Protein AF-A0AAD8SXC8-F1 (afdb_monomer_lite)

Organism: Lolium multiflorum (NCBI:txid4521)

Sequence (917 aa):
MLAAAVPPTDRSIPSAAKAVAAAADSSRSALAPHALHGLASKTPFAADVFVGSALLDMYAKCGNLPDARRLFDEMPDRNVVSWSALIGGYADAGMHHASLLIFRSALAEAVQVNDFTVSCIVRVCAAATLFELGAQVHARSLKTALDASPFVGSSLVSLYSKCGLVDCAYRVFSAASERNLGIWNAVLIASAQHGHTAMAFQRFTEMQTAGFRPNYITFLCLLTACSHAGLVDDGKRYFSLMKKEHGIEPQAEHYAAMVDLLGRVGRIPEALELIESMPMEPPDSVWGALLMACRMFKDADTAAIAAKRLFETGSRSSGAHMLLSSTYAAAGRHVDAALARKAMRDAGVRKETGLSWLEAAGEVHTFVSNCRRHPRSTEIYSLLEKVGAKMEAAGYVADTAAVVKDVDMDEKRATLGYHSERLAIGLGLLIVPEGVPIRVMKNLRVCDDCHNAVKYLSKCTGRVVVLRDNRRFHRFEDGLCSCGDFCCCGDNDIKAQKKSYLAKGPLARNKATQAETLHAKYSNMSSLRGFGNIARKWRELNGVNHWKGLLDPLDVDLRKNIINYGELSQAAYTGLNRERRSRYAGSCLFRRKDFLSRVDVSNPNLYEITKFIYAMCTVSLPDGFMVKSLSKAAWSKQSNWIGFVAVATDEGKEVLGRRDVVVAWRGTIRMLEWMDDLDISLASASEIVRPGSADDPRVHGGWLSVYTSTDPGSQYNKQSARCQVLNEIKRLQEVYKQEETSITITGHSLGAALATISATDIVSNGYNNSCPVSAFVFGSPRVGNSDFQKAFDGAEDLRLLRVRNSPDVVPNWPKLGYNDCGTELMIDTGESPYIKTPGNPLTWHDMECYMHGVAGTQGSNGGFQLEVDRDIALVNKHEDALKHEYSIPSSWWVVENKGMVKGKDGRWHLADHEDDD

Foldseek 3Di:
DVVVVDQDDPPRLLVLLVVLLVVQDPDDDPPSLVVSLVSCCVDPCNQPQSNLLSSLLSCLSNLNLVVSVVSLVPHPDYALSSLLSNLQSCLVVLVLVVSVVSVVVCVVVVHPHALSSLLSNLLSCLVVLVLVVNVLSVVVCVQVVSLLPQSNLLSNLSNCLSNLNNVSSVVSLVPHPDHDPSSLLSNLQSCLQALVLVVNVVSVVVCVVVVHQDALSSLLSNLSSCLLVLVLVSLVVSQCCCCPVRVYDDDLSSLLSNLLSCLLVLVLVVNVVSCVPDPDNRDLSSLVSSLLSCQQQLVLVSLVVSLVSCVVVVHLDLSSLLSNLSSCLVNVNNVSSVVSVVVNVVSVRDHDFKKKWFDAPNDIDIFGFPDPPDPCSVQLLVQLVVLVVLLVVVPQDADLSSPPDPDDPVVSVVSLSRHNQSSQVSVCLVGPDPLDEREMEIAADDDLRVLQSVLSSCLSSVHWYWYHHNRHIWIHGNSDTSSRCSSPDDDDCPVVCVVPPVPDDPDDDDDDDDDDDDDDDDDDDDLLPQLVCQLVCVCLLLCLPLVVPCQFQHPSNNLVVLLQLLLQQQLLVQQAQCPQQDLAHQEGQDAQQCSLVPRPRSCSLQKGFDDWFKFFFPDDAPCQQGPHHPDPNRPDHTIHGFWTWIWTDPVNCVSNNFTEIETHGHAGPFPCSLVVLPPWDWDFPCVQQPDDPPFGKTWTNRLVRRQAPADCPDPRRVDHSLVRVLVVLLVVCVVQVVIQYAYEYEYAHSSLLNSLSSQLSCQNVVSCVPHAYGYNYELYAFTIAPRNQVSLVPRSSYAYEYEAEPPAPSNCPPPPRTDDHHHYRYFHLCLDPFWDRPDDNRLSRDSLSSSQRSQFGNHPVDHTDGPDPDDPLSSQCQADTTDCVVVRDHVPDADVVNQWDQDPVRDTDRSSHDDYD

Secondary structure (DSSP, 8-state):
-GGGTPPP-TTHHHHHHHHHHHT--TTS-THHHHHHHHHHTTSTTTT-HHHHHHHHHHHHHTT-HHHHHHHHHH-SS--HHHHHHHHHHHHHTT-HHHHHHHHHHHHHTT----HHHHHHHHHHHHHHT-HHHHHHHHHHHHHTT-TTSHHHHHHHHHHHHHTT-HHHHHHHHHH-SS--HHHHHHHHHHHHHTT-HHHHHHHHHHHHHTTPPP-HHHHHHHHHHHHHHT-HHHHHHHHHHHHHTT-PPP-HHHHHHHHHHHHHTT-HHHHHHHHHT-SSPPPHHHHHHHHHHHHHHT-HHHHHHHHHHHHHTT---HHHHHHHHHHHHHTT-HHHHHHHHHHHHHTTPPPPP-EEEEEETTEEEEEETT---STTHHHHHHHHHHHHHHHHHTT----GGG--SS--HHHHHHHHHT-HHHHHHHHHHHHSPTTSPEEEEESSPPPHHHHHHHHHHHHHHT--EEEE-SS-EEEEETTEETTTTTTT--SSSHHHHHHHHTT--S-----------------S--GGGG-TTHHHHHHHHTTTTTTTTTBTTB-HHHHHHHHHHHHHHHHHHHSB---TTSTTTTSBSS-GGGHHHHTT-S-TTSEEEEEEEEE--SS---TTTS---SSTT-S-SS-EEEEEEEEE-HHHHHHHSSEEEEEEEP--S-GGGGGT-TT-PEEE-TTTSPPPTT---EEEHHHHHHHH---TT-SS-SS-HHHHHHHHHHHHHHHTTTS-EEEEEEEETHHHHHHHHHHHHHHHTTTTTT--EEEEEESPPP-B-HHHHHHHHT-TTEEEEEEEETT--GGG-S-SS-B--SEEEEE-GGG-TTB-SS--HHHHT-HHHHHHHHHHB-GGG-SB--SS---GGGGGSSS--B-GGG-PPTT----GGGGEEE-TTS-EEE-------

pLDDT: mean 84.27, std 15.8, range [22.39, 98.69]

Radius of gyration: 32.84 Å; chains: 1; bounding box: 92×78×87 Å

Structure (mmCIF, N/CA/C/O backbone):
data_AF-A0AAD8SXC8-F1
#
_entry.id   AF-A0AAD8SXC8-F1
#
loop_
_atom_site.group_PDB
_atom_site.id
_atom_site.type_symbol
_atom_site.label_atom_id
_atom_site.label_alt_id
_atom_site.label_comp_id
_atom_site.label_asym_id
_atom_site.label_entity_id
_atom_site.label_seq_id
_atom_site.pdbx_PDB_ins_code
_atom_site.Cartn_x
_atom_site.Cartn_y
_atom_site.Cartn_z
_atom_site.occupancy
_atom_site.B_iso_or_equiv
_atom_site.auth_seq_id
_atom_site.auth_comp_id
_atom_site.auth_asym_id
_atom_site.auth_atom_id
_atom_site.pdbx_PDB_model_num
ATOM 1 N N . MET A 1 1 ? 8.059 38.506 -37.644 1.00 66.25 1 MET A N 1
ATOM 2 C CA . MET A 1 1 ? 7.608 39.515 -36.657 1.00 66.25 1 MET A CA 1
ATOM 3 C C . MET A 1 1 ? 8.659 40.594 -36.444 1.00 66.25 1 MET A C 1
ATOM 5 O O . MET A 1 1 ? 8.409 41.711 -36.867 1.00 66.25 1 MET A O 1
ATOM 9 N N . LEU A 1 2 ? 9.845 40.269 -35.911 1.00 69.62 2 LEU A N 1
ATOM 10 C CA . LEU A 1 2 ? 10.910 41.260 -35.664 1.00 69.62 2 LEU A CA 1
ATOM 11 C C . LEU A 1 2 ? 11.367 42.007 -36.933 1.00 69.62 2 LEU A C 1
ATOM 13 O O . LEU A 1 2 ? 11.485 43.224 -36.908 1.00 69.62 2 LEU A O 1
ATOM 17 N N . ALA A 1 3 ? 11.514 41.308 -38.067 1.00 72.94 3 ALA A N 1
ATOM 18 C CA . ALA A 1 3 ? 11.843 41.925 -39.361 1.00 72.94 3 ALA A CA 1
ATOM 19 C C . ALA A 1 3 ? 10.751 42.871 -39.911 1.00 72.94 3 ALA A C 1
ATOM 21 O O . ALA A 1 3 ? 11.025 43.670 -40.795 1.00 72.94 3 ALA A O 1
ATOM 22 N N . ALA A 1 4 ? 9.525 42.785 -39.385 1.00 75.38 4 ALA A N 1
ATOM 23 C CA . ALA A 1 4 ? 8.391 43.636 -39.750 1.00 75.38 4 ALA A CA 1
ATOM 24 C C . ALA A 1 4 ? 8.051 44.661 -38.646 1.00 75.38 4 ALA A C 1
ATOM 26 O O . ALA A 1 4 ? 6.962 45.223 -38.660 1.00 75.38 4 ALA A O 1
ATOM 27 N N . ALA A 1 5 ? 8.947 44.857 -37.665 1.00 74.31 5 ALA A N 1
ATOM 28 C CA . ALA A 1 5 ? 8.773 45.749 -36.512 1.00 74.31 5 ALA A CA 1
ATOM 29 C C . ALA A 1 5 ? 7.505 45.497 -35.664 1.00 74.31 5 ALA A C 1
ATOM 31 O O . ALA A 1 5 ? 7.038 46.385 -34.954 1.00 74.31 5 ALA A O 1
ATOM 32 N N . VAL A 1 6 ? 6.955 44.277 -35.695 1.00 74.75 6 VAL A N 1
ATOM 33 C CA . VAL A 1 6 ? 5.805 43.902 -34.858 1.00 74.75 6 VAL A CA 1
ATOM 34 C C . VAL A 1 6 ? 6.310 43.476 -33.472 1.00 74.75 6 VAL A C 1
ATOM 36 O O . VAL A 1 6 ? 7.095 42.519 -33.408 1.00 74.75 6 VAL A O 1
ATOM 39 N N . PRO A 1 7 ? 5.886 44.136 -32.374 1.00 73.69 7 PRO A N 1
ATOM 40 C CA . PRO A 1 7 ? 6.351 43.808 -31.031 1.00 73.69 7 PRO A CA 1
ATOM 41 C C . PRO A 1 7 ? 5.874 42.411 -30.593 1.00 73.69 7 PRO A C 1
ATOM 43 O O . PRO A 1 7 ? 4.768 41.995 -30.957 1.00 73.69 7 PRO A O 1
ATOM 46 N N . PRO A 1 8 ? 6.683 41.667 -29.815 1.00 79.69 8 PRO A N 1
ATOM 47 C CA . PRO A 1 8 ? 6.248 40.414 -29.211 1.00 79.69 8 PRO A CA 1
ATOM 48 C C . PRO A 1 8 ? 5.074 40.645 -28.255 1.00 79.69 8 PRO A C 1
ATOM 50 O O . PRO A 1 8 ? 5.023 41.648 -27.552 1.00 79.69 8 PRO A O 1
ATOM 53 N N . THR A 1 9 ? 4.156 39.689 -28.216 1.00 80.81 9 THR A N 1
ATOM 54 C CA . THR A 1 9 ? 3.048 39.584 -27.258 1.00 80.81 9 THR A CA 1
ATOM 55 C C . THR A 1 9 ? 3.311 38.485 -26.225 1.00 80.81 9 THR A C 1
ATOM 57 O O . THR A 1 9 ? 4.115 37.576 -26.475 1.00 80.81 9 THR A O 1
ATOM 60 N N . ASP A 1 10 ? 2.552 38.521 -25.129 1.00 76.12 10 ASP A N 1
ATOM 61 C CA . ASP A 1 10 ? 2.414 37.481 -24.096 1.00 76.12 10 ASP A CA 1
ATOM 62 C C . ASP A 1 10 ? 2.117 36.071 -24.648 1.00 76.12 10 ASP A C 1
ATOM 64 O O . ASP A 1 10 ? 2.423 35.077 -24.000 1.00 76.12 10 ASP A O 1
ATOM 68 N N . ARG A 1 11 ? 1.584 35.950 -25.873 1.00 83.38 11 ARG A N 1
ATOM 69 C CA . ARG A 1 11 ? 1.350 34.660 -26.561 1.00 83.38 11 ARG A CA 1
ATOM 70 C C . ARG A 1 11 ? 2.428 34.273 -27.568 1.00 83.38 11 ARG A C 1
ATOM 72 O O . ARG A 1 11 ? 2.664 33.083 -27.803 1.00 83.38 11 ARG A O 1
ATOM 79 N N . SER A 1 12 ? 3.085 35.255 -28.181 1.00 87.12 12 SER A N 1
ATOM 80 C CA . SER A 1 12 ? 4.113 34.998 -29.197 1.00 87.12 12 SER A CA 1
ATOM 81 C C . SER A 1 12 ? 5.393 34.410 -28.598 1.00 87.12 12 SER A C 1
ATOM 83 O O . SER A 1 12 ? 5.970 33.498 -29.191 1.00 87.12 12 SER A O 1
ATOM 85 N N . ILE A 1 13 ? 5.796 34.869 -27.404 1.00 87.31 13 ILE A N 1
ATOM 86 C CA . ILE A 1 13 ? 7.009 34.393 -26.728 1.00 87.31 13 ILE A CA 1
ATOM 87 C C . ILE A 1 13 ? 6.843 32.931 -26.277 1.00 87.31 13 ILE A C 1
ATOM 89 O O . ILE A 1 13 ? 7.693 32.122 -26.654 1.00 87.31 13 ILE A O 1
ATOM 93 N N . PRO A 1 14 ? 5.751 32.522 -25.593 1.00 89.56 14 PRO A N 1
ATOM 94 C CA . PRO A 1 14 ? 5.521 31.112 -25.270 1.00 89.56 14 PRO A CA 1
ATOM 95 C C . PRO A 1 14 ? 5.457 30.199 -26.495 1.00 89.56 14 PRO A C 1
ATOM 97 O O . PRO A 1 14 ? 5.974 29.083 -26.469 1.00 89.56 14 PRO A O 1
ATOM 100 N N . SER A 1 15 ? 4.858 30.672 -27.592 1.00 88.19 15 SER A N 1
ATOM 101 C CA . SER A 1 15 ? 4.776 29.903 -28.840 1.00 88.19 15 SER A CA 1
ATOM 102 C C . SER A 1 15 ? 6.159 29.683 -29.460 1.00 88.19 15 SER A C 1
ATOM 104 O O . SER A 1 15 ? 6.477 28.572 -29.884 1.00 88.19 15 SER A O 1
ATOM 106 N N . ALA A 1 16 ? 7.004 30.719 -29.463 1.00 87.81 16 ALA A N 1
ATOM 107 C CA . ALA A 1 16 ? 8.391 30.615 -29.901 1.00 87.81 16 ALA A CA 1
ATOM 108 C C . ALA A 1 16 ? 9.209 29.692 -28.982 1.00 87.81 16 ALA A C 1
ATOM 110 O O . ALA A 1 16 ? 9.949 28.848 -29.481 1.00 87.81 16 ALA A O 1
ATOM 111 N N . ALA A 1 17 ? 9.024 29.787 -27.661 1.00 87.94 17 ALA A N 1
ATOM 112 C CA . ALA A 1 17 ? 9.706 28.934 -26.688 1.00 87.94 17 ALA A CA 1
ATOM 113 C C . ALA A 1 17 ? 9.352 27.457 -26.902 1.00 87.94 17 ALA A C 1
ATOM 115 O O . ALA A 1 17 ? 10.238 26.608 -26.955 1.00 87.94 17 ALA A O 1
ATOM 116 N N . LYS A 1 18 ? 8.072 27.154 -27.149 1.00 86.69 18 LYS A N 1
ATOM 117 C CA . LYS A 1 18 ? 7.604 25.800 -27.472 1.00 86.69 18 LYS A CA 1
ATOM 118 C C . LYS A 1 18 ? 8.191 25.269 -28.784 1.00 86.69 18 LYS A C 1
ATOM 120 O O . LYS A 1 18 ? 8.507 24.085 -28.866 1.00 86.69 18 LYS A O 1
ATOM 125 N N . ALA A 1 19 ? 8.359 26.125 -29.794 1.00 86.44 19 ALA A N 1
ATOM 126 C CA . ALA A 1 19 ? 8.994 25.747 -31.056 1.00 86.44 19 ALA A CA 1
ATOM 127 C C . ALA A 1 19 ? 10.493 25.452 -30.881 1.00 86.44 19 ALA A C 1
ATOM 129 O O . ALA A 1 19 ? 10.976 24.447 -31.396 1.00 86.44 19 ALA A O 1
ATOM 130 N N . VAL A 1 20 ? 11.212 26.277 -30.109 1.00 85.31 20 VAL A N 1
ATOM 131 C CA . VAL A 1 20 ? 12.624 26.031 -29.763 1.00 85.31 20 VAL A CA 1
ATOM 132 C C . VAL A 1 20 ? 12.762 24.733 -28.968 1.00 85.31 20 VAL A C 1
ATOM 134 O O . VAL A 1 20 ? 13.616 23.913 -29.287 1.00 85.31 20 VAL A O 1
ATOM 137 N N . ALA A 1 21 ? 11.880 24.505 -27.995 1.00 83.50 21 ALA A N 1
ATOM 138 C CA . ALA A 1 21 ? 11.859 23.288 -27.192 1.00 83.50 21 ALA A CA 1
ATOM 139 C C . ALA A 1 21 ? 11.600 22.022 -28.030 1.00 83.50 21 ALA A C 1
ATOM 141 O O . ALA A 1 21 ? 12.175 20.976 -27.755 1.00 83.50 21 ALA A O 1
ATOM 142 N N . ALA A 1 22 ? 10.747 22.108 -29.057 1.00 80.44 22 ALA A N 1
ATOM 143 C CA . ALA A 1 22 ? 10.464 20.998 -29.968 1.00 80.44 22 ALA A CA 1
ATOM 144 C C . ALA A 1 22 ? 11.596 20.737 -30.978 1.00 80.44 22 ALA A C 1
ATOM 146 O O . ALA A 1 22 ? 11.734 19.618 -31.460 1.00 80.44 22 ALA A O 1
ATOM 147 N N . ALA A 1 23 ? 12.389 21.761 -31.301 1.00 76.88 23 ALA A N 1
ATOM 148 C CA . ALA A 1 23 ? 13.529 21.671 -32.213 1.00 76.88 23 ALA A CA 1
ATOM 149 C C . ALA A 1 23 ? 14.846 21.293 -31.510 1.00 76.88 23 ALA A C 1
ATOM 151 O O . ALA A 1 23 ? 15.883 21.204 -32.171 1.00 76.88 23 ALA A O 1
ATOM 152 N N . ALA A 1 24 ? 14.819 21.105 -30.188 1.00 66.94 24 ALA A N 1
ATOM 153 C CA . ALA A 1 24 ? 15.969 20.713 -29.387 1.00 66.94 24 ALA A CA 1
ATOM 154 C C . ALA A 1 24 ? 16.345 19.246 -29.661 1.00 66.94 24 ALA A C 1
ATOM 156 O O . ALA A 1 24 ? 16.023 18.348 -28.891 1.00 66.94 24 ALA A O 1
ATOM 157 N N . ASP A 1 25 ? 17.031 19.009 -30.777 1.00 54.78 25 ASP A N 1
ATOM 158 C CA . ASP A 1 25 ? 17.794 17.784 -31.000 1.00 54.78 25 ASP A CA 1
ATOM 159 C C . ASP A 1 25 ? 19.153 17.898 -30.297 1.00 54.78 25 ASP A C 1
ATOM 161 O O . ASP A 1 25 ? 19.739 18.984 -30.225 1.00 54.78 25 ASP A O 1
ATOM 165 N N . SER A 1 26 ? 19.684 16.770 -29.821 1.00 46.59 26 SER A N 1
ATOM 166 C CA . SER A 1 26 ? 20.881 16.629 -28.964 1.00 46.59 26 SER A CA 1
ATOM 167 C C . SER A 1 26 ? 22.203 17.197 -29.523 1.00 46.59 26 SER A C 1
ATOM 169 O O . SER A 1 26 ? 23.258 17.013 -28.920 1.00 46.59 26 SER A O 1
ATOM 171 N N . SER A 1 27 ? 22.178 17.913 -30.651 1.00 43.56 27 SER A N 1
ATOM 172 C CA . SER A 1 27 ? 23.360 18.453 -31.327 1.00 43.56 27 SER A CA 1
ATOM 173 C C . SER A 1 27 ? 23.251 19.898 -31.849 1.00 43.56 27 SER A C 1
ATOM 175 O O . SER A 1 27 ? 24.219 20.370 -32.451 1.00 43.56 27 SER A O 1
ATOM 177 N N . ARG A 1 28 ? 22.152 20.656 -31.641 1.00 43.22 28 ARG A N 1
ATOM 178 C CA . ARG A 1 28 ? 22.039 22.026 -32.208 1.00 43.22 28 ARG A CA 1
ATOM 179 C C . ARG A 1 28 ? 21.534 23.125 -31.253 1.00 43.22 28 ARG A C 1
ATOM 181 O O . ARG A 1 28 ? 20.398 23.126 -30.807 1.00 43.22 28 ARG A O 1
ATOM 188 N N . SER A 1 29 ? 22.394 24.147 -31.119 1.00 51.22 29 SER A N 1
ATOM 189 C CA . SER A 1 29 ? 22.169 25.545 -30.691 1.00 51.22 29 SER A CA 1
ATOM 190 C C . SER A 1 29 ? 21.829 25.832 -29.218 1.00 51.22 29 SER A C 1
ATOM 192 O O . SER A 1 29 ? 20.692 26.127 -28.859 1.00 51.22 29 SER A O 1
ATOM 194 N N . ALA A 1 30 ? 22.869 25.952 -28.385 1.00 58.22 30 ALA A N 1
ATOM 195 C CA . ALA A 1 30 ? 22.783 26.580 -27.058 1.00 58.22 30 ALA A CA 1
ATOM 196 C C . ALA A 1 30 ? 22.392 28.079 -27.102 1.00 58.22 30 ALA A C 1
ATOM 198 O O . ALA A 1 30 ? 22.024 28.656 -26.080 1.00 58.22 30 ALA A O 1
ATOM 199 N N . LEU A 1 31 ? 22.462 28.731 -28.270 1.00 67.75 31 LEU A N 1
ATOM 200 C CA . LEU A 1 31 ? 22.223 30.171 -28.423 1.00 67.75 31 LEU A CA 1
ATOM 201 C C . LEU A 1 31 ? 20.738 30.544 -28.527 1.00 67.75 31 LEU A C 1
ATOM 203 O O . LEU A 1 31 ? 20.354 31.612 -28.054 1.00 67.75 31 LEU A O 1
ATOM 207 N N . ALA A 1 32 ? 19.899 29.691 -29.122 1.00 80.56 32 ALA A N 1
ATOM 208 C CA . ALA A 1 32 ? 18.490 30.019 -29.356 1.00 80.56 32 ALA A CA 1
ATOM 209 C C . ALA A 1 32 ? 17.672 30.222 -28.057 1.00 80.56 32 ALA A C 1
ATOM 211 O O . ALA A 1 32 ? 16.955 31.225 -27.986 1.00 80.56 32 ALA A O 1
ATOM 212 N N . PRO A 1 33 ? 17.814 29.380 -27.008 1.00 85.69 33 PRO A N 1
ATOM 213 C CA . PRO A 1 33 ? 17.132 29.593 -25.728 1.00 85.69 33 PRO A CA 1
ATOM 214 C C . PRO A 1 33 ? 17.493 30.930 -25.065 1.00 85.69 33 PRO A C 1
ATOM 216 O O . PRO A 1 33 ? 16.616 31.685 -24.650 1.00 85.69 33 PRO A O 1
ATOM 219 N N . HIS A 1 34 ? 18.784 31.270 -25.039 1.00 87.56 34 HIS A N 1
ATOM 220 C CA . HIS A 1 34 ? 19.283 32.509 -24.438 1.00 87.56 34 HIS A CA 1
ATOM 221 C C . HIS A 1 34 ? 18.867 33.757 -25.219 1.00 87.56 34 HIS A C 1
ATOM 223 O O . HIS A 1 34 ? 18.520 34.770 -24.617 1.00 87.56 34 HIS A O 1
ATOM 229 N N . ALA A 1 35 ? 18.867 33.693 -26.554 1.00 86.81 35 ALA A N 1
ATOM 230 C CA . ALA A 1 35 ? 18.422 34.802 -27.391 1.00 86.81 35 ALA A CA 1
ATOM 231 C C . ALA A 1 35 ? 16.926 35.095 -27.195 1.00 86.81 35 ALA A C 1
ATOM 233 O O . ALA A 1 35 ? 16.535 36.259 -27.105 1.00 86.81 35 ALA A O 1
ATOM 234 N N . LEU A 1 36 ? 16.096 34.050 -27.087 1.00 87.94 36 LEU A N 1
ATOM 235 C CA . LEU A 1 36 ? 14.666 34.208 -26.834 1.00 87.94 36 LEU A CA 1
ATOM 236 C C . LEU A 1 36 ? 14.387 34.726 -25.417 1.00 87.94 36 LEU A C 1
ATOM 238 O O . LEU A 1 36 ? 13.568 35.630 -25.257 1.00 87.94 36 LEU A O 1
ATOM 242 N N . HIS A 1 37 ? 15.095 34.213 -24.407 1.00 89.69 37 HIS A N 1
ATOM 243 C CA . HIS A 1 37 ? 14.992 34.720 -23.039 1.00 89.69 37 HIS A CA 1
ATOM 244 C C . HIS A 1 37 ? 15.422 36.195 -22.961 1.00 89.69 37 HIS A C 1
ATOM 246 O O . HIS A 1 37 ? 14.667 37.024 -22.463 1.00 89.69 37 HIS A O 1
ATOM 252 N N . GLY A 1 38 ? 16.556 36.566 -23.565 1.00 88.94 38 GLY A N 1
ATOM 253 C CA . GLY A 1 38 ? 17.015 37.957 -23.616 1.00 88.94 38 GLY A CA 1
ATOM 254 C C . GLY A 1 38 ? 16.070 38.900 -24.374 1.00 88.94 38 GLY A C 1
ATOM 255 O O . GLY A 1 38 ? 16.002 40.085 -24.050 1.00 88.94 38 GLY A O 1
ATOM 256 N N . LEU A 1 39 ? 15.320 38.399 -25.364 1.00 86.56 39 LEU A N 1
ATOM 257 C CA . LEU A 1 39 ? 14.231 39.150 -25.994 1.00 86.56 39 LEU A CA 1
ATOM 258 C C . LEU A 1 39 ? 13.067 39.348 -25.016 1.00 86.56 39 LEU A C 1
ATOM 260 O O . LEU A 1 39 ? 12.583 40.469 -24.894 1.00 86.56 39 LEU A O 1
ATOM 264 N N . ALA A 1 40 ? 12.647 38.298 -24.306 1.00 88.50 40 ALA A N 1
ATOM 265 C CA . ALA A 1 40 ? 11.567 38.374 -23.324 1.00 88.50 40 ALA A CA 1
ATOM 266 C C . ALA A 1 40 ? 11.876 39.375 -22.199 1.00 88.50 40 ALA A C 1
ATOM 268 O O . ALA A 1 40 ? 11.026 40.208 -21.883 1.00 88.50 40 ALA A O 1
ATOM 269 N N . SER A 1 41 ? 13.113 39.390 -21.687 1.00 87.94 41 SER A N 1
ATOM 270 C CA . SER A 1 41 ? 13.567 40.332 -20.650 1.00 87.94 41 SER A CA 1
ATOM 271 C C . SER A 1 41 ? 13.533 41.804 -21.087 1.00 87.94 41 SER A C 1
ATOM 273 O O . SER A 1 41 ? 13.529 42.691 -20.241 1.00 87.94 41 SER A O 1
ATOM 275 N N . LYS A 1 42 ? 13.506 42.086 -22.398 1.00 87.12 42 LYS A N 1
ATOM 276 C CA . LYS A 1 42 ? 13.396 43.447 -22.963 1.00 87.12 42 LYS A CA 1
ATOM 277 C C . LYS A 1 42 ? 11.950 43.883 -23.222 1.00 87.12 42 LYS A C 1
ATOM 279 O O . LYS A 1 42 ? 11.731 44.967 -23.759 1.00 87.12 42 LYS A O 1
ATOM 284 N N . THR A 1 43 ? 10.969 43.046 -22.892 1.00 85.81 43 THR A N 1
ATOM 285 C CA . THR A 1 43 ? 9.539 43.338 -23.068 1.00 85.81 43 THR A CA 1
ATOM 286 C C . THR A 1 43 ? 8.850 43.555 -21.716 1.00 85.81 43 THR A C 1
ATOM 288 O O . THR A 1 43 ? 9.383 43.130 -20.691 1.00 85.81 43 THR A O 1
ATOM 291 N N . PRO A 1 44 ? 7.638 44.144 -21.683 1.00 83.75 44 PRO A N 1
ATOM 292 C CA . PRO A 1 44 ? 6.849 44.268 -20.452 1.00 83.75 44 PRO A CA 1
ATOM 293 C C . PRO A 1 44 ? 6.476 42.925 -19.800 1.00 83.75 44 PRO A C 1
ATOM 295 O O . PRO A 1 44 ? 6.025 42.904 -18.661 1.00 83.75 44 PRO A O 1
ATOM 298 N N . PHE A 1 45 ? 6.659 41.806 -20.508 1.00 84.88 45 PHE A N 1
ATOM 299 C CA . PHE A 1 45 ? 6.280 40.464 -20.063 1.00 84.88 45 PHE A CA 1
ATOM 300 C C . PHE A 1 45 ? 7.398 39.726 -19.309 1.00 84.88 45 PHE A C 1
ATOM 302 O O . PHE A 1 45 ? 7.277 38.530 -19.065 1.00 84.88 45 PHE A O 1
ATOM 309 N N . ALA A 1 46 ? 8.489 40.405 -18.940 1.00 82.75 46 ALA A N 1
ATOM 310 C CA . ALA A 1 46 ? 9.620 39.789 -18.238 1.00 82.75 46 ALA A CA 1
ATOM 311 C C . ALA A 1 46 ? 9.227 39.125 -16.900 1.00 82.75 46 ALA A C 1
ATOM 313 O O . ALA A 1 46 ? 9.830 38.130 -16.514 1.00 82.75 46 ALA A O 1
ATOM 314 N N . ALA A 1 47 ? 8.207 39.657 -16.220 1.00 85.06 47 ALA A N 1
ATOM 315 C CA . ALA A 1 47 ? 7.674 39.133 -14.961 1.00 85.06 47 ALA A CA 1
ATOM 316 C C . ALA A 1 47 ? 6.410 38.266 -15.139 1.00 85.06 47 ALA A C 1
ATOM 318 O O . ALA A 1 47 ? 5.823 37.830 -14.152 1.00 85.06 47 ALA A O 1
ATOM 319 N N . ASP A 1 48 ? 5.958 38.032 -16.376 1.00 89.88 48 ASP A N 1
ATOM 320 C CA . ASP A 1 48 ? 4.731 37.277 -16.636 1.00 89.88 48 ASP A CA 1
ATOM 321 C C . ASP A 1 48 ? 4.934 35.774 -16.378 1.00 89.88 48 ASP A C 1
ATOM 323 O O . ASP A 1 48 ? 5.837 35.138 -16.930 1.00 89.88 48 ASP A O 1
ATOM 327 N N . VAL A 1 49 ? 4.063 35.183 -15.556 1.00 90.00 49 VAL A N 1
ATOM 328 C CA . VAL A 1 49 ? 4.178 33.778 -15.137 1.00 90.00 49 VAL A CA 1
ATOM 329 C C . VAL A 1 49 ? 4.021 32.792 -16.300 1.00 90.00 49 VAL A C 1
ATOM 331 O O . VAL A 1 49 ? 4.631 31.721 -16.274 1.00 90.00 49 VAL A O 1
ATOM 334 N N . PHE A 1 50 ? 3.245 33.119 -17.340 1.00 89.31 50 PHE A N 1
ATOM 335 C CA . PHE A 1 50 ? 3.060 32.247 -18.503 1.00 89.31 50 PHE A CA 1
ATOM 336 C C . PHE A 1 50 ? 4.283 32.280 -19.419 1.00 89.31 50 PHE A C 1
ATOM 338 O O . PHE A 1 50 ? 4.730 31.224 -19.878 1.00 89.31 50 PHE A O 1
ATOM 345 N N . VAL A 1 51 ? 4.861 33.465 -19.637 1.00 90.75 51 VAL A N 1
ATOM 346 C CA . VAL A 1 51 ? 6.131 33.627 -20.360 1.00 90.75 51 VAL A CA 1
ATOM 347 C C . VAL A 1 51 ? 7.265 32.926 -19.615 1.00 90.75 51 VAL A C 1
ATOM 349 O O . VAL A 1 51 ? 7.965 32.109 -20.219 1.00 90.75 51 VAL A O 1
ATOM 352 N N . GLY A 1 52 ? 7.393 33.157 -18.305 1.00 92.00 52 GLY A N 1
ATOM 353 C CA . GLY A 1 52 ? 8.388 32.496 -17.458 1.00 92.00 52 GLY A CA 1
ATOM 354 C C . GLY A 1 52 ? 8.256 30.971 -17.480 1.00 92.00 52 GLY A C 1
ATOM 355 O O . GLY A 1 52 ? 9.239 30.272 -17.717 1.00 92.00 52 GLY A O 1
ATOM 356 N N . SER A 1 53 ? 7.033 30.440 -17.355 1.00 92.38 53 SER A N 1
ATOM 357 C CA . SER A 1 53 ? 6.773 28.991 -17.420 1.00 92.38 53 SER A CA 1
ATOM 358 C C . SER A 1 53 ? 7.150 28.373 -18.773 1.00 92.38 53 SER A C 1
ATOM 360 O O . SER A 1 53 ? 7.659 27.254 -18.822 1.00 92.38 53 SER A O 1
ATOM 362 N N . ALA A 1 54 ? 6.919 29.082 -19.883 1.00 91.44 54 ALA A N 1
ATOM 363 C CA . ALA A 1 54 ? 7.248 28.588 -21.220 1.00 91.44 54 ALA A CA 1
ATOM 364 C C . ALA A 1 54 ? 8.757 28.621 -21.509 1.00 91.44 54 ALA A C 1
ATOM 366 O O . ALA A 1 54 ? 9.292 27.690 -22.112 1.00 91.44 54 ALA A O 1
ATOM 367 N N . LEU A 1 55 ? 9.453 29.669 -21.060 1.00 92.06 55 LEU A N 1
ATOM 368 C CA . LEU A 1 55 ? 10.915 29.745 -21.130 1.00 92.06 55 LEU A CA 1
ATOM 369 C C . LEU A 1 55 ? 11.568 28.667 -20.257 1.00 92.06 55 LEU A C 1
ATOM 371 O O . LEU A 1 55 ? 12.558 28.064 -20.666 1.00 92.06 55 LEU A O 1
ATOM 375 N N . LEU A 1 56 ? 10.981 28.380 -19.095 1.00 93.06 56 LEU A N 1
ATOM 376 C CA . LEU A 1 56 ? 11.423 27.318 -18.202 1.00 93.06 56 LEU A CA 1
ATOM 377 C C . LEU A 1 56 ? 11.320 25.927 -18.847 1.00 93.06 56 LEU A C 1
ATOM 379 O O . LEU A 1 56 ? 12.302 25.185 -18.848 1.00 93.06 56 LEU A O 1
ATOM 383 N N . ASP A 1 57 ? 10.166 25.592 -19.440 1.00 89.94 57 ASP A N 1
ATOM 384 C CA . ASP A 1 57 ? 9.966 24.345 -20.202 1.00 89.94 57 ASP A CA 1
ATOM 385 C C . ASP A 1 57 ? 10.958 24.230 -21.372 1.00 89.94 57 ASP A C 1
ATOM 387 O O . ASP A 1 57 ? 11.516 23.160 -21.618 1.00 89.94 57 ASP A O 1
ATOM 391 N N . MET A 1 58 ? 11.241 25.345 -22.055 1.00 91.50 58 MET A N 1
ATOM 392 C CA . MET A 1 58 ? 12.245 25.398 -23.117 1.00 91.50 58 MET A CA 1
ATOM 393 C C . MET A 1 58 ? 13.652 25.088 -22.594 1.00 91.50 58 MET A C 1
ATOM 395 O O . MET A 1 58 ? 14.310 24.207 -23.143 1.00 91.50 58 MET A O 1
ATOM 399 N N . TYR A 1 59 ? 14.120 25.762 -21.538 1.00 90.88 59 TYR A N 1
ATOM 400 C CA . TYR A 1 59 ? 15.443 25.483 -20.968 1.00 90.88 59 TYR A CA 1
ATOM 401 C C . TYR A 1 59 ? 15.575 24.031 -20.497 1.00 90.88 59 TYR A C 1
ATOM 403 O O . TYR A 1 59 ? 16.591 23.392 -20.779 1.00 90.88 59 TYR A O 1
ATOM 411 N N . ALA A 1 60 ? 14.537 23.497 -19.844 1.00 88.12 60 ALA A N 1
ATOM 412 C CA . ALA A 1 60 ? 14.486 22.108 -19.402 1.00 88.12 60 ALA A CA 1
ATOM 413 C C . ALA A 1 60 ? 14.630 21.119 -20.572 1.00 88.12 60 ALA A C 1
ATOM 415 O O . ALA A 1 60 ? 15.480 20.230 -20.521 1.00 88.12 60 ALA A O 1
ATOM 416 N N . LYS A 1 61 ? 13.865 21.304 -21.656 1.00 86.00 61 LYS A N 1
ATOM 417 C CA . LYS A 1 61 ? 13.915 20.439 -22.851 1.00 86.00 61 LYS A CA 1
ATOM 418 C C . LYS A 1 61 ? 15.198 20.585 -23.663 1.00 86.00 61 LYS A C 1
ATOM 420 O O . LYS A 1 61 ? 15.641 19.618 -24.271 1.00 86.00 61 LYS A O 1
ATOM 425 N N . CYS A 1 62 ? 15.838 21.752 -23.625 1.00 85.50 62 CYS A N 1
ATOM 426 C CA . CYS A 1 62 ? 17.173 21.950 -24.191 1.00 85.50 62 CYS A CA 1
ATOM 427 C C . CYS A 1 62 ? 18.300 21.350 -23.325 1.00 85.50 62 CYS A C 1
ATOM 429 O O . CYS A 1 62 ? 19.470 21.498 -23.671 1.00 85.50 62 CYS A O 1
ATOM 431 N N . GLY A 1 63 ? 17.980 20.714 -22.191 1.00 83.19 63 GLY A N 1
ATOM 432 C CA . GLY A 1 63 ? 18.957 20.113 -21.280 1.00 83.19 63 GLY A CA 1
ATOM 433 C C . GLY A 1 63 ? 19.721 21.117 -20.410 1.00 83.19 63 GLY A C 1
ATOM 434 O O . GLY A 1 63 ? 20.617 20.721 -19.665 1.00 83.19 63 GLY A O 1
ATOM 435 N N . ASN A 1 64 ? 19.375 22.408 -20.455 1.00 87.44 64 ASN A N 1
ATOM 436 C CA . ASN A 1 64 ? 20.021 23.447 -19.655 1.00 87.44 64 ASN A CA 1
ATOM 437 C C . ASN A 1 64 ? 19.285 23.652 -18.320 1.00 87.44 64 ASN A C 1
ATOM 439 O O . ASN A 1 64 ? 18.649 24.678 -18.067 1.00 87.44 64 ASN A O 1
ATOM 443 N N . LEU A 1 65 ? 19.363 22.632 -17.463 1.00 89.94 65 LEU A N 1
ATOM 444 C CA . LEU A 1 65 ? 18.735 22.641 -16.139 1.00 89.94 65 LEU A CA 1
ATOM 445 C C . LEU A 1 65 ? 19.255 23.730 -15.182 1.00 89.94 65 LEU A C 1
ATOM 447 O O . LEU A 1 65 ? 18.435 24.248 -14.425 1.00 89.94 65 LEU A O 1
ATOM 451 N N . PRO A 1 66 ? 20.550 24.113 -15.175 1.00 90.94 66 PRO A N 1
ATOM 452 C CA . PRO A 1 66 ? 21.026 25.189 -14.305 1.00 90.94 66 PRO A CA 1
ATOM 453 C C . PRO A 1 66 ? 20.340 26.532 -14.570 1.00 90.94 66 PRO A C 1
ATOM 455 O O . PRO A 1 66 ? 19.927 27.204 -13.625 1.00 90.94 66 PRO A O 1
ATOM 458 N N . ASP A 1 67 ? 20.176 26.910 -15.840 1.00 90.06 67 ASP A N 1
ATOM 459 C CA . ASP A 1 67 ? 19.509 28.168 -16.188 1.00 90.06 67 ASP A CA 1
ATOM 460 C C . ASP A 1 67 ? 17.986 28.061 -16.047 1.00 90.06 67 ASP A C 1
ATOM 462 O O . ASP A 1 67 ? 17.355 29.024 -15.614 1.00 90.06 67 ASP A O 1
ATOM 466 N N . ALA A 1 68 ? 17.399 26.880 -16.292 1.00 91.44 68 ALA A N 1
ATOM 467 C CA . ALA A 1 68 ? 16.004 26.611 -15.935 1.00 91.44 68 ALA A CA 1
ATOM 468 C C . ALA A 1 68 ? 15.768 26.855 -14.434 1.00 91.44 68 ALA A C 1
ATOM 470 O O . ALA A 1 68 ? 14.850 27.571 -14.040 1.00 91.44 68 ALA A O 1
ATOM 471 N N . ARG A 1 69 ? 16.637 26.304 -13.580 1.00 92.69 69 ARG A N 1
ATOM 472 C CA . ARG A 1 69 ? 16.539 26.468 -12.130 1.00 92.69 69 ARG A CA 1
ATOM 473 C C . ARG A 1 69 ? 16.684 27.928 -11.709 1.00 92.69 69 ARG A C 1
ATOM 475 O O . ARG A 1 69 ? 15.882 28.394 -10.908 1.00 92.69 69 ARG A O 1
ATOM 482 N N . ARG A 1 70 ? 17.655 28.648 -12.279 1.00 92.94 70 ARG A N 1
ATOM 483 C CA . ARG A 1 70 ? 17.862 30.073 -11.995 1.00 92.94 70 ARG A CA 1
ATOM 484 C C . ARG A 1 70 ? 16.637 30.906 -12.362 1.00 92.94 70 ARG A C 1
ATOM 486 O O . ARG A 1 70 ? 16.160 31.661 -11.526 1.00 92.94 70 ARG A O 1
ATOM 493 N N . LEU A 1 71 ? 16.094 30.708 -13.566 1.00 93.25 71 LEU A N 1
ATOM 494 C CA . LEU A 1 71 ? 14.879 31.395 -14.004 1.00 93.25 71 LEU A CA 1
ATOM 495 C C . LEU A 1 71 ? 13.714 31.114 -13.049 1.00 93.25 71 LEU A C 1
ATOM 497 O O . LEU A 1 71 ? 13.031 32.040 -12.635 1.00 93.25 71 LEU A O 1
ATOM 501 N N . PHE A 1 72 ? 13.507 29.854 -12.663 1.00 94.19 72 PHE A N 1
ATOM 502 C CA . PHE A 1 72 ? 12.458 29.491 -11.710 1.00 94.19 72 PHE A CA 1
ATOM 503 C C . PHE A 1 72 ? 12.621 30.197 -10.356 1.00 94.19 72 PHE A C 1
ATOM 505 O O . PHE A 1 72 ? 11.639 30.680 -9.789 1.00 94.19 72 PHE A O 1
ATOM 512 N N . ASP A 1 73 ? 13.852 30.269 -9.846 1.00 91.56 73 ASP A N 1
ATOM 513 C CA . ASP A 1 73 ? 14.153 30.929 -8.578 1.00 91.56 73 ASP A CA 1
ATOM 514 C C . ASP A 1 73 ? 13.923 32.458 -8.662 1.00 91.56 73 ASP A C 1
ATOM 516 O O . ASP A 1 73 ? 13.424 33.039 -7.700 1.00 91.56 73 ASP A O 1
ATOM 520 N N . GLU A 1 74 ? 14.192 33.085 -9.816 1.00 90.94 74 GLU A N 1
ATOM 521 C CA . GLU A 1 74 ? 14.001 34.524 -10.091 1.00 90.94 74 GLU A CA 1
ATOM 522 C C . GLU A 1 74 ? 12.547 34.928 -10.421 1.00 90.94 74 GLU A C 1
ATOM 524 O O . GLU A 1 74 ? 12.217 36.115 -10.375 1.00 90.94 74 GLU A O 1
ATOM 529 N N . MET A 1 75 ? 11.665 33.977 -10.752 1.00 91.25 75 MET A N 1
ATOM 530 C CA . MET A 1 75 ? 10.258 34.270 -11.060 1.00 91.25 75 MET A CA 1
ATOM 531 C C . MET A 1 75 ? 9.525 34.852 -9.834 1.00 91.25 75 MET A C 1
ATOM 533 O O . MET A 1 75 ? 9.537 34.213 -8.778 1.00 91.25 75 MET A O 1
ATOM 537 N N . PRO A 1 76 ? 8.832 36.004 -9.967 1.00 87.06 76 PRO A N 1
ATOM 538 C CA . PRO A 1 76 ? 8.109 36.630 -8.856 1.00 87.06 76 PRO A CA 1
ATOM 539 C C . PRO A 1 76 ? 6.876 35.825 -8.433 1.00 87.06 76 PRO A C 1
ATOM 541 O O . PRO A 1 76 ? 6.606 35.704 -7.243 1.00 87.06 76 PRO A O 1
ATOM 544 N N . ASP A 1 77 ? 6.179 35.230 -9.404 1.00 86.31 77 ASP A N 1
ATOM 545 C CA . ASP A 1 77 ? 5.040 34.339 -9.197 1.00 86.31 77 ASP A CA 1
ATOM 546 C C . ASP A 1 77 ? 5.311 32.983 -9.853 1.00 86.31 77 ASP A C 1
ATOM 548 O O . ASP A 1 77 ? 5.865 32.902 -10.953 1.00 86.31 77 ASP A O 1
ATOM 552 N N . ARG A 1 78 ? 4.882 31.898 -9.203 1.00 91.31 78 ARG A N 1
ATOM 553 C CA . ARG A 1 78 ? 5.020 30.521 -9.703 1.00 91.31 78 ARG A CA 1
ATOM 554 C C . ARG A 1 78 ? 3.663 29.834 -9.687 1.00 91.31 78 ARG A C 1
ATOM 556 O O . ARG A 1 78 ? 2.914 29.941 -8.722 1.00 91.31 78 ARG A O 1
ATOM 563 N N . ASN A 1 79 ? 3.348 29.104 -10.751 1.00 86.88 79 ASN A N 1
ATOM 564 C CA . ASN A 1 79 ? 2.087 28.380 -10.883 1.00 86.88 79 ASN A CA 1
ATOM 565 C C . ASN A 1 79 ? 2.346 26.884 -11.117 1.00 86.88 79 ASN A C 1
ATOM 567 O O . ASN A 1 79 ? 3.485 26.441 -11.257 1.00 86.88 79 ASN A O 1
ATOM 571 N N . VAL A 1 80 ? 1.281 26.083 -11.192 1.00 89.94 80 VAL A N 1
ATOM 572 C CA . VAL A 1 80 ? 1.400 24.634 -11.426 1.00 89.94 80 VAL A CA 1
ATOM 573 C C . VAL A 1 80 ? 2.216 24.294 -12.681 1.00 89.94 80 VAL A C 1
ATOM 575 O O . VAL A 1 80 ? 2.895 23.270 -12.696 1.00 89.94 80 VAL A O 1
ATOM 578 N N . VAL A 1 81 ? 2.196 25.141 -13.717 1.00 90.62 81 VAL A N 1
ATOM 579 C CA . VAL A 1 81 ? 2.917 24.910 -14.976 1.00 90.62 81 VAL A CA 1
ATOM 580 C C . VAL A 1 81 ? 4.421 25.109 -14.792 1.00 90.62 81 VAL A C 1
ATOM 582 O O . VAL A 1 81 ? 5.179 24.250 -15.239 1.00 90.62 81 VAL A O 1
ATOM 585 N N . SER A 1 82 ? 4.869 26.163 -14.099 1.00 92.25 82 SER A N 1
ATOM 586 C CA . SER A 1 82 ? 6.301 26.356 -13.826 1.00 92.25 82 SER A CA 1
ATOM 587 C C . SER A 1 82 ? 6.865 25.244 -12.932 1.00 92.25 82 SER A C 1
ATOM 589 O O . SER A 1 82 ? 7.920 24.687 -13.233 1.00 92.25 82 SER A O 1
ATOM 591 N N . TRP A 1 83 ? 6.125 24.831 -11.897 1.00 93.69 83 TRP A N 1
ATOM 592 C CA . TRP A 1 83 ? 6.490 23.673 -11.069 1.00 93.69 83 TRP A CA 1
ATOM 593 C C . TRP A 1 83 ? 6.557 22.375 -11.885 1.00 93.69 83 TRP A C 1
ATOM 595 O O . TRP A 1 83 ? 7.544 21.644 -11.803 1.00 93.69 83 TRP A O 1
ATOM 605 N N . SER A 1 84 ? 5.540 22.114 -12.715 1.00 92.94 84 SER A N 1
ATOM 606 C CA . SER A 1 84 ? 5.480 20.940 -13.599 1.00 92.94 84 SER A CA 1
ATOM 607 C C . SER A 1 84 ? 6.674 20.882 -14.554 1.00 92.94 84 SER A C 1
ATOM 609 O O . SER A 1 84 ? 7.277 19.822 -14.716 1.00 92.94 84 SER A O 1
ATOM 611 N N . ALA A 1 85 ? 7.024 22.013 -15.174 1.00 91.50 85 ALA A N 1
ATOM 612 C CA . ALA A 1 85 ? 8.124 22.109 -16.130 1.00 91.50 85 ALA A CA 1
ATOM 613 C C . ALA A 1 85 ? 9.475 21.813 -15.467 1.00 91.50 85 ALA A C 1
ATOM 615 O O . ALA A 1 85 ? 10.267 21.034 -16.001 1.00 91.50 85 ALA A O 1
ATOM 616 N N . LEU A 1 86 ? 9.718 22.364 -14.272 1.00 93.94 86 LEU A N 1
ATOM 617 C CA . LEU A 1 86 ? 10.951 22.102 -13.531 1.00 93.94 86 LEU A CA 1
ATOM 618 C C . LEU A 1 86 ? 11.036 20.633 -13.087 1.00 93.94 86 LEU A C 1
ATOM 620 O O . LEU A 1 86 ? 12.048 19.973 -13.322 1.00 93.94 86 LEU A O 1
ATOM 624 N N . ILE A 1 87 ? 9.964 20.095 -12.496 1.00 93.19 87 ILE A N 1
ATOM 625 C CA . ILE A 1 87 ? 9.895 18.693 -12.052 1.00 93.19 87 ILE A CA 1
ATOM 626 C C . ILE A 1 87 ? 10.138 17.738 -13.225 1.00 93.19 87 ILE A C 1
ATOM 628 O O . ILE A 1 87 ? 10.949 16.814 -13.098 1.00 93.19 87 ILE A O 1
ATOM 632 N N . GLY A 1 88 ? 9.459 17.976 -14.352 1.00 90.88 88 GLY A N 1
ATOM 633 C CA . GLY A 1 88 ? 9.595 17.203 -15.584 1.00 90.88 88 GLY A CA 1
ATOM 634 C C . GLY A 1 88 ? 11.010 17.263 -16.153 1.00 90.88 88 GLY A C 1
ATOM 635 O O . GLY A 1 88 ? 11.588 16.218 -16.432 1.00 90.88 88 GLY A O 1
ATOM 636 N N . GLY A 1 89 ? 11.617 18.453 -16.213 1.00 90.38 89 GLY A N 1
ATOM 637 C CA . GLY A 1 89 ? 12.992 18.634 -16.684 1.00 90.38 89 GLY A CA 1
ATOM 638 C C . GLY A 1 89 ? 14.019 17.818 -15.898 1.00 90.38 89 GLY A C 1
ATOM 639 O O . GLY A 1 89 ? 14.821 17.088 -16.481 1.00 90.38 89 GLY A O 1
ATOM 640 N N . TYR A 1 90 ? 13.969 17.878 -14.563 1.00 89.44 90 TYR A N 1
ATOM 641 C CA . TYR A 1 90 ? 14.857 17.069 -13.717 1.00 89.44 90 TYR A CA 1
ATOM 642 C C . TYR A 1 90 ? 14.549 15.567 -13.810 1.00 89.44 90 TYR A C 1
ATOM 644 O O . TYR A 1 90 ? 15.470 14.749 -13.750 1.00 89.44 90 TYR A O 1
ATOM 652 N N . ALA A 1 91 ? 13.275 15.187 -13.963 1.00 89.06 91 ALA A N 1
ATOM 653 C CA . ALA A 1 91 ? 12.880 13.792 -14.152 1.00 89.06 91 ALA A CA 1
ATOM 654 C C . ALA A 1 91 ? 13.440 13.215 -15.462 1.00 89.06 91 ALA A C 1
ATOM 656 O O . ALA A 1 91 ? 13.994 12.113 -15.455 1.00 89.06 91 ALA A O 1
ATOM 657 N N . ASP A 1 92 ? 13.336 13.965 -16.559 1.00 87.81 92 ASP A N 1
ATOM 658 C CA . ASP A 1 92 ? 13.771 13.551 -17.895 1.00 87.81 92 ASP A CA 1
ATOM 659 C C . ASP A 1 92 ? 15.300 13.511 -18.027 1.00 87.81 92 ASP A C 1
ATOM 661 O O . ASP A 1 92 ? 15.832 12.639 -18.710 1.00 87.81 92 ASP A O 1
ATOM 665 N N . ALA A 1 93 ? 16.020 14.359 -17.287 1.00 85.69 93 ALA A N 1
ATOM 666 C CA . ALA A 1 93 ? 17.480 14.298 -17.178 1.00 85.69 93 ALA A CA 1
ATOM 667 C C . ALA A 1 93 ? 18.003 13.160 -16.274 1.00 85.69 93 ALA A C 1
ATOM 669 O O . ALA A 1 93 ? 19.207 13.062 -16.037 1.00 85.69 93 ALA A O 1
ATOM 670 N N . GLY A 1 94 ? 17.125 12.321 -15.712 1.00 83.56 94 GLY A N 1
ATOM 671 C CA . GLY A 1 94 ? 17.511 11.230 -14.809 1.00 83.56 94 GLY A CA 1
ATOM 672 C C . GLY A 1 94 ? 17.924 11.686 -13.402 1.00 83.56 94 GLY A C 1
ATOM 673 O O . GLY A 1 94 ? 18.373 10.876 -12.591 1.00 83.56 94 GLY A O 1
ATOM 674 N N . MET A 1 95 ? 17.743 12.966 -13.064 1.00 82.88 95 MET A N 1
ATOM 675 C CA . MET A 1 95 ? 18.061 13.535 -11.750 1.00 82.88 95 MET A CA 1
ATOM 676 C C . MET A 1 95 ? 16.920 13.280 -10.751 1.00 82.88 95 MET A C 1
ATOM 678 O O . MET A 1 95 ? 16.306 14.200 -10.206 1.00 82.88 95 MET A O 1
ATOM 682 N N . HIS A 1 96 ? 16.636 11.999 -10.510 1.00 84.56 96 HIS A N 1
ATOM 683 C CA . HIS A 1 96 ? 15.476 11.505 -9.762 1.00 84.56 96 HIS A CA 1
ATOM 684 C C . HIS A 1 96 ? 15.310 12.148 -8.377 1.00 84.56 96 HIS A C 1
ATOM 686 O O . HIS A 1 96 ? 14.250 12.686 -8.074 1.00 84.56 96 HIS A O 1
ATOM 692 N N . HIS A 1 97 ? 16.365 12.159 -7.558 1.00 76.69 97 HIS A N 1
ATOM 693 C CA . HIS A 1 97 ? 16.312 12.724 -6.205 1.00 76.69 97 HIS A CA 1
ATOM 694 C C . HIS A 1 97 ? 15.989 14.228 -6.205 1.00 76.69 97 HIS A C 1
ATOM 696 O O . HIS A 1 97 ? 15.170 14.688 -5.415 1.00 76.69 97 HIS A O 1
ATOM 702 N N . ALA A 1 98 ? 16.586 14.997 -7.122 1.00 82.31 98 ALA A N 1
ATOM 703 C CA . ALA A 1 98 ? 16.311 16.428 -7.242 1.00 82.31 98 ALA A CA 1
ATOM 704 C C . ALA A 1 98 ? 14.857 16.690 -7.667 1.00 82.31 98 ALA A C 1
ATOM 706 O O . ALA A 1 98 ? 14.205 17.556 -7.090 1.00 82.31 98 ALA A O 1
ATOM 707 N N . SER A 1 99 ? 14.325 15.899 -8.608 1.00 85.44 99 SER A N 1
ATOM 708 C CA . SER A 1 99 ? 12.915 15.972 -9.020 1.00 85.44 99 SER A CA 1
ATOM 709 C C . SER A 1 99 ? 11.957 15.720 -7.843 1.00 85.44 99 SER A C 1
ATOM 711 O O . SER A 1 99 ? 11.013 16.485 -7.642 1.00 85.44 99 SER A O 1
ATOM 713 N N . LEU A 1 100 ? 12.246 14.719 -6.998 1.00 81.19 100 LEU A N 1
ATOM 714 C CA . LEU A 1 100 ? 11.461 14.429 -5.790 1.00 81.19 100 LEU A CA 1
ATOM 715 C C . LEU A 1 100 ? 11.517 15.563 -4.755 1.00 81.19 100 LEU A C 1
ATOM 717 O O . LEU A 1 100 ? 10.491 15.894 -4.164 1.00 81.19 100 LEU A O 1
ATOM 721 N N . LEU A 1 101 ? 12.684 16.186 -4.549 1.00 79.00 101 LEU A N 1
ATOM 722 C CA . LEU A 1 101 ? 12.813 17.337 -3.648 1.00 79.00 101 LEU A CA 1
ATOM 723 C C . LEU A 1 101 ? 12.005 18.542 -4.138 1.00 79.00 101 LEU A C 1
ATOM 725 O O . LEU A 1 101 ? 11.320 19.176 -3.341 1.00 79.00 101 LEU A O 1
ATOM 729 N N . ILE A 1 102 ? 12.045 18.831 -5.441 1.00 84.12 102 ILE A N 1
ATOM 730 C CA . ILE A 1 102 ? 11.269 19.927 -6.037 1.00 84.12 102 ILE A CA 1
ATOM 731 C C . ILE A 1 102 ? 9.769 19.653 -5.891 1.00 84.12 102 ILE A C 1
ATOM 733 O O . ILE A 1 102 ? 9.016 20.552 -5.529 1.00 84.12 102 ILE A O 1
ATOM 737 N N . PHE A 1 103 ? 9.329 18.412 -6.108 1.00 84.81 103 PHE A N 1
ATOM 738 C CA . PHE A 1 103 ? 7.939 18.024 -5.868 1.00 84.81 103 PHE A CA 1
ATOM 739 C C . PHE A 1 103 ? 7.532 18.191 -4.407 1.00 84.81 103 PHE A C 1
ATOM 741 O O . PHE A 1 103 ? 6.472 18.746 -4.134 1.00 84.81 103 PHE A O 1
ATOM 748 N N . ARG A 1 104 ? 8.386 17.790 -3.460 1.00 77.62 104 ARG A N 1
ATOM 749 C CA . ARG A 1 104 ? 8.148 18.027 -2.032 1.00 77.62 104 ARG A CA 1
ATOM 750 C C . ARG A 1 104 ? 8.004 19.521 -1.723 1.00 77.62 104 ARG A C 1
ATOM 752 O O . ARG A 1 104 ? 7.100 19.880 -0.976 1.00 77.62 104 ARG A O 1
ATOM 759 N N . SER A 1 105 ? 8.839 20.384 -2.304 1.00 79.50 105 SER A N 1
ATOM 760 C CA . SER A 1 105 ? 8.700 21.842 -2.168 1.00 79.50 105 SER A CA 1
ATOM 761 C C . SER A 1 105 ? 7.379 22.350 -2.751 1.00 79.50 105 SER A C 1
ATOM 763 O O . SER A 1 105 ? 6.684 23.106 -2.082 1.00 79.50 105 SER A O 1
ATOM 765 N N . ALA A 1 106 ? 6.977 21.869 -3.932 1.00 80.19 106 ALA A N 1
ATOM 766 C CA . ALA A 1 106 ? 5.688 22.220 -4.532 1.00 80.19 106 ALA A CA 1
ATOM 767 C C . ALA A 1 106 ? 4.511 21.844 -3.614 1.00 80.19 106 ALA A C 1
ATOM 769 O O . ALA A 1 106 ? 3.566 22.613 -3.453 1.00 80.19 106 ALA A O 1
ATOM 770 N N . LEU A 1 107 ? 4.572 20.671 -2.975 1.00 77.12 107 LEU A N 1
ATOM 771 C CA . LEU A 1 107 ? 3.556 20.242 -2.014 1.00 77.12 107 LEU A CA 1
ATOM 772 C C . LEU A 1 107 ? 3.557 21.093 -0.737 1.00 77.12 107 LEU A C 1
ATOM 774 O O . LEU A 1 107 ? 2.480 21.424 -0.246 1.00 77.12 107 LEU A O 1
ATOM 778 N N . ALA A 1 108 ? 4.733 21.466 -0.224 1.00 70.44 108 ALA A N 1
ATOM 779 C CA . ALA A 1 108 ? 4.869 22.328 0.952 1.00 70.44 108 ALA A CA 1
ATOM 780 C C . ALA A 1 108 ? 4.307 23.741 0.710 1.00 70.44 108 ALA A C 1
ATOM 782 O O . ALA A 1 108 ? 3.740 24.342 1.617 1.00 70.44 108 ALA A O 1
ATOM 783 N N . GLU A 1 109 ? 4.394 24.238 -0.525 1.00 75.56 109 GLU A N 1
ATOM 784 C CA . GLU A 1 109 ? 3.771 25.493 -0.966 1.00 75.56 109 GLU A CA 1
ATOM 785 C C . GLU A 1 109 ? 2.289 25.326 -1.368 1.00 75.56 109 GLU A C 1
ATOM 787 O O . GLU A 1 109 ? 1.700 26.210 -1.988 1.00 75.56 109 GLU A O 1
ATOM 792 N N . ALA A 1 110 ? 1.664 24.193 -1.023 1.00 76.06 110 ALA A N 1
ATOM 793 C CA . ALA A 1 110 ? 0.260 23.881 -1.297 1.00 76.06 110 ALA A CA 1
ATOM 794 C C . ALA A 1 110 ? -0.141 23.974 -2.787 1.00 76.06 110 ALA A C 1
ATOM 796 O O . ALA A 1 110 ? -1.307 24.217 -3.117 1.00 76.06 110 ALA A O 1
ATOM 797 N N . VAL A 1 111 ? 0.805 23.735 -3.704 1.00 78.75 111 VAL A N 1
ATOM 798 C CA . VAL A 1 111 ? 0.536 23.722 -5.147 1.00 78.75 111 VAL A CA 1
ATOM 799 C C . VAL A 1 111 ? -0.434 22.586 -5.477 1.00 78.75 111 VAL A C 1
ATOM 801 O O . VAL A 1 111 ? -0.202 21.418 -5.153 1.00 78.75 111 VAL A O 1
ATOM 804 N N . GLN A 1 112 ? -1.520 22.918 -6.177 1.00 80.81 112 GLN A N 1
ATOM 805 C CA . GLN A 1 112 ? -2.459 21.936 -6.719 1.00 80.81 112 GLN A CA 1
ATOM 806 C C . GLN A 1 112 ? -1.824 21.225 -7.917 1.00 80.81 112 GLN A C 1
ATOM 808 O O . GLN A 1 112 ? -1.923 21.678 -9.057 1.00 80.81 112 GLN A O 1
ATOM 813 N N . VAL A 1 113 ? -1.111 20.134 -7.641 1.00 84.06 113 VAL A N 1
ATOM 814 C CA . VAL A 1 113 ? -0.429 19.333 -8.664 1.00 84.06 113 VAL A CA 1
ATOM 815 C C . VAL A 1 113 ? -1.429 18.743 -9.660 1.00 84.06 113 VAL A C 1
ATOM 817 O O . VAL A 1 113 ? -2.516 18.307 -9.288 1.00 84.06 113 VAL A O 1
ATOM 820 N N . ASN A 1 114 ? -1.051 18.728 -10.936 1.00 87.50 114 ASN A N 1
ATOM 821 C CA . ASN A 1 114 ? -1.862 18.180 -12.023 1.00 87.50 114 ASN A CA 1
ATOM 822 C C . ASN A 1 114 ? -1.436 16.744 -12.383 1.00 87.50 114 ASN A C 1
ATOM 824 O O . ASN A 1 114 ? -0.470 16.194 -11.845 1.00 87.50 114 ASN A O 1
ATOM 828 N N . ASP A 1 115 ? -2.159 16.138 -13.321 1.00 90.38 115 ASP A N 1
ATOM 829 C CA . ASP A 1 115 ? -1.907 14.787 -13.821 1.00 90.38 115 ASP A CA 1
ATOM 830 C C . ASP A 1 115 ? -0.511 14.637 -14.450 1.00 90.38 115 ASP A C 1
ATOM 832 O O . ASP A 1 115 ? 0.150 13.617 -14.249 1.00 90.38 115 ASP A O 1
ATOM 836 N N . PHE A 1 116 ? -0.015 15.673 -15.133 1.00 90.00 116 PHE A N 1
ATOM 837 C CA . PHE A 1 116 ? 1.349 15.708 -15.663 1.00 90.00 116 PHE A CA 1
ATOM 838 C C . PHE A 1 116 ? 2.404 15.603 -14.552 1.00 90.00 116 PHE A C 1
ATOM 840 O O . PHE A 1 116 ? 3.276 14.737 -14.615 1.00 90.00 116 PHE A O 1
ATOM 847 N N . THR A 1 117 ? 2.297 16.426 -13.503 1.00 90.38 117 THR A N 1
ATOM 848 C CA . THR A 1 117 ? 3.222 16.410 -12.356 1.00 90.38 117 THR A CA 1
ATOM 849 C C . THR A 1 117 ? 3.239 15.036 -11.694 1.00 90.38 117 THR A C 1
ATOM 851 O O . THR A 1 117 ? 4.305 14.464 -11.461 1.00 90.38 117 THR A O 1
ATOM 854 N N . VAL A 1 118 ? 2.054 14.477 -11.431 1.00 91.25 118 VAL A N 1
ATOM 855 C CA . VAL A 1 118 ? 1.913 13.143 -10.834 1.00 91.25 118 VAL A CA 1
ATOM 856 C C . VAL A 1 118 ? 2.545 12.083 -11.734 1.00 91.25 118 VAL A C 1
ATOM 858 O O . VAL A 1 118 ? 3.331 11.269 -11.258 1.00 91.25 118 VAL A O 1
ATOM 861 N N . SER A 1 119 ? 2.272 12.117 -13.038 1.00 93.69 119 SER A N 1
ATOM 862 C CA . SER A 1 119 ? 2.856 11.192 -14.011 1.00 93.69 119 SER A CA 1
ATOM 863 C C . SER A 1 119 ? 4.392 11.254 -14.027 1.00 93.69 119 SER A C 1
ATOM 865 O O . SER A 1 119 ? 5.047 10.207 -14.022 1.00 93.69 119 SER A O 1
ATOM 867 N N . CYS A 1 120 ? 4.984 12.453 -13.968 1.00 92.31 120 CYS A N 1
ATOM 868 C CA . CYS A 1 120 ? 6.434 12.642 -13.867 1.00 92.31 120 CYS A CA 1
ATOM 869 C C . CYS A 1 120 ? 7.008 12.008 -12.595 1.00 92.31 120 CYS A C 1
ATOM 871 O O . CYS A 1 120 ? 7.991 11.272 -12.666 1.00 92.31 120 CYS A O 1
ATOM 873 N N . ILE A 1 121 ? 6.383 12.231 -11.441 1.00 93.88 121 ILE A N 1
ATOM 874 C CA . ILE A 1 121 ? 6.872 11.687 -10.169 1.00 93.88 121 ILE A CA 1
ATOM 875 C C . ILE A 1 121 ? 6.693 10.175 -10.089 1.00 93.88 121 ILE A C 1
ATOM 877 O O . ILE A 1 121 ? 7.601 9.474 -9.644 1.00 93.88 121 ILE A O 1
ATOM 881 N N . VAL A 1 122 ? 5.585 9.642 -10.601 1.00 94.56 122 VAL A N 1
ATOM 882 C CA . VAL A 1 122 ? 5.389 8.195 -10.727 1.00 94.56 122 VAL A CA 1
ATOM 883 C C . VAL A 1 122 ? 6.458 7.586 -11.640 1.00 94.56 122 VAL A C 1
ATOM 885 O O . VAL A 1 122 ? 7.033 6.556 -11.292 1.00 94.56 122 VAL A O 1
ATOM 888 N N . ARG A 1 123 ? 6.804 8.231 -12.765 1.00 92.50 123 ARG A N 1
ATOM 889 C CA . ARG A 1 123 ? 7.924 7.809 -13.631 1.00 92.50 123 ARG A CA 1
ATOM 890 C C . ARG A 1 123 ? 9.262 7.821 -12.897 1.00 92.50 123 ARG A C 1
ATOM 892 O O . ARG A 1 123 ? 10.042 6.887 -13.082 1.00 92.50 123 ARG A O 1
ATOM 899 N N . VAL A 1 124 ? 9.528 8.842 -12.082 1.00 88.19 124 VAL A N 1
ATOM 900 C CA . VAL A 1 124 ? 10.741 8.927 -11.254 1.00 88.19 124 VAL A CA 1
ATOM 901 C C . VAL A 1 124 ? 10.789 7.770 -10.260 1.00 88.19 124 VAL A C 1
ATOM 903 O O . VAL A 1 124 ? 11.795 7.067 -10.202 1.00 88.19 124 VAL A O 1
ATOM 906 N N . CYS A 1 125 ? 9.688 7.505 -9.554 1.00 90.19 125 CYS A N 1
ATOM 907 C CA . CYS A 1 125 ? 9.579 6.374 -8.633 1.00 90.19 125 CYS A CA 1
ATOM 908 C C . CYS A 1 125 ? 9.778 5.038 -9.364 1.00 90.19 125 CYS A C 1
ATOM 910 O O . CYS A 1 125 ? 10.523 4.183 -8.899 1.00 90.19 125 CYS A O 1
ATOM 912 N N . ALA A 1 126 ? 9.200 4.878 -10.557 1.00 90.62 126 ALA A N 1
ATOM 913 C CA . ALA A 1 126 ? 9.364 3.691 -11.391 1.00 90.62 126 ALA A CA 1
ATOM 914 C C . ALA A 1 126 ? 10.818 3.488 -11.853 1.00 90.62 126 ALA A C 1
ATOM 916 O O . ALA A 1 126 ? 11.317 2.363 -11.895 1.00 90.62 126 ALA A O 1
ATOM 917 N N . ALA A 1 127 ? 11.503 4.568 -12.239 1.00 86.06 127 ALA A N 1
ATOM 918 C CA . ALA A 1 127 ? 12.889 4.533 -12.699 1.00 86.06 127 ALA A CA 1
ATOM 919 C C . ALA A 1 127 ? 13.863 4.234 -11.552 1.00 86.06 127 ALA A C 1
ATOM 921 O O . ALA A 1 127 ? 14.720 3.366 -11.699 1.00 86.06 127 ALA A O 1
ATOM 922 N N . ALA A 1 128 ? 13.668 4.890 -10.405 1.00 82.06 128 ALA A N 1
ATOM 923 C CA . ALA A 1 128 ? 14.441 4.685 -9.184 1.00 82.06 128 ALA A CA 1
ATOM 924 C C . ALA A 1 128 ? 13.996 3.452 -8.378 1.00 82.06 128 ALA A C 1
ATOM 926 O O . ALA A 1 128 ? 14.593 3.139 -7.352 1.00 82.06 128 ALA A O 1
ATOM 927 N N . THR A 1 129 ? 12.966 2.733 -8.838 1.00 83.56 129 THR A N 1
ATOM 928 C CA . THR A 1 129 ? 12.375 1.551 -8.183 1.00 83.56 129 THR A CA 1
ATOM 929 C C . THR A 1 129 ? 11.897 1.796 -6.743 1.00 83.56 129 THR A C 1
ATOM 931 O O . THR A 1 129 ? 11.918 0.879 -5.933 1.00 83.56 129 THR A O 1
ATOM 934 N N . LEU A 1 130 ? 11.441 3.019 -6.454 1.00 78.56 130 LEU A N 1
ATOM 935 C CA . LEU A 1 130 ? 10.881 3.455 -5.168 1.00 78.56 130 LEU A CA 1
ATOM 936 C C . LEU A 1 130 ? 9.392 3.103 -5.109 1.00 78.56 130 LEU A C 1
ATOM 938 O O . LEU A 1 130 ? 8.524 3.912 -5.451 1.00 78.56 130 LEU A O 1
ATOM 942 N N . PHE A 1 131 ? 9.093 1.862 -4.747 1.00 82.88 131 PHE A N 1
ATOM 943 C CA . PHE A 1 131 ? 7.734 1.358 -4.664 1.00 82.88 131 PHE A CA 1
ATOM 944 C C . PHE A 1 131 ? 6.924 2.060 -3.577 1.00 82.88 131 PHE A C 1
ATOM 946 O O . PHE A 1 131 ? 5.789 2.443 -3.856 1.00 82.88 131 PHE A O 1
ATOM 953 N N . GLU A 1 132 ? 7.465 2.220 -2.365 1.00 74.69 132 GLU A N 1
ATOM 954 C CA . GLU A 1 132 ? 6.682 2.749 -1.241 1.00 74.69 132 GLU A CA 1
ATOM 955 C C . GLU A 1 132 ? 6.253 4.192 -1.522 1.00 74.69 132 GLU A C 1
ATOM 957 O O . GLU A 1 132 ? 5.069 4.527 -1.426 1.00 74.69 132 GLU A O 1
ATOM 962 N N . LEU A 1 133 ? 7.189 5.021 -1.992 1.00 75.19 133 LEU A N 1
ATOM 963 C CA . LEU A 1 133 ? 6.898 6.390 -2.418 1.00 75.19 133 LEU A CA 1
ATOM 964 C C . LEU A 1 133 ? 5.943 6.424 -3.620 1.00 75.19 133 LEU A C 1
ATOM 966 O O . LEU A 1 133 ? 5.000 7.214 -3.650 1.00 75.19 133 LEU A O 1
ATOM 970 N N . GLY A 1 134 ? 6.138 5.544 -4.604 1.00 81.56 134 GLY A N 1
ATOM 971 C CA . GLY A 1 134 ? 5.235 5.441 -5.748 1.00 81.56 134 GLY A CA 1
ATOM 972 C C . GLY A 1 134 ? 3.803 5.070 -5.345 1.00 81.56 134 GLY A C 1
ATOM 973 O O . GLY A 1 134 ? 2.849 5.606 -5.910 1.00 81.56 134 GLY A O 1
ATOM 974 N N . ALA A 1 135 ? 3.638 4.203 -4.344 1.00 80.75 135 ALA A N 1
ATOM 975 C CA . ALA A 1 135 ? 2.339 3.834 -3.792 1.00 80.75 135 ALA A CA 1
ATOM 976 C C . ALA A 1 135 ? 1.672 5.009 -3.057 1.00 80.75 135 ALA A C 1
ATOM 978 O O . ALA A 1 135 ? 0.471 5.213 -3.231 1.00 80.75 135 ALA A O 1
ATOM 979 N N . GLN A 1 136 ? 2.437 5.826 -2.322 1.00 78.69 136 GLN A N 1
ATOM 980 C CA . GLN A 1 136 ? 1.934 7.072 -1.721 1.00 78.69 136 GLN A CA 1
ATOM 981 C C . GLN A 1 136 ? 1.433 8.046 -2.796 1.00 78.69 136 GLN A C 1
ATOM 983 O O . GLN A 1 136 ? 0.331 8.588 -2.699 1.00 78.69 136 GLN A O 1
ATOM 988 N N . VAL A 1 137 ? 2.205 8.231 -3.871 1.00 82.25 137 VAL A N 1
ATOM 989 C CA . VAL A 1 137 ? 1.821 9.110 -4.987 1.00 82.25 137 VAL A CA 1
ATOM 990 C C . VAL A 1 137 ? 0.585 8.572 -5.717 1.00 82.25 137 VAL A C 1
ATOM 992 O O . VAL A 1 137 ? -0.304 9.350 -6.067 1.00 82.25 137 VAL A O 1
ATOM 995 N N . HIS A 1 138 ? 0.470 7.252 -5.895 1.00 87.94 138 HIS A N 1
ATOM 996 C CA . HIS A 1 138 ? -0.735 6.625 -6.441 1.00 87.94 138 HIS A CA 1
ATOM 997 C C . HIS A 1 138 ? -1.954 6.854 -5.535 1.00 87.94 138 HIS A C 1
ATOM 999 O O . HIS A 1 138 ? -2.996 7.296 -6.021 1.00 87.94 138 HIS A O 1
ATOM 1005 N N . ALA A 1 139 ? -1.821 6.638 -4.223 1.00 78.62 139 ALA A N 1
ATOM 1006 C CA . ALA A 1 139 ? -2.885 6.903 -3.256 1.00 78.62 139 ALA A CA 1
ATOM 1007 C C . ALA A 1 139 ? -3.345 8.368 -3.312 1.00 78.62 139 ALA A C 1
ATOM 1009 O O . ALA A 1 139 ? -4.547 8.638 -3.351 1.00 78.62 139 ALA A O 1
ATOM 1010 N N . ARG A 1 140 ? -2.406 9.316 -3.424 1.00 76.50 140 ARG A N 1
ATOM 1011 C CA . ARG A 1 140 ? -2.724 10.733 -3.636 1.00 76.50 140 ARG A CA 1
ATOM 1012 C C . ARG A 1 140 ? -3.487 10.958 -4.942 1.00 76.50 140 ARG A C 1
ATOM 1014 O O . ARG A 1 140 ? -4.489 11.664 -4.924 1.00 76.50 140 ARG A O 1
ATOM 1021 N N . SER A 1 141 ? -3.058 10.338 -6.043 1.00 82.69 141 SER A N 1
ATOM 1022 C CA . SER A 1 141 ? -3.722 10.489 -7.347 1.00 82.69 141 SER A CA 1
ATOM 1023 C C . SER A 1 141 ? -5.173 9.996 -7.344 1.00 82.69 141 SER A C 1
ATOM 1025 O O . SER A 1 141 ? -6.022 10.657 -7.935 1.00 82.69 141 SER A O 1
ATOM 1027 N N . LEU A 1 142 ? -5.471 8.919 -6.605 1.00 79.69 142 LEU A N 1
ATOM 1028 C CA . LEU A 1 142 ? -6.834 8.411 -6.402 1.00 79.69 142 LEU A CA 1
ATOM 1029 C C . LEU A 1 142 ? -7.706 9.414 -5.636 1.00 79.69 142 LEU A C 1
ATOM 1031 O O . LEU A 1 142 ? -8.886 9.586 -5.930 1.00 79.69 142 LEU A O 1
ATOM 1035 N N . LYS A 1 143 ? -7.131 10.094 -4.640 1.00 68.44 143 LYS A N 1
ATOM 1036 C CA . LYS A 1 143 ? -7.851 11.082 -3.821 1.00 68.44 143 LYS A CA 1
ATOM 1037 C C . LYS A 1 143 ? -8.148 12.367 -4.575 1.00 68.44 143 LYS A C 1
ATOM 1039 O O . LYS A 1 143 ? -9.184 12.982 -4.346 1.00 68.44 143 LYS A O 1
ATOM 1044 N N . THR A 1 144 ? -7.248 12.770 -5.464 1.00 75.56 144 THR A N 1
ATOM 1045 C CA . THR A 1 144 ? -7.416 13.964 -6.297 1.00 75.56 144 THR A CA 1
ATOM 1046 C C . THR A 1 144 ? -8.105 13.665 -7.630 1.00 75.56 144 THR A C 1
ATOM 1048 O O . THR A 1 144 ? -8.195 14.562 -8.464 1.00 75.56 144 THR A O 1
ATOM 1051 N N . ALA A 1 145 ? -8.583 12.429 -7.839 1.00 81.44 145 ALA A N 1
ATOM 1052 C CA . ALA A 1 145 ? -9.188 11.938 -9.083 1.00 81.44 145 ALA A CA 1
ATOM 1053 C C . ALA A 1 145 ? -8.296 12.112 -10.332 1.00 81.44 145 ALA A C 1
ATOM 1055 O O . ALA A 1 145 ? -8.783 12.176 -11.462 1.00 81.44 145 ALA A O 1
ATOM 1056 N N . LEU A 1 146 ? -6.976 12.206 -10.136 1.00 84.12 146 LEU A N 1
ATOM 1057 C CA . LEU A 1 146 ? -5.993 12.306 -11.218 1.00 84.12 146 LEU A CA 1
ATOM 1058 C C . LEU A 1 146 ? -5.664 10.932 -11.815 1.00 84.12 146 LEU A C 1
ATOM 1060 O O . LEU A 1 146 ? -5.132 10.866 -12.920 1.00 84.12 146 LEU A O 1
ATOM 1064 N N . ASP A 1 147 ? -5.984 9.844 -11.114 1.00 81.94 147 ASP A N 1
ATOM 1065 C CA . ASP A 1 147 ? -5.829 8.461 -11.579 1.00 81.94 147 ASP A CA 1
ATOM 1066 C C . ASP A 1 147 ? -6.674 8.147 -12.824 1.00 81.94 147 ASP A C 1
ATOM 1068 O O . ASP A 1 147 ? -6.275 7.319 -13.643 1.00 81.94 147 ASP A O 1
ATOM 1072 N N . ALA A 1 148 ? -7.789 8.863 -13.013 1.00 84.38 148 ALA A N 1
ATOM 1073 C CA . ALA A 1 148 ? -8.617 8.773 -14.213 1.00 84.38 148 ALA A CA 1
ATOM 1074 C C . ALA A 1 148 ? -7.885 9.244 -15.486 1.00 84.38 148 ALA A C 1
ATOM 1076 O O . ALA A 1 148 ? -8.273 8.867 -16.592 1.00 84.38 148 ALA A O 1
ATOM 1077 N N . SER A 1 149 ? -6.820 10.049 -15.354 1.00 89.31 149 SER A N 1
ATOM 1078 C CA . SER A 1 149 ? -6.011 10.479 -16.496 1.00 89.31 149 SER A CA 1
ATOM 1079 C C . SER A 1 149 ? -5.240 9.286 -17.078 1.00 89.31 149 SER A C 1
ATOM 1081 O O . SER A 1 149 ? -4.447 8.652 -16.369 1.00 89.31 149 SER A O 1
ATOM 1083 N N . PRO A 1 150 ? -5.353 9.000 -18.390 1.00 87.56 150 PRO A N 1
ATOM 1084 C CA . PRO A 1 150 ? -4.624 7.895 -19.009 1.00 87.56 150 PRO A CA 1
ATOM 1085 C C . PRO A 1 150 ? -3.100 8.111 -18.975 1.00 87.56 150 PRO A C 1
ATOM 1087 O O . PRO A 1 150 ? -2.335 7.146 -19.062 1.00 87.56 150 PRO A O 1
ATOM 1090 N N . PHE A 1 151 ? -2.634 9.357 -18.805 1.00 87.88 151 PHE A N 1
ATOM 1091 C CA . PHE A 1 151 ? -1.220 9.663 -18.580 1.00 87.88 151 PHE A CA 1
ATOM 1092 C C . PHE A 1 151 ? -0.740 9.117 -17.234 1.00 87.88 151 PHE A C 1
ATOM 1094 O O . PHE A 1 151 ? 0.280 8.424 -17.191 1.00 87.88 151 PHE A O 1
ATOM 1101 N N . VAL A 1 152 ? -1.497 9.357 -16.160 1.00 92.81 152 VAL A N 1
ATOM 1102 C CA . VAL A 1 152 ? -1.205 8.822 -14.822 1.00 92.81 152 VAL A CA 1
ATOM 1103 C C . VAL A 1 152 ? -1.324 7.301 -14.832 1.00 92.81 152 VAL A C 1
ATOM 1105 O O . VAL A 1 152 ? -0.389 6.628 -14.403 1.00 92.81 152 VAL A O 1
ATOM 1108 N N . GLY A 1 153 ? -2.386 6.751 -15.431 1.00 92.94 153 GLY A N 1
ATOM 1109 C CA . GLY A 1 153 ? -2.563 5.305 -15.598 1.00 92.94 153 GLY A CA 1
ATOM 1110 C C . GLY A 1 153 ? -1.371 4.625 -16.285 1.00 92.94 153 GLY A C 1
ATOM 1111 O O . GLY A 1 153 ? -0.855 3.625 -15.786 1.00 92.94 153 GLY A O 1
ATOM 1112 N N . SER A 1 154 ? -0.855 5.194 -17.383 1.00 93.69 154 SER A N 1
ATOM 1113 C CA . SER A 1 154 ? 0.328 4.658 -18.079 1.00 93.69 154 SER A CA 1
ATOM 1114 C C . SER A 1 154 ? 1.593 4.655 -17.209 1.00 93.69 154 SER A C 1
ATOM 1116 O O . SER A 1 154 ? 2.338 3.668 -17.185 1.00 93.69 154 SER A O 1
ATOM 1118 N N . SER A 1 155 ? 1.806 5.719 -16.433 1.00 94.88 155 SER A N 1
ATOM 1119 C CA . SER A 1 155 ? 2.933 5.826 -15.508 1.00 94.88 155 SER A CA 1
ATOM 1120 C C . SER A 1 155 ? 2.791 4.863 -14.329 1.00 94.88 155 SER A C 1
ATOM 1122 O O . SER A 1 155 ? 3.782 4.258 -13.929 1.00 94.88 155 SER A O 1
ATOM 1124 N N . LEU A 1 156 ? 1.576 4.639 -13.821 1.00 95.75 156 LEU A N 1
ATOM 1125 C CA . LEU A 1 156 ? 1.301 3.685 -12.744 1.00 95.75 156 LEU A CA 1
ATOM 1126 C C . LEU A 1 156 ? 1.533 2.233 -13.181 1.00 95.75 156 LEU A C 1
ATOM 1128 O O . LEU A 1 156 ? 2.172 1.474 -12.452 1.00 95.75 156 LEU A O 1
ATOM 1132 N N . VAL A 1 157 ? 1.105 1.848 -14.391 1.00 95.56 157 VAL A N 1
ATOM 1133 C CA . VAL A 1 157 ? 1.445 0.532 -14.973 1.00 95.56 157 VAL A CA 1
ATOM 1134 C C . VAL A 1 157 ? 2.968 0.352 -15.022 1.00 95.56 157 VAL A C 1
ATOM 1136 O O . VAL A 1 157 ? 3.490 -0.690 -14.622 1.00 95.56 157 VAL A O 1
ATOM 1139 N N . SER A 1 158 ? 3.695 1.389 -15.453 1.00 93.81 158 SER A N 1
ATOM 1140 C CA . SER A 1 158 ? 5.162 1.393 -15.485 1.00 93.81 158 SER A CA 1
ATOM 1141 C C . SER A 1 158 ? 5.786 1.278 -14.088 1.00 93.81 158 SER A C 1
ATOM 1143 O O . SER A 1 158 ? 6.712 0.488 -13.911 1.00 93.81 158 SER A O 1
ATOM 1145 N N . LEU A 1 159 ? 5.265 2.001 -13.088 1.00 94.56 159 LEU A N 1
ATOM 1146 C CA . LEU A 1 159 ? 5.698 1.928 -11.688 1.00 94.56 159 LEU A CA 1
ATOM 1147 C C . LEU A 1 159 ? 5.598 0.507 -11.151 1.00 94.56 159 LEU A C 1
ATOM 1149 O O . LEU A 1 159 ? 6.609 -0.078 -10.766 1.00 94.56 159 LEU A O 1
ATOM 1153 N N . TYR A 1 160 ? 4.396 -0.066 -11.164 1.00 93.88 160 TYR A N 1
ATOM 1154 C CA . TYR A 1 160 ? 4.175 -1.395 -10.606 1.00 93.88 160 TYR A CA 1
ATOM 1155 C C . TYR A 1 160 ? 4.993 -2.459 -11.340 1.00 93.88 160 TYR A C 1
ATOM 1157 O O . TYR A 1 160 ? 5.620 -3.301 -10.698 1.00 93.88 160 TYR A O 1
ATOM 1165 N N . SER A 1 161 ? 5.087 -2.367 -12.670 1.00 92.69 161 SER A N 1
ATOM 1166 C CA . SER A 1 161 ? 5.934 -3.255 -13.466 1.00 92.69 161 SER A CA 1
ATOM 1167 C C . SER A 1 161 ? 7.414 -3.155 -13.078 1.00 92.69 161 SER A C 1
ATOM 1169 O O . SER A 1 161 ? 8.034 -4.171 -12.762 1.00 92.69 161 SER A O 1
ATOM 1171 N N . LYS A 1 162 ? 7.989 -1.942 -13.047 1.00 90.62 162 LYS A N 1
ATOM 1172 C CA . LYS A 1 162 ? 9.417 -1.716 -12.750 1.00 90.62 162 LYS A CA 1
ATOM 1173 C C . LYS A 1 162 ? 9.793 -1.979 -11.289 1.00 90.62 162 LYS A C 1
ATOM 1175 O O . LYS A 1 162 ? 10.970 -2.211 -11.013 1.00 90.62 162 LYS A O 1
ATOM 1180 N N . CYS A 1 163 ? 8.815 -1.994 -10.389 1.00 88.12 163 CYS A N 1
ATOM 1181 C CA . CYS A 1 163 ? 8.964 -2.373 -8.986 1.00 88.12 163 CYS A CA 1
ATOM 1182 C C . CYS A 1 163 ? 8.713 -3.871 -8.720 1.00 88.12 163 CYS A C 1
ATOM 1184 O O . CYS A 1 163 ? 8.643 -4.274 -7.560 1.00 88.12 163 CYS A O 1
ATOM 1186 N N . GLY A 1 164 ? 8.567 -4.707 -9.756 1.00 87.38 164 GLY A N 1
ATOM 1187 C CA . GLY A 1 164 ? 8.417 -6.158 -9.597 1.00 87.38 164 GLY A CA 1
ATOM 1188 C C . GLY A 1 164 ? 7.005 -6.638 -9.239 1.00 87.38 164 GLY A C 1
ATOM 1189 O O . GLY A 1 164 ? 6.839 -7.795 -8.872 1.00 87.38 164 GLY A O 1
ATOM 1190 N N . LEU A 1 165 ? 5.992 -5.770 -9.338 1.00 88.31 165 LEU A N 1
ATOM 1191 C CA . LEU A 1 165 ? 4.590 -6.034 -8.991 1.00 88.31 165 LEU A CA 1
ATOM 1192 C C . LEU A 1 165 ? 3.711 -6.041 -10.249 1.00 88.31 165 LEU A C 1
ATOM 1194 O O . LEU A 1 165 ? 2.800 -5.226 -10.407 1.00 88.31 165 LEU A O 1
ATOM 1198 N N . VAL A 1 166 ? 4.005 -6.949 -11.176 1.00 89.31 166 VAL A N 1
ATOM 1199 C CA . VAL A 1 166 ? 3.339 -6.998 -12.487 1.00 89.31 166 VAL A CA 1
ATOM 1200 C C . VAL A 1 166 ? 1.822 -7.207 -12.387 1.00 89.31 166 VAL A C 1
ATOM 1202 O O . VAL A 1 166 ? 1.075 -6.600 -13.151 1.00 89.31 166 VAL A O 1
ATOM 1205 N N . ASP A 1 167 ? 1.344 -7.954 -11.390 1.00 87.50 167 ASP A N 1
ATOM 1206 C CA . ASP A 1 167 ? -0.094 -8.157 -11.169 1.00 87.50 167 ASP A CA 1
ATOM 1207 C C . ASP A 1 167 ? -0.815 -6.847 -10.836 1.00 87.50 167 ASP A C 1
ATOM 1209 O O . ASP A 1 167 ? -1.897 -6.570 -11.358 1.00 87.50 167 ASP A O 1
ATOM 1213 N N . CYS A 1 168 ? -0.191 -5.984 -10.029 1.00 89.75 168 CYS A N 1
ATOM 1214 C CA . CYS A 1 168 ? -0.711 -4.646 -9.756 1.00 89.75 168 CYS A CA 1
ATOM 1215 C C . CYS A 1 168 ? -0.724 -3.787 -11.026 1.00 89.75 168 CYS A C 1
ATOM 1217 O O . CYS A 1 168 ? -1.686 -3.056 -11.257 1.00 89.75 168 CYS A O 1
ATOM 1219 N N . ALA A 1 169 ? 0.290 -3.915 -11.887 1.00 91.81 169 ALA A N 1
ATOM 1220 C CA . ALA A 1 169 ? 0.315 -3.224 -13.174 1.00 91.81 169 ALA A CA 1
ATOM 1221 C C . ALA A 1 169 ? -0.871 -3.648 -14.063 1.00 91.81 169 ALA A C 1
ATOM 1223 O O . ALA A 1 169 ? -1.536 -2.800 -14.659 1.00 91.81 169 ALA A O 1
ATOM 1224 N N . TYR A 1 170 ? -1.198 -4.944 -14.099 1.00 92.44 170 TYR A N 1
ATOM 1225 C CA . TYR A 1 170 ? -2.366 -5.452 -14.823 1.00 92.44 170 TYR A CA 1
ATOM 1226 C C . TYR A 1 170 ? -3.694 -4.990 -14.224 1.00 92.44 170 TYR A C 1
ATOM 1228 O O . TYR A 1 170 ? -4.627 -4.694 -14.976 1.00 92.44 170 TYR A O 1
ATOM 1236 N N . ARG A 1 171 ? -3.787 -4.874 -12.895 1.00 91.25 171 ARG A N 1
ATOM 1237 C CA . ARG A 1 171 ? -4.971 -4.318 -12.222 1.00 91.25 171 ARG A CA 1
ATOM 1238 C C . ARG A 1 171 ? -5.187 -2.852 -12.584 1.00 91.25 171 ARG A C 1
ATOM 1240 O O . ARG A 1 171 ? -6.296 -2.505 -12.970 1.00 91.25 171 ARG A O 1
ATOM 1247 N N . VAL A 1 172 ? -4.137 -2.026 -12.557 1.00 91.50 172 VAL A N 1
ATOM 1248 C CA . VAL A 1 172 ? -4.213 -0.615 -12.985 1.00 91.50 172 VAL A CA 1
ATOM 1249 C C . VAL A 1 172 ? -4.665 -0.510 -14.443 1.00 91.50 172 VAL A C 1
ATOM 1251 O O . VAL A 1 172 ? -5.585 0.241 -14.752 1.00 91.50 172 VAL A O 1
ATOM 1254 N N . PHE A 1 173 ? -4.078 -1.308 -15.340 1.00 93.19 173 PHE A N 1
ATOM 1255 C CA . PHE A 1 173 ? -4.487 -1.348 -16.747 1.00 93.19 173 PHE A CA 1
ATOM 1256 C C . PHE A 1 173 ? -5.971 -1.733 -16.923 1.00 93.19 173 PHE A C 1
ATOM 1258 O O . PHE A 1 173 ? -6.691 -1.158 -17.747 1.00 93.19 173 PHE A O 1
ATOM 1265 N N . SER A 1 174 ? -6.433 -2.713 -16.143 1.00 89.94 174 SER A N 1
ATOM 1266 C CA . SER A 1 174 ? -7.809 -3.213 -16.207 1.00 89.94 174 SER A CA 1
ATOM 1267 C C . SER A 1 174 ? -8.810 -2.200 -15.647 1.00 89.94 174 SER A C 1
ATOM 1269 O O . SER A 1 174 ? -9.877 -2.034 -16.231 1.00 89.94 174 SER A O 1
ATOM 1271 N N . ALA A 1 175 ? -8.444 -1.493 -14.576 1.00 86.44 175 ALA A N 1
ATOM 1272 C CA . ALA A 1 175 ? -9.270 -0.482 -13.919 1.00 86.44 175 ALA A CA 1
ATOM 1273 C C . ALA A 1 175 ? -9.345 0.857 -14.675 1.00 86.44 175 ALA A C 1
ATOM 1275 O O . ALA A 1 175 ? -10.263 1.634 -14.428 1.00 86.44 175 ALA A O 1
ATOM 1276 N N . ALA A 1 176 ? -8.409 1.134 -15.591 1.00 85.88 176 ALA A N 1
ATOM 1277 C CA . ALA A 1 176 ? -8.390 2.378 -16.356 1.00 85.88 176 ALA A CA 1
ATOM 1278 C C . ALA A 1 176 ? -9.682 2.562 -17.177 1.00 85.88 176 ALA A C 1
ATOM 1280 O O . ALA A 1 176 ? -9.978 1.762 -18.071 1.00 85.88 176 ALA A O 1
ATOM 1281 N N . SER A 1 177 ? -10.426 3.633 -16.878 1.00 79.12 177 SER A N 1
ATOM 1282 C CA . SER A 1 177 ? -11.682 3.994 -17.550 1.00 79.12 177 SER A CA 1
ATOM 1283 C C . SER A 1 177 ? -11.459 4.451 -18.989 1.00 79.12 177 SER A C 1
ATOM 1285 O O . SER A 1 177 ? -12.232 4.102 -19.879 1.00 79.12 177 SER A O 1
ATOM 1287 N N . GLU A 1 178 ? -10.374 5.188 -19.225 1.00 83.19 178 GLU A N 1
ATOM 1288 C CA . GLU A 1 178 ? -9.922 5.605 -20.547 1.00 83.19 178 GLU A CA 1
ATOM 1289 C C . GLU A 1 178 ? -8.540 5.019 -20.829 1.00 83.19 178 GLU A C 1
ATOM 1291 O O . GLU A 1 178 ? -7.635 5.062 -19.992 1.00 83.19 178 GLU A O 1
ATOM 1296 N N . ARG A 1 179 ? -8.359 4.466 -22.031 1.00 89.81 179 ARG A N 1
ATOM 1297 C CA . ARG A 1 179 ? -7.076 3.908 -22.468 1.00 89.81 179 ARG A CA 1
ATOM 1298 C C . ARG A 1 179 ? -6.570 4.685 -23.669 1.00 89.81 179 ARG A C 1
ATOM 1300 O O . ARG A 1 179 ? -7.282 4.838 -24.651 1.00 89.81 179 ARG A O 1
ATOM 1307 N N . ASN A 1 180 ? -5.327 5.150 -23.599 1.00 89.75 180 ASN A N 1
ATOM 1308 C CA . ASN A 1 180 ? -4.610 5.719 -24.737 1.00 89.75 180 ASN A CA 1
ATOM 1309 C C . ASN A 1 180 ? -3.525 4.745 -25.232 1.00 89.75 180 ASN A C 1
ATOM 1311 O O . ASN A 1 180 ? -3.266 3.704 -24.632 1.00 89.75 180 ASN A O 1
ATOM 1315 N N . LEU A 1 181 ? -2.835 5.088 -26.319 1.00 92.44 181 LEU A N 1
ATOM 1316 C CA . LEU A 1 181 ? -1.721 4.275 -26.821 1.00 92.44 181 LEU A CA 1
ATOM 1317 C C . LEU A 1 181 ? -0.601 4.081 -25.773 1.00 92.44 181 LEU A C 1
ATOM 1319 O O . LEU A 1 181 ? 0.063 3.046 -25.751 1.00 92.44 181 LEU A O 1
ATOM 1323 N N . GLY A 1 182 ? -0.413 5.059 -24.882 1.00 91.19 182 GLY A N 1
ATOM 1324 C CA . GLY A 1 182 ? 0.579 5.014 -23.809 1.00 91.19 182 GLY A CA 1
ATOM 1325 C C . GLY A 1 182 ? 0.336 3.883 -22.810 1.00 91.19 182 GLY A C 1
ATOM 1326 O O . GLY A 1 182 ? 1.264 3.132 -22.517 1.00 91.19 182 GLY A O 1
ATOM 1327 N N . ILE A 1 183 ? -0.898 3.710 -22.323 1.00 93.31 183 ILE A N 1
ATOM 1328 C CA . ILE A 1 183 ? -1.219 2.650 -21.352 1.00 93.31 183 ILE A CA 1
ATOM 1329 C C . ILE A 1 183 ? -1.153 1.247 -21.980 1.00 93.31 183 ILE A C 1
ATOM 1331 O O . ILE A 1 183 ? -0.678 0.311 -21.335 1.00 93.31 183 ILE A O 1
ATOM 1335 N N . TRP A 1 184 ? -1.535 1.107 -23.258 1.00 96.19 184 TRP A N 1
ATOM 1336 C CA . TRP A 1 184 ? -1.370 -0.140 -24.019 1.00 96.19 184 TRP A CA 1
ATOM 1337 C C . TRP A 1 184 ? 0.102 -0.526 -24.168 1.00 96.19 184 TRP A C 1
ATOM 1339 O O . TRP A 1 184 ? 0.494 -1.655 -23.874 1.00 96.19 184 TRP A O 1
ATOM 1349 N N . ASN A 1 185 ? 0.950 0.428 -24.553 1.00 96.00 185 ASN A N 1
ATOM 1350 C CA . ASN A 1 185 ? 2.385 0.181 -24.632 1.00 96.00 185 ASN A CA 1
ATOM 1351 C C . ASN A 1 185 ? 2.983 -0.118 -23.249 1.00 96.00 185 ASN A C 1
ATOM 1353 O O . ASN A 1 185 ? 3.811 -1.015 -23.136 1.00 96.00 185 ASN A O 1
ATOM 1357 N N . ALA A 1 186 ? 2.535 0.552 -22.182 1.00 94.75 186 ALA A N 1
ATOM 1358 C CA . ALA A 1 186 ? 3.010 0.279 -20.826 1.00 94.75 186 ALA A CA 1
ATOM 1359 C C . ALA A 1 186 ? 2.723 -1.169 -20.380 1.00 94.75 186 ALA A C 1
ATOM 1361 O O . ALA A 1 186 ? 3.607 -1.818 -19.816 1.00 94.75 186 ALA A O 1
ATOM 1362 N N . VAL A 1 187 ? 1.531 -1.710 -20.673 1.00 96.06 187 VAL A N 1
ATOM 1363 C CA . VAL A 1 187 ? 1.187 -3.098 -20.308 1.00 96.06 187 VAL A CA 1
ATOM 1364 C C . VAL A 1 187 ? 1.905 -4.135 -21.182 1.00 96.06 187 VAL A C 1
ATOM 1366 O O . VAL A 1 187 ? 2.260 -5.217 -20.701 1.00 96.06 187 VAL A O 1
ATOM 1369 N N . LEU A 1 188 ? 2.190 -3.803 -22.447 1.00 96.06 188 LEU A N 1
ATOM 1370 C CA . LEU A 1 188 ? 3.017 -4.628 -23.333 1.00 96.06 188 LEU A CA 1
ATOM 1371 C C . LEU A 1 188 ? 4.478 -4.670 -22.865 1.00 96.06 188 LEU A C 1
ATOM 1373 O O . LEU A 1 188 ? 5.052 -5.756 -22.788 1.00 96.06 188 LEU A O 1
ATOM 1377 N N . ILE A 1 189 ? 5.050 -3.524 -22.472 1.00 92.50 189 ILE A N 1
ATOM 1378 C CA . ILE A 1 189 ? 6.389 -3.439 -21.866 1.00 92.50 189 ILE A CA 1
ATOM 1379 C C . ILE A 1 189 ? 6.441 -4.296 -20.602 1.00 92.50 189 ILE A C 1
ATOM 1381 O O . ILE A 1 189 ? 7.365 -5.092 -20.442 1.00 92.50 189 ILE A O 1
ATOM 1385 N N . ALA A 1 190 ? 5.441 -4.163 -19.723 1.00 93.44 190 ALA A N 1
ATOM 1386 C CA . ALA A 1 190 ? 5.356 -4.961 -18.506 1.00 93.44 190 ALA A CA 1
ATOM 1387 C C . ALA A 1 190 ? 5.344 -6.463 -18.822 1.00 93.44 190 ALA A C 1
ATOM 1389 O O . ALA A 1 190 ? 6.142 -7.221 -18.281 1.00 93.44 190 ALA A O 1
ATOM 1390 N N . SER A 1 191 ? 4.519 -6.888 -19.776 1.00 92.56 191 SER A N 1
ATOM 1391 C CA . SER A 1 191 ? 4.439 -8.299 -20.161 1.00 92.56 191 SER A CA 1
ATOM 1392 C C . SER A 1 191 ? 5.756 -8.819 -20.753 1.00 92.56 191 SER A C 1
ATOM 1394 O O . SER A 1 191 ? 6.207 -9.900 -20.384 1.00 92.56 191 SER A O 1
ATOM 1396 N N . ALA A 1 192 ? 6.426 -8.039 -21.607 1.00 90.06 192 ALA A N 1
ATOM 1397 C CA . ALA A 1 192 ? 7.704 -8.425 -22.209 1.00 90.06 192 ALA A CA 1
ATOM 1398 C C . ALA A 1 192 ? 8.853 -8.509 -21.182 1.00 90.06 192 ALA A C 1
ATOM 1400 O O . ALA A 1 192 ? 9.636 -9.463 -21.202 1.00 90.06 192 ALA A O 1
ATOM 1401 N N . GLN A 1 193 ? 8.949 -7.541 -20.262 1.00 87.94 193 GLN A N 1
ATOM 1402 C CA . GLN A 1 193 ? 10.002 -7.488 -19.234 1.00 87.94 193 GLN A CA 1
ATOM 1403 C C . GLN A 1 193 ? 9.857 -8.568 -18.160 1.00 87.94 193 GLN A C 1
ATOM 1405 O O . GLN A 1 193 ? 10.859 -8.988 -17.582 1.00 87.94 193 GLN A O 1
ATOM 1410 N N . HIS A 1 194 ? 8.629 -9.021 -17.904 1.00 88.38 194 HIS A N 1
ATOM 1411 C CA . HIS A 1 194 ? 8.328 -10.099 -16.958 1.00 88.38 194 HIS A CA 1
ATOM 1412 C C . HIS A 1 194 ? 8.266 -11.487 -17.618 1.00 88.38 194 HIS A C 1
ATOM 1414 O O . HIS A 1 194 ? 8.030 -12.480 -16.940 1.00 88.38 194 HIS A O 1
ATOM 1420 N N . GLY A 1 195 ? 8.508 -11.583 -18.932 1.00 84.69 195 GLY A N 1
ATOM 1421 C CA . GLY A 1 195 ? 8.499 -12.857 -19.662 1.00 84.69 195 GLY A CA 1
ATOM 1422 C C . GLY A 1 195 ? 7.101 -13.444 -19.894 1.00 84.69 195 GLY A C 1
ATOM 1423 O O . GLY A 1 195 ? 6.967 -14.614 -20.239 1.00 84.69 195 GLY A O 1
ATOM 1424 N N . HIS A 1 196 ? 6.044 -12.647 -19.734 1.00 88.69 196 HIS A N 1
ATOM 1425 C CA . HIS A 1 196 ? 4.653 -13.048 -19.947 1.00 88.69 196 HIS A CA 1
ATOM 1426 C C . HIS A 1 196 ? 4.265 -12.942 -21.434 1.00 88.69 196 HIS A C 1
ATOM 1428 O O . HIS A 1 196 ? 3.369 -12.185 -21.812 1.00 88.69 196 HIS A O 1
ATOM 1434 N N . THR A 1 197 ? 4.950 -13.690 -22.304 1.00 89.31 197 THR A N 1
ATOM 1435 C CA . THR A 1 197 ? 4.815 -13.565 -23.769 1.00 89.31 197 THR A CA 1
ATOM 1436 C C . THR A 1 197 ? 3.396 -13.835 -24.274 1.00 89.31 197 THR A C 1
ATOM 1438 O O . THR A 1 197 ? 2.901 -13.096 -25.122 1.00 89.31 197 THR A O 1
ATOM 1441 N N . ALA A 1 198 ? 2.691 -14.819 -23.703 1.00 89.88 198 ALA A N 1
ATOM 1442 C CA . ALA A 1 198 ? 1.293 -15.091 -24.050 1.00 89.88 198 ALA A CA 1
ATOM 1443 C C . ALA A 1 198 ? 0.378 -13.888 -23.752 1.00 89.88 198 ALA A C 1
ATOM 1445 O O . ALA A 1 198 ? -0.424 -13.490 -24.596 1.00 89.88 198 ALA A O 1
ATOM 1446 N N . MET A 1 199 ? 0.560 -13.255 -22.586 1.00 90.88 199 MET A N 1
ATOM 1447 C CA . MET A 1 199 ? -0.168 -12.041 -22.214 1.00 90.88 199 MET A CA 1
ATOM 1448 C C . MET A 1 199 ? 0.166 -10.888 -23.168 1.00 90.88 199 MET A C 1
ATOM 1450 O O . MET A 1 199 ? -0.732 -10.163 -23.580 1.00 90.88 199 MET A O 1
ATOM 1454 N N . ALA A 1 200 ? 1.429 -10.734 -23.583 1.00 93.88 200 ALA A N 1
ATOM 1455 C CA . ALA A 1 200 ? 1.818 -9.698 -24.542 1.00 93.88 200 ALA A CA 1
ATOM 1456 C C . ALA A 1 200 ? 1.072 -9.837 -25.885 1.00 93.88 200 ALA A C 1
ATOM 1458 O O . ALA A 1 200 ? 0.545 -8.853 -26.401 1.00 93.88 200 ALA A O 1
ATOM 1459 N N . PHE A 1 201 ? 0.966 -11.054 -26.429 1.00 95.12 201 PHE A N 1
ATOM 1460 C CA . PHE A 1 201 ? 0.238 -11.301 -27.683 1.00 95.12 201 PHE A CA 1
ATOM 1461 C C . PHE A 1 201 ? -1.271 -11.095 -27.534 1.00 95.12 201 PHE A C 1
ATOM 1463 O O . PHE A 1 201 ? -1.907 -10.506 -28.413 1.00 95.12 201 PHE A O 1
ATOM 1470 N N . GLN A 1 202 ? -1.835 -11.515 -26.400 1.00 94.94 202 GLN A N 1
ATOM 1471 C CA . GLN A 1 202 ? -3.233 -11.254 -26.078 1.00 94.94 202 GLN A CA 1
ATOM 1472 C C . GLN A 1 202 ? -3.514 -9.745 -26.034 1.00 94.94 202 GLN A C 1
ATOM 1474 O O . GLN A 1 202 ? -4.413 -9.272 -26.726 1.00 94.94 202 GLN A O 1
ATOM 1479 N N . ARG A 1 203 ? -2.712 -8.966 -25.293 1.00 94.62 203 ARG A N 1
ATOM 1480 C CA . ARG A 1 203 ? -2.891 -7.507 -25.180 1.00 94.62 203 ARG A CA 1
ATOM 1481 C C . ARG A 1 203 ? -2.696 -6.779 -26.503 1.00 94.62 203 ARG A C 1
ATOM 1483 O O . ARG A 1 203 ? -3.389 -5.799 -26.749 1.00 94.62 203 ARG A O 1
ATOM 1490 N N . PHE A 1 204 ? -1.801 -7.254 -27.365 1.00 96.44 204 PHE A N 1
ATOM 1491 C CA . PHE A 1 204 ? -1.653 -6.709 -28.714 1.00 96.44 204 PHE A CA 1
ATOM 1492 C C . PHE A 1 204 ? -2.911 -6.924 -29.562 1.00 96.44 204 PHE A C 1
ATOM 1494 O O . PHE A 1 204 ? -3.388 -5.991 -30.204 1.00 96.44 204 PHE A O 1
ATOM 1501 N N . THR A 1 205 ? -3.490 -8.123 -29.502 1.00 95.69 205 THR A N 1
ATOM 1502 C CA . THR A 1 205 ? -4.743 -8.429 -30.202 1.00 95.69 205 THR A CA 1
ATOM 1503 C C . THR A 1 205 ? -5.883 -7.554 -29.675 1.00 95.69 205 THR A C 1
ATOM 1505 O O . THR A 1 205 ? -6.575 -6.903 -30.454 1.00 95.69 205 THR A O 1
ATOM 1508 N N . GLU A 1 206 ? -6.033 -7.458 -28.349 1.00 94.81 206 GLU A N 1
ATOM 1509 C CA . GLU A 1 206 ? -7.034 -6.596 -27.707 1.00 94.81 206 GLU A CA 1
ATOM 1510 C C . GLU A 1 206 ? -6.868 -5.121 -28.119 1.00 94.81 206 GLU A C 1
ATOM 1512 O O . GLU A 1 206 ? -7.845 -4.468 -28.491 1.00 94.81 206 GLU A O 1
ATOM 1517 N N . MET A 1 207 ? -5.633 -4.611 -28.140 1.00 95.62 207 MET A N 1
ATOM 1518 C CA . MET A 1 207 ? -5.306 -3.254 -28.587 1.00 95.62 207 MET A CA 1
ATOM 1519 C C . MET A 1 207 ? -5.783 -2.988 -30.023 1.00 95.62 207 MET A C 1
ATOM 1521 O O . MET A 1 207 ? -6.398 -1.952 -30.283 1.00 95.62 207 MET A O 1
ATOM 1525 N N . GLN A 1 208 ? -5.529 -3.922 -30.946 1.00 94.50 208 GLN A N 1
ATOM 1526 C CA . GLN A 1 208 ? -5.967 -3.804 -32.338 1.00 94.50 208 GLN A CA 1
ATOM 1527 C C . GLN A 1 208 ? -7.495 -3.851 -32.454 1.00 94.50 208 GLN A C 1
ATOM 1529 O O . GLN A 1 208 ? -8.078 -3.023 -33.152 1.00 94.50 208 GLN A O 1
ATOM 1534 N N . THR A 1 209 ? -8.156 -4.768 -31.736 1.00 94.69 209 THR A N 1
ATOM 1535 C CA . THR A 1 209 ? -9.629 -4.859 -31.733 1.00 94.69 209 THR A CA 1
ATOM 1536 C C . THR A 1 209 ? -10.297 -3.614 -31.152 1.00 94.69 209 THR A C 1
ATOM 1538 O O . THR A 1 209 ? -11.376 -3.234 -31.597 1.00 94.69 209 THR A O 1
ATOM 1541 N N . ALA A 1 210 ? -9.630 -2.928 -30.221 1.00 92.25 210 ALA A N 1
ATOM 1542 C CA . ALA A 1 210 ? -10.063 -1.646 -29.675 1.00 92.25 210 ALA A CA 1
ATOM 1543 C C . ALA A 1 210 ? -9.784 -0.450 -30.613 1.00 92.25 210 ALA A C 1
ATOM 1545 O O . ALA A 1 210 ? -10.034 0.693 -30.236 1.00 92.25 210 ALA A O 1
ATOM 1546 N N . GLY A 1 211 ? -9.260 -0.684 -31.823 1.00 92.56 211 GLY A N 1
ATOM 1547 C CA . GLY A 1 211 ? -9.039 0.340 -32.848 1.00 92.56 211 GLY A CA 1
ATOM 1548 C C . GLY A 1 211 ? -7.743 1.144 -32.701 1.00 92.56 211 GLY A C 1
ATOM 1549 O O . GLY A 1 211 ? -7.537 2.108 -33.442 1.00 92.56 211 GLY A O 1
ATOM 1550 N N . PHE A 1 212 ? -6.845 0.772 -31.783 1.00 94.25 212 PHE A N 1
ATOM 1551 C CA . PHE A 1 212 ? -5.568 1.467 -31.616 1.00 94.25 212 PHE A CA 1
ATOM 1552 C C . PHE A 1 212 ? -4.542 0.972 -32.634 1.00 94.25 212 PHE A C 1
ATOM 1554 O O . PHE A 1 212 ? -4.265 -0.222 -32.737 1.00 94.25 212 PHE A O 1
ATOM 1561 N N . ARG A 1 213 ? -3.930 1.908 -33.367 1.00 92.94 213 ARG A N 1
ATOM 1562 C CA . ARG A 1 213 ? -2.858 1.588 -34.314 1.00 92.94 213 ARG A CA 1
ATOM 1563 C C . ARG A 1 213 ? -1.559 1.283 -33.559 1.00 92.94 213 ARG A C 1
ATOM 1565 O O . ARG A 1 213 ? -1.104 2.142 -32.798 1.00 92.94 213 ARG A O 1
ATOM 1572 N N . PRO A 1 214 ? -0.948 0.104 -33.773 1.00 95.06 214 PRO A N 1
ATOM 1573 C CA . PRO A 1 214 ? 0.389 -0.198 -33.279 1.00 95.06 214 PRO A CA 1
ATOM 1574 C C . PRO A 1 214 ? 1.401 0.858 -33.714 1.00 95.06 214 PRO A C 1
ATOM 1576 O O . PRO A 1 214 ? 1.304 1.396 -34.818 1.00 95.06 214 PRO A O 1
ATOM 1579 N N . ASN A 1 215 ? 2.380 1.138 -32.858 1.00 94.12 215 ASN A N 1
ATOM 1580 C CA . ASN A 1 215 ? 3.493 2.017 -33.191 1.00 94.12 215 ASN A CA 1
ATOM 1581 C C . ASN A 1 215 ? 4.840 1.302 -33.026 1.00 94.12 215 ASN A C 1
ATOM 1583 O O . ASN A 1 215 ? 4.914 0.120 -32.689 1.00 94.12 215 ASN A O 1
ATOM 1587 N N . TYR A 1 216 ? 5.910 2.060 -33.247 1.00 94.19 216 TYR A N 1
ATOM 1588 C CA . TYR A 1 216 ? 7.291 1.635 -33.049 1.00 94.19 216 TYR A CA 1
ATOM 1589 C C . TYR A 1 216 ? 7.520 0.898 -31.713 1.00 94.19 216 TYR A C 1
ATOM 1591 O O . TYR A 1 216 ? 8.108 -0.177 -31.675 1.00 94.19 216 TYR A O 1
ATOM 1599 N N . ILE A 1 217 ? 7.000 1.434 -30.604 1.00 94.56 217 ILE A N 1
ATOM 1600 C CA . ILE A 1 217 ? 7.175 0.840 -29.271 1.00 94.56 217 ILE A CA 1
ATOM 1601 C C . ILE A 1 217 ? 6.397 -0.474 -29.141 1.00 94.56 217 ILE A C 1
ATOM 1603 O O . ILE A 1 217 ? 6.897 -1.420 -28.533 1.00 94.56 217 ILE A O 1
ATOM 1607 N N . THR A 1 218 ? 5.203 -0.560 -29.733 1.00 96.44 218 THR A N 1
ATOM 1608 C CA . THR A 1 218 ? 4.371 -1.771 -29.717 1.00 96.44 218 THR A CA 1
ATOM 1609 C C . THR A 1 218 ? 5.125 -2.971 -30.299 1.00 96.44 218 THR A C 1
ATOM 1611 O O . THR A 1 218 ? 5.196 -4.023 -29.662 1.00 96.44 218 THR A O 1
ATOM 1614 N N . PHE A 1 219 ? 5.746 -2.809 -31.472 1.00 96.88 219 PHE A N 1
ATOM 1615 C CA . PHE A 1 219 ? 6.497 -3.887 -32.122 1.00 96.88 219 PHE A CA 1
ATOM 1616 C C . PHE A 1 219 ? 7.785 -4.244 -31.383 1.00 96.88 219 PHE A C 1
ATOM 1618 O O . PHE A 1 219 ? 8.067 -5.430 -31.213 1.00 96.88 219 PHE A O 1
ATOM 1625 N N . LEU A 1 220 ? 8.508 -3.263 -30.841 1.00 95.56 220 LEU A N 1
ATOM 1626 C CA . LEU A 1 220 ? 9.671 -3.532 -29.997 1.00 95.56 220 LEU A CA 1
ATOM 1627 C C . LEU A 1 220 ? 9.316 -4.422 -28.790 1.00 95.56 220 LEU A C 1
ATOM 1629 O O . LEU A 1 220 ? 10.066 -5.343 -28.457 1.00 95.56 220 LEU A O 1
ATOM 1633 N N . CYS A 1 221 ? 8.154 -4.203 -28.162 1.00 94.81 221 CYS A N 1
ATOM 1634 C CA . CYS A 1 221 ? 7.680 -5.039 -27.054 1.00 94.81 221 CYS A CA 1
ATOM 1635 C C . CYS A 1 221 ? 7.415 -6.483 -27.491 1.00 94.81 221 CYS A C 1
ATOM 1637 O O . CYS A 1 221 ? 7.825 -7.415 -26.800 1.00 94.81 221 CYS A O 1
ATOM 1639 N N . LEU A 1 222 ? 6.767 -6.674 -28.645 1.00 96.81 222 LEU A N 1
ATOM 1640 C CA . LEU A 1 222 ? 6.486 -8.000 -29.199 1.00 96.81 222 LEU A CA 1
ATOM 1641 C C . LEU A 1 222 ? 7.771 -8.756 -29.535 1.00 96.81 222 LEU A C 1
ATOM 1643 O O . LEU A 1 222 ? 7.908 -9.920 -29.161 1.00 96.81 222 LEU A O 1
ATOM 1647 N N . LEU A 1 223 ? 8.736 -8.092 -30.177 1.00 95.75 223 LEU A N 1
ATOM 1648 C CA . LEU A 1 223 ? 10.034 -8.686 -30.502 1.00 95.75 223 LEU A CA 1
ATOM 1649 C C . LEU A 1 223 ? 10.831 -9.034 -29.242 1.00 95.75 223 LEU A C 1
ATOM 1651 O O . LEU A 1 223 ? 11.424 -10.107 -29.166 1.00 95.75 223 LEU A O 1
ATOM 1655 N N . THR A 1 224 ? 10.786 -8.178 -28.218 1.00 92.06 224 THR A N 1
ATOM 1656 C CA . THR A 1 224 ? 11.418 -8.453 -26.919 1.00 92.06 224 THR A CA 1
ATOM 1657 C C . THR A 1 224 ? 10.776 -9.660 -26.230 1.00 92.06 224 THR A C 1
ATOM 1659 O O . THR A 1 224 ? 11.480 -10.531 -25.720 1.00 92.06 224 THR A O 1
ATOM 1662 N N . ALA A 1 225 ? 9.443 -9.761 -26.258 1.00 91.62 225 ALA A N 1
ATOM 1663 C CA . ALA A 1 225 ? 8.720 -10.912 -25.722 1.00 91.62 225 ALA A CA 1
ATOM 1664 C C . ALA A 1 225 ? 9.045 -12.210 -26.488 1.00 91.62 225 ALA A C 1
ATOM 1666 O O . ALA A 1 225 ? 9.200 -13.264 -25.868 1.00 91.62 225 ALA A O 1
ATOM 1667 N N . CYS A 1 226 ? 9.211 -12.135 -27.816 1.00 93.44 226 CYS A N 1
ATOM 1668 C CA . CYS A 1 226 ? 9.678 -13.257 -28.633 1.00 93.44 226 CYS A CA 1
ATOM 1669 C C . CYS A 1 226 ? 11.111 -13.652 -28.265 1.00 93.44 226 CYS A C 1
ATOM 1671 O O . CYS A 1 226 ? 11.363 -14.835 -28.058 1.00 93.44 226 CYS A O 1
ATOM 1673 N N . SER A 1 227 ? 12.024 -12.681 -28.123 1.00 89.94 227 SER A N 1
ATOM 1674 C CA . SER A 1 227 ? 13.423 -12.904 -27.721 1.00 89.94 227 SER A CA 1
ATOM 1675 C C . SER A 1 227 ? 13.524 -13.635 -26.383 1.00 89.94 227 SER A C 1
ATOM 1677 O O . SER A 1 227 ? 14.214 -14.647 -26.268 1.00 89.94 227 SER A O 1
ATOM 1679 N N . HIS A 1 228 ? 12.777 -13.176 -25.377 1.00 84.94 228 HIS A N 1
ATOM 1680 C CA . HIS A 1 228 ? 12.784 -13.786 -24.048 1.00 84.94 228 HIS A CA 1
ATOM 1681 C C . HIS A 1 228 ? 12.197 -15.204 -24.016 1.00 84.94 228 HIS A C 1
ATOM 1683 O O . HIS A 1 228 ? 12.600 -15.984 -23.156 1.00 84.94 228 HIS A O 1
ATOM 1689 N N . ALA A 1 229 ? 11.291 -15.535 -24.940 1.00 85.75 229 ALA A N 1
ATOM 1690 C CA . ALA A 1 229 ? 10.673 -16.856 -25.058 1.00 85.75 229 ALA A CA 1
ATOM 1691 C C . ALA A 1 229 ? 11.307 -17.758 -26.140 1.00 85.75 229 ALA A C 1
ATOM 1693 O O . ALA A 1 229 ? 10.881 -18.899 -26.305 1.00 85.75 229 ALA A O 1
ATOM 1694 N N . GLY A 1 230 ? 12.284 -17.262 -26.906 1.00 87.69 230 GLY A N 1
ATOM 1695 C CA . GLY A 1 230 ? 12.901 -18.004 -28.011 1.00 87.69 230 GLY A CA 1
ATOM 1696 C C . GLY A 1 230 ? 11.979 -18.277 -29.209 1.00 87.69 230 GLY A C 1
ATOM 1697 O O . GLY A 1 230 ? 12.214 -19.229 -29.955 1.00 87.69 230 GLY A O 1
ATOM 1698 N N . LEU A 1 231 ? 10.923 -17.480 -29.404 1.00 90.81 231 LEU A N 1
ATOM 1699 C CA . LEU A 1 231 ? 9.932 -17.673 -30.473 1.00 90.81 231 LEU A CA 1
ATOM 1700 C C . LEU A 1 231 ? 10.398 -17.026 -31.787 1.00 90.81 231 LEU A C 1
ATOM 1702 O O . LEU A 1 231 ? 9.966 -15.932 -32.147 1.00 90.81 231 LEU A O 1
ATOM 1706 N N . VAL A 1 232 ? 11.310 -17.695 -32.502 1.00 93.38 232 VAL A N 1
ATOM 1707 C CA . VAL A 1 232 ? 11.933 -17.146 -33.725 1.00 93.38 232 VAL A CA 1
ATOM 1708 C C . VAL A 1 232 ? 10.915 -16.872 -34.833 1.00 93.38 232 VAL A C 1
ATOM 1710 O O . VAL A 1 232 ? 10.978 -15.817 -35.465 1.00 93.38 232 VAL A O 1
ATOM 1713 N N . ASP A 1 233 ? 9.972 -17.787 -35.056 1.00 93.56 233 ASP A N 1
ATOM 1714 C CA . ASP A 1 233 ? 9.005 -17.673 -36.154 1.00 93.56 233 ASP A CA 1
ATOM 1715 C C . ASP A 1 233 ? 8.030 -16.509 -35.928 1.00 93.56 233 ASP A C 1
ATOM 1717 O O . ASP A 1 233 ? 7.820 -15.694 -36.828 1.00 93.56 233 ASP A O 1
ATOM 1721 N N . ASP A 1 234 ? 7.516 -16.354 -34.703 1.00 94.31 234 ASP A N 1
ATOM 1722 C CA . ASP A 1 234 ? 6.709 -15.190 -34.325 1.00 94.31 234 ASP A CA 1
ATOM 1723 C C . ASP A 1 234 ? 7.511 -13.887 -34.389 1.00 94.31 234 ASP A C 1
ATOM 1725 O O . ASP A 1 234 ? 6.998 -12.884 -34.885 1.00 94.31 234 ASP A O 1
ATOM 1729 N N . GLY A 1 235 ? 8.779 -13.892 -33.962 1.00 95.88 235 GLY A N 1
ATOM 1730 C CA . GLY A 1 235 ? 9.662 -12.731 -34.081 1.00 95.88 235 GLY A CA 1
ATOM 1731 C C . GLY A 1 235 ? 9.824 -12.274 -35.534 1.00 95.88 235 GLY A C 1
ATOM 1732 O O . GLY A 1 235 ? 9.575 -11.110 -35.848 1.00 95.88 235 GLY A O 1
ATOM 1733 N N . LYS A 1 236 ? 10.146 -13.200 -36.451 1.00 96.06 236 LYS A N 1
ATOM 1734 C CA . LYS A 1 236 ? 10.244 -12.922 -37.898 1.00 96.06 236 LYS A CA 1
ATOM 1735 C C . LYS A 1 236 ? 8.906 -12.445 -38.480 1.00 96.06 236 LYS A C 1
ATOM 1737 O O . LYS A 1 236 ? 8.887 -11.527 -39.309 1.00 96.06 236 LYS A O 1
ATOM 1742 N N . ARG A 1 237 ? 7.788 -13.025 -38.026 1.00 96.81 237 ARG A N 1
ATOM 1743 C CA . ARG A 1 237 ? 6.432 -12.617 -38.420 1.00 96.81 237 ARG A CA 1
ATOM 1744 C C . ARG A 1 237 ? 6.138 -11.178 -38.004 1.00 96.81 237 ARG A C 1
ATOM 1746 O O . ARG A 1 237 ? 5.776 -10.383 -38.865 1.00 96.81 237 ARG A O 1
ATOM 1753 N N . TYR A 1 238 ? 6.328 -10.817 -36.734 1.00 97.06 238 TYR A N 1
ATOM 1754 C CA . TYR A 1 238 ? 6.072 -9.456 -36.248 1.00 97.06 238 TYR A CA 1
ATOM 1755 C C . TYR A 1 238 ? 7.022 -8.421 -36.856 1.00 97.06 238 TYR A C 1
ATOM 1757 O O . TYR A 1 238 ? 6.577 -7.328 -37.202 1.00 97.06 238 TYR A O 1
ATOM 1765 N N . PHE A 1 239 ? 8.296 -8.771 -37.055 1.00 96.12 239 PHE A N 1
ATOM 1766 C CA . PHE A 1 239 ? 9.265 -7.907 -37.735 1.00 96.12 239 PHE A CA 1
ATOM 1767 C C . PHE A 1 239 ? 8.828 -7.588 -39.175 1.00 96.12 239 PHE A C 1
ATOM 1769 O O . PHE A 1 239 ? 8.909 -6.447 -39.623 1.00 96.12 239 PHE A O 1
ATOM 1776 N N . SER A 1 240 ? 8.284 -8.581 -39.885 1.00 95.81 240 SER A N 1
ATOM 1777 C CA . SER A 1 240 ? 7.724 -8.389 -41.229 1.00 95.81 240 SER A CA 1
ATOM 1778 C C . SER A 1 240 ? 6.404 -7.609 -41.212 1.00 95.81 240 SER A C 1
ATOM 1780 O O . SER A 1 240 ? 6.196 -6.737 -42.056 1.00 95.81 240 SER A O 1
ATOM 1782 N N . LEU A 1 241 ? 5.521 -7.916 -40.254 1.00 95.19 241 LEU A N 1
ATOM 1783 C CA . LEU A 1 241 ? 4.201 -7.300 -40.083 1.00 95.19 241 LEU A CA 1
ATOM 1784 C C . LEU A 1 241 ? 4.307 -5.783 -39.881 1.00 95.19 241 LEU A C 1
ATOM 1786 O O . LEU A 1 241 ? 3.575 -5.016 -40.507 1.00 95.19 241 LEU A O 1
ATOM 1790 N N . MET A 1 242 ? 5.265 -5.361 -39.052 1.00 96.25 242 MET A N 1
ATOM 1791 C CA . MET A 1 242 ? 5.582 -3.962 -38.763 1.00 96.25 242 MET A CA 1
ATOM 1792 C C . MET A 1 242 ? 5.762 -3.131 -40.043 1.00 96.25 242 MET A C 1
ATOM 1794 O O . MET A 1 242 ? 5.173 -2.057 -40.175 1.00 96.25 242 MET A O 1
ATOM 1798 N N . LYS A 1 243 ? 6.526 -3.655 -41.008 1.00 93.31 243 LYS A N 1
ATOM 1799 C CA . LYS A 1 243 ? 6.803 -2.974 -42.276 1.00 93.31 243 LYS A CA 1
ATOM 1800 C C . LYS A 1 243 ? 5.669 -3.136 -43.286 1.00 93.31 243 LYS A C 1
ATOM 1802 O O . LYS A 1 243 ? 5.214 -2.149 -43.854 1.00 93.31 243 LYS A O 1
ATOM 1807 N N . LYS A 1 244 ? 5.214 -4.373 -43.518 1.00 93.50 244 LYS A N 1
ATOM 1808 C CA . LYS A 1 244 ? 4.292 -4.704 -44.620 1.00 93.50 244 LYS A CA 1
ATOM 1809 C C . LYS A 1 244 ? 2.867 -4.203 -44.400 1.00 93.50 244 LYS A C 1
ATOM 1811 O O . LYS A 1 244 ? 2.251 -3.736 -45.349 1.00 93.50 244 LYS A O 1
ATOM 1816 N N . GLU A 1 245 ? 2.348 -4.314 -43.179 1.00 91.62 245 GLU A N 1
ATOM 1817 C CA . GLU A 1 245 ? 0.938 -4.007 -42.891 1.00 91.62 245 GLU A CA 1
ATOM 1818 C C . GLU A 1 245 ? 0.764 -2.689 -42.132 1.00 91.62 245 GLU A C 1
ATOM 1820 O O . GLU A 1 245 ? -0.258 -2.024 -42.280 1.00 91.62 245 GLU A O 1
ATOM 1825 N N . HIS A 1 246 ? 1.768 -2.276 -41.351 1.00 92.19 246 HIS A N 1
ATOM 1826 C CA . HIS A 1 246 ? 1.696 -1.049 -40.551 1.00 92.19 246 HIS A CA 1
ATOM 1827 C C . HIS A 1 246 ? 2.554 0.108 -41.080 1.00 92.19 246 HIS A C 1
ATOM 1829 O O . HIS A 1 246 ? 2.423 1.221 -40.572 1.00 92.19 246 HIS A O 1
ATOM 1835 N N . GLY A 1 247 ? 3.400 -0.118 -42.095 1.00 92.56 247 GLY A N 1
ATOM 1836 C CA . GLY A 1 247 ? 4.236 0.926 -42.698 1.00 92.56 247 GLY A CA 1
ATOM 1837 C C . GLY A 1 247 ? 5.253 1.541 -41.733 1.00 92.56 247 GLY A C 1
ATOM 1838 O O . GLY A 1 247 ? 5.642 2.694 -41.904 1.00 92.56 247 GLY A O 1
ATOM 1839 N N . ILE A 1 248 ? 5.652 0.809 -40.690 1.00 94.81 248 ILE A N 1
ATOM 1840 C CA . ILE A 1 248 ? 6.615 1.277 -39.694 1.00 94.81 248 ILE A CA 1
ATOM 1841 C C . ILE A 1 248 ? 7.985 0.714 -40.073 1.00 94.81 248 ILE A C 1
ATOM 1843 O O . ILE A 1 248 ? 8.176 -0.500 -40.117 1.00 94.81 248 ILE A O 1
ATOM 1847 N N . GLU A 1 249 ? 8.950 1.587 -40.348 1.00 93.19 249 GLU A N 1
ATOM 1848 C CA . GLU A 1 249 ? 10.310 1.153 -40.677 1.00 93.19 249 GLU A CA 1
ATOM 1849 C C . GLU A 1 249 ? 11.062 0.687 -39.416 1.00 93.19 249 GLU A C 1
ATOM 1851 O O . GLU A 1 249 ? 11.112 1.435 -38.426 1.00 93.19 249 GLU A O 1
ATOM 1856 N N . PRO A 1 250 ? 11.659 -0.523 -39.422 1.00 93.75 250 PRO A N 1
ATOM 1857 C CA . PRO A 1 250 ? 12.475 -1.006 -38.313 1.00 93.75 250 PRO A CA 1
ATOM 1858 C C . PRO A 1 250 ? 13.643 -0.060 -38.018 1.00 93.75 250 PRO A C 1
ATOM 1860 O O . PRO A 1 250 ? 14.405 0.289 -38.916 1.00 93.75 250 PRO A O 1
ATOM 1863 N N . GLN A 1 251 ? 13.803 0.322 -36.750 1.00 92.56 251 GLN A N 1
ATOM 1864 C CA . GLN A 1 251 ? 14.977 1.069 -36.277 1.00 92.56 251 GLN A CA 1
ATOM 1865 C C . GLN A 1 251 ? 15.938 0.137 -35.534 1.00 92.56 251 GLN A C 1
ATOM 1867 O O . GLN A 1 251 ? 15.640 -1.041 -35.315 1.00 92.56 251 GLN A O 1
ATOM 1872 N N . ALA A 1 252 ? 17.084 0.668 -35.118 1.00 91.06 252 ALA A N 1
ATOM 1873 C CA . ALA A 1 252 ? 18.154 -0.092 -34.488 1.00 91.06 252 ALA A CA 1
ATOM 1874 C C . ALA A 1 252 ? 17.707 -0.992 -33.322 1.00 91.06 252 ALA A C 1
ATOM 1876 O O . ALA A 1 252 ? 18.182 -2.120 -33.213 1.00 91.06 252 ALA A O 1
ATOM 1877 N N . GLU A 1 253 ? 16.779 -0.552 -32.470 1.00 92.62 253 GLU A N 1
ATOM 1878 C CA . GLU A 1 253 ? 16.320 -1.353 -31.329 1.00 92.62 253 GLU A CA 1
ATOM 1879 C C . GLU A 1 253 ? 15.510 -2.584 -31.765 1.00 92.62 253 GLU A C 1
ATOM 1881 O O . GLU A 1 253 ? 15.561 -3.617 -31.098 1.00 92.62 253 GLU A O 1
ATOM 1886 N N . HIS A 1 254 ? 14.816 -2.518 -32.908 1.00 94.94 254 HIS A N 1
ATOM 1887 C CA . HIS A 1 254 ? 14.117 -3.673 -33.483 1.00 94.94 254 HIS A CA 1
ATOM 1888 C C . HIS A 1 254 ? 15.112 -4.713 -34.000 1.00 94.94 254 HIS A C 1
ATOM 1890 O O . HIS A 1 254 ? 14.951 -5.905 -33.733 1.00 94.94 254 HIS A O 1
ATOM 1896 N N . TYR A 1 255 ? 16.165 -4.265 -34.691 1.00 95.69 255 TYR A N 1
ATOM 1897 C CA . TYR A 1 255 ? 17.257 -5.142 -35.117 1.00 95.69 255 TYR A CA 1
ATOM 1898 C C . TYR A 1 255 ? 17.985 -5.743 -33.915 1.00 95.69 255 TYR A C 1
ATOM 1900 O O . TYR A 1 255 ? 18.210 -6.948 -33.888 1.00 95.69 255 TYR A O 1
ATOM 1908 N N . ALA A 1 256 ? 18.268 -4.951 -32.877 1.00 93.38 256 ALA A N 1
ATOM 1909 C CA . ALA A 1 256 ? 18.896 -5.443 -31.653 1.00 93.38 256 ALA A CA 1
ATOM 1910 C C . ALA A 1 256 ? 18.053 -6.538 -30.978 1.00 93.38 256 ALA A C 1
ATOM 1912 O O . ALA A 1 256 ? 18.601 -7.558 -30.566 1.00 93.38 256 ALA A O 1
ATOM 1913 N N . ALA A 1 257 ? 16.725 -6.372 -30.908 1.00 93.62 257 ALA A N 1
ATOM 1914 C CA . ALA A 1 257 ? 15.824 -7.389 -30.365 1.00 93.62 257 ALA A CA 1
ATOM 1915 C C . ALA A 1 257 ? 15.805 -8.678 -31.209 1.00 93.62 257 ALA A C 1
ATOM 1917 O O . ALA A 1 257 ? 15.779 -9.774 -30.651 1.00 93.62 257 ALA A O 1
ATOM 1918 N N . MET A 1 258 ? 15.861 -8.564 -32.541 1.00 96.31 258 MET A N 1
ATOM 1919 C CA . MET A 1 258 ? 15.938 -9.718 -33.445 1.00 96.31 258 MET A CA 1
ATOM 1920 C C . MET A 1 258 ? 17.288 -10.440 -33.378 1.00 96.31 258 MET A C 1
ATOM 1922 O O . MET A 1 258 ? 17.319 -11.669 -33.357 1.00 96.31 258 MET A O 1
ATOM 1926 N N . VAL A 1 259 ? 18.395 -9.700 -33.295 1.00 95.00 259 VAL A N 1
ATOM 1927 C CA . VAL A 1 259 ? 19.742 -10.257 -33.094 1.00 95.00 259 VAL A CA 1
ATOM 1928 C C . VAL A 1 259 ? 19.835 -10.951 -31.737 1.00 95.00 259 VAL A C 1
ATOM 1930 O O . VAL A 1 259 ? 20.371 -12.050 -31.655 1.00 95.00 259 VAL A O 1
ATOM 1933 N N . ASP A 1 260 ? 19.257 -10.368 -30.682 1.00 90.75 260 ASP A N 1
ATOM 1934 C CA . ASP A 1 260 ? 19.166 -10.997 -29.359 1.00 90.75 260 ASP A CA 1
ATOM 1935 C C . ASP A 1 260 ? 18.343 -12.299 -29.413 1.00 90.75 260 ASP A C 1
ATOM 1937 O O . ASP A 1 260 ? 18.765 -13.311 -28.858 1.00 90.75 260 ASP A O 1
ATOM 1941 N N . LEU A 1 261 ? 17.216 -12.310 -30.138 1.00 93.00 261 LEU A N 1
ATOM 1942 C CA . LEU A 1 261 ? 16.378 -13.498 -30.347 1.00 93.00 261 LEU A CA 1
ATOM 1943 C C . LEU A 1 261 ? 17.122 -14.616 -31.095 1.00 93.00 261 LEU A C 1
ATOM 1945 O O . LEU A 1 261 ? 17.160 -15.752 -30.621 1.00 93.00 261 LEU A O 1
ATOM 1949 N N . LEU A 1 262 ? 17.715 -14.310 -32.253 1.00 93.19 262 LEU A N 1
ATOM 1950 C CA . LEU A 1 262 ? 18.473 -15.279 -33.056 1.00 93.19 262 LEU A CA 1
ATOM 1951 C C . LEU A 1 262 ? 19.700 -15.784 -32.294 1.00 93.19 262 LEU A C 1
ATOM 1953 O O . LEU A 1 262 ? 19.970 -16.986 -32.262 1.00 93.19 262 LEU A O 1
ATOM 1957 N N . GLY A 1 263 ? 20.386 -14.861 -31.622 1.00 89.19 263 GLY A N 1
ATOM 1958 C CA . GLY A 1 263 ? 21.557 -15.122 -30.810 1.00 89.19 263 GLY A CA 1
ATOM 1959 C C . GLY A 1 263 ? 21.281 -16.080 -29.655 1.00 89.19 263 GLY A C 1
ATOM 1960 O O . GLY A 1 263 ? 22.028 -17.035 -29.488 1.00 89.19 263 GLY A O 1
ATOM 1961 N N . ARG A 1 264 ? 20.188 -15.902 -28.900 1.00 85.44 264 ARG A N 1
ATOM 1962 C CA . ARG A 1 264 ? 19.806 -16.808 -27.792 1.00 85.44 264 ARG A CA 1
ATOM 1963 C C . ARG A 1 264 ? 19.506 -18.236 -28.238 1.00 85.44 264 ARG A C 1
ATOM 1965 O O . ARG A 1 264 ? 19.694 -19.160 -27.458 1.00 85.44 264 ARG A O 1
ATOM 1972 N N . VAL A 1 265 ? 19.029 -18.411 -29.470 1.00 87.38 265 VAL A N 1
ATOM 1973 C CA . VAL A 1 265 ? 18.696 -19.723 -30.051 1.00 87.38 265 VAL A CA 1
ATOM 1974 C C . VAL A 1 265 ? 19.906 -20.345 -30.772 1.00 87.38 265 VAL A C 1
ATOM 1976 O O . VAL A 1 265 ? 19.802 -21.441 -31.311 1.00 87.38 265 VAL A O 1
ATOM 1979 N N . GLY A 1 266 ? 21.061 -19.668 -30.786 1.00 87.81 266 GLY A N 1
ATOM 1980 C CA . GLY A 1 266 ? 22.294 -20.165 -31.407 1.00 87.81 266 GLY A CA 1
ATOM 1981 C C . GLY A 1 266 ? 22.361 -19.973 -32.922 1.00 87.81 266 GLY A C 1
ATOM 1982 O O . GLY A 1 266 ? 23.283 -20.463 -33.566 1.00 87.81 266 GLY A O 1
ATOM 1983 N N . ARG A 1 267 ? 21.426 -19.223 -33.521 1.00 91.94 267 ARG A N 1
ATOM 1984 C CA . ARG A 1 267 ? 21.410 -18.910 -34.963 1.00 91.94 267 ARG A CA 1
ATOM 1985 C C . ARG A 1 267 ? 22.332 -17.720 -35.267 1.00 91.94 267 ARG A C 1
ATOM 1987 O O . ARG A 1 267 ? 21.896 -16.723 -35.835 1.00 91.94 267 ARG A O 1
ATOM 1994 N N . ILE A 1 268 ? 23.598 -17.815 -34.851 1.00 90.44 268 ILE A N 1
ATOM 1995 C CA . ILE A 1 268 ? 24.603 -16.742 -34.976 1.00 90.44 268 ILE A CA 1
ATOM 1996 C C . ILE A 1 268 ? 24.820 -16.302 -36.439 1.00 90.44 268 ILE A C 1
ATOM 1998 O O . ILE A 1 268 ? 24.812 -15.093 -36.671 1.00 90.44 268 ILE A O 1
ATOM 2002 N N . PRO A 1 269 ? 24.929 -17.207 -37.437 1.00 91.81 269 PRO A N 1
ATOM 2003 C CA . PRO A 1 269 ? 25.089 -16.797 -38.836 1.00 91.81 269 PRO A CA 1
ATOM 2004 C C . PRO A 1 269 ? 23.925 -15.939 -39.351 1.00 91.81 269 PRO A C 1
ATOM 2006 O O . PRO A 1 269 ? 24.145 -14.883 -39.928 1.00 91.81 269 PRO A O 1
ATOM 2009 N N . GLU A 1 270 ? 22.681 -16.319 -39.048 1.00 94.06 270 GLU A N 1
ATOM 2010 C CA . GLU A 1 270 ? 21.507 -15.516 -39.427 1.00 94.06 270 GLU A CA 1
ATOM 2011 C C . GLU A 1 270 ? 21.452 -14.172 -38.696 1.00 94.06 270 GLU A C 1
ATOM 2013 O O . GLU A 1 270 ? 20.925 -13.195 -39.225 1.00 94.06 270 GLU A O 1
ATOM 2018 N N . ALA A 1 271 ? 21.972 -14.107 -37.467 1.00 94.56 271 ALA A N 1
ATOM 2019 C CA . ALA A 1 271 ? 22.081 -12.849 -36.743 1.00 94.56 271 ALA A CA 1
ATOM 2020 C C . ALA A 1 271 ? 23.088 -11.904 -37.422 1.00 94.56 271 ALA A C 1
ATOM 2022 O O . ALA A 1 271 ? 22.809 -10.713 -37.518 1.00 94.56 271 ALA A O 1
ATOM 2023 N N . LEU A 1 272 ? 24.214 -12.424 -37.925 1.00 92.12 272 LEU A N 1
ATOM 2024 C CA . LEU A 1 272 ? 25.187 -11.659 -38.714 1.00 92.12 272 LEU A CA 1
ATOM 2025 C C . LEU A 1 272 ? 24.591 -11.169 -40.038 1.00 92.12 272 LEU A C 1
ATOM 2027 O O . LEU A 1 272 ? 24.666 -9.976 -40.317 1.00 92.12 272 LEU A O 1
ATOM 2031 N N . GLU A 1 273 ? 23.932 -12.047 -40.797 1.00 94.19 273 GLU A N 1
ATOM 2032 C CA . GLU A 1 273 ? 23.248 -11.674 -42.046 1.00 94.19 273 GLU A CA 1
ATOM 2033 C C . GLU A 1 273 ? 22.226 -10.550 -41.814 1.00 94.19 273 GLU A C 1
ATOM 2035 O O . GLU A 1 273 ? 22.133 -9.595 -42.588 1.00 94.19 273 GLU A O 1
ATOM 2040 N N . LEU A 1 274 ? 21.476 -10.621 -40.707 1.00 94.75 274 LEU A N 1
ATOM 2041 C CA . LEU A 1 274 ? 20.522 -9.578 -40.346 1.00 94.75 274 LEU A CA 1
ATOM 2042 C C . LEU A 1 274 ? 21.215 -8.238 -40.057 1.00 94.75 274 LEU A C 1
ATOM 2044 O O . LEU A 1 274 ? 20.704 -7.201 -40.481 1.00 94.75 274 LEU A O 1
ATOM 2048 N N . ILE A 1 275 ? 22.362 -8.245 -39.370 1.00 94.19 275 ILE A N 1
ATOM 2049 C CA . ILE A 1 275 ? 23.155 -7.035 -39.096 1.00 94.19 275 ILE A CA 1
ATOM 2050 C C . ILE A 1 275 ? 23.675 -6.422 -40.397 1.00 94.19 275 ILE A C 1
ATOM 2052 O O . ILE A 1 275 ? 23.596 -5.210 -40.578 1.00 94.19 275 ILE A O 1
ATOM 2056 N N . GLU A 1 276 ? 24.167 -7.249 -41.317 1.00 92.06 276 GLU A N 1
ATOM 2057 C CA . GLU A 1 276 ? 24.659 -6.807 -42.626 1.00 92.06 276 GLU A CA 1
ATOM 2058 C C . GLU A 1 276 ? 23.543 -6.218 -43.501 1.00 92.06 276 GLU A C 1
ATOM 2060 O O . GLU A 1 276 ? 23.791 -5.312 -44.294 1.00 92.06 276 GLU A O 1
ATOM 2065 N N . SER A 1 277 ? 22.302 -6.680 -43.323 1.00 92.56 277 SER A N 1
ATOM 2066 C CA . SER A 1 277 ? 21.127 -6.169 -44.040 1.00 92.56 277 SER A CA 1
ATOM 2067 C C . SER A 1 277 ? 20.557 -4.848 -43.494 1.00 92.56 277 SER A C 1
ATOM 2069 O O . SER A 1 277 ? 19.578 -4.332 -44.042 1.00 92.56 277 SER A O 1
ATOM 2071 N N . MET A 1 278 ? 21.120 -4.298 -42.410 1.00 94.19 278 MET A N 1
ATOM 2072 C CA . MET A 1 278 ? 20.593 -3.088 -41.776 1.00 94.19 278 MET A CA 1
ATOM 2073 C C . MET A 1 278 ? 20.710 -1.859 -42.698 1.00 94.19 278 MET A C 1
ATOM 2075 O O . MET A 1 278 ? 21.775 -1.605 -43.258 1.00 94.19 278 MET A O 1
ATOM 2079 N N . PRO A 1 279 ? 19.656 -1.024 -42.813 1.00 91.56 279 PRO A N 1
ATOM 2080 C CA . PRO A 1 279 ? 19.692 0.200 -43.620 1.00 91.56 279 PRO A CA 1
ATOM 2081 C C . PRO A 1 279 ? 20.445 1.356 -42.937 1.00 91.56 279 PRO A C 1
ATOM 2083 O O . PRO A 1 279 ? 20.524 2.452 -43.488 1.00 91.56 279 PRO A O 1
ATOM 2086 N N . MET A 1 280 ? 20.953 1.136 -41.724 1.00 90.38 280 MET A N 1
ATOM 2087 C CA . MET A 1 280 ? 21.704 2.095 -40.923 1.00 90.38 280 MET A CA 1
ATOM 2088 C C . MET A 1 280 ? 22.957 1.440 -40.342 1.00 90.38 280 MET A C 1
ATOM 2090 O O . MET A 1 280 ? 23.028 0.216 -40.233 1.00 90.38 280 MET A O 1
ATOM 2094 N N . GLU A 1 281 ? 23.914 2.260 -39.909 1.00 87.50 281 GLU A N 1
ATOM 2095 C CA . GLU A 1 281 ? 25.087 1.773 -39.185 1.00 87.50 281 GLU A CA 1
ATOM 2096 C C . GLU A 1 281 ? 24.654 1.057 -37.888 1.00 87.50 281 GLU A C 1
ATOM 2098 O O . GLU A 1 281 ? 23.904 1.642 -37.096 1.00 87.50 281 GLU A O 1
ATOM 2103 N N . PRO A 1 282 ? 25.066 -0.207 -37.656 1.00 89.75 282 PRO A N 1
ATOM 2104 C CA . PRO A 1 282 ? 24.622 -0.953 -36.485 1.00 89.75 282 PRO A CA 1
ATOM 2105 C C . PRO A 1 282 ? 25.205 -0.357 -35.191 1.00 89.75 282 PRO A C 1
ATOM 2107 O O . PRO A 1 282 ? 26.430 -0.339 -35.033 1.00 89.75 282 PRO A O 1
ATOM 2110 N N . PRO A 1 283 ? 24.368 0.099 -34.240 1.00 87.00 283 PRO A N 1
ATOM 2111 C CA . PRO A 1 283 ? 24.860 0.701 -33.007 1.00 87.00 283 PRO A CA 1
ATOM 2112 C C . PRO A 1 283 ? 25.331 -0.346 -31.996 1.00 87.00 283 PRO A C 1
ATOM 2114 O O . PRO A 1 283 ? 25.066 -1.546 -32.121 1.00 87.00 283 PRO A O 1
ATOM 2117 N N . ASP A 1 284 ? 25.962 0.131 -30.922 1.00 85.25 284 ASP A N 1
ATOM 2118 C CA . ASP A 1 284 ? 26.541 -0.699 -29.863 1.00 85.25 284 ASP A CA 1
ATOM 2119 C C . ASP A 1 284 ? 25.579 -1.739 -29.267 1.00 85.25 284 ASP A C 1
ATOM 2121 O O . ASP A 1 284 ? 25.997 -2.824 -28.857 1.00 85.25 284 ASP A O 1
ATOM 2125 N N . SER A 1 285 ? 24.279 -1.435 -29.216 1.00 85.81 285 SER A N 1
ATOM 2126 C CA . SER A 1 285 ? 23.254 -2.347 -28.696 1.00 85.81 285 SER A CA 1
ATOM 2127 C C . SER A 1 285 ? 23.116 -3.624 -29.531 1.00 85.81 285 SER A C 1
ATOM 2129 O O . SER A 1 285 ? 22.916 -4.701 -28.963 1.00 85.81 285 SER A O 1
ATOM 2131 N N . VAL A 1 286 ? 23.270 -3.523 -30.854 1.00 91.12 286 VAL A N 1
ATOM 2132 C CA . VAL A 1 286 ? 23.170 -4.640 -31.802 1.00 91.12 286 VAL A CA 1
ATOM 2133 C C . VAL A 1 286 ? 24.399 -5.539 -31.688 1.00 91.12 286 VAL A C 1
ATOM 2135 O O . VAL A 1 286 ? 24.273 -6.738 -31.426 1.00 91.12 286 VAL A O 1
ATOM 2138 N N . TRP A 1 287 ? 25.597 -4.958 -31.783 1.00 90.94 287 TRP A N 1
ATOM 2139 C CA . TRP A 1 287 ? 26.846 -5.707 -31.620 1.00 90.94 287 TRP A CA 1
ATOM 2140 C C . TRP A 1 287 ? 26.987 -6.303 -30.217 1.00 90.94 287 TRP A C 1
ATOM 2142 O O . TRP A 1 287 ? 27.477 -7.419 -30.062 1.00 90.94 287 TRP A O 1
ATOM 2152 N N . GLY A 1 288 ? 26.507 -5.601 -29.188 1.00 87.06 288 GLY A N 1
ATOM 2153 C CA . GLY A 1 288 ? 26.462 -6.107 -27.820 1.00 87.06 288 GLY A CA 1
ATOM 2154 C C . GLY A 1 288 ? 25.528 -7.312 -27.651 1.00 87.06 288 GLY A C 1
ATOM 2155 O O . GLY A 1 288 ? 25.849 -8.224 -26.886 1.00 87.06 288 GLY A O 1
ATOM 2156 N N . ALA A 1 289 ? 24.396 -7.352 -28.364 1.00 88.62 289 ALA A N 1
ATOM 2157 C CA . ALA A 1 289 ? 23.509 -8.517 -28.392 1.00 88.62 289 ALA A CA 1
ATOM 2158 C C . ALA A 1 289 ? 24.181 -9.724 -29.069 1.00 88.62 289 ALA A C 1
ATOM 2160 O O . ALA A 1 289 ? 24.159 -10.822 -28.510 1.00 88.62 289 ALA A O 1
ATOM 2161 N N . LEU A 1 290 ? 24.863 -9.512 -30.200 1.00 90.94 290 LEU A N 1
ATOM 2162 C CA . LEU A 1 290 ? 25.629 -10.563 -30.877 1.00 90.94 290 LEU A CA 1
ATOM 2163 C C . LEU A 1 290 ? 26.781 -11.085 -30.005 1.00 90.94 290 LEU A C 1
ATOM 2165 O O . LEU A 1 290 ? 26.946 -12.293 -29.852 1.00 90.94 290 LEU A O 1
ATOM 2169 N N . LEU A 1 291 ? 27.546 -10.192 -29.372 1.00 87.44 291 LEU A N 1
ATOM 2170 C CA . LEU A 1 291 ? 28.650 -10.561 -28.483 1.00 87.44 291 LEU A CA 1
ATOM 2171 C C . LEU A 1 291 ? 28.163 -11.381 -27.276 1.00 87.44 291 LEU A C 1
ATOM 2173 O O . LEU A 1 291 ? 28.838 -12.310 -26.833 1.00 87.44 291 LEU A O 1
ATOM 2177 N N . MET A 1 292 ? 26.967 -11.075 -26.762 1.00 82.81 292 MET A N 1
ATOM 2178 C CA . MET A 1 292 ? 26.326 -11.874 -25.716 1.00 82.81 292 MET A CA 1
ATOM 2179 C C . MET A 1 292 ? 25.990 -13.290 -26.201 1.00 82.81 292 MET A C 1
ATOM 2181 O O . MET A 1 292 ? 26.225 -14.249 -25.468 1.00 82.81 292 MET A O 1
ATOM 2185 N N . ALA A 1 293 ? 25.466 -13.427 -27.421 1.00 86.38 293 ALA A N 1
ATOM 2186 C CA . ALA A 1 293 ? 25.189 -14.727 -28.024 1.00 86.38 293 ALA A CA 1
ATOM 2187 C C . ALA A 1 293 ? 26.475 -15.540 -28.224 1.00 86.38 293 ALA A C 1
ATOM 2189 O O . ALA A 1 293 ? 26.544 -16.699 -27.825 1.00 86.38 293 ALA A O 1
ATOM 2190 N N . CYS A 1 294 ? 27.534 -14.904 -28.727 1.00 87.50 294 CYS A N 1
ATOM 2191 C CA . CYS A 1 294 ? 28.835 -15.544 -28.906 1.00 87.50 294 CYS A CA 1
ATOM 2192 C C . CYS A 1 294 ? 29.394 -16.091 -27.583 1.00 87.50 294 CYS A C 1
ATOM 2194 O O . CYS A 1 294 ? 29.913 -17.202 -27.550 1.00 87.50 294 CYS A O 1
ATOM 2196 N N . ARG A 1 295 ? 29.214 -15.368 -26.463 1.00 83.62 295 ARG A N 1
ATOM 2197 C CA . ARG A 1 295 ? 29.555 -15.878 -25.122 1.00 83.62 295 ARG A CA 1
ATOM 2198 C C . ARG A 1 295 ? 28.784 -17.154 -24.784 1.00 83.62 295 ARG A C 1
ATOM 2200 O O . ARG A 1 295 ? 29.384 -18.095 -24.273 1.00 83.62 295 ARG A O 1
ATOM 2207 N N . MET A 1 296 ? 27.471 -17.170 -25.024 1.00 78.50 296 MET A N 1
ATOM 2208 C CA . MET A 1 296 ? 26.602 -18.309 -24.692 1.00 78.50 296 MET A CA 1
ATOM 2209 C C . MET A 1 296 ? 27.000 -19.577 -25.459 1.00 78.50 296 MET A C 1
ATOM 2211 O O . MET A 1 296 ? 27.041 -20.653 -24.869 1.00 78.50 296 MET A O 1
ATOM 2215 N N . PHE A 1 297 ? 27.356 -19.434 -26.736 1.00 84.19 297 PHE A N 1
ATOM 2216 C CA . PHE A 1 297 ? 27.726 -20.548 -27.619 1.00 84.19 297 PHE A CA 1
ATOM 2217 C C . PHE A 1 297 ? 29.244 -20.738 -27.774 1.00 84.19 297 PHE A C 1
ATOM 2219 O O . PHE A 1 297 ? 29.685 -21.557 -28.573 1.00 84.19 297 PHE A O 1
ATOM 2226 N N . LYS A 1 298 ? 30.050 -20.016 -26.982 1.00 85.81 298 LYS A N 1
ATOM 2227 C CA . LYS A 1 298 ? 31.525 -20.073 -26.970 1.00 85.81 298 LYS A CA 1
ATOM 2228 C C . LYS A 1 298 ? 32.176 -19.800 -28.339 1.00 85.81 298 LYS A C 1
ATOM 2230 O O . LYS A 1 298 ? 33.277 -20.279 -28.605 1.00 85.81 298 LYS A O 1
ATOM 2235 N N . ASP A 1 299 ? 31.529 -18.999 -29.182 1.00 87.44 299 ASP A N 1
ATOM 2236 C CA . ASP A 1 299 ? 32.036 -18.597 -30.497 1.00 87.44 299 ASP A CA 1
ATOM 2237 C C . ASP A 1 299 ? 33.017 -17.423 -30.348 1.00 87.44 299 ASP A C 1
ATOM 2239 O O . ASP A 1 299 ? 32.644 -16.248 -30.317 1.00 87.44 299 ASP A O 1
ATOM 2243 N N . ALA A 1 300 ? 34.298 -17.750 -30.189 1.00 87.88 300 ALA A N 1
ATOM 2244 C CA . ALA A 1 300 ? 35.348 -16.760 -29.981 1.00 87.88 300 ALA A CA 1
ATOM 2245 C C . ALA A 1 300 ? 35.644 -15.906 -31.225 1.00 87.88 300 ALA A C 1
ATOM 2247 O O . ALA A 1 300 ? 36.061 -14.755 -31.083 1.00 87.88 300 ALA A O 1
ATOM 2248 N N . ASP A 1 301 ? 35.434 -16.443 -32.425 1.00 88.88 301 ASP A N 1
ATOM 2249 C CA . ASP A 1 301 ? 35.831 -15.777 -33.664 1.00 88.88 301 ASP A CA 1
ATOM 2250 C C . ASP A 1 301 ? 34.802 -14.716 -34.055 1.00 88.88 301 ASP A C 1
ATOM 2252 O O . ASP A 1 301 ? 35.162 -13.556 -34.284 1.00 88.88 301 ASP A O 1
ATOM 2256 N N . THR A 1 302 ? 33.509 -15.047 -33.989 1.00 89.94 302 THR A N 1
ATOM 2257 C CA . THR A 1 302 ? 32.444 -14.052 -34.179 1.00 89.94 302 THR A CA 1
ATOM 2258 C C . THR A 1 302 ? 32.459 -12.999 -33.067 1.00 89.94 302 THR A C 1
ATOM 2260 O O . THR A 1 302 ? 32.262 -11.808 -33.333 1.00 89.94 302 THR A O 1
ATOM 2263 N N . ALA A 1 303 ? 32.776 -13.387 -31.823 1.00 89.12 303 ALA A N 1
ATOM 2264 C CA . ALA A 1 303 ? 32.952 -12.439 -30.720 1.00 89.12 303 ALA A CA 1
ATOM 2265 C C . ALA A 1 303 ? 34.057 -11.409 -31.002 1.00 89.12 303 ALA A C 1
ATOM 2267 O O . ALA A 1 303 ? 33.883 -10.226 -30.699 1.00 89.12 303 ALA A O 1
ATOM 2268 N N . ALA A 1 304 ? 35.177 -11.837 -31.592 1.00 88.12 304 ALA A N 1
ATOM 2269 C CA . ALA A 1 304 ? 36.274 -10.949 -31.963 1.00 88.12 304 ALA A CA 1
ATOM 2270 C C . ALA A 1 304 ? 35.839 -9.921 -33.017 1.00 88.12 304 ALA A C 1
ATOM 2272 O O . ALA A 1 304 ? 36.169 -8.740 -32.893 1.00 88.12 304 ALA A O 1
ATOM 2273 N N . ILE A 1 305 ? 35.054 -10.349 -34.012 1.00 88.12 305 ILE A N 1
ATOM 2274 C CA . ILE A 1 305 ? 34.496 -9.473 -35.052 1.00 88.12 305 ILE A CA 1
ATOM 2275 C C . ILE A 1 305 ? 33.549 -8.441 -34.428 1.00 88.12 305 ILE A C 1
ATOM 2277 O O . ILE A 1 305 ? 33.732 -7.239 -34.631 1.00 88.12 305 ILE A O 1
ATOM 2281 N N . ALA A 1 306 ? 32.582 -8.891 -33.623 1.00 88.62 306 ALA A N 1
ATOM 2282 C CA . ALA A 1 306 ? 31.606 -8.014 -32.976 1.00 88.62 306 ALA A CA 1
ATOM 2283 C C . ALA A 1 306 ? 32.280 -6.978 -32.061 1.00 88.62 306 ALA A C 1
ATOM 2285 O O . ALA A 1 306 ? 31.943 -5.794 -32.088 1.00 88.62 306 ALA A O 1
ATOM 2286 N N . ALA A 1 307 ? 33.274 -7.404 -31.276 1.00 86.62 307 ALA A N 1
ATOM 2287 C CA . ALA A 1 307 ? 34.011 -6.514 -30.389 1.00 86.62 307 ALA A CA 1
ATOM 2288 C C . ALA A 1 307 ? 34.905 -5.529 -31.153 1.00 86.62 307 ALA A C 1
ATOM 2290 O O . ALA A 1 307 ? 34.971 -4.359 -30.786 1.00 86.62 307 ALA A O 1
ATOM 2291 N N . LYS A 1 308 ? 35.554 -5.963 -32.241 1.00 86.31 308 LYS A N 1
ATOM 2292 C CA . LYS A 1 308 ? 36.335 -5.068 -33.104 1.00 86.31 308 LYS A CA 1
ATOM 2293 C C . LYS A 1 308 ? 35.463 -3.935 -33.650 1.00 86.31 308 LYS A C 1
ATOM 2295 O O . LYS A 1 308 ? 35.852 -2.779 -33.527 1.00 86.31 308 LYS A O 1
ATOM 2300 N N . ARG A 1 309 ? 34.267 -4.253 -34.162 1.00 86.94 309 ARG A N 1
ATOM 2301 C CA . ARG A 1 309 ? 33.305 -3.249 -34.647 1.00 86.94 309 ARG A CA 1
ATOM 2302 C C . ARG A 1 309 ? 32.875 -2.274 -33.550 1.00 86.94 309 ARG A C 1
ATOM 2304 O O . ARG A 1 309 ? 32.903 -1.073 -33.782 1.00 86.94 309 ARG A O 1
ATOM 2311 N N . LEU A 1 310 ? 32.575 -2.771 -32.347 1.00 84.44 310 LEU A N 1
ATOM 2312 C CA . LEU A 1 310 ? 32.266 -1.930 -31.180 1.00 84.44 310 LEU A CA 1
ATOM 2313 C C . LEU A 1 310 ? 33.398 -0.960 -30.816 1.00 84.44 310 LEU A C 1
ATOM 2315 O O . LEU A 1 310 ? 33.148 0.170 -30.415 1.00 84.44 310 LEU A O 1
ATOM 2319 N N . PHE A 1 311 ? 34.655 -1.391 -30.900 1.00 83.12 311 PHE A N 1
ATOM 2320 C CA . PHE A 1 311 ? 35.780 -0.537 -30.514 1.00 83.12 311 PHE A CA 1
ATOM 2321 C C . PHE A 1 311 ? 36.167 0.459 -31.616 1.00 83.12 311 PHE A C 1
ATOM 2323 O O . PHE A 1 311 ? 36.599 1.567 -31.300 1.00 83.12 311 PHE A O 1
ATOM 2330 N N . GLU A 1 312 ? 35.967 0.107 -32.890 1.00 81.69 312 GLU A N 1
ATOM 2331 C CA . GLU A 1 312 ? 36.171 1.004 -34.038 1.00 81.69 312 GLU A CA 1
ATOM 2332 C C . GLU A 1 312 ? 35.197 2.195 -34.036 1.00 81.69 312 GLU A C 1
ATOM 2334 O O . GLU A 1 312 ? 35.597 3.297 -34.404 1.00 81.69 312 GLU A O 1
ATOM 2339 N N . THR A 1 313 ? 33.964 2.020 -33.545 1.00 71.69 313 THR A N 1
ATOM 2340 C CA . THR A 1 313 ? 32.977 3.109 -33.389 1.00 71.69 313 THR A CA 1
ATOM 2341 C C . THR A 1 313 ? 33.274 4.039 -32.203 1.00 71.69 313 THR A C 1
ATOM 2343 O O . THR A 1 313 ? 32.530 4.984 -31.942 1.00 71.69 313 THR A O 1
ATOM 2346 N N . GLY A 1 314 ? 34.369 3.804 -31.469 1.00 66.00 314 GLY A N 1
ATOM 2347 C CA . GLY A 1 314 ? 34.762 4.595 -30.302 1.00 66.00 314 GLY A CA 1
ATOM 2348 C C . GLY A 1 314 ? 34.028 4.221 -29.009 1.00 66.00 314 GLY A C 1
ATOM 2349 O O . GLY A 1 314 ? 34.089 4.984 -28.037 1.00 66.00 314 GLY A O 1
ATOM 2350 N N . SER A 1 315 ? 33.351 3.065 -28.960 1.00 68.69 315 SER A N 1
ATOM 2351 C CA . SER A 1 315 ? 32.648 2.610 -27.758 1.00 68.69 315 SER A CA 1
ATOM 2352 C C . SER A 1 315 ? 33.603 2.460 -26.574 1.00 68.69 315 SER A C 1
ATOM 2354 O O . SER A 1 315 ? 34.573 1.704 -26.608 1.00 68.69 315 SER A O 1
ATOM 2356 N N . ARG A 1 316 ? 33.288 3.135 -25.464 1.00 68.94 316 ARG A N 1
ATOM 2357 C CA . ARG A 1 316 ? 33.981 2.973 -24.170 1.00 68.94 316 ARG A CA 1
ATOM 2358 C C . ARG A 1 316 ? 33.296 1.938 -23.273 1.00 68.94 316 ARG A C 1
ATOM 2360 O O . ARG A 1 316 ? 33.404 2.000 -22.048 1.00 68.94 316 ARG A O 1
ATOM 2367 N N . SER A 1 317 ? 32.552 1.002 -23.865 1.00 72.56 317 SER A N 1
ATOM 2368 C CA . SER A 1 317 ? 31.775 0.008 -23.126 1.00 72.56 317 SER A CA 1
ATOM 2369 C C . SER A 1 317 ? 32.678 -0.974 -22.376 1.00 72.56 317 SER A C 1
ATOM 2371 O O . SER A 1 317 ? 33.235 -1.919 -22.941 1.00 72.56 317 SER A O 1
ATOM 2373 N N . SER A 1 318 ? 32.772 -0.801 -21.055 1.00 74.94 318 SER A N 1
ATOM 2374 C CA . SER A 1 318 ? 33.463 -1.757 -20.178 1.00 74.94 318 SER A CA 1
ATOM 2375 C C . SER A 1 318 ? 32.848 -3.162 -20.248 1.00 74.94 318 SER A C 1
ATOM 2377 O O . SER A 1 318 ? 33.558 -4.165 -20.140 1.00 74.94 318 SER A O 1
ATOM 2379 N N . GLY A 1 319 ? 31.535 -3.242 -20.495 1.00 74.00 319 GLY A N 1
ATOM 2380 C CA . GLY A 1 319 ? 30.799 -4.491 -20.659 1.00 74.00 319 GLY A CA 1
ATOM 2381 C C . GLY A 1 319 ? 31.238 -5.285 -21.889 1.00 74.00 319 GLY A C 1
ATOM 2382 O O . GLY A 1 319 ? 31.410 -6.497 -21.784 1.00 74.00 319 GLY A O 1
ATOM 2383 N N . ALA A 1 320 ? 31.491 -4.619 -23.020 1.00 79.94 320 ALA A N 1
ATOM 2384 C CA . ALA A 1 320 ? 31.950 -5.274 -24.247 1.00 79.94 320 ALA A CA 1
ATOM 2385 C C . ALA A 1 320 ? 33.336 -5.919 -24.069 1.00 79.94 320 ALA A C 1
ATOM 2387 O O . ALA A 1 320 ? 33.517 -7.095 -24.383 1.00 79.94 320 ALA A O 1
ATOM 2388 N N . HIS A 1 321 ? 34.291 -5.202 -23.465 1.00 80.75 321 HIS A N 1
ATOM 2389 C CA . HIS A 1 321 ? 35.610 -5.759 -23.136 1.00 80.75 321 HIS A CA 1
ATOM 2390 C C . HIS A 1 321 ? 35.521 -6.971 -22.197 1.00 80.75 321 HIS A C 1
ATOM 2392 O O . HIS A 1 321 ? 36.211 -7.976 -22.395 1.00 80.75 321 HIS A O 1
ATOM 2398 N N . MET A 1 322 ? 34.662 -6.893 -21.177 1.00 79.88 322 MET A N 1
ATOM 2399 C CA . MET A 1 322 ? 34.461 -7.986 -20.225 1.00 79.88 322 MET A CA 1
ATOM 2400 C C . MET A 1 322 ? 33.793 -9.205 -20.871 1.00 79.88 322 MET A C 1
ATOM 2402 O O . MET A 1 322 ? 34.201 -10.331 -20.583 1.00 79.88 322 MET A O 1
ATOM 2406 N N . LEU A 1 323 ? 32.811 -9.002 -21.756 1.00 78.88 323 LEU A N 1
ATOM 2407 C CA . LEU A 1 323 ? 32.163 -10.077 -22.512 1.00 78.88 323 LEU A CA 1
ATOM 2408 C C . LEU A 1 323 ? 33.137 -10.755 -23.479 1.00 78.88 323 LEU A C 1
ATOM 2410 O O . LEU A 1 323 ? 33.184 -11.983 -23.504 1.00 78.88 323 LEU A O 1
ATOM 2414 N N . LEU A 1 324 ? 33.965 -9.991 -24.201 1.00 85.88 324 LEU A N 1
ATOM 2415 C CA . LEU A 1 324 ? 35.000 -10.545 -25.079 1.00 85.88 324 LEU A CA 1
ATOM 2416 C C . LEU A 1 324 ? 36.008 -11.391 -24.287 1.00 85.88 324 LEU A C 1
ATOM 2418 O O . LEU A 1 324 ? 36.249 -12.548 -24.620 1.00 85.88 324 LEU A O 1
ATOM 2422 N N . SER A 1 325 ? 36.541 -10.847 -23.187 1.00 83.44 325 SER A N 1
ATOM 2423 C CA . SER A 1 325 ? 37.463 -11.581 -22.309 1.00 83.44 325 SER A CA 1
ATOM 2424 C C . SER A 1 325 ? 36.826 -12.856 -21.747 1.00 83.44 325 SER A C 1
ATOM 2426 O O . SER A 1 325 ? 37.461 -13.909 -21.731 1.00 83.44 325 SER A O 1
ATOM 2428 N N . SER A 1 326 ? 35.561 -12.783 -21.315 1.00 78.12 326 SER A N 1
ATOM 2429 C CA . SER A 1 326 ? 34.818 -13.947 -20.826 1.00 78.12 326 SER A CA 1
ATOM 2430 C C . SER A 1 326 ? 34.578 -14.989 -21.918 1.00 78.12 326 SER A C 1
ATOM 2432 O O . SER A 1 326 ? 34.594 -16.175 -21.603 1.00 78.12 326 SER A O 1
ATOM 2434 N N . THR A 1 327 ? 34.347 -14.574 -23.164 1.00 83.69 327 THR A N 1
ATOM 2435 C CA . THR A 1 327 ? 34.101 -15.485 -24.293 1.00 83.69 327 THR A CA 1
ATOM 2436 C C . THR A 1 327 ? 35.376 -16.230 -24.671 1.00 83.69 327 THR A C 1
ATOM 2438 O O . THR A 1 327 ? 35.356 -17.453 -24.770 1.00 83.69 327 THR A O 1
ATOM 2441 N N . TYR A 1 328 ? 36.513 -15.528 -24.760 1.00 84.06 328 TYR A N 1
ATOM 2442 C CA . TYR A 1 328 ? 37.815 -16.170 -24.962 1.00 84.06 328 TYR A CA 1
ATOM 2443 C C . TYR A 1 328 ? 38.152 -17.163 -23.850 1.00 84.06 328 TYR A C 1
ATOM 2445 O O . TYR A 1 328 ? 38.582 -18.277 -24.138 1.00 84.06 328 TYR A O 1
ATOM 2453 N N . ALA A 1 329 ? 37.909 -16.800 -22.587 1.00 78.88 329 ALA A N 1
ATOM 2454 C CA . ALA A 1 329 ? 38.123 -17.711 -21.466 1.00 78.88 329 ALA A CA 1
ATOM 2455 C C . ALA A 1 329 ? 37.224 -18.958 -21.554 1.00 78.88 329 ALA A C 1
ATOM 2457 O O . ALA A 1 329 ? 37.711 -20.068 -21.362 1.00 78.88 329 ALA A O 1
ATOM 2458 N N . ALA A 1 330 ? 35.941 -18.794 -21.901 1.00 74.31 330 ALA A N 1
ATOM 2459 C CA . ALA A 1 330 ? 35.002 -19.907 -22.071 1.00 74.31 330 ALA A CA 1
ATOM 2460 C C . ALA A 1 330 ? 35.365 -20.837 -23.247 1.00 74.31 330 ALA A C 1
ATOM 2462 O O . ALA A 1 330 ? 35.040 -22.023 -23.204 1.00 74.31 330 ALA A O 1
ATOM 2463 N N . ALA A 1 331 ? 36.055 -20.311 -24.263 1.00 80.44 331 ALA A N 1
ATOM 2464 C CA . ALA A 1 331 ? 36.606 -21.058 -25.394 1.00 80.44 331 ALA A CA 1
ATOM 2465 C C . ALA A 1 331 ? 38.025 -21.623 -25.138 1.00 80.44 331 ALA A C 1
ATOM 2467 O O . ALA A 1 331 ? 38.643 -22.155 -26.055 1.00 80.44 331 ALA A O 1
ATOM 2468 N N . GLY A 1 332 ? 38.578 -21.486 -23.922 1.00 79.19 332 GLY A N 1
ATOM 2469 C CA . GLY A 1 332 ? 39.924 -21.966 -23.564 1.00 79.19 332 GLY A CA 1
ATOM 2470 C C . GLY A 1 332 ? 41.088 -21.094 -24.066 1.00 79.19 332 GLY A C 1
ATOM 2471 O O . GLY A 1 332 ? 42.256 -21.426 -23.868 1.00 79.19 332 GLY A O 1
ATOM 2472 N N . ARG A 1 333 ? 40.805 -19.942 -24.682 1.00 84.62 333 ARG A N 1
ATOM 2473 C CA . ARG A 1 333 ? 41.792 -18.993 -25.231 1.00 84.62 333 ARG A CA 1
ATOM 2474 C C . ARG A 1 333 ? 42.266 -18.005 -24.157 1.00 84.62 333 ARG A C 1
ATOM 2476 O O . ARG A 1 333 ? 41.994 -16.806 -24.211 1.00 84.62 333 ARG A O 1
ATOM 2483 N N . HIS A 1 334 ? 42.974 -18.500 -23.141 1.00 81.19 334 HIS A N 1
ATOM 2484 C CA . HIS A 1 334 ? 43.350 -17.707 -21.957 1.00 81.19 334 HIS A CA 1
ATOM 2485 C C . HIS A 1 334 ? 44.267 -16.504 -22.256 1.00 81.19 334 HIS A C 1
ATOM 2487 O O . HIS A 1 334 ? 44.133 -15.460 -21.613 1.00 81.19 334 HIS A O 1
ATOM 2493 N N . VAL A 1 335 ? 45.159 -16.617 -23.247 1.00 83.62 335 VAL A N 1
ATOM 2494 C CA . VAL A 1 335 ? 46.051 -15.517 -23.667 1.00 83.62 335 VAL A CA 1
ATOM 2495 C C . VAL A 1 335 ? 45.242 -14.364 -24.265 1.00 83.62 335 VAL A C 1
ATOM 2497 O O . VAL A 1 335 ? 45.382 -13.221 -23.829 1.00 83.62 335 VAL A O 1
ATOM 2500 N N . ASP A 1 336 ? 44.323 -14.665 -25.184 1.00 84.50 336 ASP A N 1
ATOM 2501 C CA . ASP A 1 336 ? 43.442 -13.668 -25.803 1.00 84.50 336 ASP A CA 1
ATOM 2502 C C . ASP A 1 336 ? 42.522 -13.009 -24.765 1.00 84.50 336 ASP A C 1
ATOM 2504 O O . ASP A 1 336 ? 42.305 -11.794 -24.782 1.00 84.50 336 ASP A O 1
ATOM 2508 N N . ALA A 1 337 ? 42.045 -13.785 -23.785 1.00 81.31 337 ALA A N 1
ATOM 2509 C CA . ALA A 1 337 ? 41.266 -13.264 -22.666 1.00 81.31 337 ALA A CA 1
ATOM 2510 C C . ALA A 1 337 ? 42.054 -12.246 -21.821 1.00 81.31 337 ALA A C 1
ATOM 2512 O O . ALA A 1 337 ? 41.477 -11.244 -21.378 1.00 81.31 337 ALA A O 1
ATOM 2513 N N . ALA A 1 338 ? 43.353 -12.480 -21.598 1.00 79.44 338 ALA A N 1
ATOM 2514 C CA . ALA A 1 338 ? 44.241 -11.562 -20.889 1.00 79.44 338 ALA A CA 1
ATOM 2515 C C . ALA A 1 338 ? 44.557 -10.306 -21.720 1.00 79.44 338 ALA A C 1
ATOM 2517 O O . ALA A 1 338 ? 44.528 -9.195 -21.177 1.00 79.44 338 ALA A O 1
ATOM 2518 N N . LEU A 1 339 ? 44.776 -10.458 -23.032 1.00 84.25 339 LEU A N 1
ATOM 2519 C CA . LEU A 1 339 ? 44.978 -9.345 -23.965 1.00 84.25 339 LEU A CA 1
ATOM 2520 C C . LEU A 1 339 ? 43.751 -8.427 -24.030 1.00 84.25 339 LEU A C 1
ATOM 2522 O O . LEU A 1 339 ? 43.899 -7.212 -23.918 1.00 84.25 339 LEU A O 1
ATOM 2526 N N . ALA A 1 340 ? 42.538 -8.983 -24.085 1.00 82.88 340 ALA A N 1
ATOM 2527 C CA . ALA A 1 340 ? 41.297 -8.204 -24.051 1.00 82.88 340 ALA A CA 1
ATOM 2528 C C . ALA A 1 340 ? 41.162 -7.359 -22.765 1.00 82.88 340 ALA A C 1
ATOM 2530 O O . ALA A 1 340 ? 40.720 -6.209 -22.814 1.00 82.88 340 ALA A O 1
ATOM 2531 N N . ARG A 1 341 ? 41.593 -7.889 -21.607 1.00 79.19 341 ARG A N 1
ATOM 2532 C CA . ARG A 1 341 ? 41.626 -7.132 -20.336 1.00 79.19 341 ARG A CA 1
ATOM 2533 C C . ARG A 1 341 ? 42.719 -6.073 -20.308 1.00 79.19 341 ARG A C 1
ATOM 2535 O O . ARG A 1 341 ? 42.530 -5.036 -19.677 1.00 79.19 341 ARG A O 1
ATOM 2542 N N . LYS A 1 342 ? 43.863 -6.339 -20.941 1.00 82.56 342 LYS A N 1
ATOM 2543 C CA . LYS A 1 342 ? 44.938 -5.355 -21.089 1.00 82.56 342 LYS A CA 1
ATOM 2544 C C . LYS A 1 342 ? 44.470 -4.184 -21.956 1.00 82.56 342 LYS A C 1
ATOM 2546 O O . LYS A 1 342 ? 44.549 -3.057 -21.491 1.00 82.56 342 LYS A O 1
ATOM 2551 N N . ALA A 1 343 ? 43.858 -4.457 -23.110 1.00 82.88 343 ALA A N 1
ATOM 2552 C CA . ALA A 1 343 ? 43.302 -3.435 -23.999 1.00 82.88 343 ALA A CA 1
ATOM 2553 C C . ALA A 1 343 ? 42.287 -2.518 -23.290 1.00 82.88 343 ALA A C 1
ATOM 2555 O O . ALA A 1 343 ? 42.330 -1.304 -23.455 1.00 82.88 343 ALA A O 1
ATOM 2556 N N . MET A 1 344 ? 41.429 -3.076 -22.428 1.00 83.38 344 MET A N 1
ATOM 2557 C CA . MET A 1 344 ? 40.500 -2.288 -21.607 1.00 83.38 344 MET A CA 1
ATOM 2558 C C . MET A 1 344 ? 41.221 -1.314 -20.653 1.00 83.38 344 MET A C 1
ATOM 2560 O O . MET A 1 344 ? 40.779 -0.178 -20.484 1.00 83.38 344 MET A O 1
ATOM 2564 N N . ARG A 1 345 ? 42.328 -1.748 -20.027 1.00 81.62 345 ARG A N 1
ATOM 2565 C CA . ARG A 1 345 ? 43.142 -0.898 -19.139 1.00 81.62 345 ARG A CA 1
ATOM 2566 C C . ARG A 1 345 ? 43.888 0.177 -19.919 1.00 81.62 345 ARG A C 1
ATOM 2568 O O . ARG A 1 345 ? 43.868 1.330 -19.500 1.00 81.62 345 ARG A O 1
ATOM 2575 N N . ASP A 1 346 ? 44.493 -0.198 -21.041 1.00 83.00 346 ASP A N 1
ATOM 2576 C CA . ASP A 1 346 ? 45.266 0.704 -21.898 1.00 83.00 346 ASP A CA 1
ATOM 2577 C C . ASP A 1 346 ? 44.362 1.801 -22.499 1.00 83.00 346 ASP A C 1
ATOM 2579 O O . ASP A 1 346 ? 44.776 2.950 -22.619 1.00 83.00 346 ASP A O 1
ATOM 2583 N N . ALA A 1 347 ? 43.089 1.486 -22.771 1.00 79.44 347 ALA A N 1
ATOM 2584 C CA . ALA A 1 347 ? 42.067 2.446 -23.201 1.00 79.44 347 ALA A CA 1
ATOM 2585 C C . ALA A 1 347 ? 41.492 3.324 -22.063 1.00 79.44 347 ALA A C 1
ATOM 2587 O O . ALA A 1 347 ? 40.606 4.147 -22.302 1.00 79.44 347 ALA A O 1
ATOM 2588 N N . GLY A 1 348 ? 41.940 3.148 -20.813 1.00 76.75 348 GLY A N 1
ATOM 2589 C CA . GLY A 1 348 ? 41.450 3.899 -19.650 1.00 76.75 348 GLY A CA 1
ATOM 2590 C C . GLY A 1 348 ? 39.998 3.591 -19.254 1.00 76.75 348 GLY A C 1
ATOM 2591 O O . GLY A 1 348 ? 39.395 4.340 -18.481 1.00 76.75 348 GLY A O 1
ATOM 2592 N N . VAL A 1 349 ? 39.418 2.500 -19.762 1.00 80.00 349 VAL A N 1
ATOM 2593 C CA . VAL A 1 349 ? 38.022 2.125 -19.510 1.00 80.00 349 VAL A CA 1
ATOM 2594 C C . VAL A 1 349 ? 37.916 1.443 -18.147 1.00 80.00 349 VAL A C 1
ATOM 2596 O O . VAL A 1 349 ? 38.466 0.366 -17.911 1.00 80.00 349 VAL A O 1
ATOM 2599 N N . ARG A 1 350 ? 37.180 2.060 -17.217 1.00 74.00 350 ARG A N 1
ATOM 2600 C CA . ARG A 1 350 ? 36.936 1.483 -15.887 1.00 74.00 350 ARG A CA 1
ATOM 2601 C C . ARG A 1 350 ? 35.794 0.475 -15.942 1.00 74.00 350 ARG A C 1
ATOM 2603 O O . ARG A 1 350 ? 34.776 0.715 -16.582 1.00 74.00 350 ARG A O 1
ATOM 2610 N N . LYS A 1 351 ? 35.960 -0.649 -15.241 1.00 72.75 351 LYS A N 1
ATOM 2611 C CA . LYS A 1 351 ? 34.895 -1.643 -15.065 1.00 72.75 351 LYS A CA 1
ATOM 2612 C C . LYS A 1 351 ? 33.729 -1.009 -14.310 1.00 72.75 351 LYS A C 1
ATOM 2614 O O . LYS A 1 351 ? 33.935 -0.461 -13.230 1.00 72.75 351 LYS A O 1
ATOM 2619 N N . GLU A 1 352 ? 32.526 -1.135 -14.856 1.00 76.25 352 GLU A N 1
ATOM 2620 C CA . GLU A 1 352 ? 31.310 -0.727 -14.159 1.00 76.25 352 GLU A CA 1
ATOM 2621 C C . GLU A 1 352 ? 31.085 -1.587 -12.903 1.00 76.25 352 GLU A C 1
ATOM 2623 O O . GLU A 1 352 ? 31.196 -2.819 -12.929 1.00 76.25 352 GLU A O 1
ATOM 2628 N N . THR A 1 353 ? 30.805 -0.933 -11.777 1.00 81.19 353 THR A N 1
ATOM 2629 C CA . THR A 1 353 ? 30.584 -1.611 -10.496 1.00 81.19 353 THR A CA 1
ATOM 2630 C C . THR A 1 353 ? 29.193 -2.239 -10.469 1.00 81.19 353 THR A C 1
ATOM 2632 O O . THR A 1 353 ? 28.195 -1.572 -10.735 1.00 81.19 353 THR A O 1
ATOM 2635 N N . GLY A 1 354 ? 29.115 -3.523 -10.111 1.00 82.62 354 GLY A N 1
ATOM 2636 C CA . GLY A 1 354 ? 27.844 -4.222 -9.931 1.00 82.62 354 GLY A CA 1
ATOM 2637 C C . GLY A 1 354 ? 27.179 -3.840 -8.611 1.00 82.62 354 GLY A C 1
ATOM 2638 O O . GLY A 1 354 ? 27.615 -4.282 -7.546 1.00 82.62 354 GLY A O 1
ATOM 2639 N N . LEU A 1 355 ? 26.108 -3.065 -8.699 1.00 89.62 355 LEU A N 1
ATOM 2640 C CA . LEU A 1 355 ? 25.274 -2.637 -7.587 1.00 89.62 355 LEU A CA 1
ATOM 2641 C C . LEU A 1 355 ? 23.990 -3.454 -7.565 1.00 89.62 355 LEU A C 1
ATOM 2643 O O . LEU A 1 355 ? 23.359 -3.654 -8.605 1.00 89.62 355 LEU A O 1
ATOM 2647 N N . SER A 1 356 ? 23.608 -3.888 -6.370 1.00 92.50 356 SER A N 1
ATOM 2648 C CA . SER A 1 356 ? 22.286 -4.455 -6.128 1.00 92.50 356 SER A CA 1
ATOM 2649 C C . SER A 1 356 ? 21.643 -3.735 -4.958 1.00 92.50 356 SER A C 1
ATOM 2651 O O . SER A 1 356 ? 22.333 -3.414 -3.991 1.00 92.50 356 SER A O 1
ATOM 2653 N N . TRP A 1 357 ? 20.350 -3.461 -5.036 1.00 91.69 357 TRP A N 1
ATOM 2654 C CA . TRP A 1 357 ? 19.635 -2.755 -3.981 1.00 91.69 357 TRP A CA 1
ATOM 2655 C C . TRP A 1 357 ? 18.249 -3.339 -3.743 1.00 91.69 357 TRP A C 1
ATOM 2657 O O . TRP A 1 357 ? 17.670 -3.976 -4.625 1.00 91.69 357 TRP A O 1
ATOM 2667 N N . LEU A 1 358 ? 17.731 -3.116 -2.540 1.00 90.12 358 LEU A N 1
ATOM 2668 C CA . LEU A 1 358 ? 16.339 -3.364 -2.180 1.00 90.12 358 LEU A CA 1
ATOM 2669 C C . LEU A 1 358 ? 15.780 -2.172 -1.409 1.00 90.12 358 LEU A C 1
ATOM 2671 O O . LEU A 1 358 ? 16.522 -1.461 -0.735 1.00 90.12 358 LEU A O 1
ATOM 2675 N N . GLU A 1 359 ? 14.471 -1.991 -1.500 1.00 80.62 359 GLU A N 1
ATOM 2676 C CA . GLU A 1 359 ? 13.711 -1.083 -0.647 1.00 80.62 359 GLU A CA 1
ATOM 2677 C C . GLU A 1 359 ? 13.038 -1.911 0.450 1.00 80.62 359 GLU A C 1
ATOM 2679 O O . GLU A 1 359 ? 12.340 -2.887 0.154 1.00 80.62 359 GLU A O 1
ATOM 2684 N N . ALA A 1 360 ? 13.285 -1.558 1.708 1.00 70.56 360 ALA A N 1
ATOM 2685 C CA . ALA A 1 360 ? 12.656 -2.192 2.856 1.00 70.56 360 ALA A CA 1
ATOM 2686 C C . ALA A 1 360 ? 12.600 -1.216 4.033 1.00 70.56 360 ALA A C 1
ATOM 2688 O O . ALA A 1 360 ? 13.538 -0.459 4.266 1.00 70.56 360 ALA A O 1
ATOM 2689 N N . ALA A 1 361 ? 11.500 -1.259 4.787 1.00 62.81 361 ALA A N 1
ATOM 2690 C CA . ALA A 1 361 ? 11.274 -0.402 5.950 1.00 62.81 361 ALA A CA 1
ATOM 2691 C C . ALA A 1 361 ? 11.393 1.114 5.661 1.00 62.81 361 ALA A C 1
ATOM 2693 O O . ALA A 1 361 ? 11.724 1.875 6.569 1.00 62.81 361 ALA A O 1
ATOM 2694 N N . GLY A 1 362 ? 11.084 1.556 4.434 1.00 57.38 362 GLY A N 1
ATOM 2695 C CA . GLY A 1 362 ? 11.189 2.960 4.020 1.00 57.38 362 GLY A CA 1
ATOM 2696 C C . GLY A 1 362 ? 12.581 3.424 3.587 1.00 57.38 362 GLY A C 1
ATOM 2697 O O . GLY A 1 362 ? 12.754 4.607 3.299 1.00 57.38 362 GLY A O 1
ATOM 2698 N N . GLU A 1 363 ? 13.571 2.529 3.513 1.00 64.88 363 GLU A N 1
ATOM 2699 C CA . GLU A 1 363 ? 14.937 2.857 3.099 1.00 64.88 363 GLU A CA 1
ATOM 2700 C C . GLU A 1 363 ? 15.400 2.016 1.901 1.00 64.88 363 GLU A C 1
ATOM 2702 O O . GLU A 1 363 ? 15.031 0.851 1.737 1.00 64.88 363 GLU A O 1
ATOM 2707 N N . VAL A 1 364 ? 16.251 2.608 1.055 1.00 79.06 364 VAL A N 1
ATOM 2708 C CA . VAL A 1 364 ? 16.913 1.902 -0.052 1.00 79.06 364 VAL A CA 1
ATOM 2709 C C . VAL A 1 364 ? 18.302 1.453 0.388 1.00 79.06 364 VAL A C 1
ATOM 2711 O O . VAL A 1 364 ? 19.227 2.257 0.523 1.00 79.06 364 VAL A O 1
ATOM 2714 N N . HIS A 1 365 ? 18.479 0.145 0.544 1.00 87.50 365 HIS A N 1
ATOM 2715 C CA . HIS A 1 365 ? 19.746 -0.465 0.929 1.00 87.50 365 HIS A CA 1
ATOM 2716 C C . HIS A 1 365 ? 20.517 -0.894 -0.315 1.00 87.50 365 HIS A C 1
ATOM 2718 O O . HIS A 1 365 ? 20.076 -1.776 -1.050 1.00 87.50 365 HIS A O 1
ATOM 2724 N N . THR A 1 366 ? 21.684 -0.289 -0.548 1.00 89.31 366 THR A N 1
ATOM 2725 C CA . THR A 1 366 ? 22.530 -0.574 -1.718 1.00 89.31 366 THR A CA 1
ATOM 2726 C C . THR A 1 366 ? 23.782 -1.353 -1.330 1.00 89.31 366 THR A C 1
ATOM 2728 O O . THR A 1 366 ? 24.500 -0.991 -0.398 1.00 89.31 366 THR A O 1
ATOM 2731 N N . PHE A 1 367 ? 24.086 -2.394 -2.100 1.00 91.75 367 PHE A N 1
ATOM 2732 C CA . PHE A 1 367 ? 25.205 -3.299 -1.884 1.00 91.75 367 PHE A CA 1
ATOM 2733 C C . PHE A 1 367 ? 26.157 -3.317 -3.078 1.00 91.75 367 PHE A C 1
ATOM 2735 O O . PHE A 1 367 ? 25.756 -3.345 -4.242 1.00 91.75 367 PHE A O 1
ATOM 2742 N N . VAL A 1 368 ? 27.447 -3.375 -2.755 1.00 89.81 368 VAL A N 1
ATOM 2743 C CA . VAL A 1 368 ? 28.544 -3.730 -3.663 1.00 89.81 368 VAL A CA 1
ATOM 2744 C C . VAL A 1 368 ? 29.053 -5.106 -3.230 1.00 89.81 368 VAL A C 1
ATOM 2746 O O . VAL A 1 368 ? 28.979 -5.433 -2.045 1.00 89.81 368 VAL A O 1
ATOM 2749 N N . SER A 1 369 ? 29.567 -5.921 -4.152 1.00 85.62 369 SER A N 1
ATOM 2750 C CA . SER A 1 369 ? 30.142 -7.228 -3.802 1.00 85.62 369 SER A CA 1
ATOM 2751 C C . SER A 1 369 ? 31.211 -7.101 -2.708 1.00 85.62 369 SER A C 1
ATOM 2753 O O . SER A 1 369 ? 32.034 -6.186 -2.751 1.00 85.62 369 SER A O 1
ATOM 2755 N N . ASN A 1 370 ? 31.208 -8.026 -1.744 1.00 82.88 370 ASN A N 1
ATOM 2756 C CA . ASN A 1 370 ? 32.079 -8.037 -0.559 1.00 82.88 370 ASN A CA 1
ATOM 2757 C C . ASN A 1 370 ? 31.970 -6.804 0.369 1.00 82.88 370 ASN A C 1
ATOM 2759 O O . ASN A 1 370 ? 32.848 -6.576 1.204 1.00 82.88 370 ASN A O 1
ATOM 2763 N N . CYS A 1 371 ? 30.922 -5.986 0.242 1.00 82.31 371 CYS A N 1
ATOM 2764 C CA . CYS A 1 371 ? 30.759 -4.792 1.067 1.00 82.31 371 CYS A CA 1
ATOM 2765 C C . CYS A 1 371 ? 30.377 -5.139 2.514 1.00 82.31 371 CYS A C 1
ATOM 2767 O O . CYS A 1 371 ? 29.353 -5.769 2.764 1.00 82.31 371 CYS A O 1
ATOM 2769 N N . ARG A 1 372 ? 31.150 -4.617 3.475 1.00 88.25 372 ARG A N 1
ATOM 2770 C CA . ARG A 1 372 ? 30.876 -4.710 4.922 1.00 88.25 372 ARG A CA 1
ATOM 2771 C C . ARG A 1 372 ? 30.433 -3.382 5.554 1.00 88.25 372 ARG A C 1
ATOM 2773 O O . ARG A 1 372 ? 30.401 -3.257 6.768 1.00 88.25 372 ARG A O 1
ATOM 2780 N N . ARG A 1 373 ? 30.092 -2.373 4.742 1.00 81.69 373 ARG A N 1
ATOM 2781 C CA . ARG A 1 373 ? 29.714 -1.030 5.233 1.00 81.69 373 ARG A CA 1
ATOM 2782 C C . ARG A 1 373 ? 28.314 -0.967 5.851 1.00 81.69 373 ARG A C 1
ATOM 2784 O O . ARG A 1 373 ? 27.996 0.020 6.501 1.00 81.69 373 ARG A O 1
ATOM 2791 N N . HIS A 1 374 ? 27.471 -1.972 5.617 1.00 87.56 374 HIS A N 1
ATOM 2792 C CA . HIS A 1 374 ? 26.110 -1.996 6.148 1.00 87.56 374 HIS A CA 1
ATOM 2793 C C . HIS A 1 374 ? 26.119 -2.270 7.667 1.00 87.56 374 HIS A C 1
ATOM 2795 O O . HIS A 1 374 ? 26.846 -3.178 8.084 1.00 87.56 374 HIS A O 1
ATOM 2801 N N . PRO A 1 375 ? 25.295 -1.584 8.489 1.00 85.75 375 PRO A N 1
ATOM 2802 C CA . PRO A 1 375 ? 25.254 -1.795 9.944 1.00 85.75 375 PRO A CA 1
ATOM 2803 C C . PRO A 1 375 ? 24.984 -3.251 10.347 1.00 85.75 375 PRO A C 1
ATOM 2805 O O . PRO A 1 375 ? 25.584 -3.765 11.281 1.00 85.75 375 PRO A O 1
ATOM 2808 N N . ARG A 1 376 ? 24.137 -3.945 9.577 1.00 88.50 376 ARG A N 1
ATOM 2809 C CA . ARG A 1 376 ? 23.795 -5.367 9.775 1.00 88.50 376 ARG A CA 1
ATOM 2810 C C . ARG A 1 376 ? 24.693 -6.347 9.010 1.00 88.50 376 ARG A C 1
ATOM 2812 O O . ARG A 1 376 ? 24.297 -7.480 8.759 1.00 88.50 376 ARG A O 1
ATOM 2819 N N . SER A 1 377 ? 25.875 -5.921 8.564 1.00 90.06 377 SER A N 1
ATOM 2820 C CA . SER A 1 377 ? 26.752 -6.758 7.728 1.00 90.06 377 SER A CA 1
ATOM 2821 C C . SER A 1 377 ? 27.110 -8.089 8.396 1.00 90.06 377 SER A C 1
ATOM 2823 O O . SER A 1 377 ? 27.010 -9.124 7.748 1.00 90.06 377 SER A O 1
ATOM 2825 N N . THR A 1 378 ? 27.433 -8.104 9.689 1.00 90.75 378 THR A N 1
ATOM 2826 C CA . THR A 1 378 ? 27.743 -9.345 10.421 1.00 90.75 378 THR A CA 1
ATOM 2827 C C . THR A 1 378 ? 26.593 -10.358 10.374 1.00 90.75 378 THR A C 1
ATOM 2829 O O . THR A 1 378 ? 26.820 -11.538 10.110 1.00 90.75 378 THR A O 1
ATOM 2832 N N . GLU A 1 379 ? 25.353 -9.899 10.559 1.00 92.94 379 GLU A N 1
ATOM 2833 C CA . GLU A 1 379 ? 24.158 -10.751 10.502 1.00 92.94 379 GLU A CA 1
ATOM 2834 C C . GLU A 1 379 ? 23.906 -11.288 9.089 1.00 92.94 379 GLU A C 1
ATOM 2836 O O . GLU A 1 379 ? 23.630 -12.475 8.924 1.00 92.94 379 GLU A O 1
ATOM 2841 N N . ILE A 1 380 ? 24.047 -10.433 8.067 1.00 93.19 380 ILE A N 1
ATOM 2842 C CA . ILE A 1 380 ? 23.865 -10.814 6.657 1.00 93.19 380 ILE A CA 1
ATOM 2843 C C . ILE A 1 380 ? 24.836 -11.935 6.286 1.00 93.19 380 ILE A C 1
ATOM 2845 O O . ILE A 1 380 ? 24.427 -12.941 5.714 1.00 93.19 380 ILE A O 1
ATOM 2849 N N . TYR A 1 381 ? 26.117 -11.774 6.620 1.00 92.56 381 TYR A N 1
ATOM 2850 C CA . TYR A 1 381 ? 27.141 -12.762 6.288 1.00 92.56 381 TYR A CA 1
ATOM 2851 C C . TYR A 1 381 ? 26.892 -14.088 7.016 1.00 92.56 381 TYR A C 1
ATOM 2853 O O . TYR A 1 381 ? 26.877 -15.131 6.370 1.00 92.56 381 TYR A O 1
ATOM 2861 N N . SER A 1 382 ? 26.585 -14.049 8.318 1.00 91.12 382 SER A N 1
ATOM 2862 C CA . SER A 1 382 ? 26.265 -15.262 9.082 1.00 91.12 382 SER A CA 1
ATOM 2863 C C . SER A 1 382 ? 25.035 -15.994 8.531 1.00 91.12 382 SER A C 1
ATOM 2865 O O . SER A 1 382 ? 25.014 -17.225 8.466 1.00 91.12 382 SER A O 1
ATOM 2867 N N . LEU A 1 383 ? 24.005 -15.258 8.100 1.00 93.62 383 LEU A N 1
ATOM 2868 C CA . LEU A 1 383 ? 22.831 -15.858 7.473 1.00 93.62 383 LEU A CA 1
ATOM 2869 C C . LEU A 1 383 ? 23.178 -16.504 6.127 1.00 93.62 383 LEU A C 1
ATOM 2871 O O . LEU A 1 383 ? 22.756 -17.630 5.869 1.00 93.62 383 LEU A O 1
ATOM 2875 N N . LEU A 1 384 ? 23.944 -15.815 5.279 1.00 92.62 384 LEU A N 1
ATOM 2876 C CA . LEU A 1 384 ? 24.340 -16.335 3.971 1.00 92.62 384 LEU A CA 1
ATOM 2877 C C . LEU A 1 384 ? 25.229 -17.576 4.079 1.00 92.62 384 LEU A C 1
ATOM 2879 O O . LEU A 1 384 ? 25.072 -18.478 3.264 1.00 92.62 384 LEU A O 1
ATOM 2883 N N . GLU A 1 385 ? 26.092 -17.674 5.091 1.00 90.75 385 GLU A N 1
ATOM 2884 C CA . GLU A 1 385 ? 26.869 -18.889 5.374 1.00 90.75 385 GLU A CA 1
ATOM 2885 C C . GLU A 1 385 ? 25.952 -20.067 5.745 1.00 90.75 385 GLU A C 1
ATOM 2887 O O . GLU A 1 385 ? 26.056 -21.150 5.165 1.00 90.75 385 GLU A O 1
ATOM 2892 N N . LYS A 1 386 ? 24.982 -19.848 6.646 1.00 91.25 386 LYS A N 1
ATOM 2893 C CA . LYS A 1 386 ? 24.002 -20.878 7.045 1.00 91.25 386 LYS A CA 1
ATOM 2894 C C . LYS A 1 386 ? 23.138 -21.342 5.873 1.00 91.25 386 LYS A C 1
ATOM 2896 O O . LYS A 1 386 ? 22.886 -22.536 5.718 1.00 91.25 386 LYS A O 1
ATOM 2901 N N . VAL A 1 387 ? 22.653 -20.403 5.063 1.00 92.00 387 VAL A N 1
ATOM 2902 C CA . VAL A 1 387 ? 21.847 -20.710 3.874 1.00 92.00 387 VAL A CA 1
ATOM 2903 C C . VAL A 1 387 ? 22.709 -21.383 2.805 1.00 92.00 387 VAL A C 1
ATOM 2905 O O . VAL A 1 387 ? 22.254 -22.346 2.196 1.00 92.00 387 VAL A O 1
ATOM 2908 N N . GLY A 1 388 ? 23.962 -20.954 2.636 1.00 89.38 388 GLY A N 1
ATOM 2909 C CA . GLY A 1 388 ? 24.935 -21.567 1.733 1.00 89.38 388 GLY A CA 1
ATOM 2910 C C . GLY A 1 388 ? 25.147 -23.051 2.026 1.00 89.38 388 GLY A C 1
ATOM 2911 O O . GLY A 1 388 ? 25.007 -23.867 1.120 1.00 89.38 388 GLY A O 1
ATOM 2912 N N . ALA A 1 389 ? 25.340 -23.420 3.296 1.00 88.31 389 ALA A N 1
ATOM 2913 C CA . ALA A 1 389 ? 25.462 -24.824 3.698 1.00 88.31 389 ALA A CA 1
ATOM 2914 C C . ALA A 1 389 ? 24.207 -25.655 3.352 1.00 88.31 389 ALA A C 1
ATOM 2916 O O . ALA A 1 389 ? 24.314 -26.789 2.882 1.00 88.31 389 ALA A O 1
ATOM 2917 N N . LYS A 1 390 ? 23.001 -25.087 3.521 1.00 91.06 390 LYS A N 1
ATOM 2918 C CA . LYS A 1 390 ? 21.746 -25.744 3.102 1.00 91.06 390 LYS A CA 1
ATOM 2919 C C . LYS A 1 390 ? 21.660 -25.907 1.584 1.00 91.06 390 LYS A C 1
ATOM 2921 O O . LYS A 1 390 ? 21.200 -26.941 1.107 1.00 91.06 390 LYS A O 1
ATOM 2926 N N . MET A 1 391 ? 22.100 -24.902 0.828 1.00 92.75 391 MET A N 1
ATOM 2927 C CA . MET A 1 391 ? 22.120 -24.952 -0.635 1.00 92.75 391 MET A CA 1
ATOM 2928 C C . MET A 1 391 ? 23.068 -26.044 -1.139 1.00 92.75 391 MET A C 1
ATOM 2930 O O . MET A 1 391 ? 22.688 -26.809 -2.023 1.00 92.75 391 MET A O 1
ATOM 2934 N N . GLU A 1 392 ? 24.268 -26.152 -0.564 1.00 88.44 392 GLU A N 1
ATOM 2935 C CA . GLU A 1 392 ? 25.244 -27.201 -0.895 1.00 88.44 392 GLU A CA 1
ATOM 2936 C C . GLU A 1 392 ? 24.694 -28.597 -0.583 1.00 88.44 392 GLU A C 1
ATOM 2938 O O . GLU A 1 392 ? 24.741 -29.480 -1.439 1.00 88.44 392 GLU A O 1
ATOM 2943 N N . ALA A 1 393 ? 24.060 -28.778 0.582 1.00 86.75 393 ALA A N 1
ATOM 2944 C CA . ALA A 1 393 ? 23.371 -30.024 0.929 1.00 86.75 393 ALA A CA 1
ATOM 2945 C C . ALA A 1 393 ? 22.223 -30.365 -0.044 1.00 86.75 393 ALA A C 1
ATOM 2947 O O . ALA A 1 393 ? 21.931 -31.536 -0.279 1.00 86.75 393 ALA A O 1
ATOM 2948 N N . ALA A 1 394 ? 21.590 -29.353 -0.645 1.00 86.44 394 ALA A N 1
ATOM 2949 C CA . ALA A 1 394 ? 20.566 -29.516 -1.674 1.00 86.44 394 ALA A CA 1
ATOM 2950 C C . ALA A 1 394 ? 21.136 -29.736 -3.093 1.00 86.44 394 ALA A C 1
ATOM 2952 O O . ALA A 1 394 ? 20.352 -29.902 -4.032 1.00 86.44 394 ALA A O 1
ATOM 2953 N N . GLY A 1 395 ? 22.465 -29.750 -3.263 1.00 85.25 395 GLY A N 1
ATOM 2954 C CA . GLY A 1 395 ? 23.154 -30.032 -4.526 1.00 85.25 395 GLY A CA 1
ATOM 2955 C C . GLY A 1 395 ? 23.594 -28.802 -5.328 1.00 85.25 395 GLY A C 1
ATOM 2956 O O . GLY A 1 395 ? 23.886 -28.932 -6.515 1.00 85.25 395 GLY A O 1
ATOM 2957 N N . TYR A 1 396 ? 23.623 -27.608 -4.729 1.00 86.56 396 TYR A N 1
ATOM 2958 C CA . TYR A 1 396 ? 24.199 -26.423 -5.372 1.00 86.56 396 TYR A CA 1
ATOM 2959 C C . TYR A 1 396 ? 25.729 -26.532 -5.462 1.00 86.56 396 TYR A C 1
ATOM 2961 O O . TYR A 1 396 ? 26.399 -26.795 -4.466 1.00 86.56 396 TYR A O 1
ATOM 2969 N N . VAL A 1 397 ? 26.282 -26.267 -6.650 1.00 81.38 397 VAL A N 1
ATOM 2970 C CA . VAL A 1 397 ? 27.729 -26.191 -6.899 1.00 81.38 397 VAL A CA 1
ATOM 2971 C C . VAL A 1 397 ? 28.052 -24.827 -7.500 1.00 81.38 397 VAL A C 1
ATOM 2973 O O . VAL A 1 397 ? 27.469 -24.443 -8.515 1.00 81.38 397 VAL A O 1
ATOM 2976 N N . ALA A 1 398 ? 28.971 -24.095 -6.868 1.00 77.56 398 ALA A N 1
ATOM 2977 C CA . ALA A 1 398 ? 29.395 -22.782 -7.341 1.00 77.56 398 ALA A CA 1
ATOM 2978 C C . ALA A 1 398 ? 30.213 -22.884 -8.638 1.00 77.56 398 ALA A C 1
ATOM 2980 O O . ALA A 1 398 ? 31.180 -23.648 -8.706 1.00 77.56 398 ALA A O 1
ATOM 2981 N N . ASP A 1 399 ? 29.862 -22.079 -9.644 1.00 70.00 399 ASP A N 1
ATOM 2982 C CA . ASP A 1 399 ? 30.606 -22.022 -10.909 1.00 70.00 399 ASP A CA 1
ATOM 2983 C C . ASP A 1 399 ? 31.861 -21.145 -10.765 1.00 70.00 399 ASP A C 1
ATOM 2985 O O . ASP A 1 399 ? 31.822 -19.913 -10.852 1.00 70.00 399 ASP A O 1
ATOM 2989 N N . THR A 1 400 ? 33.007 -21.791 -10.537 1.00 64.38 400 THR A N 1
ATOM 2990 C CA . THR A 1 400 ? 34.303 -21.125 -10.349 1.00 64.38 400 THR A CA 1
ATOM 2991 C C . THR A 1 400 ? 35.025 -20.794 -11.660 1.00 64.38 400 THR A C 1
ATOM 2993 O O . THR A 1 400 ? 36.038 -20.087 -11.619 1.00 64.38 400 THR A O 1
ATOM 2996 N N . ALA A 1 401 ? 34.510 -21.215 -12.825 1.00 56.66 401 ALA A N 1
ATOM 2997 C CA . ALA A 1 401 ? 35.180 -21.047 -14.120 1.00 56.66 401 ALA A CA 1
ATOM 2998 C C . ALA A 1 401 ? 35.351 -19.570 -14.533 1.00 56.66 401 ALA A C 1
ATOM 3000 O O . ALA A 1 401 ? 36.257 -19.226 -15.293 1.00 56.66 401 ALA A O 1
ATOM 3001 N N . ALA A 1 402 ? 34.520 -18.668 -13.998 1.00 49.97 402 ALA A N 1
ATOM 3002 C CA . ALA A 1 402 ? 34.568 -17.232 -14.280 1.00 49.97 402 ALA A CA 1
ATOM 3003 C C . ALA A 1 402 ? 35.547 -16.426 -13.386 1.00 49.97 402 ALA A C 1
ATOM 3005 O O . ALA A 1 402 ? 35.776 -15.235 -13.644 1.00 49.97 402 ALA A O 1
ATOM 3006 N N . VAL A 1 403 ? 36.139 -17.027 -12.341 1.00 54.50 403 VAL A N 1
ATOM 3007 C CA . VAL A 1 403 ? 37.000 -16.331 -11.359 1.00 54.50 403 VAL A CA 1
ATOM 3008 C C . VAL A 1 403 ? 38.486 -16.470 -11.728 1.00 54.50 403 VAL A C 1
ATOM 3010 O O . VAL A 1 403 ? 39.179 -17.397 -11.320 1.00 54.50 403 VAL A O 1
ATOM 3013 N N . VAL A 1 404 ? 38.996 -15.499 -12.494 1.00 47.94 404 VAL A N 1
ATOM 3014 C CA . VAL A 1 404 ? 40.363 -15.470 -13.073 1.00 47.94 404 VAL A CA 1
ATOM 3015 C C . VAL A 1 404 ? 41.436 -14.976 -12.080 1.00 47.94 404 VAL A C 1
ATOM 3017 O O . VAL A 1 404 ? 42.269 -14.147 -12.428 1.00 47.94 404 VAL A O 1
ATOM 3020 N N . LYS A 1 405 ? 41.402 -15.396 -10.814 1.00 47.81 405 LYS A N 1
ATOM 3021 C CA . LYS A 1 405 ? 42.496 -15.112 -9.864 1.00 47.81 405 LYS A CA 1
ATOM 3022 C C . LYS A 1 405 ? 43.231 -16.412 -9.517 1.00 47.81 405 LYS A C 1
ATOM 3024 O O . LYS A 1 405 ? 42.574 -17.436 -9.339 1.00 47.81 405 LYS A O 1
ATOM 3029 N N . ASP A 1 406 ? 44.556 -16.353 -9.389 1.00 42.44 406 ASP A N 1
ATOM 3030 C CA . ASP A 1 406 ? 45.410 -17.413 -8.822 1.00 42.44 406 ASP A CA 1
ATOM 3031 C C . ASP A 1 406 ? 45.216 -17.488 -7.297 1.00 42.44 406 ASP A C 1
ATOM 3033 O O . ASP A 1 406 ? 46.112 -17.199 -6.513 1.00 42.44 406 ASP A O 1
ATOM 3037 N N . VAL A 1 407 ? 43.988 -17.777 -6.874 1.00 48.44 407 VAL A N 1
ATOM 3038 C CA . VAL A 1 407 ? 43.597 -17.996 -5.477 1.00 48.44 407 VAL A CA 1
ATOM 3039 C C . VAL A 1 407 ? 42.990 -19.381 -5.343 1.00 48.44 407 VAL A C 1
ATOM 3041 O O . VAL A 1 407 ? 42.468 -19.936 -6.319 1.00 48.44 407 VAL A O 1
ATOM 3044 N N . ASP A 1 408 ? 43.087 -19.928 -4.138 1.00 47.00 408 ASP A N 1
ATOM 3045 C CA . ASP A 1 408 ? 42.587 -21.252 -3.796 1.00 47.00 408 ASP A CA 1
ATOM 3046 C C . ASP A 1 408 ? 41.075 -21.384 -4.074 1.00 47.00 408 ASP A C 1
ATOM 3048 O O . ASP A 1 408 ? 40.329 -20.396 -4.106 1.00 47.00 408 ASP A O 1
ATOM 3052 N N . MET A 1 409 ? 40.607 -22.609 -4.320 1.00 49.69 409 MET A N 1
ATOM 3053 C CA . MET A 1 409 ? 39.217 -22.888 -4.698 1.00 49.69 409 MET A CA 1
ATOM 3054 C C . MET A 1 409 ? 38.216 -22.410 -3.641 1.00 49.69 409 MET A C 1
ATOM 3056 O O . MET A 1 409 ? 37.137 -21.929 -4.000 1.00 49.69 409 MET A O 1
ATOM 3060 N N . ASP A 1 410 ? 38.587 -22.456 -2.363 1.00 48.72 410 ASP A N 1
ATOM 3061 C CA . ASP A 1 410 ? 37.743 -21.990 -1.261 1.00 48.72 410 ASP A CA 1
ATOM 3062 C C . ASP A 1 410 ? 37.638 -20.456 -1.212 1.00 48.72 410 ASP A C 1
ATOM 3064 O O . ASP A 1 410 ? 36.565 -19.905 -0.952 1.00 48.72 410 ASP A O 1
ATOM 3068 N N . GLU A 1 411 ? 38.689 -19.735 -1.609 1.00 51.03 411 GLU A N 1
ATOM 3069 C CA . GLU A 1 411 ? 38.673 -18.271 -1.718 1.00 51.03 411 GLU A CA 1
ATOM 3070 C C . GLU A 1 411 ? 37.851 -17.794 -2.936 1.00 51.03 411 GLU A C 1
ATOM 3072 O O . GLU A 1 411 ? 37.145 -16.775 -2.886 1.00 51.03 411 GLU A O 1
ATOM 3077 N N . LYS A 1 412 ? 37.865 -18.569 -4.033 1.00 56.25 412 LYS A N 1
ATOM 3078 C CA . LYS A 1 412 ? 36.988 -18.349 -5.200 1.00 56.25 412 LYS A CA 1
ATOM 3079 C C . LYS A 1 412 ? 35.516 -18.552 -4.845 1.00 56.25 412 LYS A C 1
ATOM 3081 O O . LYS A 1 412 ? 34.686 -17.724 -5.231 1.00 56.25 412 LYS A O 1
ATOM 3086 N N . ARG A 1 413 ? 35.197 -19.602 -4.080 1.00 57.00 413 ARG A N 1
ATOM 3087 C CA . ARG A 1 413 ? 33.844 -19.883 -3.565 1.00 57.00 413 ARG A CA 1
ATOM 3088 C C . ARG A 1 413 ? 33.352 -18.780 -2.632 1.00 57.00 413 ARG A C 1
ATOM 3090 O O . ARG A 1 413 ? 32.248 -18.272 -2.830 1.00 57.00 413 ARG A O 1
ATOM 3097 N N . ALA A 1 414 ? 34.192 -18.333 -1.698 1.00 58.66 414 ALA A N 1
ATOM 3098 C CA . ALA A 1 414 ? 33.867 -17.227 -0.799 1.00 58.66 414 ALA A CA 1
ATOM 3099 C C . ALA A 1 414 ? 33.562 -15.931 -1.571 1.00 58.66 414 ALA A C 1
ATOM 3101 O O . ALA A 1 414 ? 32.596 -15.235 -1.271 1.00 58.66 414 ALA A O 1
ATOM 3102 N N . THR A 1 415 ? 34.322 -15.632 -2.629 1.00 63.56 415 THR A N 1
ATOM 3103 C CA . THR A 1 415 ? 34.093 -14.435 -3.459 1.00 63.56 415 THR A CA 1
ATOM 3104 C C . THR A 1 415 ? 32.726 -14.469 -4.168 1.00 63.56 415 THR A C 1
ATOM 3106 O O . THR A 1 415 ? 32.048 -13.441 -4.233 1.00 63.56 415 THR A O 1
ATOM 3109 N N . LEU A 1 416 ? 32.296 -15.634 -4.669 1.00 68.62 416 LEU A N 1
ATOM 3110 C CA . LEU A 1 416 ? 30.981 -15.820 -5.308 1.00 68.62 416 LEU A CA 1
ATOM 3111 C C . LEU A 1 416 ? 29.826 -15.758 -4.292 1.00 68.62 416 LEU A C 1
ATOM 3113 O O . LEU A 1 416 ? 28.749 -15.246 -4.604 1.00 68.62 416 LEU A O 1
ATOM 3117 N N . GLY A 1 417 ? 30.072 -16.215 -3.059 1.00 75.12 417 GLY A N 1
ATOM 3118 C CA . GLY A 1 417 ? 29.127 -16.192 -1.939 1.00 75.12 417 GLY A CA 1
ATOM 3119 C C . GLY A 1 417 ? 28.626 -14.800 -1.542 1.00 75.12 417 GLY A C 1
ATOM 3120 O O . GLY A 1 417 ? 27.511 -14.673 -1.038 1.00 75.12 417 GLY A O 1
ATOM 3121 N N . TYR A 1 418 ? 29.397 -13.749 -1.840 1.00 85.12 418 TYR A N 1
ATOM 3122 C CA . TYR A 1 418 ? 29.133 -12.374 -1.392 1.00 85.12 418 TYR A CA 1
ATOM 3123 C C . TYR A 1 418 ? 29.015 -11.369 -2.542 1.00 85.12 418 TYR A C 1
ATOM 3125 O O . TYR A 1 418 ? 29.393 -10.197 -2.427 1.00 85.12 418 TYR A O 1
ATOM 3133 N N . HIS A 1 419 ? 28.473 -11.814 -3.676 1.00 88.62 419 HIS A N 1
ATOM 3134 C CA . HIS A 1 419 ? 28.011 -10.908 -4.725 1.00 88.62 419 HIS A CA 1
ATOM 3135 C C . HIS A 1 419 ? 26.913 -9.963 -4.215 1.00 88.62 419 HIS A C 1
ATOM 3137 O O . HIS A 1 419 ? 26.174 -10.296 -3.286 1.00 88.62 419 HIS A O 1
ATOM 3143 N N . SER A 1 420 ? 26.800 -8.774 -4.820 1.00 90.88 420 SER A N 1
ATOM 3144 C CA . SER A 1 420 ? 25.870 -7.744 -4.343 1.00 90.88 420 SER A CA 1
ATOM 3145 C C . SER A 1 420 ? 24.417 -8.225 -4.288 1.00 90.88 420 SER A C 1
ATOM 3147 O O . SER A 1 420 ? 23.710 -7.861 -3.353 1.00 90.88 420 SER A O 1
ATOM 3149 N N . GLU A 1 421 ? 23.987 -9.089 -5.214 1.00 93.19 421 GLU A N 1
ATOM 3150 C CA . GLU A 1 421 ? 22.653 -9.703 -5.207 1.00 93.19 421 GLU A CA 1
ATOM 3151 C C . GLU A 1 421 ? 22.432 -10.551 -3.957 1.00 93.19 421 GLU A C 1
ATOM 3153 O O . GLU A 1 421 ? 21.388 -10.453 -3.321 1.00 93.19 421 GLU A O 1
ATOM 3158 N N . ARG A 1 422 ? 23.423 -11.372 -3.58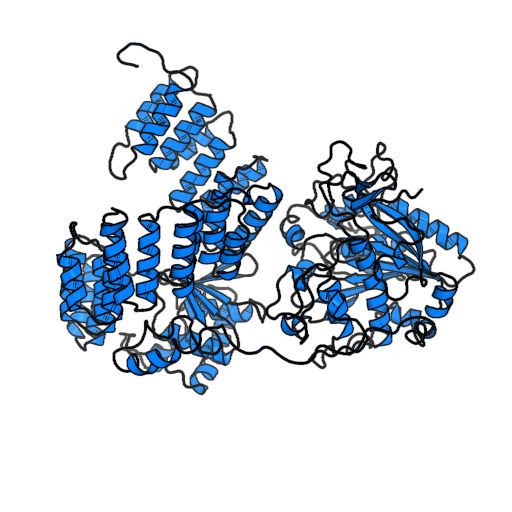8 1.00 92.69 422 ARG A N 1
ATOM 3159 C CA . ARG A 1 422 ? 23.335 -12.261 -2.425 1.00 92.69 422 ARG A CA 1
ATOM 3160 C C . ARG A 1 422 ? 23.298 -11.461 -1.134 1.00 92.69 422 ARG A C 1
ATOM 3162 O O . ARG A 1 422 ? 22.507 -11.783 -0.261 1.00 92.69 422 ARG A O 1
ATOM 3169 N N . LEU A 1 423 ? 24.088 -10.391 -1.036 1.00 94.00 423 LEU A N 1
ATOM 3170 C CA . LEU A 1 423 ? 24.055 -9.484 0.116 1.00 94.00 423 LEU A CA 1
ATOM 3171 C C . LEU A 1 423 ? 22.694 -8.786 0.251 1.00 94.00 423 LEU A C 1
ATOM 3173 O O . LEU A 1 423 ? 22.139 -8.742 1.346 1.00 94.00 423 LEU A O 1
ATOM 3177 N N . ALA A 1 424 ? 22.133 -8.304 -0.862 1.00 94.25 424 ALA A N 1
ATOM 3178 C CA . ALA A 1 424 ? 20.806 -7.697 -0.887 1.00 94.25 424 ALA A CA 1
ATOM 3179 C C . ALA A 1 424 ? 19.713 -8.704 -0.479 1.00 94.25 424 ALA A C 1
ATOM 3181 O O . ALA A 1 424 ? 18.897 -8.412 0.393 1.00 94.25 424 ALA A O 1
ATOM 3182 N N . ILE A 1 425 ? 19.729 -9.918 -1.037 1.00 95.56 425 ILE A N 1
ATOM 3183 C CA . ILE A 1 425 ? 18.788 -10.986 -0.659 1.00 95.56 425 ILE A CA 1
ATOM 3184 C C . ILE A 1 425 ? 18.984 -11.393 0.804 1.00 95.56 425 ILE A C 1
ATOM 3186 O O . ILE A 1 425 ? 18.001 -11.579 1.510 1.00 95.56 425 ILE A O 1
ATOM 3190 N N . GLY A 1 426 ? 20.227 -11.480 1.281 1.00 94.69 426 GLY A N 1
ATOM 3191 C CA . GLY A 1 426 ? 20.555 -11.795 2.670 1.00 94.69 426 GLY A CA 1
ATOM 3192 C C . GLY A 1 426 ? 19.982 -10.773 3.648 1.00 94.69 426 GLY A C 1
ATOM 3193 O O . GLY A 1 426 ? 19.370 -11.164 4.637 1.00 94.69 426 GLY A O 1
ATOM 3194 N N . LEU A 1 427 ? 20.087 -9.471 3.348 1.00 94.00 427 LEU A N 1
ATOM 3195 C CA . LEU A 1 427 ? 19.369 -8.454 4.119 1.00 94.00 427 LEU A CA 1
ATOM 3196 C C . LEU A 1 427 ? 17.852 -8.657 4.009 1.00 94.00 427 LEU A C 1
ATOM 3198 O O . LEU A 1 427 ? 17.169 -8.635 5.027 1.00 94.00 427 LEU A O 1
ATOM 3202 N N . GLY A 1 428 ? 17.332 -8.898 2.803 1.00 91.62 428 GLY A N 1
ATOM 3203 C CA . GLY A 1 428 ? 15.910 -9.152 2.569 1.00 91.62 428 GLY A CA 1
ATOM 3204 C C . GLY A 1 428 ? 15.350 -10.296 3.419 1.00 91.62 428 GLY A C 1
ATOM 3205 O O . GLY A 1 428 ? 14.292 -10.146 4.016 1.00 91.62 428 GLY A O 1
ATOM 3206 N N . LEU A 1 429 ? 16.085 -11.399 3.557 1.00 93.81 429 LEU A N 1
ATOM 3207 C CA . LEU A 1 429 ? 15.711 -12.525 4.415 1.00 93.81 429 LEU A CA 1
ATOM 3208 C C . LEU A 1 429 ? 15.637 -12.145 5.904 1.00 93.81 429 LEU A C 1
ATOM 3210 O O . LEU A 1 429 ? 14.866 -12.755 6.635 1.00 93.81 429 LEU A O 1
ATOM 3214 N N . LEU A 1 430 ? 16.416 -11.151 6.347 1.00 90.88 430 LEU A N 1
ATOM 3215 C CA . LEU A 1 430 ? 16.433 -10.680 7.736 1.00 90.88 430 LEU A CA 1
ATOM 3216 C C . LEU A 1 430 ? 15.326 -9.672 8.063 1.00 90.88 430 LEU A C 1
ATOM 3218 O O . LEU A 1 430 ? 14.951 -9.567 9.229 1.00 90.88 430 LEU A O 1
ATOM 3222 N N . ILE A 1 431 ? 14.882 -8.863 7.091 1.00 86.06 431 ILE A N 1
ATOM 3223 C CA . ILE A 1 431 ? 14.007 -7.700 7.360 1.00 86.06 431 ILE A CA 1
ATOM 3224 C C . ILE A 1 431 ? 12.673 -7.714 6.639 1.00 86.06 431 ILE A C 1
ATOM 3226 O O . ILE A 1 431 ? 11.747 -7.041 7.081 1.00 86.06 431 ILE A O 1
ATOM 3230 N N . VAL A 1 432 ? 12.566 -8.430 5.521 1.00 81.94 432 VAL A N 1
ATOM 3231 C CA . VAL A 1 432 ? 11.301 -8.544 4.800 1.00 81.94 432 VAL A CA 1
ATOM 3232 C C . VAL A 1 432 ? 10.488 -9.645 5.482 1.00 81.94 432 VAL A C 1
ATOM 3234 O O . VAL A 1 432 ? 10.988 -10.777 5.540 1.00 81.94 432 VAL A O 1
ATOM 3237 N N . PRO A 1 433 ? 9.258 -9.355 5.954 1.00 80.69 433 PRO A N 1
ATOM 3238 C CA . PRO A 1 433 ? 8.400 -10.338 6.610 1.00 80.69 433 PRO A CA 1
ATOM 3239 C C . PRO A 1 433 ? 8.210 -11.613 5.784 1.00 80.69 433 PRO A C 1
ATOM 3241 O O . PRO A 1 433 ? 8.264 -11.586 4.547 1.00 80.69 433 PRO A O 1
ATOM 3244 N N . GLU A 1 434 ? 7.989 -12.736 6.463 1.00 79.12 434 GLU A N 1
ATOM 3245 C CA . GLU A 1 434 ? 7.640 -13.990 5.796 1.00 79.12 434 GLU A CA 1
ATOM 3246 C C . GLU A 1 434 ? 6.334 -13.834 4.995 1.00 79.12 434 GLU A C 1
ATOM 3248 O O . GLU A 1 434 ? 5.486 -12.998 5.298 1.00 79.12 434 GLU A O 1
ATOM 3253 N N . GLY A 1 435 ? 6.223 -14.549 3.873 1.00 76.25 435 GLY A N 1
ATOM 3254 C CA . GLY A 1 435 ? 5.123 -14.383 2.912 1.00 76.25 435 GLY A CA 1
ATOM 3255 C C . GLY A 1 435 ? 5.233 -13.169 1.972 1.00 76.25 435 GLY A C 1
ATOM 3256 O O . GLY A 1 435 ? 4.609 -13.174 0.910 1.00 76.25 435 GLY A O 1
ATOM 3257 N N . VAL A 1 436 ? 6.065 -12.162 2.276 1.00 81.19 436 VAL A N 1
ATOM 3258 C CA . VAL A 1 436 ? 6.316 -11.027 1.368 1.00 81.19 436 VAL A CA 1
ATOM 3259 C C . VAL A 1 436 ? 7.510 -11.327 0.444 1.00 81.19 436 VAL A C 1
ATOM 3261 O O . VAL A 1 436 ? 8.602 -11.649 0.937 1.00 81.19 436 VAL A O 1
ATOM 3264 N N . PRO A 1 437 ? 7.353 -11.205 -0.895 1.00 88.38 437 PRO A N 1
ATOM 3265 C CA . PRO A 1 437 ? 8.453 -11.408 -1.833 1.00 88.38 437 PRO A CA 1
ATOM 3266 C C . PRO A 1 437 ? 9.600 -10.416 -1.621 1.00 88.38 437 PRO A C 1
ATOM 3268 O O . PRO A 1 437 ? 9.393 -9.201 -1.549 1.00 88.38 437 PRO A O 1
ATOM 3271 N N . ILE A 1 438 ? 10.830 -10.928 -1.600 1.00 92.94 438 ILE A N 1
ATOM 3272 C CA . ILE A 1 438 ? 12.040 -10.106 -1.526 1.00 92.94 438 ILE A CA 1
ATOM 3273 C C . ILE A 1 438 ? 12.307 -9.532 -2.915 1.00 92.94 438 ILE A C 1
ATOM 3275 O O . ILE A 1 438 ? 12.534 -10.279 -3.866 1.00 92.94 438 ILE A O 1
ATOM 3279 N N . ARG A 1 439 ? 12.284 -8.204 -3.043 1.00 91.81 439 ARG A N 1
ATOM 3280 C CA . ARG A 1 439 ? 12.477 -7.505 -4.319 1.00 91.81 439 ARG A CA 1
ATOM 3281 C C . ARG A 1 439 ? 13.865 -6.889 -4.373 1.00 91.81 439 ARG A C 1
ATOM 3283 O O . ARG A 1 439 ? 14.171 -5.994 -3.593 1.00 91.81 439 ARG A O 1
ATOM 3290 N N . VAL A 1 440 ? 14.689 -7.362 -5.300 1.00 93.50 440 VAL A N 1
ATOM 3291 C CA . VAL A 1 440 ? 16.061 -6.886 -5.500 1.00 93.50 440 VAL A CA 1
ATOM 3292 C C . VAL A 1 440 ? 16.222 -6.384 -6.924 1.00 93.50 440 VAL A C 1
ATOM 3294 O O . VAL A 1 440 ? 15.746 -6.992 -7.881 1.00 93.50 440 VAL A O 1
ATOM 3297 N N . MET A 1 441 ? 16.918 -5.269 -7.068 1.00 92.06 441 MET A N 1
ATOM 3298 C CA . MET A 1 441 ? 17.218 -4.640 -8.345 1.00 92.06 441 MET A CA 1
ATOM 3299 C C . MET A 1 441 ? 18.730 -4.643 -8.557 1.00 92.06 441 MET A C 1
ATOM 3301 O O . MET A 1 441 ? 19.482 -4.470 -7.599 1.00 92.06 441 MET A O 1
ATOM 3305 N N . LYS A 1 442 ? 19.179 -4.833 -9.799 1.00 89.69 442 LYS A N 1
ATOM 3306 C CA . LYS A 1 442 ? 20.595 -4.852 -10.180 1.00 89.69 442 LYS A CA 1
ATOM 3307 C C . LYS A 1 442 ? 20.833 -3.993 -11.421 1.00 89.69 442 LYS A C 1
ATOM 3309 O O . LYS A 1 442 ? 20.085 -4.075 -12.393 1.00 89.69 442 LYS A O 1
ATOM 3314 N N . ASN A 1 443 ? 21.906 -3.198 -11.416 1.00 86.44 443 ASN A N 1
ATOM 3315 C CA . ASN A 1 443 ? 22.270 -2.339 -12.557 1.00 86.44 443 ASN A CA 1
ATOM 3316 C C . ASN A 1 443 ? 22.896 -3.108 -13.736 1.00 86.44 443 ASN A C 1
ATOM 3318 O O . ASN A 1 443 ? 22.895 -2.622 -14.862 1.00 86.44 443 ASN A O 1
ATOM 3322 N N . LEU A 1 444 ? 23.430 -4.304 -13.486 1.00 83.56 444 LEU A N 1
ATOM 3323 C CA . LEU A 1 444 ? 24.043 -5.187 -14.480 1.00 83.56 444 LEU A CA 1
ATOM 3324 C C . LEU A 1 444 ? 23.232 -6.479 -14.641 1.00 83.56 444 LEU A C 1
ATOM 3326 O O . LEU A 1 444 ? 22.358 -6.783 -13.832 1.00 83.56 444 LEU A O 1
ATOM 3330 N N . ARG A 1 445 ? 23.548 -7.280 -15.664 1.00 81.56 445 ARG A N 1
ATOM 3331 C CA . ARG A 1 445 ? 23.006 -8.642 -15.799 1.00 81.56 445 ARG A CA 1
ATOM 3332 C C . ARG A 1 445 ? 23.457 -9.502 -14.610 1.00 81.56 445 ARG A C 1
ATOM 3334 O O . ARG A 1 445 ? 24.617 -9.431 -14.199 1.00 81.56 445 ARG A O 1
ATOM 3341 N N . VAL A 1 446 ? 22.547 -10.303 -14.062 1.00 85.00 446 VAL A N 1
ATOM 3342 C CA . VAL A 1 446 ? 22.862 -11.277 -13.001 1.00 85.00 446 VAL A CA 1
ATOM 3343 C C . VAL A 1 446 ? 23.753 -12.370 -13.592 1.00 85.00 446 VAL A C 1
ATOM 3345 O O . VAL A 1 446 ? 23.506 -12.825 -14.710 1.00 85.00 446 VAL A O 1
ATOM 3348 N N . CYS A 1 447 ? 24.820 -12.761 -12.887 1.00 81.44 447 CYS A N 1
ATOM 3349 C CA . CYS A 1 447 ? 25.690 -13.835 -13.372 1.00 81.44 447 CYS A CA 1
ATOM 3350 C C . CYS A 1 447 ? 25.013 -15.205 -13.240 1.00 81.44 447 CYS A C 1
ATOM 3352 O O . CYS A 1 447 ? 24.152 -15.395 -12.382 1.00 81.44 447 CYS A O 1
ATOM 3354 N N . ASP A 1 448 ? 25.434 -16.161 -14.070 1.00 78.81 448 ASP A N 1
ATOM 3355 C CA . ASP A 1 448 ? 24.811 -17.488 -14.151 1.00 78.81 448 ASP A CA 1
ATOM 3356 C C . ASP A 1 448 ? 24.865 -18.230 -12.802 1.00 78.81 448 ASP A C 1
ATOM 3358 O O . ASP A 1 448 ? 23.865 -18.799 -12.362 1.00 78.81 448 ASP A O 1
ATOM 3362 N N . ASP A 1 449 ? 25.981 -18.102 -12.077 1.00 84.88 449 ASP A N 1
ATOM 3363 C CA . ASP A 1 449 ? 26.126 -18.629 -10.718 1.00 84.88 449 ASP A CA 1
ATOM 3364 C C . ASP A 1 449 ? 25.129 -18.013 -9.726 1.00 84.88 449 ASP A C 1
ATOM 3366 O O . ASP A 1 449 ? 24.457 -18.742 -9.004 1.00 84.88 449 ASP A O 1
ATOM 3370 N N . CYS A 1 450 ? 24.983 -16.682 -9.694 1.00 89.31 450 CYS A N 1
ATOM 3371 C CA . CYS A 1 450 ? 24.025 -16.034 -8.795 1.00 89.31 450 CYS A CA 1
ATOM 3372 C C . CYS A 1 450 ? 22.586 -16.371 -9.171 1.00 89.31 450 CYS A C 1
ATOM 3374 O O . CYS A 1 450 ? 21.779 -16.618 -8.285 1.00 89.31 450 CYS A O 1
ATOM 3376 N N . HIS A 1 451 ? 22.262 -16.447 -10.461 1.00 90.00 451 HIS A N 1
ATOM 3377 C CA . HIS A 1 451 ? 20.946 -16.897 -10.904 1.00 90.00 451 HIS A CA 1
ATOM 3378 C C . HIS A 1 451 ? 20.652 -18.320 -10.397 1.00 90.00 451 HIS A C 1
ATOM 3380 O O . HIS A 1 451 ? 19.587 -18.568 -9.833 1.00 90.00 451 HIS A O 1
ATOM 3386 N N . ASN A 1 452 ? 21.611 -19.245 -10.528 1.00 89.31 452 ASN A N 1
ATOM 3387 C CA . ASN A 1 452 ? 21.462 -20.605 -10.016 1.00 89.31 452 ASN A CA 1
ATOM 3388 C C . ASN A 1 452 ? 21.377 -20.641 -8.484 1.00 89.31 452 ASN A C 1
ATOM 3390 O O . ASN A 1 452 ? 20.479 -21.262 -7.926 1.00 89.31 452 ASN A O 1
ATOM 3394 N N . ALA A 1 453 ? 22.252 -19.915 -7.795 1.00 90.81 453 ALA A N 1
ATOM 3395 C CA . ALA A 1 453 ? 22.265 -19.815 -6.344 1.00 90.81 453 ALA A CA 1
ATOM 3396 C C . ALA A 1 453 ? 20.932 -19.302 -5.785 1.00 90.81 453 ALA A C 1
ATOM 3398 O O . ALA A 1 453 ? 20.436 -19.847 -4.805 1.00 90.81 453 ALA A O 1
ATOM 3399 N N . VAL A 1 454 ? 20.312 -18.303 -6.424 1.00 94.38 454 VAL A N 1
ATOM 3400 C CA . VAL A 1 454 ? 19.021 -17.761 -5.978 1.00 94.38 454 VAL A CA 1
ATOM 3401 C C . VAL A 1 454 ? 17.882 -18.774 -6.157 1.00 94.38 454 VAL A C 1
ATOM 3403 O O . VAL A 1 454 ? 16.993 -18.819 -5.306 1.00 94.38 454 VAL A O 1
ATOM 3406 N N . LYS A 1 455 ? 17.935 -19.665 -7.163 1.00 93.75 455 LYS A N 1
ATOM 3407 C CA . LYS A 1 455 ? 17.015 -20.819 -7.241 1.00 93.75 455 LYS A CA 1
ATOM 3408 C C . LYS A 1 455 ? 17.134 -21.676 -5.981 1.00 93.75 455 LYS A C 1
ATOM 3410 O O . LYS A 1 455 ? 16.158 -21.828 -5.248 1.00 93.75 455 LYS A O 1
ATOM 3415 N N . TYR A 1 456 ? 18.329 -22.173 -5.671 1.00 93.94 456 TYR A N 1
ATOM 3416 C CA . TYR A 1 456 ? 18.534 -23.003 -4.479 1.00 93.94 456 TYR A CA 1
ATOM 3417 C C . TYR A 1 456 ? 18.194 -22.264 -3.184 1.00 93.94 456 TYR A C 1
ATOM 3419 O O . TYR A 1 456 ? 17.587 -22.856 -2.296 1.00 93.94 456 TYR A O 1
ATOM 3427 N N . LEU A 1 457 ? 18.510 -20.972 -3.094 1.00 94.88 457 LEU A N 1
ATOM 3428 C CA . LEU A 1 457 ? 18.141 -20.129 -1.964 1.00 94.88 457 LEU A CA 1
ATOM 3429 C C . LEU A 1 457 ? 16.620 -20.084 -1.787 1.00 94.88 457 LEU A C 1
ATOM 3431 O O . LEU A 1 457 ? 16.149 -20.345 -0.681 1.00 94.88 457 LEU A O 1
ATOM 3435 N N . SER A 1 458 ? 15.850 -19.828 -2.853 1.00 95.38 458 SER A N 1
ATOM 3436 C CA . SER A 1 458 ? 14.378 -19.818 -2.786 1.00 95.38 458 SER A CA 1
ATOM 3437 C C . SER A 1 458 ? 13.826 -21.166 -2.312 1.00 95.38 458 SER A C 1
ATOM 3439 O O . SER A 1 458 ? 13.011 -21.203 -1.397 1.00 95.38 458 SER A O 1
ATOM 3441 N N . LYS A 1 459 ? 14.369 -22.282 -2.820 1.00 93.19 459 LYS A N 1
ATOM 3442 C CA . LYS A 1 459 ? 13.996 -23.643 -2.404 1.00 93.19 459 LYS A CA 1
ATOM 3443 C C . LYS A 1 459 ? 14.322 -23.932 -0.936 1.00 93.19 459 LYS A C 1
ATOM 3445 O O . LYS A 1 459 ? 13.525 -24.542 -0.238 1.00 93.19 459 LYS A O 1
ATOM 3450 N N . CYS A 1 460 ? 15.502 -23.527 -0.464 1.00 92.06 460 CYS A N 1
ATOM 3451 C CA . CYS A 1 460 ? 15.969 -23.835 0.893 1.00 92.06 460 CYS A CA 1
ATOM 3452 C C . CYS A 1 460 ? 15.329 -22.952 1.969 1.00 92.06 460 CYS A C 1
ATOM 3454 O O . CYS A 1 460 ? 15.345 -23.314 3.145 1.00 92.06 460 CYS A O 1
ATOM 3456 N N . THR A 1 461 ? 14.838 -21.775 1.584 1.00 92.38 461 THR A N 1
ATOM 3457 C CA . THR A 1 461 ? 14.248 -20.794 2.505 1.00 92.38 461 THR A CA 1
ATOM 3458 C C . THR A 1 461 ? 12.727 -20.717 2.405 1.00 92.38 461 THR A C 1
ATOM 3460 O O . THR A 1 461 ? 12.116 -20.126 3.286 1.00 92.38 461 THR A O 1
ATOM 3463 N N . GLY A 1 462 ? 12.112 -21.266 1.349 1.00 90.50 462 GLY A N 1
ATOM 3464 C CA . GLY A 1 462 ? 10.682 -21.093 1.058 1.00 90.50 462 GLY A CA 1
ATOM 3465 C C . GLY A 1 462 ? 10.305 -19.656 0.670 1.00 90.50 462 GLY A C 1
ATOM 3466 O O . GLY A 1 462 ? 9.130 -19.302 0.640 1.00 90.50 462 GLY A O 1
ATOM 3467 N N . ARG A 1 463 ? 11.291 -18.785 0.411 1.00 93.69 463 ARG A N 1
ATOM 3468 C CA . ARG A 1 463 ? 11.069 -17.361 0.136 1.00 93.69 463 ARG A CA 1
ATOM 3469 C C . ARG A 1 463 ? 11.023 -17.097 -1.362 1.00 93.69 463 ARG A C 1
ATOM 3471 O O . ARG A 1 463 ? 11.933 -17.471 -2.101 1.00 93.69 463 ARG A O 1
ATOM 3478 N N . VAL A 1 464 ? 10.003 -16.353 -1.788 1.00 93.50 464 VAL A N 1
ATOM 3479 C CA . VAL A 1 464 ? 9.915 -15.819 -3.150 1.00 93.50 464 VAL A CA 1
ATOM 3480 C C . VAL A 1 464 ? 10.885 -14.649 -3.303 1.00 93.50 464 VAL A C 1
ATOM 3482 O O . VAL A 1 464 ? 10.834 -13.687 -2.531 1.00 93.50 464 VAL A O 1
ATOM 3485 N N . VAL A 1 465 ? 11.737 -14.698 -4.328 1.00 94.88 465 VAL A N 1
ATOM 3486 C CA . VAL A 1 465 ? 12.664 -13.609 -4.671 1.00 94.88 465 VAL A CA 1
ATOM 3487 C C . VAL A 1 465 ? 12.339 -13.083 -6.064 1.00 94.88 465 VAL A C 1
ATOM 3489 O O . VAL A 1 465 ? 12.364 -13.826 -7.041 1.00 94.88 465 VAL A O 1
ATOM 3492 N N . VAL A 1 466 ? 12.062 -11.788 -6.175 1.00 92.94 466 VAL A N 1
ATOM 3493 C CA . VAL A 1 466 ? 11.916 -11.088 -7.453 1.00 92.94 466 VAL A CA 1
ATOM 3494 C C . VAL A 1 466 ? 13.180 -10.276 -7.692 1.00 92.94 466 VAL A C 1
ATOM 3496 O O . VAL A 1 466 ? 13.418 -9.271 -7.026 1.00 92.94 466 VAL A O 1
ATOM 3499 N N . LEU A 1 467 ? 13.999 -10.713 -8.643 1.00 93.00 467 LEU A N 1
ATOM 3500 C CA . LEU A 1 467 ? 15.257 -10.068 -8.998 1.00 93.00 467 LEU A CA 1
ATOM 3501 C C . LEU A 1 467 ? 15.136 -9.440 -10.383 1.00 93.00 467 LEU A C 1
ATOM 3503 O O . LEU A 1 467 ? 14.944 -10.137 -11.380 1.00 93.00 467 LEU A O 1
ATOM 3507 N N . ARG A 1 468 ? 15.276 -8.122 -10.458 1.00 90.62 468 ARG A N 1
ATOM 3508 C CA . ARG A 1 468 ? 15.363 -7.402 -11.725 1.00 90.62 468 ARG A CA 1
ATOM 3509 C C . ARG A 1 468 ? 16.820 -7.193 -12.094 1.00 90.62 468 ARG A C 1
ATOM 3511 O O . ARG A 1 468 ? 17.562 -6.572 -11.335 1.00 90.62 468 ARG A O 1
ATOM 3518 N N . ASP A 1 469 ? 17.208 -7.646 -13.274 1.00 86.00 469 ASP A N 1
ATOM 3519 C CA . ASP A 1 469 ? 18.480 -7.266 -13.877 1.00 86.00 469 ASP A CA 1
ATOM 3520 C C . ASP A 1 469 ? 18.292 -6.130 -14.897 1.00 86.00 469 ASP A C 1
ATOM 3522 O O . ASP A 1 469 ? 17.200 -5.580 -15.065 1.00 86.00 469 ASP A O 1
ATOM 3526 N N . ASN A 1 470 ? 19.357 -5.743 -15.597 1.00 78.12 470 ASN A N 1
ATOM 3527 C CA . ASN A 1 470 ? 19.280 -4.656 -16.574 1.00 78.12 470 ASN A CA 1
ATOM 3528 C C . ASN A 1 470 ? 18.444 -4.968 -17.834 1.00 78.12 470 ASN A C 1
ATOM 3530 O O . ASN A 1 470 ? 18.272 -4.085 -18.674 1.00 78.12 470 ASN A O 1
ATOM 3534 N N . ARG A 1 471 ? 17.932 -6.195 -17.985 1.00 72.81 471 ARG A N 1
ATOM 3535 C CA . ARG A 1 471 ? 17.185 -6.666 -19.160 1.00 72.81 471 ARG A CA 1
ATOM 3536 C C . ARG A 1 471 ? 15.767 -7.122 -18.814 1.00 72.81 471 ARG A C 1
ATOM 3538 O O . ARG A 1 471 ? 14.851 -6.846 -19.587 1.00 72.81 471 ARG A O 1
ATOM 3545 N N . ARG A 1 472 ? 15.568 -7.823 -17.692 1.00 83.81 472 ARG A N 1
ATOM 3546 C CA . ARG A 1 472 ? 14.286 -8.442 -17.326 1.00 83.81 472 ARG A CA 1
ATOM 3547 C C . ARG A 1 472 ? 14.126 -8.703 -15.827 1.00 83.81 472 ARG A C 1
ATOM 3549 O O . ARG A 1 472 ? 15.056 -8.560 -15.036 1.00 83.81 472 ARG A O 1
ATOM 3556 N N . PHE A 1 473 ? 12.935 -9.164 -15.467 1.00 89.50 473 PHE A N 1
ATOM 3557 C CA . PHE A 1 473 ? 12.645 -9.735 -14.158 1.00 89.50 473 PHE A CA 1
ATOM 3558 C C . PHE A 1 473 ? 12.833 -11.250 -14.148 1.00 89.50 473 PHE A C 1
ATOM 3560 O O . PHE A 1 473 ? 12.514 -11.948 -15.111 1.00 89.50 473 PHE A O 1
ATOM 3567 N N . HIS A 1 474 ? 13.328 -11.746 -13.021 1.00 90.44 474 HIS A N 1
ATOM 3568 C CA . HIS A 1 474 ? 13.421 -13.157 -12.683 1.00 90.44 474 HIS A CA 1
ATOM 3569 C C . HIS A 1 474 ? 12.655 -13.354 -11.379 1.00 90.44 474 HIS A C 1
ATOM 3571 O O . HIS A 1 474 ? 12.984 -12.737 -10.364 1.00 90.44 474 HIS A O 1
ATOM 3577 N N . ARG A 1 475 ? 11.608 -14.176 -11.410 1.00 91.38 475 ARG A N 1
ATOM 3578 C CA . ARG A 1 475 ? 10.875 -14.579 -10.209 1.00 91.38 475 ARG A CA 1
ATOM 3579 C C . ARG A 1 475 ? 11.339 -15.973 -9.820 1.00 91.38 475 ARG A C 1
ATOM 3581 O O . ARG A 1 475 ? 11.152 -16.902 -10.601 1.00 91.38 475 ARG A O 1
ATOM 3588 N N . PHE A 1 476 ? 11.948 -16.080 -8.645 1.00 93.44 476 PHE A N 1
ATOM 3589 C CA . PHE A 1 476 ? 12.441 -17.320 -8.066 1.00 93.44 476 PHE A CA 1
ATOM 3590 C C . PHE A 1 476 ? 11.484 -17.812 -6.989 1.00 93.44 476 PHE A C 1
ATOM 3592 O O . PHE A 1 476 ? 11.194 -17.081 -6.040 1.00 93.44 476 PHE A O 1
ATOM 3599 N N . GLU A 1 477 ? 11.002 -19.036 -7.153 1.00 92.75 477 GLU A N 1
ATOM 3600 C CA . GLU A 1 477 ? 9.994 -19.654 -6.296 1.00 92.75 477 GLU A CA 1
ATOM 3601 C C . GLU A 1 477 ? 10.207 -21.172 -6.336 1.00 92.75 477 GLU A C 1
ATOM 3603 O O . GLU A 1 477 ? 10.326 -21.752 -7.416 1.00 92.75 477 GLU A O 1
ATOM 3608 N N . ASP A 1 478 ? 10.368 -21.796 -5.167 1.00 90.00 478 ASP A N 1
ATOM 3609 C CA . ASP A 1 478 ? 10.601 -23.239 -4.998 1.00 90.00 478 ASP A CA 1
ATOM 3610 C C . ASP A 1 478 ? 11.716 -23.845 -5.871 1.00 90.00 478 ASP A C 1
ATOM 3612 O O . ASP A 1 478 ? 11.648 -24.986 -6.332 1.00 90.00 478 ASP A O 1
ATOM 3616 N N . GLY A 1 479 ? 12.795 -23.091 -6.099 1.00 89.50 479 GLY A N 1
ATOM 3617 C CA . GLY A 1 479 ? 13.918 -23.559 -6.916 1.00 89.50 479 GLY A CA 1
ATOM 3618 C C . GLY A 1 479 ? 13.721 -23.419 -8.419 1.00 89.50 479 GLY A C 1
ATOM 3619 O O . GLY A 1 479 ? 14.600 -23.815 -9.184 1.00 89.50 479 GLY A O 1
ATOM 3620 N N . LEU A 1 480 ? 12.612 -22.829 -8.852 1.00 89.44 480 LEU A N 1
ATOM 3621 C CA . LEU A 1 480 ? 12.334 -22.517 -10.245 1.00 89.44 480 LEU A CA 1
ATOM 3622 C C . LEU A 1 480 ? 12.496 -21.020 -10.488 1.00 89.44 480 LEU A C 1
ATOM 3624 O O . LEU A 1 480 ? 12.329 -20.206 -9.586 1.00 89.44 480 LEU A O 1
ATOM 3628 N N . CYS A 1 481 ? 12.825 -20.658 -11.726 1.00 90.25 481 CYS A N 1
ATOM 3629 C CA . CYS A 1 481 ? 12.838 -19.273 -12.180 1.00 90.25 481 CYS A CA 1
ATOM 3630 C C . CYS A 1 481 ? 11.821 -19.097 -13.310 1.00 90.25 481 CYS A C 1
ATOM 3632 O O . CYS A 1 481 ? 11.757 -19.934 -14.213 1.00 90.25 481 CYS A O 1
ATOM 3634 N N . SER A 1 482 ? 11.093 -17.976 -13.317 1.00 85.88 482 SER A N 1
ATOM 3635 C CA . SER A 1 482 ? 10.113 -17.624 -14.361 1.00 85.88 482 SER A CA 1
ATOM 3636 C C . SER A 1 482 ? 10.671 -17.612 -15.787 1.00 85.88 482 SER A C 1
ATOM 3638 O O . SER A 1 482 ? 9.910 -17.608 -16.750 1.00 85.88 482 SER A O 1
ATOM 3640 N N . CYS A 1 483 ? 11.994 -17.620 -15.950 1.00 80.75 483 CYS A N 1
ATOM 3641 C CA . CYS A 1 483 ? 12.627 -17.674 -17.256 1.00 80.75 483 CYS A CA 1
ATOM 3642 C C . CYS A 1 483 ? 12.827 -19.067 -17.863 1.00 80.75 483 CYS A C 1
ATOM 3644 O O . CYS A 1 483 ? 13.313 -19.151 -18.992 1.00 80.75 483 CYS A O 1
ATOM 3646 N N . GLY A 1 484 ? 12.555 -20.135 -17.109 1.00 74.19 484 GLY A N 1
ATOM 3647 C CA . GLY A 1 484 ? 12.747 -21.511 -17.572 1.00 74.19 484 GLY A CA 1
ATOM 3648 C C . GLY A 1 484 ? 14.189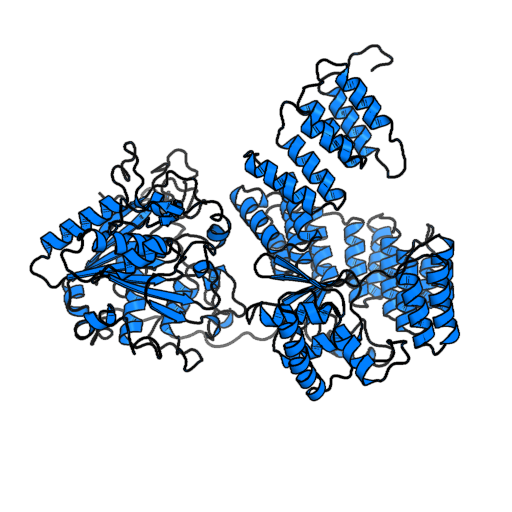 -21.866 -17.959 1.00 74.19 484 GLY A C 1
ATOM 3649 O O . GLY A 1 484 ? 14.377 -22.716 -18.816 1.00 74.19 484 GLY A O 1
ATOM 3650 N N . ASP A 1 485 ? 15.197 -21.194 -17.389 1.00 67.62 485 ASP A N 1
ATOM 3651 C CA . ASP A 1 485 ? 16.636 -21.380 -17.668 1.00 67.62 485 ASP A CA 1
ATOM 3652 C C . ASP A 1 485 ? 17.080 -21.129 -19.128 1.00 67.62 485 ASP A C 1
ATOM 3654 O O . ASP A 1 485 ? 18.254 -21.295 -19.462 1.00 67.62 485 ASP A O 1
ATOM 3658 N N . PHE A 1 486 ? 16.203 -20.571 -19.973 1.00 59.59 486 PHE A N 1
ATOM 3659 C CA . PHE A 1 486 ? 16.473 -20.252 -21.386 1.00 59.59 486 PHE A CA 1
ATOM 3660 C C . PHE A 1 486 ? 17.693 -19.327 -21.610 1.00 59.59 486 PHE A C 1
ATOM 3662 O O . PHE A 1 486 ? 18.215 -19.210 -22.713 1.00 59.59 486 PHE A O 1
ATOM 3669 N N . CYS A 1 487 ? 18.176 -18.655 -20.563 1.00 50.66 487 CYS A N 1
ATOM 3670 C CA . CYS A 1 487 ? 19.326 -17.750 -20.619 1.00 50.66 487 CYS A CA 1
ATOM 3671 C C . CYS A 1 487 ? 20.675 -18.374 -20.238 1.00 50.66 487 CYS A C 1
ATOM 3673 O O . CYS A 1 487 ? 21.681 -17.679 -20.393 1.00 50.66 487 CYS A O 1
ATOM 3675 N N . CYS A 1 488 ? 20.693 -19.597 -19.696 1.00 44.28 488 CYS A N 1
ATOM 3676 C CA . CYS A 1 488 ? 21.856 -20.161 -18.998 1.00 44.28 488 CYS A CA 1
ATOM 3677 C C . CYS A 1 488 ? 22.329 -21.520 -19.554 1.00 44.28 488 CYS A C 1
ATOM 3679 O O . CYS A 1 488 ? 23.340 -22.035 -19.082 1.00 44.28 488 CYS A O 1
ATOM 3681 N N . CYS A 1 489 ? 21.647 -22.100 -20.547 1.00 37.69 489 CYS A N 1
ATOM 3682 C CA . CYS A 1 489 ? 21.952 -23.441 -21.060 1.00 37.69 489 CYS A CA 1
ATOM 3683 C C . CYS A 1 489 ? 22.627 -23.393 -22.441 1.00 37.69 489 CYS A C 1
ATOM 3685 O O . CYS A 1 489 ? 22.080 -22.815 -23.378 1.00 37.69 489 CYS A O 1
ATOM 3687 N N . GLY A 1 490 ? 23.785 -24.049 -22.573 1.00 35.59 490 GLY A N 1
ATOM 3688 C CA . GLY A 1 490 ? 24.379 -24.420 -23.860 1.00 35.59 490 GLY A CA 1
ATOM 3689 C C . GLY A 1 490 ? 23.879 -25.797 -24.316 1.00 35.59 490 GLY A C 1
ATOM 3690 O O . GLY A 1 490 ? 23.903 -26.740 -23.530 1.00 35.59 490 GLY A O 1
ATOM 3691 N N . ASP A 1 491 ? 23.403 -25.859 -25.562 1.00 32.06 491 ASP A N 1
ATOM 3692 C CA . ASP A 1 491 ? 23.041 -26.975 -26.465 1.00 32.06 491 ASP A CA 1
ATOM 3693 C C . ASP A 1 491 ? 22.339 -28.266 -25.982 1.00 32.06 491 ASP A C 1
ATOM 3695 O O . ASP A 1 491 ? 21.594 -28.846 -26.774 1.00 32.06 491 ASP A O 1
ATOM 3699 N N . ASN A 1 492 ? 22.449 -28.724 -24.733 1.00 32.03 492 ASN A N 1
ATOM 3700 C CA . ASN A 1 492 ? 21.978 -30.074 -24.373 1.00 32.03 492 ASN A CA 1
ATOM 3701 C C . ASN A 1 492 ? 20.586 -30.172 -23.717 1.00 32.03 492 ASN A C 1
ATOM 3703 O O . ASN A 1 492 ? 20.008 -31.255 -23.743 1.00 32.03 492 ASN A O 1
ATOM 3707 N N . ASP A 1 493 ? 19.977 -29.078 -23.242 1.00 38.44 493 ASP A N 1
ATOM 3708 C CA . ASP A 1 493 ? 18.660 -29.131 -22.560 1.00 38.44 493 ASP A CA 1
ATOM 3709 C C . ASP A 1 493 ? 17.476 -28.553 -23.361 1.00 38.44 493 ASP A C 1
ATOM 3711 O O . ASP A 1 493 ? 16.306 -28.745 -23.010 1.00 38.44 493 ASP A O 1
ATOM 3715 N N . ILE A 1 494 ? 17.740 -27.915 -24.507 1.00 38.31 494 ILE A N 1
ATOM 3716 C CA . ILE A 1 494 ? 16.719 -27.201 -25.303 1.00 38.31 494 ILE A CA 1
ATOM 3717 C C . ILE A 1 494 ? 15.665 -28.164 -25.891 1.00 38.31 494 ILE A C 1
ATOM 3719 O O . ILE A 1 494 ? 14.505 -27.791 -26.099 1.00 38.31 494 ILE A O 1
ATOM 3723 N N . LYS A 1 495 ? 16.024 -29.436 -26.118 1.00 32.81 495 LYS A N 1
ATOM 3724 C CA . LYS A 1 495 ? 15.099 -30.461 -26.637 1.00 32.81 495 LYS A CA 1
ATOM 3725 C C . LYS A 1 495 ? 14.209 -31.089 -25.556 1.00 32.81 495 LYS A C 1
ATOM 3727 O O . LYS A 1 495 ? 13.111 -31.534 -25.887 1.00 32.81 495 LYS A O 1
ATOM 3732 N N . ALA A 1 496 ? 14.625 -31.090 -24.287 1.00 32.38 496 ALA A N 1
ATOM 3733 C CA . ALA A 1 496 ? 13.860 -31.695 -23.194 1.00 32.38 496 ALA A CA 1
ATOM 3734 C C . ALA A 1 496 ? 12.768 -30.756 -22.640 1.00 32.38 496 ALA A C 1
ATOM 3736 O O . ALA A 1 496 ? 11.671 -31.206 -22.307 1.00 32.38 496 ALA A O 1
ATOM 3737 N N . GLN A 1 497 ? 13.007 -29.439 -22.617 1.00 37.25 497 GLN A N 1
ATOM 3738 C CA . GLN A 1 497 ? 12.073 -28.470 -22.018 1.00 37.25 497 GLN A CA 1
ATOM 3739 C C . GLN A 1 497 ? 10.932 -28.004 -22.939 1.00 37.25 497 GLN A C 1
ATOM 3741 O O . GLN A 1 497 ? 9.861 -27.640 -22.444 1.00 37.25 497 GLN A O 1
ATOM 3746 N N . LYS A 1 498 ? 11.081 -28.105 -24.271 1.00 34.25 498 LYS A N 1
ATOM 3747 C CA . LYS A 1 498 ? 10.021 -27.748 -25.242 1.00 34.25 498 LYS A CA 1
ATOM 3748 C C . LYS A 1 498 ? 8.720 -28.548 -25.062 1.00 34.25 498 LYS A C 1
ATOM 3750 O O . LYS A 1 498 ? 7.657 -28.079 -25.459 1.00 34.25 498 LYS A O 1
ATOM 3755 N N . LYS A 1 499 ? 8.780 -29.728 -24.430 1.00 32.22 499 LYS A N 1
ATOM 3756 C CA . LYS A 1 499 ? 7.613 -30.588 -24.158 1.00 32.22 499 LYS A CA 1
ATOM 3757 C C . LYS A 1 499 ? 6.842 -30.217 -22.882 1.00 32.22 499 LYS A C 1
ATOM 3759 O O . LYS A 1 499 ? 5.695 -30.622 -22.742 1.00 32.22 499 LYS A O 1
ATOM 3764 N N . SER A 1 500 ? 7.449 -29.457 -21.968 1.00 31.72 500 SER A N 1
ATOM 3765 C CA . SER A 1 500 ? 6.873 -29.121 -20.655 1.00 31.72 500 SER A 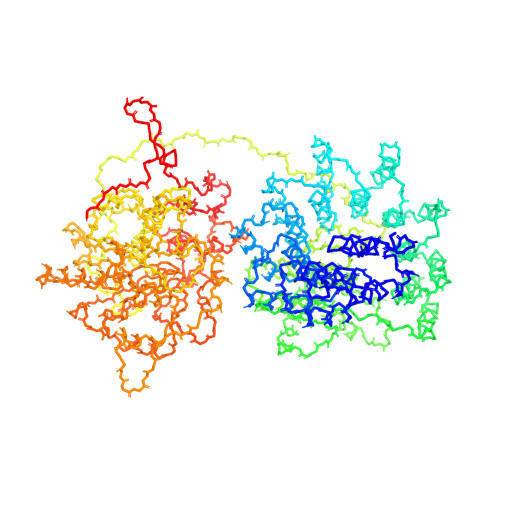CA 1
ATOM 3766 C C . SER A 1 500 ? 6.063 -27.816 -20.686 1.00 31.72 500 SER A C 1
ATOM 3768 O O . SER A 1 500 ? 4.960 -27.757 -20.142 1.00 31.72 500 SER A O 1
ATOM 3770 N N . TYR A 1 501 ? 6.551 -26.796 -21.401 1.00 32.62 501 TYR A N 1
ATOM 3771 C CA . TYR A 1 501 ? 5.942 -25.458 -21.402 1.00 32.62 501 TYR A CA 1
ATOM 3772 C C . TYR A 1 501 ? 4.651 -25.350 -22.232 1.00 32.62 501 TYR A C 1
ATOM 3774 O O . TYR A 1 501 ? 3.757 -24.583 -21.889 1.00 32.62 501 TYR A O 1
ATOM 3782 N N . LEU A 1 502 ? 4.510 -26.149 -23.295 1.00 33.28 502 LEU A N 1
ATOM 3783 C CA . LEU A 1 502 ? 3.304 -26.165 -24.138 1.00 33.28 502 LEU A CA 1
ATOM 3784 C C . LEU A 1 502 ? 2.167 -27.038 -23.570 1.00 33.28 502 LEU A C 1
ATOM 3786 O O . LEU A 1 502 ? 1.062 -27.017 -24.103 1.00 33.28 502 LEU A O 1
ATOM 3790 N N . ALA A 1 503 ? 2.409 -27.793 -22.492 1.00 30.62 503 ALA A N 1
ATOM 3791 C CA . ALA A 1 503 ? 1.445 -28.750 -21.939 1.00 30.62 503 ALA A CA 1
ATOM 3792 C C . ALA A 1 503 ? 0.648 -28.229 -20.725 1.00 30.62 503 ALA A C 1
ATOM 3794 O O . ALA A 1 503 ? -0.228 -28.933 -20.227 1.00 30.62 503 ALA A O 1
ATOM 3795 N N . LYS A 1 504 ? 0.928 -27.017 -20.230 1.00 33.47 504 LYS A N 1
ATOM 3796 C CA . LYS A 1 504 ? 0.258 -26.444 -19.050 1.00 33.47 504 LYS A CA 1
ATOM 3797 C C . LYS A 1 504 ? -0.223 -25.017 -19.315 1.00 33.47 504 LYS A C 1
ATOM 3799 O O . LYS A 1 504 ? 0.297 -24.056 -18.761 1.00 33.47 504 LYS A O 1
ATOM 3804 N N . GLY A 1 505 ? -1.236 -24.887 -20.169 1.00 25.91 505 GLY A N 1
ATOM 3805 C CA . GLY A 1 505 ? -2.097 -23.704 -20.185 1.00 25.91 505 GLY A CA 1
ATOM 3806 C C . GLY A 1 505 ? -3.154 -23.812 -19.072 1.00 25.91 505 GLY A C 1
ATOM 3807 O O . GLY A 1 505 ? -3.738 -24.887 -18.915 1.00 25.91 505 GLY A O 1
ATOM 3808 N N . PRO A 1 506 ? -3.427 -22.754 -18.288 1.00 27.50 506 PRO A N 1
ATOM 3809 C CA . PRO A 1 506 ? -4.453 -22.789 -17.254 1.00 27.50 506 PRO A CA 1
ATOM 3810 C C . PRO A 1 506 ? -5.820 -22.524 -17.891 1.00 27.50 506 PRO A C 1
ATOM 3812 O O . PRO A 1 506 ? -6.304 -21.404 -17.867 1.00 27.50 506 PRO A O 1
ATOM 3815 N N . LEU A 1 507 ? -6.418 -23.541 -18.515 1.00 28.84 507 LEU A N 1
ATOM 3816 C CA . LEU A 1 507 ? -7.816 -23.548 -18.966 1.00 28.84 507 LEU A CA 1
ATOM 3817 C C . LEU A 1 507 ? -8.211 -24.996 -19.294 1.00 28.84 507 LEU A C 1
ATOM 3819 O O . LEU A 1 507 ? -8.010 -25.443 -20.417 1.00 28.84 507 LEU A O 1
ATOM 3823 N N . ALA A 1 508 ? -8.713 -25.722 -18.286 1.00 26.14 508 ALA A N 1
ATOM 3824 C CA . ALA A 1 508 ? -9.647 -26.864 -18.359 1.00 26.14 508 ALA A CA 1
ATOM 3825 C C . ALA A 1 508 ? -9.378 -27.899 -17.248 1.00 26.14 508 ALA A C 1
ATOM 3827 O O . ALA A 1 508 ? -8.373 -28.606 -17.291 1.00 26.14 508 ALA A O 1
ATOM 3828 N N . ARG A 1 509 ? -10.320 -27.986 -16.294 1.00 24.09 509 ARG A N 1
ATOM 3829 C CA . ARG A 1 509 ? -10.713 -29.101 -15.388 1.00 24.09 509 ARG A CA 1
ATOM 3830 C C . ARG A 1 509 ? -11.282 -28.456 -14.114 1.00 24.09 509 ARG A C 1
ATOM 3832 O O . ARG A 1 509 ? -10.605 -27.631 -13.529 1.00 24.09 509 ARG A O 1
ATOM 3839 N N . ASN A 1 510 ? -12.477 -28.730 -13.608 1.00 25.36 510 ASN A N 1
ATOM 3840 C CA . ASN A 1 510 ? -13.576 -29.600 -14.003 1.00 25.36 510 ASN A CA 1
ATOM 3841 C C . ASN A 1 510 ? -14.865 -28.985 -13.428 1.00 25.36 510 ASN A C 1
ATOM 3843 O O . ASN A 1 510 ? -14.858 -28.437 -12.329 1.00 25.36 510 ASN A O 1
ATOM 3847 N N . LYS A 1 511 ? -15.959 -29.095 -14.186 1.00 22.91 511 LYS A N 1
ATOM 3848 C CA . LYS A 1 511 ? -17.337 -28.929 -13.710 1.00 22.91 511 LYS A CA 1
ATOM 3849 C C . LYS A 1 511 ? -17.786 -30.199 -12.972 1.00 22.91 511 LYS A C 1
ATOM 3851 O O . LYS A 1 511 ? -17.347 -31.283 -13.349 1.00 22.91 511 LYS A O 1
ATOM 3856 N N . ALA A 1 512 ? -18.772 -30.015 -12.087 1.00 22.39 512 ALA A N 1
ATOM 3857 C CA . ALA A 1 512 ? -19.608 -31.021 -11.412 1.00 22.39 512 ALA A CA 1
ATOM 3858 C C . ALA A 1 512 ? -18.886 -31.740 -10.248 1.00 22.39 512 ALA A C 1
ATOM 3860 O O . ALA A 1 512 ? -17.753 -32.167 -10.405 1.00 22.39 512 ALA A O 1
ATOM 3861 N N . THR A 1 513 ? -19.419 -31.866 -9.032 1.00 24.62 513 THR A N 1
ATOM 3862 C CA . THR A 1 513 ? -20.806 -31.981 -8.544 1.00 24.62 513 THR A CA 1
ATOM 3863 C C . THR A 1 513 ? -20.851 -31.665 -7.042 1.00 24.62 513 THR A C 1
ATOM 3865 O O . THR A 1 513 ? -19.998 -32.177 -6.327 1.00 24.62 513 THR A O 1
ATOM 3868 N N . GLN A 1 514 ? -21.863 -30.915 -6.591 1.00 23.03 514 GLN A N 1
ATOM 3869 C CA . GLN A 1 514 ? -22.594 -31.008 -5.304 1.00 23.03 514 GLN A CA 1
ATOM 3870 C C . GLN A 1 514 ? -23.144 -29.623 -4.939 1.00 23.03 514 GLN A C 1
ATOM 3872 O O . GLN A 1 514 ? -22.640 -28.919 -4.073 1.00 23.03 514 GLN A O 1
ATOM 3877 N N . ALA A 1 515 ? -24.192 -29.230 -5.656 1.00 23.09 515 ALA A N 1
ATOM 3878 C CA . ALA A 1 515 ? -25.157 -28.259 -5.176 1.00 23.09 515 ALA A CA 1
ATOM 3879 C C . ALA A 1 515 ? -26.429 -29.061 -4.932 1.00 23.09 515 ALA A C 1
ATOM 3881 O O . ALA A 1 515 ? -27.020 -29.524 -5.898 1.00 23.09 515 ALA A O 1
ATOM 3882 N N . GLU A 1 516 ? -26.754 -29.304 -3.666 1.00 24.42 516 GLU A N 1
ATOM 3883 C CA . GLU A 1 516 ? -28.093 -29.596 -3.150 1.00 24.42 516 GLU A CA 1
ATOM 3884 C C . GLU A 1 516 ? -27.951 -29.949 -1.667 1.00 24.42 516 GLU A C 1
ATOM 3886 O O . GLU A 1 516 ? -27.353 -30.964 -1.320 1.00 24.42 516 GLU A O 1
ATOM 3891 N N . THR A 1 517 ? -28.499 -29.073 -0.820 1.00 23.19 517 THR A N 1
ATOM 3892 C CA . THR A 1 517 ? -29.064 -29.270 0.533 1.00 23.19 517 THR A CA 1
ATOM 3893 C C . THR A 1 517 ? -28.515 -28.231 1.514 1.00 23.19 517 THR A C 1
ATOM 3895 O O . THR A 1 517 ? -27.451 -28.424 2.080 1.00 23.19 517 THR A O 1
ATOM 3898 N N . LEU A 1 518 ? -29.248 -27.128 1.704 1.00 24.52 518 LEU A N 1
ATOM 3899 C CA . LEU A 1 518 ? -29.666 -26.577 3.009 1.00 24.52 518 LEU A CA 1
ATOM 3900 C C . LEU A 1 518 ? -30.269 -25.172 2.800 1.00 24.52 518 LEU A C 1
ATOM 3902 O O . LEU A 1 518 ? -29.680 -24.144 3.113 1.00 24.52 518 LEU A O 1
ATOM 3906 N N . HIS A 1 519 ? -31.497 -25.130 2.287 1.00 24.70 519 HIS A N 1
ATOM 3907 C CA . HIS A 1 519 ? -32.407 -24.011 2.527 1.00 24.70 519 HIS A CA 1
ATOM 3908 C C . HIS A 1 519 ? -33.529 -24.558 3.407 1.00 24.70 519 HIS A C 1
ATOM 3910 O O . HIS A 1 519 ? -34.413 -25.241 2.903 1.00 24.70 519 HIS A O 1
ATOM 3916 N N . ALA A 1 520 ? -33.413 -24.340 4.721 1.00 24.61 520 ALA A N 1
ATOM 3917 C CA . ALA A 1 520 ? -34.491 -24.279 5.717 1.00 24.61 520 ALA A CA 1
ATOM 3918 C C . ALA A 1 520 ? -33.945 -24.651 7.100 1.00 24.61 520 ALA A C 1
ATOM 3920 O O . ALA A 1 520 ? -33.816 -25.830 7.425 1.00 24.61 520 ALA A O 1
ATOM 3921 N N . LYS A 1 521 ? -33.670 -23.633 7.917 1.00 24.64 521 LYS A N 1
ATOM 3922 C CA . LYS A 1 521 ? -33.884 -23.589 9.373 1.00 24.64 521 LYS A CA 1
ATOM 3923 C C . LYS A 1 521 ? -33.206 -22.327 9.874 1.00 24.64 521 LYS A C 1
ATOM 3925 O O . LYS A 1 521 ? -32.005 -22.237 9.744 1.00 24.64 521 LYS A O 1
ATOM 3930 N N . TYR A 1 522 ? -33.979 -21.373 10.378 1.00 25.53 522 TYR A N 1
ATOM 3931 C CA . TYR A 1 522 ? -33.779 -20.754 11.691 1.00 25.53 522 TYR A CA 1
ATOM 3932 C C . TYR A 1 522 ? -34.999 -19.871 11.950 1.00 25.53 522 TYR A C 1
ATOM 3934 O O . TYR A 1 522 ? -35.066 -18.695 11.609 1.00 25.53 522 TYR A O 1
ATOM 3942 N N . SER A 1 523 ? -36.012 -20.504 12.529 1.00 24.48 523 SER A N 1
ATOM 3943 C CA . SER A 1 523 ? -37.037 -19.829 13.308 1.00 24.48 523 SER A CA 1
ATOM 3944 C C . SER A 1 523 ? -37.006 -20.470 14.692 1.00 24.48 523 SER A C 1
ATOM 3946 O O . SER A 1 523 ? -37.098 -21.691 14.805 1.00 24.48 523 SER A O 1
ATOM 3948 N N . ASN A 1 524 ? -36.883 -19.610 15.701 1.00 27.62 524 ASN A N 1
ATOM 3949 C CA . ASN A 1 524 ? -37.035 -19.821 17.142 1.00 27.62 524 ASN A CA 1
ATOM 3950 C C . ASN A 1 524 ? -35.942 -20.545 17.959 1.00 27.62 524 ASN A C 1
ATOM 3952 O O . ASN A 1 524 ? -35.691 -21.738 17.828 1.00 27.62 524 ASN A O 1
ATOM 3956 N N . MET A 1 525 ? -35.449 -19.764 18.935 1.00 30.00 525 MET A N 1
ATOM 3957 C CA . MET A 1 525 ? -35.059 -20.128 20.306 1.00 30.00 525 MET A CA 1
ATOM 3958 C C . MET A 1 525 ? -33.914 -21.138 20.488 1.00 30.00 525 MET A C 1
ATOM 3960 O O . MET A 1 525 ? -34.139 -22.275 20.899 1.00 30.00 525 MET A O 1
ATOM 3964 N N . SER A 1 526 ? -32.662 -20.681 20.335 1.00 32.28 526 SER A N 1
ATOM 3965 C CA . SER A 1 526 ? -31.508 -21.321 21.005 1.00 32.28 526 SER A CA 1
ATOM 3966 C C . SER A 1 526 ? -30.241 -20.457 21.198 1.00 32.28 526 SER A C 1
ATOM 3968 O O . SER A 1 526 ? -29.217 -21.007 21.604 1.00 32.28 526 SER A O 1
ATOM 3970 N N . SER A 1 527 ? -30.253 -19.139 20.957 1.00 38.28 527 SER A N 1
ATOM 3971 C CA . SER A 1 527 ? -29.031 -18.299 20.935 1.00 38.28 527 SER A CA 1
ATOM 3972 C C . SER A 1 527 ? -28.358 -18.046 22.297 1.00 38.28 527 SER A C 1
ATOM 3974 O O . SER A 1 527 ? -27.198 -17.654 22.341 1.00 38.28 527 SER A O 1
ATOM 3976 N N . LEU A 1 528 ? -29.006 -18.352 23.424 1.00 42.00 528 LEU A N 1
ATOM 3977 C CA . LEU A 1 528 ? -28.459 -18.080 24.765 1.00 42.00 528 LEU A CA 1
ATOM 3978 C C . LEU A 1 528 ? -27.512 -19.168 25.319 1.00 42.00 528 LEU A C 1
ATOM 3980 O O . LEU A 1 528 ? -26.957 -19.008 26.403 1.00 42.00 528 LEU A O 1
ATOM 3984 N N . ARG A 1 529 ? -27.270 -20.281 24.603 1.00 43.62 529 ARG A N 1
ATOM 3985 C CA . ARG A 1 529 ? -26.419 -21.385 25.117 1.00 43.62 529 ARG A CA 1
ATOM 3986 C C . ARG A 1 529 ? -24.905 -21.109 25.081 1.00 43.62 529 ARG A C 1
ATOM 3988 O O . ARG A 1 529 ? -24.144 -21.896 25.637 1.00 43.62 529 ARG A O 1
ATOM 3995 N N . GLY A 1 530 ? -24.452 -20.014 24.462 1.00 50.81 530 GLY A N 1
ATOM 3996 C CA . GLY A 1 530 ? -23.024 -19.719 24.262 1.00 50.81 530 GLY A CA 1
ATOM 3997 C C . GLY A 1 530 ? -22.311 -18.984 25.407 1.00 50.81 530 GLY A C 1
ATOM 3998 O O . GLY A 1 530 ? -21.085 -19.081 25.494 1.00 50.81 530 GLY A O 1
ATOM 3999 N N . PHE A 1 531 ? -23.057 -18.300 26.283 1.00 55.75 531 PHE A N 1
ATOM 4000 C CA . PHE A 1 531 ? -22.543 -17.378 27.313 1.00 55.75 531 PHE A CA 1
ATOM 4001 C C . PHE A 1 531 ? -22.495 -17.970 28.735 1.00 55.75 531 PHE A C 1
ATOM 4003 O O . PHE A 1 531 ? -22.259 -17.242 29.694 1.00 55.75 531 PHE A O 1
ATOM 4010 N N . GLY A 1 532 ? -22.694 -19.285 28.899 1.00 57.56 532 GLY A N 1
ATOM 4011 C CA . GLY A 1 532 ? -22.994 -19.917 30.197 1.00 57.56 532 GLY A CA 1
ATOM 4012 C C . GLY A 1 532 ? -22.018 -19.651 31.358 1.00 57.56 532 GLY A C 1
ATOM 4013 O O . GLY A 1 532 ? -22.421 -19.775 32.510 1.00 57.56 532 GLY A O 1
ATOM 4014 N N . ASN A 1 533 ? -20.770 -19.249 31.085 1.00 78.81 533 ASN A N 1
ATOM 4015 C CA . ASN A 1 533 ? -19.781 -18.878 32.107 1.00 78.81 533 ASN A CA 1
ATOM 4016 C C . ASN A 1 533 ? -19.421 -17.382 32.141 1.00 78.81 533 ASN A C 1
ATOM 4018 O O . ASN A 1 533 ? -18.735 -16.962 33.076 1.00 78.81 533 ASN A O 1
ATOM 4022 N N . ILE A 1 534 ? -19.863 -16.578 31.166 1.00 86.25 534 ILE A N 1
ATOM 4023 C CA . ILE A 1 534 ? -19.461 -15.168 31.038 1.00 86.25 534 ILE A CA 1
ATOM 4024 C C . ILE A 1 534 ? -19.952 -14.370 32.243 1.00 86.25 534 ILE A C 1
ATOM 4026 O O . ILE A 1 534 ? -19.133 -13.731 32.897 1.00 86.25 534 ILE A O 1
ATOM 4030 N N . ALA A 1 535 ? -21.222 -14.514 32.632 1.00 89.81 535 ALA A N 1
ATOM 4031 C CA . ALA A 1 535 ? -21.767 -13.858 33.822 1.00 89.81 535 ALA A CA 1
ATOM 4032 C C . ALA A 1 535 ? -20.981 -14.155 35.112 1.00 89.81 535 ALA A C 1
ATOM 4034 O O . ALA A 1 535 ? -20.853 -13.290 35.969 1.00 89.81 535 ALA A O 1
ATOM 4035 N N . ARG A 1 536 ? -20.410 -15.359 35.260 1.00 91.50 536 ARG A N 1
ATOM 4036 C CA . ARG A 1 536 ? -19.632 -15.726 36.456 1.00 91.50 536 ARG A CA 1
ATOM 4037 C C . ARG A 1 536 ? -18.195 -15.207 36.408 1.00 91.50 536 ARG A C 1
ATOM 4039 O O . ARG A 1 536 ? -17.627 -14.892 37.448 1.00 91.50 536 ARG A O 1
ATOM 4046 N N . LYS A 1 537 ? -17.594 -15.163 35.217 1.00 94.06 537 LYS A N 1
ATOM 4047 C CA . LYS A 1 537 ? -16.182 -14.809 35.002 1.00 94.06 537 LYS A CA 1
ATOM 4048 C C . LYS A 1 537 ? -15.977 -13.373 34.515 1.00 94.06 537 LYS A C 1
ATOM 4050 O O . LYS A 1 537 ? -14.844 -13.001 34.226 1.00 94.06 537 LYS A O 1
ATOM 4055 N N . TRP A 1 538 ? -17.029 -12.560 34.399 1.00 94.75 538 TRP A N 1
ATOM 4056 C CA . TRP A 1 538 ? -16.979 -11.300 33.650 1.00 94.75 538 TRP A CA 1
ATOM 4057 C C . TRP A 1 538 ? -15.832 -10.380 34.086 1.00 94.75 538 TRP A C 1
ATOM 4059 O O . TRP A 1 538 ? -15.175 -9.800 33.234 1.00 94.75 538 TRP A O 1
ATOM 4069 N N . ARG A 1 539 ? -15.512 -10.302 35.387 1.00 95.38 539 ARG A N 1
ATOM 4070 C CA . ARG A 1 539 ? -14.389 -9.491 35.901 1.00 95.38 539 ARG A CA 1
ATOM 4071 C C . ARG A 1 539 ? -13.028 -9.962 35.377 1.00 95.38 539 ARG A C 1
ATOM 4073 O O . ARG A 1 539 ? -12.190 -9.137 35.018 1.00 95.38 539 ARG A O 1
ATOM 4080 N N . GLU A 1 540 ? -12.812 -11.275 35.304 1.00 95.69 540 GLU A N 1
ATOM 4081 C CA . GLU A 1 540 ? -11.603 -11.878 34.724 1.00 95.69 540 GLU A CA 1
ATOM 4082 C C . GLU A 1 540 ? -11.543 -11.635 33.214 1.00 95.69 540 GLU A C 1
ATOM 4084 O O . GLU A 1 540 ? -10.514 -11.195 32.700 1.00 95.69 540 GLU A O 1
ATOM 4089 N N . LEU A 1 541 ? -12.670 -11.832 32.521 1.00 96.19 541 LEU A N 1
ATOM 4090 C CA . LEU A 1 541 ? -12.794 -11.611 31.078 1.00 96.19 541 LEU A CA 1
ATOM 4091 C C . LEU A 1 541 ? -12.637 -10.132 30.690 1.00 96.19 541 LEU A C 1
ATOM 4093 O O . LEU A 1 541 ? -12.182 -9.838 29.587 1.00 96.19 541 LEU A O 1
ATOM 4097 N N . ASN A 1 542 ? -12.952 -9.212 31.603 1.00 96.12 542 ASN A N 1
ATOM 4098 C CA . ASN A 1 542 ? -12.741 -7.766 31.496 1.00 96.12 542 ASN A CA 1
ATOM 4099 C C . ASN A 1 542 ? -11.368 -7.304 32.020 1.00 96.12 542 ASN A C 1
ATOM 4101 O O . ASN A 1 542 ? -11.088 -6.105 32.062 1.00 96.12 542 ASN A O 1
ATOM 4105 N N . GLY A 1 543 ? -10.486 -8.245 32.367 1.00 94.88 543 GLY A N 1
ATOM 4106 C CA . GLY A 1 543 ? -9.068 -7.972 32.552 1.00 94.88 543 GLY A CA 1
ATOM 4107 C C . GLY A 1 543 ? -8.654 -7.552 33.954 1.00 94.88 543 GLY A C 1
ATOM 4108 O O . GLY A 1 543 ? -7.554 -7.021 34.088 1.00 94.88 543 GLY A O 1
ATOM 4109 N N . VAL A 1 544 ? -9.448 -7.807 35.006 1.00 92.19 544 VAL A N 1
ATOM 4110 C CA . VAL A 1 544 ? -9.072 -7.441 36.394 1.00 92.19 544 VAL A CA 1
ATOM 4111 C C . VAL A 1 544 ? -7.640 -7.886 36.751 1.00 92.19 544 VAL A C 1
ATOM 4113 O O . VAL A 1 544 ? -6.892 -7.121 37.356 1.00 92.19 544 VAL A O 1
ATOM 4116 N N . ASN A 1 545 ? -7.221 -9.056 36.244 1.00 91.69 545 ASN A N 1
ATOM 4117 C CA . ASN A 1 545 ? -5.884 -9.647 36.394 1.00 91.69 545 ASN A CA 1
ATOM 4118 C C . ASN A 1 545 ? -5.021 -9.570 35.115 1.00 91.69 545 ASN A C 1
ATOM 4120 O O . ASN A 1 545 ? -4.224 -10.472 34.854 1.00 91.69 545 ASN A O 1
ATOM 4124 N N . HIS A 1 546 ? -5.207 -8.545 34.277 1.00 93.50 546 HIS A N 1
ATOM 4125 C CA . HIS A 1 546 ? -4.481 -8.350 33.009 1.00 93.50 546 HIS A CA 1
ATOM 4126 C C . HIS A 1 546 ? -4.514 -9.582 32.084 1.00 93.50 546 HIS A C 1
ATOM 4128 O O . HIS A 1 546 ? -3.526 -9.903 31.427 1.00 93.50 546 HIS A O 1
ATOM 4134 N N . TRP A 1 547 ? -5.638 -10.313 32.084 1.00 96.94 547 TRP A N 1
ATOM 4135 C CA . TRP A 1 547 ? -5.848 -11.553 31.317 1.00 96.94 547 TRP A CA 1
ATOM 4136 C C . TRP A 1 547 ? -4.751 -12.617 31.502 1.00 96.94 547 TRP A C 1
ATOM 4138 O O . TRP A 1 547 ? -4.541 -13.471 30.636 1.00 96.94 547 TRP A O 1
ATOM 4148 N N . LYS A 1 548 ? -4.038 -12.595 32.636 1.00 93.38 548 LYS A N 1
ATOM 4149 C CA . LYS A 1 548 ? -2.959 -13.542 32.920 1.00 93.38 548 LYS A CA 1
ATOM 4150 C C . LYS A 1 548 ? -3.482 -14.981 32.862 1.00 93.38 548 LYS A C 1
ATOM 4152 O O . LYS A 1 548 ? -4.391 -15.340 33.602 1.00 93.38 548 LYS A O 1
ATOM 4157 N N . GLY A 1 549 ? -2.875 -15.797 32.000 1.00 93.12 549 GLY A N 1
ATOM 4158 C CA . GLY A 1 549 ? -3.262 -17.197 31.791 1.00 93.12 549 GLY A CA 1
ATOM 4159 C C . GLY A 1 549 ? -4.486 -17.410 30.892 1.00 93.12 549 GLY A C 1
ATOM 4160 O O . GLY A 1 549 ? -4.905 -18.550 30.748 1.00 93.12 549 GLY A O 1
ATOM 4161 N N . LEU A 1 550 ? -5.047 -16.351 30.292 1.00 95.88 550 LEU A N 1
ATOM 4162 C CA . LEU A 1 550 ? -6.201 -16.444 29.386 1.00 95.88 550 LEU A CA 1
ATOM 4163 C C . LEU A 1 550 ? -5.856 -16.170 27.913 1.00 95.88 550 LEU A C 1
ATOM 4165 O O . LEU A 1 550 ? -6.709 -16.380 27.059 1.00 95.88 550 LEU A O 1
ATOM 4169 N N . LEU A 1 551 ? -4.659 -15.655 27.610 1.00 95.94 551 LEU A N 1
ATOM 4170 C CA . LEU A 1 551 ? -4.283 -15.215 26.256 1.00 95.94 551 LEU A CA 1
ATOM 4171 C C . LEU A 1 551 ? -3.565 -16.284 25.424 1.00 95.94 551 LEU A C 1
ATOM 4173 O O . LEU A 1 551 ? -3.624 -16.220 24.199 1.00 95.94 551 LEU A O 1
ATOM 4177 N N . ASP A 1 552 ? -2.890 -17.240 26.065 1.00 92.62 552 ASP A N 1
ATOM 4178 C CA . ASP A 1 552 ? -2.091 -18.258 25.379 1.00 92.62 552 ASP A CA 1
ATOM 4179 C C . ASP A 1 552 ? -2.070 -19.595 26.161 1.00 92.62 552 ASP A C 1
ATOM 4181 O O . ASP A 1 552 ? -1.420 -19.671 27.210 1.00 92.62 552 ASP A O 1
ATOM 4185 N N . PRO A 1 553 ? -2.798 -20.634 25.695 1.00 91.25 553 PRO A N 1
ATOM 4186 C CA . PRO A 1 553 ? -3.768 -20.570 24.600 1.00 91.25 553 PRO A CA 1
ATOM 4187 C C . PRO A 1 553 ? -4.956 -19.661 24.959 1.00 91.25 553 PRO A C 1
ATOM 4189 O O . PRO A 1 553 ? -5.299 -19.497 26.131 1.00 91.25 553 PRO A O 1
ATOM 4192 N N . LEU A 1 554 ? -5.586 -19.061 23.946 1.00 95.81 554 LEU A N 1
ATOM 4193 C CA . LEU A 1 554 ? -6.687 -18.120 24.153 1.00 95.81 554 LEU A CA 1
ATOM 4194 C C . LEU A 1 554 ? -7.933 -18.834 24.706 1.00 95.81 554 LEU A C 1
ATOM 4196 O O . LEU A 1 554 ? -8.541 -19.651 24.005 1.00 95.81 554 LEU A O 1
ATOM 4200 N N . ASP A 1 555 ? -8.323 -18.482 25.936 1.00 95.44 555 ASP A N 1
ATOM 4201 C CA . ASP A 1 555 ? -9.496 -19.017 26.636 1.00 95.44 555 ASP A CA 1
ATOM 4202 C C . ASP A 1 555 ? -10.774 -18.824 25.804 1.00 95.44 555 ASP A C 1
ATOM 4204 O O . ASP A 1 555 ? -10.999 -17.776 25.195 1.00 95.44 555 ASP A O 1
ATOM 4208 N N . VAL A 1 556 ? -11.627 -19.849 25.771 1.00 93.44 556 VAL A N 1
ATOM 4209 C CA . VAL A 1 556 ? -12.817 -19.872 24.908 1.00 93.44 556 VAL A CA 1
ATOM 4210 C C . VAL A 1 556 ? -13.880 -18.847 25.323 1.00 93.44 556 VAL A C 1
ATOM 4212 O O . VAL A 1 556 ? -14.560 -18.290 24.457 1.00 93.44 556 VAL A O 1
ATOM 4215 N N . ASP A 1 557 ? -14.025 -18.562 26.621 1.00 94.50 557 ASP A N 1
ATOM 4216 C CA . ASP A 1 557 ? -14.964 -17.552 27.112 1.00 94.50 557 ASP A CA 1
ATOM 4217 C C . ASP A 1 557 ? -14.419 -16.148 26.796 1.00 94.50 557 ASP A C 1
ATOM 4219 O O . ASP A 1 557 ? -15.169 -15.282 26.337 1.00 94.50 557 ASP A O 1
ATOM 4223 N N . LEU A 1 558 ? -13.102 -15.937 26.941 1.00 96.38 558 LEU A N 1
ATOM 4224 C CA . LEU A 1 558 ? -12.444 -14.691 26.532 1.00 96.38 558 LEU A CA 1
ATOM 4225 C C . LEU A 1 558 ? -12.534 -14.468 25.020 1.00 96.38 558 LEU A C 1
ATOM 4227 O O . LEU A 1 558 ? -12.828 -13.356 24.589 1.00 96.38 558 LEU A O 1
ATOM 4231 N N . ARG A 1 559 ? -12.362 -15.514 24.209 1.00 96.44 559 ARG A N 1
ATOM 4232 C CA . ARG A 1 559 ? -12.511 -15.459 22.749 1.00 96.44 559 ARG A CA 1
ATOM 4233 C C . ARG A 1 559 ? -13.888 -14.945 22.338 1.00 96.44 559 ARG A C 1
ATOM 4235 O O . ARG A 1 559 ? -13.986 -14.013 21.542 1.00 96.44 559 ARG A O 1
ATOM 4242 N N . LYS A 1 560 ? -14.950 -15.512 22.921 1.00 94.75 560 LYS A N 1
ATOM 4243 C CA . LYS A 1 560 ? -16.334 -15.062 22.701 1.00 94.75 560 LYS A CA 1
ATOM 4244 C C . LYS A 1 560 ? -16.538 -13.618 23.155 1.00 94.75 560 LYS A C 1
ATOM 4246 O O . LYS A 1 560 ? -17.184 -12.850 22.449 1.00 94.75 560 LYS A O 1
ATOM 4251 N N . ASN A 1 561 ? -15.961 -13.238 24.297 1.00 95.00 561 ASN A N 1
ATOM 4252 C CA . ASN A 1 561 ? -16.064 -11.879 24.828 1.00 95.00 561 ASN A CA 1
ATOM 4253 C C . ASN A 1 561 ? -15.386 -10.847 23.908 1.00 95.00 561 ASN A C 1
ATOM 4255 O O . ASN A 1 561 ? -15.976 -9.816 23.596 1.00 95.00 561 ASN A O 1
ATOM 4259 N N . ILE A 1 562 ? -14.180 -11.149 23.410 1.00 97.50 562 ILE A N 1
ATOM 4260 C CA . ILE A 1 562 ? -13.464 -10.302 22.444 1.00 97.50 562 ILE A CA 1
ATOM 4261 C C . ILE A 1 562 ? -14.290 -10.152 21.163 1.00 97.50 562 ILE A C 1
ATOM 4263 O O . ILE A 1 562 ? -14.466 -9.034 20.688 1.00 97.50 562 ILE A O 1
ATOM 4267 N N . ILE A 1 563 ? -14.831 -11.250 20.623 1.00 96.75 563 ILE A N 1
ATOM 4268 C CA . ILE A 1 563 ? -15.653 -11.210 19.403 1.00 96.75 563 ILE A CA 1
ATOM 4269 C C . ILE A 1 563 ? -16.920 -10.379 19.616 1.00 96.75 563 ILE A C 1
ATOM 4271 O O . ILE A 1 563 ? -17.230 -9.557 18.765 1.00 96.75 563 ILE A O 1
ATOM 4275 N N . ASN A 1 564 ? -17.602 -10.505 20.758 1.00 95.31 564 ASN A N 1
ATOM 4276 C CA . ASN A 1 564 ? -18.792 -9.707 21.070 1.00 95.31 564 ASN A CA 1
ATOM 4277 C C . ASN A 1 564 ? -18.518 -8.191 21.000 1.00 95.31 564 ASN A C 1
ATOM 4279 O O . ASN A 1 564 ? -19.262 -7.452 20.359 1.00 95.31 564 ASN A O 1
ATOM 4283 N N . TYR A 1 565 ? -17.419 -7.718 21.597 1.00 97.38 565 TYR A N 1
ATOM 4284 C CA . TYR A 1 565 ? -17.036 -6.303 21.494 1.00 97.38 565 TYR A CA 1
ATOM 4285 C C . TYR A 1 565 ? -16.517 -5.930 20.098 1.00 97.38 565 TYR A C 1
ATOM 4287 O O . TYR A 1 565 ? -16.778 -4.828 19.609 1.00 97.38 565 TYR A O 1
ATOM 4295 N N . GLY A 1 566 ? -15.849 -6.862 19.417 1.00 96.75 566 GLY A N 1
ATOM 4296 C CA . GLY A 1 566 ? -15.456 -6.706 18.021 1.00 96.75 566 GLY A CA 1
ATOM 4297 C C . GLY A 1 566 ? -16.651 -6.485 17.090 1.00 96.75 566 GLY A C 1
ATOM 4298 O O . GLY A 1 566 ? -16.618 -5.583 16.254 1.00 96.75 566 GLY A O 1
ATOM 4299 N N . GLU A 1 567 ? -17.745 -7.221 17.282 1.00 95.94 567 GLU A N 1
ATOM 4300 C CA . GLU A 1 567 ? -18.973 -7.061 16.498 1.00 95.94 567 GLU A CA 1
ATOM 4301 C C . GLU A 1 567 ? -19.604 -5.680 16.692 1.00 95.94 567 GLU A C 1
ATOM 4303 O O . GLU A 1 567 ? -20.088 -5.096 15.727 1.00 95.94 567 GLU A O 1
ATOM 4308 N N . LEU A 1 568 ? -19.535 -5.095 17.893 1.00 96.75 568 LEU A N 1
ATOM 4309 C CA . LEU A 1 568 ? -20.005 -3.723 18.131 1.00 96.75 568 LEU A CA 1
ATOM 4310 C C . LEU A 1 568 ? -19.122 -2.675 17.430 1.00 96.75 568 LEU A C 1
ATOM 4312 O O . LEU A 1 568 ? -19.637 -1.694 16.886 1.00 96.75 568 LEU A O 1
ATOM 4316 N N . SER A 1 569 ? -17.808 -2.902 17.359 1.00 95.25 569 SER A N 1
ATOM 4317 C CA . SER A 1 569 ? -16.910 -2.092 16.518 1.00 95.25 569 SER A CA 1
ATOM 4318 C C . SER A 1 569 ? -17.241 -2.233 15.026 1.00 95.25 569 SER A C 1
ATOM 4320 O O . SER A 1 569 ? -17.282 -1.244 14.293 1.00 95.25 569 SER A O 1
ATOM 4322 N N . GLN A 1 570 ? -17.533 -3.449 14.562 1.00 94.44 570 GLN A N 1
ATOM 4323 C CA . GLN A 1 570 ? -17.920 -3.721 13.175 1.00 94.44 570 GLN A CA 1
ATOM 4324 C C . GLN A 1 570 ? -19.313 -3.166 12.827 1.00 94.44 570 GLN A C 1
ATOM 4326 O O . GLN A 1 570 ? -19.551 -2.700 11.707 1.00 94.44 570 GLN A O 1
ATOM 4331 N N . ALA A 1 571 ? -20.229 -3.131 13.792 1.00 94.69 571 ALA A N 1
ATOM 4332 C CA . ALA A 1 571 ? -21.521 -2.474 13.665 1.00 94.69 571 ALA A CA 1
ATOM 4333 C C . ALA A 1 571 ? -21.342 -0.979 13.368 1.00 94.69 571 ALA A C 1
ATOM 4335 O O . ALA A 1 571 ? -22.012 -0.434 12.488 1.00 94.69 571 ALA A O 1
ATOM 4336 N N . ALA A 1 572 ? -20.360 -0.336 14.013 1.00 93.25 572 ALA A N 1
ATOM 4337 C CA . ALA A 1 572 ? -20.001 1.051 13.737 1.00 93.25 572 ALA A CA 1
ATOM 4338 C C . ALA A 1 572 ? -19.504 1.260 12.289 1.00 93.25 572 ALA A C 1
ATOM 4340 O O . ALA A 1 572 ? -19.732 2.304 11.689 1.00 93.25 572 ALA A O 1
ATOM 4341 N N . TYR A 1 573 ? -18.869 0.265 11.671 1.00 89.25 573 TYR A N 1
ATOM 4342 C CA . TYR A 1 573 ? -18.497 0.329 10.255 1.00 89.25 573 TYR A CA 1
ATOM 4343 C C . TYR A 1 573 ? -19.662 0.123 9.297 1.00 89.25 573 TYR A C 1
ATOM 4345 O O . TYR A 1 573 ? -19.709 0.771 8.246 1.00 89.25 573 TYR A O 1
ATOM 4353 N N . THR A 1 574 ? -20.551 -0.799 9.655 1.00 89.38 574 THR A N 1
ATOM 4354 C CA . THR A 1 574 ? -21.712 -1.221 8.866 1.00 89.38 574 THR A CA 1
ATOM 4355 C C . THR A 1 574 ? -22.780 -0.123 8.844 1.00 89.38 574 THR A C 1
ATOM 4357 O O . THR A 1 574 ? -23.401 0.124 7.818 1.00 89.38 574 THR A O 1
ATOM 4360 N N . GLY A 1 575 ? -22.949 0.604 9.951 1.00 91.00 575 GLY A N 1
ATOM 4361 C CA . GLY A 1 575 ? -23.897 1.714 10.047 1.00 91.00 575 GLY A CA 1
ATOM 4362 C C . GLY A 1 575 ? -23.496 2.982 9.287 1.00 91.00 575 GLY A C 1
ATOM 4363 O O . GLY A 1 575 ? -24.346 3.833 9.046 1.00 91.00 575 GLY A O 1
ATOM 4364 N N . LEU A 1 576 ? -22.228 3.143 8.896 1.00 90.75 576 LEU A N 1
ATOM 4365 C CA . LEU A 1 576 ? -21.743 4.380 8.278 1.00 90.75 576 LEU A CA 1
ATOM 4366 C C . LEU A 1 576 ? -22.185 4.501 6.812 1.00 90.75 576 LEU A C 1
ATOM 4368 O O . LEU A 1 576 ? -21.851 3.653 5.983 1.00 90.75 576 LEU A O 1
ATOM 4372 N N . ASN A 1 577 ? -22.806 5.624 6.446 1.00 89.31 577 ASN A N 1
ATOM 4373 C CA . ASN A 1 577 ? -23.062 5.943 5.044 1.00 89.31 577 ASN A CA 1
ATOM 4374 C C . ASN A 1 577 ? -21.769 6.413 4.346 1.00 89.31 577 ASN A C 1
ATOM 4376 O O . ASN A 1 577 ? -21.302 7.540 4.536 1.00 89.31 577 ASN A O 1
ATOM 4380 N N . ARG A 1 578 ? -21.196 5.540 3.509 1.00 83.25 578 ARG A N 1
ATOM 4381 C CA . ARG A 1 578 ? -19.948 5.788 2.759 1.00 83.25 578 ARG A CA 1
ATOM 4382 C C . ARG A 1 578 ? -20.173 6.364 1.354 1.00 83.25 578 ARG A C 1
ATOM 4384 O O . ARG A 1 578 ? -19.199 6.686 0.672 1.00 83.25 578 ARG A O 1
ATOM 4391 N N . GLU A 1 579 ? -21.419 6.489 0.898 1.00 83.56 579 GLU A N 1
ATOM 4392 C CA . GLU A 1 579 ? -21.736 6.941 -0.459 1.00 83.56 579 GLU A CA 1
ATOM 4393 C C . GLU A 1 579 ? -21.581 8.461 -0.562 1.00 83.56 579 GLU A C 1
ATOM 4395 O O . GLU A 1 579 ? -22.486 9.229 -0.248 1.00 83.56 579 GLU A O 1
ATOM 4400 N N . ARG A 1 580 ? -20.413 8.920 -1.026 1.00 84.38 580 ARG A N 1
ATOM 4401 C CA . ARG A 1 580 ? -20.08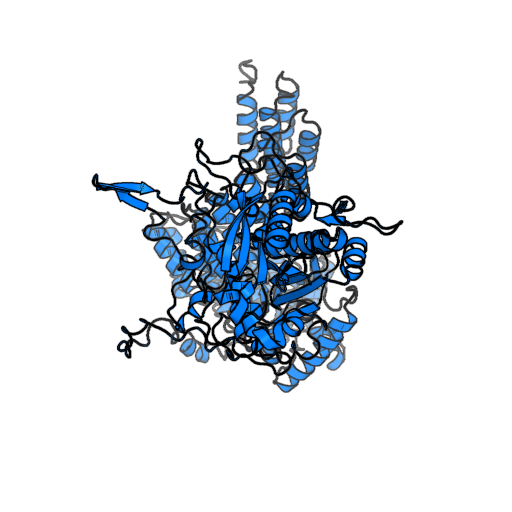6 10.353 -1.111 1.00 84.38 580 ARG A CA 1
ATOM 4402 C C . ARG A 1 580 ? -21.035 11.145 -2.005 1.00 84.38 580 ARG A C 1
ATOM 4404 O O . ARG A 1 580 ? -21.143 12.358 -1.837 1.00 84.38 580 ARG A O 1
ATOM 4411 N N . ARG A 1 581 ? -21.714 10.507 -2.963 1.00 83.56 581 ARG A N 1
ATOM 4412 C CA . ARG A 1 581 ? -22.715 11.185 -3.803 1.00 83.56 581 ARG A CA 1
ATOM 4413 C C . ARG A 1 581 ? -24.009 11.473 -3.047 1.00 83.56 581 ARG A C 1
ATOM 4415 O O . ARG A 1 581 ? -24.753 12.363 -3.455 1.00 83.56 581 ARG A O 1
ATOM 4422 N N . SER A 1 582 ? -24.263 10.764 -1.952 1.00 86.38 582 SER A N 1
ATOM 4423 C CA . SER A 1 582 ? -25.404 11.029 -1.092 1.00 86.38 582 SER A CA 1
ATOM 4424 C C . SER A 1 582 ? -25.256 12.359 -0.372 1.00 86.38 582 SER A C 1
ATOM 4426 O O . SER A 1 582 ? -24.169 12.738 0.074 1.00 86.38 582 SER A O 1
ATOM 4428 N N . ARG A 1 583 ? -26.380 13.049 -0.172 1.00 90.19 583 ARG A N 1
ATOM 4429 C CA . ARG A 1 583 ? -26.438 14.191 0.743 1.00 90.19 583 ARG A CA 1
ATOM 4430 C C . ARG A 1 583 ? -26.211 13.787 2.203 1.00 90.19 583 ARG A C 1
ATOM 4432 O O . ARG A 1 583 ? -25.866 14.661 2.985 1.00 90.19 583 ARG A O 1
ATOM 4439 N N . TYR A 1 584 ? -26.380 12.512 2.552 1.00 91.44 584 TYR A N 1
ATOM 4440 C CA . TYR A 1 584 ? -26.225 11.957 3.900 1.00 91.44 584 TYR A CA 1
ATOM 4441 C C . TYR A 1 584 ? -24.882 11.238 4.110 1.00 91.44 584 TYR A C 1
ATOM 4443 O O . TYR A 1 584 ? -24.684 10.578 5.128 1.00 91.44 584 TYR A O 1
ATOM 4451 N N . ALA A 1 585 ? -23.928 11.383 3.183 1.00 89.62 585 ALA A N 1
ATOM 4452 C CA . ALA A 1 585 ? -22.585 10.822 3.330 1.00 89.62 585 ALA A CA 1
ATOM 4453 C C . ALA A 1 585 ? -21.946 11.228 4.675 1.00 89.62 585 ALA A C 1
ATOM 4455 O O . ALA A 1 585 ? -21.935 12.410 5.026 1.00 89.62 585 ALA A O 1
ATOM 4456 N N . GLY A 1 586 ? -21.416 10.259 5.421 1.00 89.69 586 GLY A N 1
ATOM 4457 C CA . GLY A 1 586 ? -20.835 10.464 6.753 1.00 89.69 586 GLY A CA 1
ATOM 4458 C C . GLY A 1 586 ? -21.825 10.427 7.924 1.00 89.69 586 GLY A C 1
ATOM 4459 O O . GLY A 1 586 ? -21.397 10.575 9.068 1.00 89.69 586 GLY A O 1
ATOM 4460 N N . SER A 1 587 ? -23.123 10.235 7.670 1.00 93.25 587 SER A N 1
ATOM 4461 C CA . SER A 1 587 ? -24.138 9.970 8.705 1.00 93.25 587 SER A CA 1
ATOM 4462 C C . SER A 1 587 ? -24.284 8.467 9.000 1.00 93.25 587 SER A C 1
ATOM 4464 O O . SER A 1 587 ? -23.616 7.635 8.377 1.00 93.25 587 SER A O 1
ATOM 4466 N N . CYS A 1 588 ? -25.160 8.121 9.947 1.00 93.12 588 CYS A N 1
ATOM 4467 C CA . CYS A 1 588 ? -25.617 6.749 10.149 1.00 93.12 588 CYS A CA 1
ATOM 4468 C C . CYS A 1 588 ? -26.767 6.418 9.177 1.00 93.12 588 CYS A C 1
ATOM 4470 O O . CYS A 1 588 ? -27.663 7.239 8.967 1.00 93.12 588 CYS A O 1
ATOM 4472 N N . LEU A 1 589 ? -26.745 5.215 8.602 1.00 90.81 589 LEU A N 1
ATOM 4473 C CA . LEU A 1 589 ? -27.787 4.692 7.713 1.00 90.81 589 LEU A CA 1
ATOM 4474 C C . LEU A 1 589 ? -29.097 4.399 8.457 1.00 90.81 589 LEU A C 1
ATOM 4476 O O . LEU A 1 589 ? -30.168 4.518 7.869 1.00 90.81 589 LEU A O 1
ATOM 4480 N N . PHE A 1 590 ? -29.003 3.976 9.719 1.00 92.00 590 PHE A N 1
ATOM 4481 C CA . PHE A 1 590 ? -30.114 3.413 10.490 1.00 92.00 590 PHE A CA 1
ATOM 4482 C C . PHE A 1 590 ? -30.346 4.216 11.770 1.00 92.00 590 PHE A C 1
ATOM 4484 O O . PHE A 1 590 ? -29.391 4.722 12.366 1.00 92.00 590 PHE A O 1
ATOM 4491 N N . ARG A 1 591 ? -31.596 4.288 12.228 1.00 92.50 591 ARG A N 1
ATOM 4492 C CA . ARG A 1 591 ? -31.936 4.870 13.538 1.00 92.50 591 ARG A CA 1
ATOM 4493 C C . ARG A 1 591 ? -31.531 3.945 14.696 1.00 92.50 591 ARG A C 1
ATOM 4495 O O . ARG A 1 591 ? -31.393 2.735 14.527 1.00 92.50 591 ARG A O 1
ATOM 4502 N N . ARG A 1 592 ? -31.394 4.490 15.906 1.00 93.62 592 ARG A N 1
ATOM 4503 C CA . ARG A 1 592 ? -30.945 3.776 17.118 1.00 93.62 592 ARG A CA 1
ATOM 4504 C C . ARG A 1 592 ? -31.792 2.553 17.467 1.00 93.62 592 ARG A C 1
ATOM 4506 O O . ARG A 1 592 ? -31.234 1.514 17.808 1.00 93.62 592 ARG A O 1
ATOM 4513 N N . LYS A 1 593 ? -33.124 2.672 17.382 1.00 88.44 593 LYS A N 1
ATOM 4514 C CA . LYS A 1 593 ? -34.091 1.686 17.908 1.00 88.44 593 LYS A CA 1
ATOM 4515 C C . LYS A 1 593 ? -33.901 0.265 17.363 1.00 88.44 593 LYS A C 1
ATOM 4517 O O . LYS A 1 593 ? -34.130 -0.696 18.087 1.00 88.44 593 LYS A O 1
ATOM 4522 N N . ASP A 1 594 ? -33.534 0.130 16.096 1.00 85.25 594 ASP A N 1
ATOM 4523 C CA . ASP A 1 594 ? -33.375 -1.142 15.383 1.00 85.25 594 ASP A CA 1
ATOM 4524 C C . ASP A 1 594 ? -31.963 -1.327 14.803 1.00 85.25 594 ASP A C 1
ATOM 4526 O O . ASP A 1 594 ? -31.697 -2.333 14.144 1.00 85.25 594 ASP A O 1
ATOM 4530 N N . PHE A 1 595 ? -31.028 -0.422 15.103 1.00 93.19 595 PHE A N 1
ATOM 4531 C CA . PHE A 1 595 ? -29.668 -0.430 14.565 1.00 93.19 595 PHE A CA 1
ATOM 4532 C C . PHE A 1 595 ? -28.969 -1.794 14.680 1.00 93.19 595 PHE A C 1
ATOM 4534 O O . PHE A 1 595 ? -28.525 -2.333 13.669 1.00 93.19 595 PHE A O 1
ATOM 4541 N N . LEU A 1 596 ? -28.896 -2.383 15.883 1.00 92.50 596 LEU A N 1
ATOM 4542 C CA . LEU A 1 596 ? -28.149 -3.633 16.102 1.00 92.50 596 LEU A CA 1
ATOM 4543 C C . LEU A 1 596 ? -28.767 -4.824 15.362 1.00 92.50 596 LEU A C 1
ATOM 4545 O O . LEU A 1 596 ? -28.045 -5.684 14.866 1.00 92.50 596 LEU A O 1
ATOM 4549 N N . SER A 1 597 ? -30.094 -4.832 15.206 1.00 89.75 597 SER A N 1
ATOM 4550 C CA . SER A 1 597 ? -30.802 -5.855 14.426 1.00 89.75 597 SER A CA 1
ATOM 4551 C C . SER A 1 597 ? -30.548 -5.758 12.917 1.00 89.75 597 SER A C 1
ATOM 4553 O O . SER A 1 597 ? -30.840 -6.698 12.183 1.00 89.75 597 SER A O 1
ATOM 4555 N N . ARG A 1 598 ? -29.993 -4.633 12.448 1.00 87.81 598 ARG A N 1
ATOM 4556 C CA . ARG A 1 598 ? -29.734 -4.353 11.031 1.00 87.81 598 ARG A CA 1
ATOM 4557 C C . ARG A 1 598 ? -28.272 -4.466 10.608 1.00 87.81 598 ARG A C 1
ATOM 4559 O O . ARG A 1 598 ? -27.991 -4.359 9.417 1.00 87.81 598 ARG A O 1
ATOM 4566 N N . VAL A 1 599 ? -27.347 -4.640 11.551 1.00 86.50 599 VAL A N 1
ATOM 4567 C CA . VAL A 1 599 ? -25.890 -4.566 11.310 1.00 86.50 599 VAL A CA 1
ATOM 4568 C C . VAL A 1 599 ? -25.146 -5.894 11.527 1.00 86.50 599 VAL A C 1
ATOM 4570 O O . VAL A 1 599 ? -23.946 -5.883 11.783 1.00 86.50 599 VAL A O 1
ATOM 4573 N N . ASP A 1 600 ? -25.826 -7.032 11.352 1.00 79.50 600 ASP A N 1
ATOM 4574 C CA . ASP A 1 600 ? -25.285 -8.405 11.465 1.00 79.50 600 ASP A CA 1
ATOM 4575 C C . ASP A 1 600 ? -24.514 -8.687 12.774 1.00 79.50 600 ASP A C 1
ATOM 4577 O O . ASP A 1 600 ? -23.445 -9.296 12.755 1.00 79.50 600 ASP A O 1
ATOM 4581 N N . VAL A 1 601 ? -25.032 -8.234 13.922 1.00 87.19 601 VAL A N 1
ATOM 4582 C CA . VAL A 1 601 ? -24.495 -8.612 15.245 1.00 87.19 601 VAL A CA 1
ATOM 4583 C C . VAL A 1 601 ? -25.135 -9.919 15.695 1.00 87.19 601 VAL A C 1
ATOM 4585 O O . VAL A 1 601 ? -26.345 -10.094 15.546 1.00 87.19 601 VAL A O 1
ATOM 4588 N N . SER A 1 602 ? -24.353 -10.819 16.294 1.00 85.94 602 SER A N 1
ATOM 4589 C CA . SER A 1 602 ? -24.824 -12.151 16.689 1.00 85.94 602 SER A CA 1
ATOM 4590 C C . SER A 1 602 ? -25.948 -12.107 17.736 1.00 85.94 602 SER A C 1
ATOM 4592 O O . SER A 1 602 ? -26.850 -12.943 17.719 1.00 85.94 602 SER A O 1
ATOM 4594 N N . ASN A 1 603 ? -25.917 -11.125 18.647 1.00 86.38 603 ASN A N 1
ATOM 4595 C CA . ASN A 1 603 ? -26.893 -10.967 19.733 1.00 86.38 603 ASN A CA 1
ATOM 4596 C C . ASN A 1 603 ? -27.445 -9.530 19.784 1.00 86.38 603 ASN A C 1
ATOM 4598 O O . ASN A 1 603 ? -27.071 -8.753 20.664 1.00 86.38 603 ASN A O 1
ATOM 4602 N N . PRO A 1 604 ? -28.345 -9.146 18.861 1.00 88.94 604 PRO A N 1
ATOM 4603 C CA . PRO A 1 604 ? -28.790 -7.759 18.726 1.00 88.94 604 PRO A CA 1
ATOM 4604 C C . PRO A 1 604 ? -29.627 -7.257 19.913 1.00 88.94 604 PRO A C 1
ATOM 4606 O O . PRO A 1 604 ? -29.694 -6.054 20.128 1.00 88.94 604 PRO A O 1
ATOM 4609 N N . ASN A 1 605 ? -30.229 -8.160 20.697 1.00 90.56 605 ASN A N 1
ATOM 4610 C CA . ASN A 1 605 ? -31.034 -7.815 21.877 1.00 90.56 605 ASN A CA 1
ATOM 4611 C C . ASN A 1 605 ? -30.198 -7.636 23.155 1.00 90.56 605 ASN A C 1
ATOM 4613 O O . ASN A 1 605 ? -30.736 -7.243 24.188 1.00 90.56 605 ASN A O 1
ATOM 4617 N N . LEU A 1 606 ? -28.895 -7.939 23.107 1.00 92.75 606 LEU A N 1
ATOM 4618 C CA . LEU A 1 606 ? -28.019 -7.880 24.278 1.00 92.75 606 LEU A CA 1
ATOM 4619 C C . LEU A 1 606 ? -27.800 -6.437 24.754 1.00 92.75 606 LEU A C 1
ATOM 4621 O O . LEU A 1 606 ? -27.628 -6.194 25.946 1.00 92.75 606 LEU A O 1
ATOM 4625 N N . TYR A 1 607 ? -27.845 -5.483 23.825 1.00 96.00 607 TYR A N 1
ATOM 4626 C CA . TYR A 1 607 ? -27.637 -4.065 24.080 1.00 96.00 607 TYR A CA 1
ATOM 4627 C C . TYR A 1 607 ? -28.741 -3.229 23.434 1.00 96.00 607 TYR A C 1
ATOM 4629 O O . TYR A 1 607 ? -29.252 -3.568 22.371 1.00 96.00 607 TYR A O 1
ATOM 4637 N N . GLU A 1 608 ? -29.063 -2.096 24.046 1.00 95.69 608 GLU A N 1
ATOM 4638 C CA . GLU A 1 608 ? -29.847 -1.029 23.427 1.00 95.69 608 GLU A CA 1
ATOM 4639 C C . GLU A 1 608 ? -28.952 0.186 23.157 1.00 95.69 608 GLU A C 1
ATOM 4641 O O . GLU A 1 608 ? -28.128 0.556 23.995 1.00 95.69 608 GLU A O 1
ATOM 4646 N N . ILE A 1 609 ? -29.091 0.819 21.987 1.00 96.94 609 ILE A N 1
ATOM 4647 C CA . ILE A 1 609 ? -28.344 2.045 21.676 1.00 96.94 609 ILE A CA 1
ATOM 4648 C C . ILE A 1 609 ? -29.074 3.245 22.255 1.00 96.94 609 ILE A C 1
ATOM 4650 O O . ILE A 1 609 ? -30.198 3.554 21.867 1.00 96.94 609 ILE A O 1
ATOM 4654 N N . THR A 1 610 ? -28.389 3.978 23.123 1.00 97.06 610 THR A N 1
ATOM 4655 C CA . THR A 1 610 ? -28.957 5.141 23.801 1.00 97.06 610 THR A CA 1
ATOM 4656 C C . THR A 1 610 ? -28.543 6.447 23.128 1.00 97.06 610 THR A C 1
ATOM 4658 O O . THR A 1 610 ? -29.321 7.408 23.082 1.00 97.06 610 THR A O 1
ATOM 4661 N N . LYS A 1 611 ? -27.345 6.489 22.526 1.00 96.94 611 LYS A N 1
ATOM 4662 C CA . LYS A 1 611 ? -26.814 7.708 21.908 1.00 96.94 611 LYS A CA 1
ATOM 4663 C C . LYS A 1 611 ? -25.951 7.430 20.682 1.00 96.94 611 LYS A C 1
ATOM 4665 O O . LYS A 1 611 ? -25.079 6.572 20.709 1.00 96.94 611 LYS A O 1
ATOM 4670 N N . PHE A 1 612 ? -26.139 8.220 19.629 1.00 97.19 612 PHE A N 1
ATOM 4671 C CA . PHE A 1 612 ? -25.171 8.342 18.539 1.00 97.19 612 PHE A CA 1
ATOM 4672 C C . PHE A 1 612 ? -24.154 9.442 18.836 1.00 97.19 612 PHE A C 1
ATOM 4674 O O . PHE A 1 612 ? -24.506 10.491 19.375 1.00 97.19 612 PHE A O 1
ATOM 4681 N N . ILE A 1 613 ? -22.899 9.189 18.470 1.00 97.12 613 ILE A N 1
ATOM 4682 C CA . ILE A 1 613 ? -21.770 10.088 18.695 1.00 97.12 613 ILE A CA 1
ATOM 4683 C C . ILE A 1 613 ? -21.410 10.735 17.364 1.00 97.12 613 ILE A C 1
ATOM 4685 O O . ILE A 1 613 ? -21.223 10.054 16.353 1.00 97.12 613 ILE A O 1
ATOM 4689 N N . TYR A 1 614 ? -21.255 12.052 17.372 1.00 95.56 614 TYR A N 1
ATOM 4690 C CA . TYR A 1 614 ? -20.815 12.817 16.214 1.00 95.56 614 TYR A CA 1
ATOM 4691 C C . TYR A 1 614 ? -19.509 13.532 16.523 1.00 95.56 614 TYR A C 1
ATOM 4693 O O . TYR A 1 614 ? -19.362 14.141 17.581 1.00 95.56 614 TYR A O 1
ATOM 4701 N N . ALA A 1 615 ? -18.576 13.523 15.579 1.00 94.19 615 ALA A N 1
ATOM 4702 C CA . ALA A 1 615 ? -17.307 14.234 15.678 1.00 94.19 615 ALA A CA 1
ATOM 4703 C C . ALA A 1 615 ? -17.111 15.173 14.492 1.00 94.19 615 ALA A C 1
ATOM 4705 O O . ALA A 1 615 ? -17.707 15.000 13.429 1.00 94.19 615 ALA A O 1
ATOM 4706 N N . MET A 1 616 ? -16.222 16.137 14.683 1.00 90.06 616 MET A N 1
ATOM 4707 C CA . MET A 1 616 ? -15.629 16.945 13.629 1.00 90.06 616 MET A CA 1
ATOM 4708 C C . MET A 1 616 ? -14.124 17.023 13.875 1.00 90.06 616 MET A C 1
ATOM 4710 O O . MET A 1 616 ? -13.661 16.713 14.969 1.00 90.06 616 MET A O 1
ATOM 4714 N N . CYS A 1 617 ? -13.369 17.484 12.887 1.00 85.19 617 CYS A N 1
ATOM 4715 C CA . CYS A 1 617 ? -11.948 17.748 13.054 1.00 85.19 617 CYS A CA 1
ATOM 4716 C C . CYS A 1 617 ? -11.636 19.154 12.544 1.00 85.19 617 CYS A C 1
ATOM 4718 O O . CYS A 1 617 ? -12.034 19.518 11.437 1.00 85.19 617 CYS A O 1
ATOM 4720 N N . THR A 1 618 ? -10.962 19.951 13.371 1.00 80.06 618 THR A N 1
ATOM 4721 C CA . THR A 1 618 ? -10.469 21.290 13.008 1.00 80.06 618 THR A CA 1
ATOM 4722 C C . THR A 1 618 ? -9.166 21.230 12.219 1.00 80.06 618 THR A C 1
ATOM 4724 O O . THR A 1 618 ? -8.831 22.176 11.508 1.00 80.06 618 THR A O 1
ATOM 4727 N N . VAL A 1 619 ? -8.444 20.114 12.320 1.00 75.06 619 VAL A N 1
ATOM 4728 C CA . VAL A 1 619 ? -7.231 19.838 11.552 1.00 75.06 619 VAL A CA 1
ATOM 4729 C C . VAL A 1 619 ? -7.612 19.123 10.253 1.00 75.06 619 VAL A C 1
ATOM 4731 O O . VAL A 1 619 ? -8.580 18.365 10.191 1.00 75.06 619 VAL A O 1
ATOM 4734 N N . SER A 1 620 ? -6.865 19.375 9.179 1.00 68.44 620 SER A N 1
ATOM 4735 C CA . SER A 1 620 ? -7.082 18.677 7.913 1.00 68.44 620 SER A CA 1
ATOM 4736 C C . SER A 1 620 ? -6.688 17.205 8.050 1.00 68.44 620 SER A C 1
ATOM 4738 O O . SER A 1 620 ? -5.504 16.888 8.027 1.00 68.44 620 SER A O 1
ATOM 4740 N N . LEU A 1 621 ? -7.675 16.312 8.150 1.00 65.69 621 LEU A N 1
ATOM 4741 C CA . LEU A 1 621 ? -7.463 14.864 8.106 1.00 65.69 621 LEU A CA 1
ATOM 4742 C C . LEU A 1 621 ? -7.652 14.295 6.696 1.00 65.69 621 LEU A C 1
ATOM 4744 O O . LEU A 1 621 ? -8.441 14.838 5.909 1.00 65.69 621 LEU A O 1
ATOM 4748 N N . PRO A 1 622 ? -7.000 13.161 6.383 1.00 61.91 622 PRO A N 1
ATOM 4749 C CA . PRO A 1 622 ? -7.318 12.387 5.200 1.00 61.91 622 PRO A CA 1
ATOM 4750 C C . PRO A 1 622 ? -8.801 12.002 5.129 1.00 61.91 622 PRO A C 1
ATOM 4752 O O . PRO A 1 622 ? -9.508 11.789 6.113 1.00 61.91 622 PRO A O 1
ATOM 4755 N N . ASP A 1 623 ? -9.264 11.886 3.897 1.00 59.50 623 ASP A N 1
ATOM 4756 C CA . ASP A 1 623 ? -10.669 11.901 3.506 1.00 59.50 623 ASP A CA 1
ATOM 4757 C C . ASP A 1 623 ? -11.483 10.637 3.893 1.00 59.50 623 ASP A C 1
ATOM 4759 O O . ASP A 1 623 ? -12.667 10.547 3.564 1.00 59.50 623 ASP A O 1
ATOM 4763 N N . GLY A 1 624 ? -10.880 9.640 4.549 1.00 59.28 624 GLY A N 1
ATOM 4764 C CA . GLY A 1 624 ? -11.619 8.501 5.123 1.00 59.28 624 GLY A CA 1
ATOM 4765 C C . GLY A 1 624 ? -11.516 8.335 6.637 1.00 59.28 624 GLY A C 1
ATOM 4766 O O . GLY A 1 624 ? -12.170 7.442 7.180 1.00 59.28 624 GLY A O 1
ATOM 4767 N N . PHE A 1 625 ? -10.865 9.278 7.331 1.00 70.56 625 PHE A N 1
ATOM 4768 C CA . PHE A 1 625 ? -11.190 9.557 8.731 1.00 70.56 625 PHE A CA 1
ATOM 4769 C C . PHE A 1 625 ? -12.574 10.230 8.821 1.00 70.56 625 PHE A C 1
ATOM 4771 O O . PHE A 1 625 ? -13.401 9.881 9.667 1.00 70.56 625 PHE A O 1
ATOM 4778 N N . MET A 1 626 ? -12.857 11.157 7.895 1.00 80.25 626 MET A N 1
ATOM 4779 C CA . MET A 1 626 ? -14.097 11.937 7.826 1.00 80.25 626 MET A CA 1
ATOM 4780 C C . MET A 1 626 ? -14.661 11.938 6.401 1.00 80.25 626 MET A C 1
ATOM 4782 O O . MET A 1 626 ? -14.072 12.518 5.490 1.00 80.25 626 MET A O 1
ATOM 4786 N N . VAL A 1 627 ? -15.825 11.317 6.205 1.00 81.25 627 VAL A N 1
ATOM 4787 C CA . VAL A 1 627 ? -16.516 11.256 4.912 1.00 81.25 627 VAL A CA 1
ATOM 4788 C C . VAL A 1 627 ? -17.158 12.604 4.607 1.00 81.25 627 VAL A C 1
ATOM 4790 O O . VAL A 1 627 ? -17.926 13.139 5.406 1.00 81.25 627 VAL A O 1
ATOM 4793 N N . LYS A 1 628 ? -16.879 13.142 3.418 1.00 82.44 628 LYS A N 1
ATOM 4794 C CA . LYS A 1 628 ? -17.492 14.377 2.916 1.00 82.44 628 LYS A CA 1
ATOM 4795 C C . LYS A 1 628 ? -18.471 14.070 1.789 1.00 82.44 628 LYS A C 1
ATOM 4797 O O . LYS A 1 628 ? -18.145 13.332 0.856 1.00 82.44 628 LYS A O 1
ATOM 4802 N N . SER A 1 629 ? -19.658 14.666 1.868 1.00 84.62 629 SER A N 1
ATOM 4803 C CA . SER A 1 629 ? -20.639 14.635 0.785 1.00 84.62 629 SER A CA 1
ATOM 4804 C C . SER A 1 629 ? -20.188 15.521 -0.379 1.00 84.62 629 SER A C 1
ATOM 4806 O O . SER A 1 629 ? -19.728 16.643 -0.178 1.00 84.62 629 SER A O 1
ATOM 4808 N N . LEU A 1 630 ? -20.370 15.034 -1.605 1.00 82.06 630 LEU A N 1
ATOM 4809 C CA . LEU A 1 630 ? -20.202 15.800 -2.843 1.00 82.06 630 LEU A CA 1
ATOM 4810 C C . LEU A 1 630 ? -21.448 16.638 -3.180 1.00 82.06 630 LEU A C 1
ATOM 4812 O O . LEU A 1 630 ? -21.434 17.426 -4.127 1.00 82.06 630 LEU A O 1
ATOM 4816 N N . SER A 1 631 ? -22.542 16.471 -2.432 1.00 82.00 631 SER A N 1
ATOM 4817 C CA . SER A 1 631 ? -23.785 17.208 -2.640 1.00 82.00 631 SER A CA 1
ATOM 4818 C C . SER A 1 631 ? -23.721 18.600 -2.017 1.00 82.00 631 SER A C 1
ATOM 4820 O O . SER A 1 631 ? -23.326 18.771 -0.866 1.00 82.00 631 SER A O 1
ATOM 4822 N N . LYS A 1 632 ? -24.230 19.610 -2.733 1.00 83.06 632 LYS A N 1
ATOM 4823 C CA . LYS A 1 632 ? -24.434 20.960 -2.172 1.00 83.06 632 LYS A CA 1
ATOM 4824 C C . LYS A 1 632 ? -25.473 20.985 -1.042 1.00 83.06 632 LYS A C 1
ATOM 4826 O O . LYS A 1 632 ? -25.474 21.919 -0.249 1.00 83.06 632 LYS A O 1
ATOM 4831 N N . ALA A 1 633 ? -26.341 19.972 -0.974 1.00 85.69 633 ALA A N 1
ATOM 4832 C CA . ALA A 1 633 ? -27.385 19.815 0.039 1.00 85.69 633 ALA A CA 1
ATOM 4833 C C . ALA A 1 633 ? -26.975 18.854 1.174 1.00 85.69 633 ALA A C 1
ATOM 4835 O O . ALA A 1 633 ? -27.843 18.212 1.777 1.00 85.69 633 ALA A O 1
ATOM 4836 N N . ALA A 1 634 ? -25.665 18.717 1.418 1.00 86.62 634 ALA A N 1
ATOM 4837 C CA . ALA A 1 634 ? -25.102 17.864 2.458 1.00 86.62 634 ALA A CA 1
ATOM 4838 C C . ALA A 1 634 ? -25.772 18.092 3.824 1.00 86.62 634 ALA A C 1
ATOM 4840 O O . ALA A 1 634 ? -26.001 19.234 4.223 1.00 86.62 634 ALA A O 1
ATOM 4841 N N . TRP A 1 635 ? -26.056 17.002 4.539 1.00 89.75 635 TRP A N 1
ATOM 4842 C CA . TRP A 1 635 ? -26.645 17.022 5.882 1.00 89.75 635 TRP A CA 1
ATOM 4843 C C . TRP A 1 635 ? -25.737 17.729 6.900 1.00 89.75 635 TRP A C 1
ATOM 4845 O O . TRP A 1 635 ? -26.217 18.429 7.787 1.00 89.75 635 TRP A O 1
ATOM 4855 N N . SER A 1 636 ? -24.419 17.591 6.732 1.00 87.31 636 SER A N 1
ATOM 4856 C CA . SER A 1 636 ? -23.403 18.336 7.463 1.00 87.31 636 SER A CA 1
ATOM 4857 C C . SER A 1 636 ? -22.196 18.618 6.573 1.00 87.31 636 SER A C 1
ATOM 4859 O O . SER A 1 636 ? -21.846 17.826 5.696 1.00 87.31 636 SER A O 1
ATOM 4861 N N . LYS A 1 637 ? -21.549 19.766 6.799 1.00 80.88 637 LYS A N 1
ATOM 4862 C CA . LYS A 1 637 ? -20.320 20.163 6.094 1.00 80.88 637 LYS A CA 1
ATOM 4863 C C . LYS A 1 637 ? -19.050 19.619 6.753 1.00 80.88 637 LYS A C 1
ATOM 4865 O O . LYS A 1 637 ? -18.043 19.471 6.068 1.00 80.88 637 LYS A O 1
ATOM 4870 N N . GLN A 1 638 ? -19.081 19.385 8.066 1.00 82.25 638 GLN A N 1
ATOM 4871 C CA . GLN A 1 638 ? -17.887 19.073 8.868 1.00 82.25 638 GLN A CA 1
ATOM 4872 C C . GLN A 1 638 ? -18.094 17.932 9.875 1.00 82.25 638 GLN A C 1
ATOM 4874 O O . GLN A 1 638 ? -17.114 17.340 10.323 1.00 82.25 638 GLN A O 1
ATOM 4879 N N . SER A 1 639 ? -19.342 17.597 10.216 1.00 90.19 639 SER A N 1
ATOM 4880 C CA . SER A 1 639 ? -19.661 16.533 11.173 1.00 90.19 639 SER A CA 1
ATOM 4881 C C . SER A 1 639 ? -19.730 15.173 10.496 1.00 90.19 639 SER A C 1
ATOM 4883 O O . SER A 1 639 ? -20.211 15.055 9.371 1.00 90.19 639 SER A O 1
ATOM 4885 N N . ASN A 1 640 ? -19.311 14.128 11.199 1.00 92.38 640 ASN A N 1
ATOM 4886 C CA . ASN A 1 640 ? -19.592 12.740 10.849 1.00 92.38 640 ASN A CA 1
ATOM 4887 C C . ASN A 1 640 ? -20.074 11.979 12.081 1.00 92.38 640 ASN A C 1
ATOM 4889 O O . ASN A 1 640 ? -19.645 12.251 13.201 1.00 92.38 640 ASN A O 1
ATOM 4893 N N . TRP A 1 641 ? -20.901 10.968 11.853 1.00 94.94 641 TRP A N 1
ATOM 4894 C CA . TRP A 1 641 ? -21.242 9.971 12.856 1.00 94.94 641 TRP A CA 1
ATOM 4895 C C . TRP A 1 641 ? -20.036 9.066 13.131 1.00 94.94 641 TRP A C 1
ATOM 4897 O O . TRP A 1 641 ? -19.547 8.396 12.224 1.00 94.94 641 TRP A O 1
ATOM 4907 N N . ILE A 1 642 ? -19.492 9.084 14.346 1.00 94.62 642 ILE A N 1
ATOM 4908 C CA . ILE A 1 642 ? -18.222 8.432 14.726 1.00 94.62 642 ILE A CA 1
ATOM 4909 C C . ILE A 1 642 ? -18.421 7.247 15.678 1.00 94.62 642 ILE A C 1
ATOM 4911 O O . ILE A 1 642 ? -17.444 6.676 16.148 1.00 94.62 642 ILE A O 1
ATOM 4915 N N . GLY A 1 643 ? -19.660 6.852 15.961 1.00 96.88 643 GLY A N 1
ATOM 4916 C CA . GLY A 1 643 ? -19.927 5.721 16.840 1.00 96.88 643 GLY A CA 1
ATOM 4917 C C . GLY A 1 643 ? -21.197 5.877 17.656 1.00 96.88 643 GLY A C 1
ATOM 4918 O O . GLY A 1 643 ? -22.059 6.705 17.354 1.00 96.88 643 GLY A O 1
ATOM 4919 N N . PHE A 1 644 ? -21.310 5.079 18.710 1.00 98.12 644 PHE A N 1
ATOM 4920 C CA . PHE A 1 644 ? -22.492 5.053 19.559 1.00 98.12 644 PHE A CA 1
ATOM 4921 C C . PHE A 1 644 ? -22.175 4.656 21.004 1.00 98.12 644 PHE A C 1
ATOM 4923 O O . PHE A 1 644 ? -21.152 4.032 21.288 1.00 98.12 644 PHE A O 1
ATOM 4930 N N . VAL A 1 645 ? -23.085 5.020 21.905 1.00 98.44 645 VAL A N 1
ATOM 4931 C CA . VAL A 1 645 ? -23.162 4.521 23.278 1.00 98.44 645 VAL A CA 1
ATOM 4932 C C . VAL A 1 645 ? -24.354 3.576 23.366 1.00 98.44 645 VAL A C 1
ATOM 4934 O O . VAL A 1 645 ? -25.452 3.907 22.909 1.00 98.44 645 VAL A O 1
ATOM 4937 N N . ALA A 1 646 ? -24.125 2.404 23.940 1.00 98.00 646 ALA A N 1
ATOM 4938 C CA . ALA A 1 646 ? -25.135 1.394 24.189 1.00 98.00 646 ALA A CA 1
ATOM 4939 C C . ALA A 1 646 ? -25.077 0.930 25.646 1.00 98.00 646 ALA A C 1
ATOM 4941 O O . ALA A 1 646 ? -24.061 1.088 26.319 1.00 98.00 646 ALA A O 1
ATOM 4942 N N . VAL A 1 647 ? -26.157 0.340 26.140 1.00 98.06 647 VAL A N 1
ATOM 4943 C CA . VAL A 1 647 ? -26.198 -0.268 27.473 1.00 98.06 647 VAL A CA 1
ATOM 4944 C C . VAL A 1 647 ? -26.845 -1.639 27.394 1.00 98.06 647 VAL A C 1
ATOM 4946 O O . VAL A 1 647 ? -27.738 -1.857 26.577 1.00 98.06 647 VAL A O 1
ATOM 4949 N N . ALA A 1 648 ? -26.355 -2.585 28.192 1.00 97.62 648 ALA A N 1
ATOM 4950 C CA . ALA A 1 648 ? -26.924 -3.922 28.239 1.00 97.62 648 ALA A CA 1
ATOM 4951 C C . ALA A 1 648 ? -28.410 -3.841 28.616 1.00 97.62 648 ALA A C 1
ATOM 4953 O O . ALA A 1 648 ? -28.765 -3.142 29.569 1.00 97.62 648 ALA A O 1
ATOM 4954 N N . THR A 1 649 ? -29.267 -4.558 27.890 1.00 96.56 649 THR A N 1
ATOM 4955 C CA . THR A 1 649 ? -30.689 -4.720 28.240 1.00 96.56 649 THR A CA 1
ATOM 4956 C C . THR A 1 649 ? -30.827 -5.588 29.492 1.00 96.56 649 THR A C 1
ATOM 4958 O O . THR A 1 649 ? -29.832 -6.098 30.004 1.00 96.56 649 THR A O 1
ATOM 4961 N N . ASP A 1 650 ? -32.035 -5.763 30.033 1.00 94.38 650 ASP A N 1
ATOM 4962 C CA . ASP A 1 650 ? -32.230 -6.659 31.187 1.00 94.38 650 ASP A CA 1
ATOM 4963 C C . ASP A 1 650 ? -31.820 -8.102 30.864 1.00 94.38 650 ASP A C 1
ATOM 4965 O O . ASP A 1 650 ? -31.114 -8.730 31.651 1.00 94.38 650 ASP A O 1
ATOM 4969 N N . GLU A 1 651 ? -32.143 -8.576 29.656 1.00 92.12 651 GLU A N 1
ATOM 4970 C CA . GLU A 1 651 ? -31.642 -9.851 29.128 1.00 92.12 651 GLU A CA 1
ATOM 4971 C C . GLU A 1 651 ? -30.108 -9.833 29.019 1.00 92.12 651 GLU A C 1
ATOM 4973 O O . GLU A 1 651 ? -29.429 -10.765 29.453 1.00 92.12 651 GLU A O 1
ATOM 4978 N N . GLY A 1 652 ? -29.537 -8.739 28.507 1.00 92.56 652 GLY A N 1
ATOM 4979 C CA . GLY A 1 652 ? -28.090 -8.583 28.410 1.00 92.56 652 GLY A CA 1
ATOM 4980 C C . GLY A 1 652 ? -27.375 -8.612 29.752 1.00 92.56 652 GLY A C 1
ATOM 4981 O O . GLY A 1 652 ? -26.336 -9.255 29.881 1.00 92.56 652 GLY A O 1
ATOM 4982 N N . LYS A 1 653 ? -27.946 -7.982 30.776 1.00 94.44 653 LYS A N 1
ATOM 4983 C CA . LYS A 1 653 ? -27.423 -7.999 32.140 1.00 94.44 653 LYS A CA 1
ATOM 4984 C C . LYS A 1 653 ? -27.370 -9.414 32.704 1.00 94.44 653 LYS A C 1
ATOM 4986 O O . LYS A 1 653 ? -26.370 -9.759 33.328 1.00 94.44 653 LYS A O 1
ATOM 4991 N N . GLU A 1 654 ? -28.404 -10.226 32.498 1.00 91.31 654 GLU A N 1
ATOM 4992 C CA . GLU A 1 654 ? -28.417 -11.619 32.964 1.00 91.31 654 GLU A CA 1
ATOM 4993 C C . GLU A 1 654 ? -27.324 -12.451 32.281 1.00 91.31 654 GLU A C 1
ATOM 4995 O O . GLU A 1 654 ? -26.594 -13.191 32.940 1.00 91.31 654 GLU A O 1
ATOM 5000 N N . VAL A 1 655 ? -27.161 -12.276 30.969 1.00 90.25 655 VAL A N 1
ATOM 5001 C CA . VAL A 1 655 ? -26.163 -12.988 30.156 1.00 90.25 655 VAL A CA 1
ATOM 5002 C C . VAL A 1 655 ? -24.730 -12.575 30.502 1.00 90.25 655 VAL A C 1
ATOM 5004 O O . VAL A 1 655 ? -23.821 -13.408 30.552 1.00 90.25 655 VAL A O 1
ATOM 5007 N N . LEU A 1 656 ? -24.520 -11.281 30.734 1.00 93.19 656 LEU A N 1
ATOM 5008 C CA . LEU A 1 656 ? -23.209 -10.691 30.976 1.00 93.19 656 LEU A CA 1
ATOM 5009 C C . LEU A 1 656 ? -22.818 -10.664 32.459 1.00 93.19 656 LEU A C 1
ATOM 5011 O O . LEU A 1 656 ? -21.649 -10.456 32.774 1.00 93.19 656 LEU A O 1
ATOM 5015 N N . GLY A 1 657 ? -23.776 -10.849 33.369 1.00 93.94 657 GLY A N 1
ATOM 5016 C CA . GLY A 1 657 ? -23.593 -10.774 34.821 1.00 93.94 657 GLY A CA 1
ATOM 5017 C C . GLY A 1 657 ? -23.497 -9.355 35.387 1.00 93.94 657 GLY A C 1
ATOM 5018 O O . GLY A 1 657 ? -23.318 -9.203 36.590 1.00 93.94 657 GLY A O 1
ATOM 5019 N N . ARG A 1 658 ? -23.600 -8.318 34.546 1.00 95.88 658 ARG A N 1
ATOM 5020 C CA . ARG A 1 658 ? -23.547 -6.901 34.945 1.00 95.88 658 ARG A CA 1
ATOM 5021 C C . ARG A 1 658 ? -24.219 -5.996 33.920 1.00 95.88 658 ARG A C 1
ATOM 5023 O O . ARG A 1 658 ? -24.336 -6.361 32.748 1.00 95.88 658 ARG A O 1
ATOM 5030 N N . ARG A 1 659 ? -24.600 -4.790 34.345 1.00 97.81 659 ARG A N 1
ATOM 5031 C CA . ARG A 1 659 ? -25.079 -3.729 33.454 1.00 97.81 659 ARG A CA 1
ATOM 5032 C C . ARG A 1 659 ? -23.892 -3.062 32.759 1.00 97.81 659 ARG A C 1
ATOM 5034 O O . ARG A 1 659 ? -23.273 -2.142 33.288 1.00 97.81 659 ARG A O 1
ATOM 5041 N N . ASP A 1 660 ? -23.558 -3.561 31.580 1.00 98.12 660 ASP A N 1
ATOM 5042 C CA . ASP A 1 660 ? -22.414 -3.084 30.803 1.00 98.12 660 ASP A CA 1
ATOM 5043 C C . ASP A 1 660 ? -22.800 -1.898 29.917 1.00 98.12 660 ASP A C 1
ATOM 5045 O O . ASP A 1 660 ? -23.712 -2.001 29.095 1.00 98.12 660 ASP A O 1
ATOM 5049 N N . VAL A 1 661 ? -22.111 -0.772 30.088 1.00 98.50 661 VAL A N 1
ATOM 5050 C CA . VAL A 1 661 ? -22.218 0.411 29.229 1.00 98.50 661 VAL A CA 1
ATOM 5051 C C . VAL A 1 661 ? -21.120 0.328 28.182 1.00 98.50 661 VAL A C 1
ATOM 5053 O O . VAL A 1 661 ? -19.942 0.342 28.526 1.00 98.50 661 VAL A O 1
ATOM 5056 N N . VAL A 1 662 ? -21.489 0.264 26.905 1.00 98.44 662 VAL A N 1
ATOM 5057 C CA . VAL A 1 662 ? -20.538 0.153 25.800 1.00 98.44 662 VAL A CA 1
ATOM 5058 C C . VAL A 1 662 ? -20.409 1.464 25.042 1.00 98.44 662 VAL A C 1
ATOM 5060 O O . VAL A 1 662 ? -21.406 2.045 24.622 1.00 98.44 662 VAL A O 1
ATOM 5063 N N . VAL A 1 663 ? -19.174 1.895 24.797 1.00 98.69 663 VAL A N 1
ATOM 5064 C CA . VAL A 1 663 ? -18.856 2.969 23.850 1.00 98.69 663 VAL A CA 1
ATOM 5065 C C . VAL A 1 663 ? -18.115 2.366 22.661 1.00 98.69 663 VAL A C 1
ATOM 5067 O O . VAL A 1 663 ? -16.980 1.908 22.795 1.00 98.69 663 VAL A O 1
ATOM 5070 N N . ALA A 1 664 ? -18.751 2.362 21.492 1.00 98.19 664 ALA A N 1
ATOM 5071 C CA . ALA A 1 664 ? -18.163 1.847 20.260 1.00 98.19 664 ALA A CA 1
ATOM 5072 C C . ALA A 1 664 ? -17.727 3.005 19.360 1.00 98.19 664 ALA A C 1
ATOM 5074 O O . ALA A 1 664 ? -18.559 3.796 18.908 1.00 98.19 664 ALA A O 1
ATOM 5075 N N . TRP A 1 665 ? -16.426 3.088 19.082 1.00 97.75 665 TRP A N 1
ATOM 5076 C CA . TRP A 1 665 ? -15.834 4.087 18.197 1.00 97.75 665 TRP A CA 1
ATOM 5077 C C . TRP A 1 665 ? -15.606 3.519 16.798 1.00 97.75 665 TRP A C 1
ATOM 5079 O O . TRP A 1 665 ? -14.958 2.489 16.604 1.00 97.75 665 TRP A O 1
ATOM 5089 N N . ARG A 1 666 ? -16.097 4.245 15.797 1.00 93.19 666 ARG A N 1
ATOM 5090 C CA . ARG A 1 666 ? -15.937 3.931 14.378 1.00 93.19 666 ARG A CA 1
ATOM 5091 C C . ARG A 1 666 ? -14.506 4.233 13.930 1.00 93.19 666 ARG A C 1
ATOM 5093 O O . ARG A 1 666 ? -13.982 5.317 14.185 1.00 93.19 666 ARG A O 1
ATOM 5100 N N . GLY A 1 667 ? -13.888 3.286 13.226 1.00 84.62 667 GLY A N 1
ATOM 5101 C CA . GLY A 1 667 ? -12.554 3.460 12.652 1.00 84.62 667 GLY A CA 1
ATOM 5102 C C . GLY A 1 667 ? -12.538 4.070 11.247 1.00 84.62 667 GLY A C 1
ATOM 5103 O O . GLY A 1 667 ? -13.546 4.570 10.747 1.00 84.62 667 GLY A O 1
ATOM 5104 N N . THR A 1 668 ? -11.375 4.033 10.596 1.00 75.81 668 THR A N 1
ATOM 5105 C CA . THR A 1 668 ? -11.170 4.537 9.225 1.00 75.81 668 THR A CA 1
ATOM 5106 C C . THR A 1 668 ? -11.662 3.553 8.176 1.00 75.81 668 THR A C 1
ATOM 5108 O O . THR A 1 668 ? -11.692 2.343 8.403 1.00 75.81 668 THR A O 1
ATOM 5111 N N . ILE A 1 669 ? -12.060 4.079 7.016 1.00 64.94 669 ILE A N 1
ATOM 5112 C CA . ILE A 1 669 ? -12.642 3.282 5.926 1.00 64.94 669 ILE A CA 1
ATOM 5113 C C . ILE A 1 669 ? -11.558 2.581 5.095 1.00 64.94 669 ILE A C 1
ATOM 5115 O O . ILE A 1 669 ? -11.839 1.533 4.518 1.00 64.94 669 ILE A O 1
ATOM 5119 N N . ARG A 1 670 ? -10.340 3.139 4.994 1.00 58.41 670 ARG A N 1
ATOM 5120 C CA . ARG A 1 670 ? -9.241 2.548 4.210 1.00 58.41 670 ARG A CA 1
ATOM 5121 C C . ARG A 1 670 ? -7.921 2.569 4.975 1.00 58.41 670 ARG A C 1
ATOM 5123 O O . ARG A 1 670 ? -7.515 3.602 5.495 1.00 58.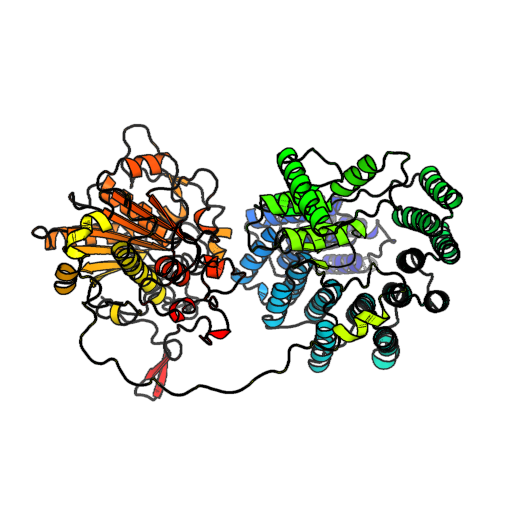41 670 ARG A O 1
ATOM 5130 N N . MET A 1 671 ? -7.185 1.458 4.916 1.00 47.31 671 MET A N 1
ATOM 5131 C CA . MET A 1 671 ? -5.849 1.322 5.519 1.00 47.31 671 MET A CA 1
ATOM 5132 C C . MET A 1 671 ? -4.837 2.356 4.987 1.00 47.31 671 MET A C 1
ATOM 5134 O O . MET A 1 671 ? -4.028 2.870 5.752 1.00 47.31 671 MET A O 1
ATOM 5138 N N . LEU A 1 672 ? -4.921 2.726 3.699 1.00 44.69 672 LEU A N 1
ATOM 5139 C CA . LEU A 1 672 ? -3.982 3.662 3.056 1.00 44.69 672 LEU A CA 1
ATOM 5140 C C . LEU A 1 672 ? -3.969 5.072 3.673 1.00 44.69 672 LEU A C 1
ATOM 5142 O O . LEU A 1 672 ? -3.026 5.810 3.433 1.00 44.69 672 LEU A O 1
ATOM 5146 N N . GLU A 1 673 ? -4.963 5.445 4.481 1.00 53.06 673 GLU A N 1
ATOM 5147 C CA . GLU A 1 673 ? -5.027 6.757 5.139 1.00 53.06 673 GLU A CA 1
ATOM 5148 C C . GLU A 1 673 ? -3.953 6.953 6.218 1.00 53.06 673 GLU A C 1
ATOM 5150 O O . GLU A 1 673 ? -3.543 8.086 6.459 1.00 53.06 673 GLU A O 1
ATOM 5155 N N . TRP A 1 674 ? -3.425 5.863 6.788 1.00 49.84 674 TRP A N 1
ATOM 5156 C CA . TRP A 1 674 ? -2.288 5.888 7.716 1.00 49.84 674 TRP A CA 1
ATOM 5157 C C . TRP A 1 674 ? -0.970 6.282 7.040 1.00 49.84 674 TRP A C 1
ATOM 5159 O O . TRP A 1 674 ? -0.067 6.790 7.701 1.00 49.84 674 TRP A O 1
ATOM 5169 N N . MET A 1 675 ? -0.853 6.084 5.721 1.00 45.09 675 MET A N 1
ATOM 5170 C CA . MET A 1 675 ? 0.316 6.534 4.955 1.00 45.09 675 MET A CA 1
ATOM 5171 C C . MET A 1 675 ? 0.303 8.051 4.710 1.00 45.09 675 MET A C 1
ATOM 5173 O O . MET A 1 675 ? 1.343 8.614 4.379 1.00 45.09 675 MET A O 1
ATOM 5177 N N . ASP A 1 676 ? -0.849 8.708 4.873 1.00 44.91 676 ASP A N 1
ATOM 5178 C CA . ASP A 1 676 ? -1.022 10.151 4.678 1.00 44.91 676 ASP A CA 1
ATOM 5179 C C . ASP A 1 676 ? -1.000 10.959 5.981 1.00 44.91 676 ASP A C 1
ATOM 5181 O O . ASP A 1 676 ? -0.890 12.180 5.922 1.00 44.91 676 ASP A O 1
ATOM 5185 N N . ASP A 1 677 ? -1.100 10.309 7.144 1.00 48.22 677 ASP A N 1
ATOM 5186 C CA . ASP A 1 677 ? -1.172 10.979 8.452 1.00 48.22 677 ASP A CA 1
ATOM 5187 C C . ASP A 1 677 ? 0.210 11.212 9.102 1.00 48.22 677 ASP A C 1
ATOM 5189 O O . ASP A 1 677 ? 0.349 11.392 10.308 1.00 48.22 677 ASP A O 1
ATOM 5193 N N . LEU A 1 678 ? 1.275 11.201 8.292 1.00 43.72 678 LEU A N 1
ATOM 5194 C CA . LEU A 1 678 ? 2.661 11.365 8.753 1.00 43.72 678 LEU A CA 1
ATOM 5195 C C . LEU A 1 678 ? 3.023 12.813 9.140 1.00 43.72 678 LEU A C 1
ATOM 5197 O O . LEU A 1 678 ? 4.127 13.040 9.634 1.00 43.72 678 LEU A O 1
ATOM 5201 N N . ASP A 1 679 ? 2.114 13.770 8.932 1.00 50.38 679 ASP A N 1
ATOM 5202 C CA . ASP A 1 679 ? 2.351 15.208 9.131 1.00 50.38 679 ASP A CA 1
ATOM 5203 C C . ASP A 1 679 ? 1.739 15.784 10.425 1.00 50.38 679 ASP A C 1
ATOM 5205 O O . ASP A 1 679 ? 1.900 16.978 10.691 1.00 50.38 679 ASP A O 1
ATOM 5209 N N . ILE A 1 680 ? 1.064 14.987 11.269 1.00 56.56 680 ILE A N 1
ATOM 5210 C CA . ILE A 1 680 ? 0.443 15.516 12.494 1.00 56.56 680 ILE A CA 1
ATOM 5211 C C . ILE A 1 680 ? 1.298 15.236 13.740 1.00 56.56 680 ILE A C 1
ATOM 5213 O O . ILE A 1 680 ? 1.504 14.107 14.185 1.00 56.56 680 ILE A O 1
ATOM 5217 N N . SER A 1 681 ? 1.788 16.319 14.345 1.00 68.50 681 SER A N 1
ATOM 5218 C CA . SER A 1 681 ? 2.586 16.300 15.571 1.00 68.50 681 SER A CA 1
ATOM 5219 C C . SER A 1 681 ? 1.776 15.893 16.810 1.00 68.50 681 SER A C 1
ATOM 5221 O O . SER A 1 681 ? 0.578 16.162 16.909 1.00 68.50 681 SER A O 1
ATOM 5223 N N . LEU A 1 682 ? 2.469 15.336 17.806 1.00 83.19 682 LEU A N 1
ATOM 5224 C CA . LEU A 1 682 ? 1.967 15.157 19.170 1.00 83.19 682 LEU A CA 1
ATOM 5225 C C . LEU A 1 682 ? 1.412 16.477 19.743 1.00 83.19 682 LEU A C 1
ATOM 5227 O O . LEU A 1 682 ? 2.156 17.450 19.897 1.00 83.19 682 LEU A O 1
ATOM 5231 N N . ALA A 1 683 ? 0.132 16.490 20.109 1.00 87.25 683 ALA A N 1
ATOM 5232 C CA . ALA A 1 683 ? -0.546 17.586 20.794 1.00 87.25 683 ALA A CA 1
ATOM 5233 C C . ALA A 1 683 ? -0.700 17.272 22.289 1.00 87.25 683 ALA A C 1
ATOM 5235 O O . ALA A 1 683 ? -0.869 16.112 22.668 1.00 87.25 683 ALA A O 1
ATOM 5236 N N . SER A 1 684 ? -0.640 18.300 23.140 1.00 89.88 684 SER A N 1
ATOM 5237 C CA . SER A 1 684 ? -0.836 18.124 24.584 1.00 89.88 684 SER A CA 1
ATOM 5238 C C . SER A 1 684 ? -2.268 17.681 24.879 1.00 89.88 684 SER A C 1
ATOM 5240 O O . SER A 1 684 ? -3.227 18.290 24.411 1.00 89.88 684 SER A O 1
ATOM 5242 N N . ALA A 1 685 ? -2.390 16.607 25.651 1.00 89.62 685 ALA A N 1
ATOM 5243 C CA . ALA A 1 685 ? -3.635 16.028 26.138 1.00 89.62 685 ALA A CA 1
ATOM 5244 C C . ALA A 1 685 ? -3.849 16.313 27.636 1.00 89.62 685 ALA A C 1
ATOM 5246 O O . ALA A 1 685 ? -4.744 15.734 28.250 1.00 89.62 685 ALA A O 1
ATOM 5247 N N . SER A 1 686 ? -3.063 17.218 28.225 1.00 85.25 686 SER A N 1
ATOM 5248 C CA . SER A 1 686 ? -3.101 17.557 29.656 1.00 85.25 686 SER A CA 1
ATOM 5249 C C . SER A 1 686 ? -4.468 18.059 30.146 1.00 85.25 686 SER A C 1
ATOM 5251 O O . SER A 1 686 ? -4.791 17.931 31.323 1.00 85.25 686 SER A O 1
ATOM 5253 N N . GLU A 1 687 ? -5.305 18.601 29.256 1.00 83.12 687 GLU A N 1
ATOM 5254 C CA . GLU A 1 687 ? -6.676 19.026 29.588 1.00 83.12 687 GLU A CA 1
ATOM 5255 C C . GLU A 1 687 ? -7.666 17.858 29.738 1.00 83.12 687 GLU A C 1
ATOM 5257 O O . GLU A 1 687 ? -8.737 18.016 30.332 1.00 83.12 687 GLU A O 1
ATOM 5262 N N . ILE A 1 688 ? -7.340 16.691 29.174 1.00 87.56 688 ILE A N 1
ATOM 5263 C CA . ILE A 1 688 ? -8.202 15.502 29.194 1.00 87.56 688 ILE A CA 1
ATOM 5264 C C . ILE A 1 688 ? -7.613 14.359 30.025 1.00 87.56 688 ILE A C 1
ATOM 5266 O O . ILE A 1 688 ? -8.363 13.503 30.473 1.00 87.56 688 ILE A O 1
ATOM 5270 N N . VAL A 1 689 ? -6.311 14.360 30.306 1.00 83.25 689 VAL A N 1
ATOM 5271 C CA . VAL A 1 689 ? -5.657 13.381 31.181 1.00 83.25 689 VAL A CA 1
ATOM 5272 C C . VAL A 1 689 ? -4.948 14.135 32.306 1.00 83.25 689 VAL A C 1
ATOM 5274 O O . VAL A 1 689 ? -3.994 14.861 32.044 1.00 83.25 689 VAL A O 1
ATOM 5277 N N . ARG A 1 690 ? -5.433 14.008 33.552 1.00 70.00 690 ARG A N 1
ATOM 5278 C CA . ARG A 1 690 ? -4.899 14.749 34.713 1.00 70.00 690 ARG A CA 1
ATOM 5279 C C . ARG A 1 690 ? -3.440 14.354 34.998 1.00 70.00 690 ARG A C 1
ATOM 5281 O O . ARG A 1 690 ? -3.210 13.188 35.316 1.00 70.00 690 ARG A O 1
ATOM 5288 N N . PRO A 1 691 ? -2.469 15.285 34.970 1.00 53.41 691 PRO A N 1
ATOM 5289 C CA . PRO A 1 691 ? -1.090 14.972 35.331 1.00 53.41 691 PRO A CA 1
ATOM 5290 C C . PRO A 1 691 ? -0.874 15.003 36.851 1.00 53.41 691 PRO A C 1
ATOM 5292 O O . PRO A 1 691 ? -1.297 15.939 37.536 1.00 53.41 691 PRO A O 1
ATOM 5295 N N . GLY A 1 692 ? -0.125 14.025 37.368 1.00 52.78 692 GLY A N 1
ATOM 5296 C CA . GLY A 1 692 ? 0.744 14.257 38.525 1.00 52.78 692 GLY A CA 1
ATOM 5297 C C . GLY A 1 692 ? 1.795 15.314 38.152 1.00 52.78 692 GLY A C 1
ATOM 5298 O O . GLY A 1 692 ? 2.138 15.463 36.983 1.00 52.78 692 GLY A O 1
ATOM 5299 N N . SER A 1 693 ? 2.261 16.115 39.108 1.00 50.62 693 SER A N 1
ATOM 5300 C CA . SER A 1 693 ? 2.782 17.481 38.904 1.00 50.62 693 SER A CA 1
ATOM 5301 C C . SER A 1 693 ? 4.137 17.668 38.168 1.00 50.62 693 SER A C 1
ATOM 5303 O O . SER A 1 693 ? 4.919 18.523 38.581 1.00 50.62 693 SER A O 1
ATOM 5305 N N . ALA A 1 694 ? 4.436 16.937 37.085 1.00 55.03 694 ALA A N 1
ATOM 5306 C CA . ALA A 1 694 ? 5.590 17.196 36.203 1.00 55.03 694 ALA A CA 1
ATOM 5307 C C . ALA A 1 694 ? 5.484 16.664 34.748 1.00 55.03 694 ALA A C 1
ATOM 5309 O O . ALA A 1 694 ? 6.374 16.966 33.953 1.00 55.03 694 ALA A O 1
ATOM 5310 N N . ASP A 1 695 ? 4.455 15.891 34.380 1.00 76.75 695 ASP A N 1
ATOM 5311 C CA . ASP A 1 695 ? 4.374 15.211 33.070 1.00 76.75 695 ASP A CA 1
ATOM 5312 C C . ASP A 1 695 ? 3.526 15.995 32.026 1.00 76.75 695 ASP A C 1
ATOM 5314 O O . ASP A 1 695 ? 2.545 16.644 32.393 1.00 76.75 695 ASP A O 1
ATOM 5318 N N . ASP A 1 696 ? 3.866 15.920 30.723 1.00 86.38 696 ASP A N 1
ATOM 5319 C CA . ASP A 1 696 ? 3.076 16.477 29.592 1.00 86.38 696 ASP A CA 1
ATOM 5320 C C . ASP A 1 696 ? 2.547 15.320 28.720 1.00 86.38 696 ASP A C 1
ATOM 5322 O O . ASP A 1 696 ? 3.171 14.960 27.708 1.00 86.38 696 ASP A O 1
ATOM 5326 N N . PRO A 1 697 ? 1.421 14.677 29.104 1.00 90.19 697 PRO A N 1
ATOM 5327 C CA . PRO A 1 697 ? 0.823 13.620 28.302 1.00 90.19 697 PRO A CA 1
ATOM 5328 C C . PRO A 1 697 ? 0.420 14.183 26.942 1.00 90.19 697 PRO A C 1
ATOM 5330 O O . PRO A 1 697 ? -0.383 15.110 26.840 1.00 90.19 697 PRO A O 1
ATOM 5333 N N . ARG A 1 698 ? 0.967 13.605 25.874 1.00 91.56 698 ARG A N 1
ATOM 5334 C CA . ARG A 1 698 ? 0.678 14.001 24.497 1.00 91.56 698 ARG A CA 1
ATOM 5335 C C . ARG A 1 698 ? 0.103 12.845 23.712 1.00 91.56 698 ARG A C 1
ATOM 5337 O O . ARG A 1 698 ? 0.585 11.722 23.818 1.00 91.56 698 ARG A O 1
ATOM 5344 N N . VAL A 1 699 ? -0.866 13.150 22.861 1.00 91.19 699 VAL A N 1
ATOM 5345 C CA . VAL A 1 699 ? -1.451 12.208 21.899 1.00 91.19 699 VAL A CA 1
ATOM 5346 C C . VAL A 1 699 ? -1.378 12.799 20.499 1.00 91.19 699 VAL A C 1
ATOM 5348 O O . VAL A 1 699 ? -1.085 13.981 20.327 1.00 91.19 699 VAL A O 1
ATOM 5351 N N . HIS A 1 700 ? -1.621 11.997 19.473 1.00 87.69 700 HIS A N 1
ATOM 5352 C CA . HIS A 1 700 ? -1.649 12.510 18.103 1.00 87.69 700 HIS A CA 1
ATOM 5353 C C . HIS A 1 700 ? -2.692 13.632 17.947 1.00 87.69 700 HIS A C 1
ATOM 5355 O O . HIS A 1 700 ? -3.858 13.473 18.331 1.00 87.69 700 HIS A O 1
ATOM 5361 N N . GLY A 1 701 ? -2.294 14.758 17.345 1.00 86.19 701 GLY A N 1
ATOM 5362 C CA . GLY A 1 701 ? -3.156 15.936 17.218 1.00 86.19 701 GLY A CA 1
ATOM 5363 C C . GLY A 1 701 ? -4.459 15.679 16.454 1.00 86.19 701 GLY A C 1
ATOM 5364 O O . GLY A 1 701 ? -5.494 16.247 16.800 1.00 86.19 701 GLY A O 1
ATOM 5365 N N . GLY A 1 702 ? -4.442 14.775 15.471 1.00 84.94 702 GLY A N 1
ATOM 5366 C CA . GLY A 1 702 ? -5.628 14.392 14.706 1.00 84.94 702 GLY A CA 1
ATOM 5367 C C . GLY A 1 702 ? -6.660 13.664 15.568 1.00 84.94 702 GLY A C 1
ATOM 5368 O O . GLY A 1 702 ? -7.843 13.999 15.526 1.00 84.94 702 GLY A O 1
ATOM 5369 N N . TRP A 1 703 ? -6.212 12.728 16.416 1.00 88.12 703 TRP A N 1
ATOM 5370 C CA . TRP A 1 703 ? -7.102 11.959 17.299 1.00 88.12 703 TRP A CA 1
ATOM 5371 C C . TRP A 1 703 ? -7.710 12.877 18.347 1.00 88.12 703 TRP A C 1
ATOM 5373 O O . TRP A 1 703 ? -8.918 12.846 18.578 1.00 88.12 703 TRP A O 1
ATOM 5383 N N . LEU A 1 704 ? -6.870 13.738 18.931 1.00 91.19 704 LEU A N 1
ATOM 5384 C CA . LEU A 1 704 ? -7.310 14.722 19.906 1.00 91.19 704 LEU A CA 1
ATOM 5385 C C . LEU A 1 704 ? -8.348 15.660 19.294 1.00 91.19 704 LEU A C 1
ATOM 5387 O O . LEU A 1 704 ? -9.405 15.851 19.882 1.00 91.19 704 LEU A O 1
ATOM 5391 N N . SER A 1 705 ? -8.093 16.180 18.089 1.00 91.31 705 SER A N 1
ATOM 5392 C CA . SER A 1 705 ? -9.023 17.069 17.393 1.00 91.31 705 SER A CA 1
ATOM 5393 C C . SER A 1 705 ? -10.367 16.388 17.118 1.00 91.31 705 SER A C 1
ATOM 5395 O O . SER A 1 705 ? -11.398 16.992 1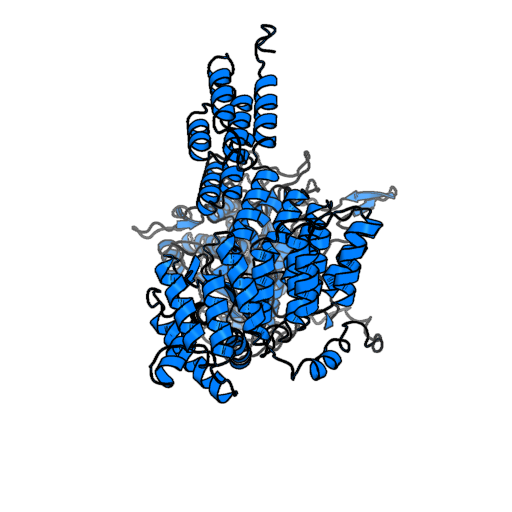7.404 1.00 91.31 705 SER A O 1
ATOM 5397 N N . VAL A 1 706 ? -10.389 15.135 16.648 1.00 91.75 706 VAL A N 1
ATOM 5398 C CA . VAL A 1 706 ? -11.642 14.373 16.461 1.00 91.75 706 VAL A CA 1
ATOM 5399 C C . VAL A 1 706 ? -12.402 14.207 17.781 1.00 91.75 706 VAL A C 1
ATOM 5401 O O . VAL A 1 706 ? -13.628 14.309 17.816 1.00 91.75 706 VAL A O 1
ATOM 5404 N N . TYR A 1 707 ? -11.681 13.981 18.878 1.00 95.00 707 TYR A N 1
ATOM 5405 C CA . TYR A 1 707 ? -12.270 13.758 20.193 1.00 95.00 707 TYR A CA 1
ATOM 5406 C C . TYR A 1 707 ? -12.811 15.048 20.843 1.00 95.00 707 TYR A C 1
ATOM 5408 O O . TYR A 1 707 ? -13.881 15.024 21.458 1.00 95.00 707 TYR A O 1
ATOM 5416 N N . THR A 1 708 ? -12.117 16.183 20.698 1.00 95.00 708 THR A N 1
ATOM 5417 C CA . THR A 1 708 ? -12.376 17.408 21.483 1.00 95.00 708 THR A CA 1
ATOM 5418 C C . THR A 1 708 ? -12.956 18.586 20.700 1.00 95.00 708 THR A C 1
ATOM 5420 O O . THR A 1 708 ? -13.473 19.511 21.328 1.00 95.00 708 THR A O 1
ATOM 5423 N N . SER A 1 709 ? -12.936 18.575 19.363 1.00 93.56 709 SER A N 1
ATOM 5424 C CA . SER A 1 709 ? -13.398 19.721 18.563 1.00 93.56 709 SER A CA 1
ATOM 5425 C C . SER A 1 709 ? -14.905 19.973 18.673 1.00 93.56 709 SER A C 1
ATOM 5427 O O . SER A 1 709 ? -15.707 19.048 18.826 1.00 93.56 709 SER A O 1
ATOM 5429 N N . THR A 1 710 ? -15.287 21.245 18.544 1.00 92.62 710 THR A N 1
ATOM 5430 C CA . THR A 1 710 ? -16.679 21.720 18.565 1.00 92.62 710 THR A CA 1
ATOM 5431 C C . THR A 1 710 ? -16.938 22.700 17.423 1.00 92.62 710 THR A C 1
ATOM 5433 O O . THR A 1 710 ? -16.022 23.383 16.968 1.00 92.62 710 THR A O 1
ATOM 5436 N N . ASP A 1 711 ? -18.193 22.777 16.984 1.00 86.19 711 ASP A N 1
ATOM 5437 C CA . ASP A 1 711 ? -18.692 23.787 16.049 1.00 86.19 711 ASP A CA 1
ATOM 5438 C C . ASP A 1 711 ? -20.032 24.323 16.579 1.00 86.19 711 ASP A C 1
ATOM 5440 O O . ASP A 1 711 ? -21.045 23.618 16.504 1.00 86.19 711 ASP A O 1
ATOM 5444 N N . PRO A 1 712 ? -20.067 25.563 17.106 1.00 85.12 712 PRO A N 1
ATOM 5445 C CA . PRO A 1 712 ? -21.294 26.192 17.592 1.00 85.12 712 PRO A CA 1
ATOM 5446 C C . PRO A 1 712 ? -22.398 26.311 16.530 1.00 85.12 712 PRO A C 1
ATOM 5448 O O . PRO A 1 712 ? -23.578 26.367 16.881 1.00 85.12 712 PRO A O 1
ATOM 5451 N N . GLY A 1 713 ? -22.028 26.360 15.244 1.00 83.06 713 GLY A N 1
ATOM 5452 C CA . GLY A 1 713 ? -22.953 26.418 14.113 1.00 83.06 713 GLY A CA 1
ATOM 5453 C C . GLY A 1 713 ? -23.483 25.052 13.668 1.00 83.06 713 GLY A C 1
ATOM 5454 O O . GLY A 1 713 ? -24.476 24.996 12.940 1.00 83.06 713 GLY A O 1
ATOM 5455 N N . SER A 1 714 ? -22.870 23.950 14.109 1.00 84.81 714 SER A N 1
ATOM 5456 C CA . SER A 1 714 ? -23.324 22.592 13.800 1.00 84.81 714 SER A CA 1
ATOM 5457 C C . SER A 1 714 ? -24.454 22.173 14.733 1.00 84.81 714 SER A C 1
ATOM 5459 O O . SER A 1 714 ? -24.399 22.392 15.938 1.00 84.81 714 SER A O 1
ATOM 5461 N N . GLN A 1 715 ? -25.473 21.491 14.208 1.00 85.94 715 GLN A N 1
ATOM 5462 C CA . GLN A 1 715 ? -26.507 20.876 15.048 1.00 85.94 715 GLN A CA 1
ATOM 5463 C C . GLN A 1 715 ? -26.021 19.610 15.775 1.00 85.94 715 GLN A C 1
ATOM 5465 O O . GLN A 1 715 ? -26.566 19.272 16.821 1.00 85.94 715 GLN A O 1
ATOM 5470 N N . TYR A 1 716 ? -24.966 18.962 15.268 1.00 89.19 716 TYR A N 1
ATOM 5471 C CA . TYR A 1 716 ? -24.444 17.690 15.784 1.00 89.19 716 TYR A CA 1
ATOM 5472 C C . TYR A 1 716 ? -23.208 17.857 16.676 1.00 89.19 716 TYR A C 1
ATOM 5474 O O . TYR A 1 716 ? -22.992 17.057 17.579 1.00 89.19 716 TYR A O 1
ATOM 5482 N N . ASN A 1 717 ? -22.404 18.903 16.447 1.00 91.12 717 ASN A N 1
ATOM 5483 C CA . ASN A 1 717 ? -21.131 19.132 17.144 1.00 91.12 717 ASN A CA 1
ATOM 5484 C C . ASN A 1 717 ? -21.098 20.410 17.994 1.00 91.12 717 ASN A C 1
ATOM 5486 O O . ASN A 1 717 ? -20.017 20.933 18.264 1.00 91.12 717 ASN A O 1
ATOM 5490 N N . LYS A 1 718 ? -22.257 20.874 18.493 1.00 91.62 718 LYS A N 1
ATOM 5491 C CA . LYS A 1 718 ? -22.302 21.912 19.550 1.00 91.62 718 LYS A CA 1
ATOM 5492 C C . LYS A 1 718 ? -21.489 21.497 20.774 1.00 91.62 718 LYS A C 1
ATOM 5494 O O . LYS A 1 718 ? -20.867 22.322 21.432 1.00 91.62 718 LYS A O 1
ATOM 5499 N N . GLN A 1 719 ? -21.526 20.200 21.071 1.00 94.06 719 GLN A N 1
ATOM 5500 C CA . GLN A 1 719 ? -20.680 19.531 22.046 1.00 94.06 719 GLN A CA 1
ATOM 5501 C C . GLN A 1 719 ? -19.706 18.610 21.309 1.00 94.06 719 GLN A C 1
ATOM 5503 O O . GLN A 1 719 ? -20.060 18.008 20.291 1.00 94.06 719 GLN A O 1
ATOM 5508 N N . SER A 1 720 ? -18.491 18.478 21.836 1.00 96.12 720 SER A N 1
ATOM 5509 C CA . SER A 1 720 ? -17.480 17.583 21.276 1.00 96.12 720 SER A CA 1
ATOM 5510 C C . SER A 1 720 ? -17.888 16.122 21.439 1.00 96.12 720 SER A C 1
ATOM 5512 O O . SER A 1 720 ? -18.759 15.802 22.255 1.00 96.12 720 SER A O 1
ATOM 5514 N N . ALA A 1 721 ? -17.248 15.227 20.685 1.00 97.12 721 ALA A N 1
ATOM 5515 C CA . ALA A 1 721 ? -17.482 13.792 20.822 1.00 97.12 721 ALA A CA 1
ATOM 5516 C C . ALA A 1 721 ? -17.196 13.319 22.261 1.00 97.12 721 ALA A C 1
ATOM 5518 O O . ALA A 1 721 ? -18.001 12.584 22.832 1.00 97.12 721 ALA A O 1
ATOM 5519 N N . ARG A 1 722 ? -16.131 13.845 22.886 1.00 97.25 722 ARG A N 1
ATOM 5520 C CA . ARG A 1 722 ? -15.842 13.697 24.320 1.00 97.25 722 ARG A CA 1
ATOM 5521 C C . ARG A 1 722 ? -17.054 14.037 25.187 1.00 97.25 722 ARG A C 1
ATOM 5523 O O . ARG A 1 722 ? -17.521 13.201 25.951 1.00 97.25 722 ARG A O 1
ATOM 5530 N N . CYS A 1 723 ? -17.589 15.252 25.070 1.00 97.00 723 CYS A N 1
ATOM 5531 C CA . CYS A 1 723 ? -18.702 15.694 25.914 1.00 97.00 723 CYS A CA 1
ATOM 5532 C C . CYS A 1 723 ? -19.972 14.859 25.694 1.00 97.00 723 CYS A C 1
ATOM 5534 O O . CYS A 1 723 ? -20.666 14.553 26.659 1.00 97.00 723 CYS A O 1
ATOM 5536 N N . GLN A 1 724 ? -20.266 14.465 24.450 1.00 97.81 724 GLN A N 1
ATOM 5537 C CA . GLN A 1 724 ? -21.410 13.600 24.140 1.00 97.81 724 GLN A CA 1
ATOM 5538 C C . GLN A 1 724 ? -21.313 12.252 24.871 1.00 97.81 724 GLN A C 1
ATOM 5540 O O . GLN A 1 724 ? -22.292 11.818 25.476 1.00 97.81 724 GLN A O 1
ATOM 5545 N N . VAL A 1 725 ? -20.129 11.630 24.862 1.00 98.12 725 VAL A N 1
ATOM 5546 C CA . VAL A 1 725 ? -19.860 10.351 25.539 1.00 98.12 725 VAL A CA 1
ATOM 5547 C C . VAL A 1 725 ? -19.922 10.501 27.056 1.00 98.12 725 VAL A C 1
ATOM 5549 O O . VAL A 1 725 ? -20.660 9.771 27.711 1.00 98.12 725 VAL A O 1
ATOM 5552 N N . LEU A 1 726 ? -19.201 11.472 27.623 1.00 97.62 726 LEU A N 1
ATOM 5553 C CA . LEU A 1 726 ? -19.132 11.664 29.075 1.00 97.62 726 LEU A CA 1
ATOM 5554 C C . LEU A 1 726 ? -20.500 11.997 29.686 1.00 97.62 726 LEU A C 1
ATOM 5556 O O . LEU A 1 726 ? -20.847 11.477 30.747 1.00 97.62 726 LEU A O 1
ATOM 5560 N N . ASN A 1 727 ? -21.300 12.828 29.010 1.00 97.81 727 ASN A N 1
ATOM 5561 C CA . ASN A 1 727 ? -22.651 13.161 29.464 1.00 97.81 727 ASN A CA 1
ATOM 5562 C C . ASN A 1 727 ? -23.565 11.932 29.469 1.00 97.81 727 ASN A C 1
ATOM 5564 O O . ASN A 1 727 ? -24.354 11.760 30.400 1.00 97.81 727 ASN A O 1
ATOM 5568 N N . GLU A 1 728 ? -23.449 11.075 28.455 1.00 98.00 728 GLU A N 1
ATOM 5569 C CA . GLU A 1 728 ? -24.270 9.874 28.358 1.00 98.00 728 GLU A CA 1
ATOM 5570 C C . GLU A 1 728 ? -23.843 8.797 29.362 1.00 98.00 728 GLU A C 1
ATOM 5572 O O . GLU A 1 728 ? -24.703 8.216 30.021 1.00 98.00 728 GLU A O 1
ATOM 5577 N N . ILE A 1 729 ? -22.537 8.595 29.570 1.00 97.62 729 ILE A N 1
ATOM 5578 C CA . ILE A 1 729 ? -22.020 7.720 30.635 1.00 97.62 729 ILE A CA 1
ATOM 5579 C C . ILE A 1 729 ? -22.538 8.192 31.992 1.00 97.62 729 ILE A C 1
ATOM 5581 O O . ILE A 1 729 ? -23.115 7.401 32.734 1.00 97.62 729 ILE A O 1
ATOM 5585 N N . LYS A 1 730 ? -22.413 9.489 32.299 1.00 97.00 730 LYS A N 1
ATOM 5586 C CA . LYS A 1 730 ? -22.901 10.056 33.561 1.00 97.00 730 LYS A CA 1
ATOM 5587 C C . LYS A 1 730 ? -24.400 9.812 33.754 1.00 97.00 730 LYS A C 1
ATOM 5589 O O . LYS A 1 730 ? -24.825 9.455 34.850 1.00 97.00 730 LYS A O 1
ATOM 5594 N N . ARG A 1 731 ? -25.202 9.987 32.697 1.00 97.94 731 ARG A N 1
ATOM 5595 C CA . ARG A 1 731 ? -26.646 9.713 32.727 1.00 97.94 731 ARG A CA 1
ATOM 5596 C C . ARG A 1 731 ? -26.923 8.240 33.028 1.00 97.94 731 ARG A C 1
ATOM 5598 O O . ARG A 1 731 ? -27.731 7.953 33.903 1.00 97.94 731 ARG A O 1
ATOM 5605 N N . LEU A 1 732 ? -26.266 7.321 32.321 1.00 97.50 732 LEU A N 1
ATOM 5606 C CA . LEU A 1 732 ? -26.465 5.879 32.486 1.00 97.50 732 LEU A CA 1
ATOM 5607 C C . LEU A 1 732 ? -26.017 5.390 33.864 1.00 97.50 732 LEU A C 1
ATOM 5609 O O . LEU A 1 732 ? -26.720 4.601 34.488 1.00 97.50 732 LEU A O 1
ATOM 5613 N N . GLN A 1 733 ? -24.900 5.900 34.374 1.00 94.31 733 GLN A N 1
ATOM 5614 C CA . GLN A 1 733 ? -24.440 5.571 35.719 1.00 94.31 733 GLN A CA 1
ATOM 5615 C C . GLN A 1 733 ? -25.399 6.056 36.803 1.00 94.31 733 GLN A C 1
ATOM 5617 O O . GLN A 1 733 ? -25.605 5.342 37.775 1.00 94.31 733 GLN A O 1
ATOM 5622 N N . GLU A 1 734 ? -26.028 7.221 36.634 1.00 95.31 734 GLU A N 1
ATOM 5623 C CA . GLU A 1 734 ? -27.055 7.688 37.571 1.00 95.31 734 GLU A CA 1
ATOM 5624 C C . GLU A 1 734 ? -28.321 6.819 37.507 1.00 95.31 734 GLU A C 1
ATOM 5626 O O . GLU A 1 734 ? -28.881 6.466 38.546 1.00 95.31 734 GLU A O 1
ATOM 5631 N N . VAL A 1 735 ? -28.752 6.438 36.296 1.00 97.00 735 VAL A N 1
ATOM 5632 C CA . VAL A 1 735 ? -29.916 5.560 36.080 1.00 97.00 735 VAL A CA 1
ATOM 5633 C C . VAL A 1 735 ? -29.700 4.188 36.725 1.00 97.00 735 VAL A C 1
ATOM 5635 O O . VAL A 1 735 ? -30.590 3.692 37.412 1.00 97.00 735 VAL A O 1
ATOM 5638 N N . TYR A 1 736 ? -28.513 3.603 36.561 1.00 96.19 736 TYR A N 1
ATOM 5639 C CA . TYR A 1 736 ? -28.188 2.251 37.024 1.00 96.19 736 TYR A CA 1
ATOM 5640 C C . TYR A 1 736 ? -27.313 2.223 38.286 1.00 96.19 736 TYR A C 1
ATOM 5642 O O . TYR A 1 736 ? -26.669 1.217 38.569 1.00 96.19 736 TYR A O 1
ATOM 5650 N N . LYS A 1 737 ? -27.308 3.292 39.094 1.00 93.69 737 LYS A N 1
ATOM 5651 C CA . LYS A 1 737 ? -26.444 3.424 40.288 1.00 93.69 737 LYS A CA 1
ATOM 5652 C C . LYS A 1 737 ? -26.641 2.357 41.373 1.00 93.69 737 LYS A C 1
ATOM 5654 O O . LYS A 1 737 ? -25.814 2.238 42.268 1.00 93.69 737 LYS A O 1
ATOM 5659 N N . GLN A 1 738 ? -27.768 1.643 41.340 1.00 94.06 738 GLN A N 1
ATOM 5660 C CA . GLN A 1 738 ? -28.099 0.553 42.270 1.00 94.06 738 GLN A CA 1
ATOM 5661 C C . GLN A 1 738 ? -27.747 -0.833 41.707 1.00 94.06 738 GLN A C 1
ATOM 5663 O O . GLN A 1 738 ? -28.018 -1.847 42.346 1.00 94.06 738 GLN A O 1
ATOM 5668 N N . GLU A 1 739 ? -27.185 -0.895 40.500 1.00 95.12 739 GLU A N 1
ATOM 5669 C CA . GLU A 1 739 ? -26.790 -2.131 39.836 1.00 95.12 739 GLU A CA 1
ATOM 5670 C C . GLU A 1 739 ? -25.265 -2.249 39.760 1.00 95.12 739 GLU A C 1
ATOM 5672 O O . GLU A 1 739 ? -24.535 -1.259 39.766 1.00 95.12 739 GLU A O 1
ATOM 5677 N N . GLU A 1 740 ? -24.773 -3.481 39.640 1.00 95.12 740 GLU A N 1
ATOM 5678 C CA . GLU A 1 740 ? -23.377 -3.720 39.286 1.00 95.12 740 GLU A CA 1
ATOM 5679 C C . GLU A 1 740 ? -23.155 -3.304 37.825 1.00 95.12 740 GLU A C 1
ATOM 5681 O O . GLU A 1 740 ? -23.787 -3.848 36.914 1.00 95.12 740 GLU A O 1
ATOM 5686 N N . THR A 1 741 ? -22.285 -2.316 37.610 1.00 96.75 741 THR A N 1
ATOM 5687 C CA . THR A 1 741 ? -22.030 -1.701 36.300 1.00 96.75 741 THR A CA 1
ATOM 5688 C C . THR A 1 741 ? -20.578 -1.875 35.862 1.00 96.75 741 THR A C 1
ATOM 5690 O O . THR A 1 741 ? -19.668 -2.013 36.682 1.00 96.75 741 THR A O 1
ATOM 5693 N N . SER A 1 742 ? -20.359 -1.853 34.549 1.00 97.88 742 SER A N 1
ATOM 5694 C CA . SER A 1 742 ? -19.038 -1.739 33.922 1.00 97.88 742 SER A CA 1
ATOM 5695 C C . SER A 1 742 ? -19.104 -0.776 32.745 1.00 97.88 742 SER A C 1
ATOM 5697 O O . SER A 1 742 ? -20.171 -0.600 32.154 1.00 97.88 742 SER A O 1
ATOM 5699 N N . ILE A 1 743 ? -17.971 -0.175 32.382 1.00 98.56 743 ILE A N 1
ATOM 5700 C CA . ILE A 1 743 ? -17.839 0.557 31.120 1.00 98.56 743 ILE A CA 1
ATOM 5701 C C . ILE A 1 743 ? -16.893 -0.228 30.220 1.00 98.56 743 ILE A C 1
ATOM 5703 O O . ILE A 1 743 ? -15.735 -0.448 30.568 1.00 98.56 743 ILE A O 1
ATOM 5707 N N . THR A 1 744 ? -17.369 -0.615 29.044 1.00 98.62 744 THR A N 1
ATOM 5708 C CA . THR A 1 744 ? -16.539 -1.242 28.023 1.00 98.62 744 THR A CA 1
ATOM 5709 C C . THR A 1 744 ? -16.414 -0.336 26.805 1.00 98.62 744 THR A C 1
ATOM 5711 O O . THR A 1 744 ? -17.392 0.194 26.294 1.00 98.62 744 THR A O 1
ATOM 5714 N N . ILE A 1 745 ? -15.202 -0.132 26.312 1.00 98.62 745 ILE A N 1
ATOM 5715 C CA . ILE A 1 745 ? -14.930 0.737 25.169 1.00 98.62 745 ILE A CA 1
ATOM 5716 C C . ILE A 1 745 ? -14.305 -0.112 24.076 1.00 98.62 745 ILE A C 1
ATOM 5718 O O . ILE A 1 745 ? -13.452 -0.957 24.333 1.00 98.62 745 ILE A O 1
ATOM 5722 N N . THR A 1 746 ? -14.739 0.065 22.838 1.00 98.56 746 THR A N 1
ATOM 5723 C CA . THR A 1 746 ? -14.229 -0.739 21.732 1.00 98.56 746 THR A CA 1
ATOM 5724 C C . THR A 1 746 ? -14.052 0.095 20.480 1.00 98.56 746 THR A C 1
ATOM 5726 O O . THR A 1 746 ? -14.720 1.111 20.280 1.00 98.56 746 THR A O 1
ATOM 5729 N N . GLY A 1 747 ? -13.097 -0.313 19.657 1.00 97.44 747 GLY A N 1
ATOM 5730 C CA . GLY A 1 747 ? -12.846 0.314 18.377 1.00 97.44 747 GLY A CA 1
ATOM 5731 C C . GLY A 1 747 ? -11.772 -0.419 17.593 1.00 97.44 747 GLY A C 1
ATOM 5732 O O . GLY A 1 747 ? -10.972 -1.182 18.138 1.00 97.44 747 GLY A O 1
ATOM 5733 N N . HIS A 1 748 ? -11.740 -0.142 16.297 1.00 95.44 748 HIS A N 1
ATOM 5734 C CA . HIS A 1 748 ? -10.742 -0.658 15.369 1.00 95.44 748 HIS A CA 1
ATOM 5735 C C . HIS A 1 748 ? -10.024 0.497 14.664 1.00 95.44 748 HIS A C 1
ATOM 5737 O O . HIS A 1 748 ? -10.653 1.516 14.367 1.00 95.44 748 HIS A O 1
ATOM 5743 N N . SER A 1 749 ? -8.726 0.362 14.379 1.00 92.38 749 SER A N 1
ATOM 5744 C CA . SER A 1 749 ? -7.945 1.379 13.653 1.00 92.38 749 SER A CA 1
ATOM 5745 C C . SER A 1 749 ? -8.012 2.765 14.330 1.00 92.38 749 SER A C 1
ATOM 5747 O O . SER A 1 749 ? -7.697 2.881 15.512 1.00 92.38 749 SER A O 1
ATOM 5749 N N . LEU A 1 750 ? -8.481 3.830 13.661 1.00 89.44 750 LEU A N 1
ATOM 5750 C CA . LEU A 1 750 ? -8.761 5.124 14.319 1.00 89.44 750 LEU A CA 1
ATOM 5751 C C . LEU A 1 750 ? -9.658 4.973 15.559 1.00 89.44 750 LEU A C 1
ATOM 5753 O O . LEU A 1 750 ? -9.425 5.618 16.580 1.00 89.44 750 LEU A O 1
ATOM 5757 N N . GLY A 1 751 ? -10.681 4.123 15.477 1.00 94.38 751 GLY A N 1
ATOM 5758 C CA . GLY A 1 751 ? -11.614 3.887 16.571 1.00 94.38 751 GLY A CA 1
ATOM 5759 C C . GLY A 1 751 ? -10.910 3.287 17.785 1.00 94.38 751 GLY A C 1
ATOM 5760 O O . GLY A 1 751 ? -11.262 3.614 18.910 1.00 94.38 751 GLY A O 1
ATOM 5761 N N . ALA A 1 752 ? -9.862 2.483 17.578 1.00 96.19 752 ALA A N 1
ATOM 5762 C CA . ALA A 1 752 ? -9.021 1.964 18.654 1.00 96.19 752 ALA A CA 1
ATOM 5763 C C . ALA A 1 752 ? -8.205 3.071 19.349 1.00 96.19 752 ALA A C 1
ATOM 5765 O O . ALA A 1 752 ? -8.079 3.073 20.577 1.00 96.19 752 ALA A O 1
ATOM 5766 N N . ALA A 1 753 ? -7.704 4.051 18.589 1.00 93.88 753 ALA A N 1
ATOM 5767 C CA . ALA A 1 753 ? -7.028 5.216 19.160 1.00 93.88 753 ALA A CA 1
ATOM 5768 C C . ALA A 1 753 ? -7.988 6.076 19.996 1.00 93.88 753 ALA A C 1
ATOM 5770 O O . ALA A 1 753 ? -7.678 6.415 21.138 1.00 93.88 753 ALA A O 1
ATOM 5771 N N . LEU A 1 754 ? -9.178 6.373 19.460 1.00 95.75 754 LEU A N 1
ATOM 5772 C CA . LEU A 1 754 ? -10.226 7.110 20.175 1.00 95.75 754 LEU A CA 1
ATOM 5773 C C . LEU A 1 754 ? -10.709 6.349 21.413 1.00 95.75 754 LEU A C 1
ATOM 5775 O O . LEU A 1 754 ? -10.879 6.957 22.465 1.00 95.75 754 LEU A O 1
ATOM 5779 N N . ALA A 1 755 ? -10.861 5.026 21.314 1.00 97.88 755 ALA A N 1
ATOM 5780 C CA . ALA A 1 755 ? -11.207 4.164 22.437 1.00 97.88 755 ALA A CA 1
ATOM 5781 C C . ALA A 1 755 ? -10.165 4.251 23.557 1.00 97.88 755 ALA A C 1
ATOM 5783 O O . ALA A 1 755 ? -10.534 4.411 24.716 1.00 97.88 755 ALA A O 1
ATOM 5784 N N . THR A 1 756 ? -8.876 4.218 23.211 1.00 97.25 756 THR A N 1
ATOM 5785 C CA . THR A 1 756 ? -7.777 4.341 24.178 1.00 97.25 756 THR A CA 1
ATOM 5786 C C . THR A 1 756 ? -7.787 5.709 24.865 1.00 97.25 756 THR A C 1
ATOM 5788 O O . THR A 1 756 ? -7.772 5.772 26.090 1.00 97.25 756 THR A O 1
ATOM 5791 N N . ILE A 1 757 ? -7.886 6.806 24.099 1.00 96.00 757 ILE A N 1
ATOM 5792 C CA . ILE A 1 757 ? -7.960 8.176 24.648 1.00 96.00 757 ILE A CA 1
ATOM 5793 C C . ILE A 1 757 ? -9.184 8.332 25.554 1.00 96.00 757 ILE A C 1
ATOM 5795 O O . ILE A 1 757 ? -9.073 8.857 26.660 1.00 96.00 757 ILE A O 1
ATOM 5799 N N . SER A 1 758 ? -10.345 7.864 25.091 1.00 97.19 758 SER A N 1
ATOM 5800 C CA . SER A 1 758 ? -11.608 7.965 25.816 1.00 97.19 758 SER A CA 1
ATOM 5801 C C . SER A 1 758 ? -11.579 7.168 27.120 1.00 97.19 758 SER A C 1
ATOM 5803 O O . SER A 1 758 ? -12.011 7.686 28.146 1.00 97.19 758 SER A O 1
ATOM 5805 N N . ALA A 1 759 ? -11.016 5.956 27.114 1.00 97.19 759 ALA A N 1
ATOM 5806 C CA . ALA A 1 759 ? -10.893 5.125 28.309 1.00 97.19 759 ALA A CA 1
ATOM 5807 C C . ALA A 1 759 ? -9.995 5.767 29.373 1.00 97.19 759 ALA A C 1
ATOM 5809 O O . ALA A 1 759 ? -10.375 5.827 30.544 1.00 97.19 759 ALA A O 1
ATOM 5810 N N . THR A 1 760 ? -8.842 6.301 28.959 1.00 95.69 760 THR A N 1
ATOM 5811 C CA . THR A 1 760 ? -7.940 7.037 29.851 1.00 95.69 760 THR A CA 1
ATOM 5812 C C . THR A 1 760 ? -8.616 8.286 30.412 1.00 95.69 760 THR A C 1
ATOM 5814 O O . THR A 1 760 ? -8.630 8.468 31.622 1.00 95.69 760 THR A O 1
ATOM 5817 N N . ASP A 1 761 ? -9.254 9.109 29.574 1.00 95.44 761 ASP A N 1
ATOM 5818 C CA . ASP A 1 761 ? -9.977 10.319 30.007 1.00 95.44 761 ASP A CA 1
ATOM 5819 C C . ASP A 1 761 ? -11.077 10.007 31.035 1.00 95.44 761 ASP A C 1
ATOM 5821 O O . ASP A 1 761 ? -11.184 10.691 32.057 1.00 95.44 761 ASP A O 1
ATOM 5825 N N . ILE A 1 762 ? -11.859 8.946 30.806 1.00 95.81 762 ILE A N 1
ATOM 5826 C CA . ILE A 1 762 ? -12.938 8.526 31.708 1.00 95.81 762 ILE A CA 1
ATOM 5827 C C . ILE A 1 762 ? -12.395 8.189 33.101 1.00 95.81 762 ILE A C 1
ATOM 5829 O O . ILE A 1 762 ? -12.925 8.700 34.090 1.00 95.81 762 ILE A O 1
ATOM 5833 N N . VAL A 1 763 ? -11.343 7.371 33.196 1.00 94.88 763 VAL A N 1
ATOM 5834 C CA . VAL A 1 763 ? -10.809 6.927 34.495 1.00 94.88 763 VAL A CA 1
ATOM 5835 C C . VAL A 1 763 ? -9.979 8.020 35.161 1.00 94.88 763 VAL A C 1
ATOM 5837 O O . VAL A 1 763 ? -10.201 8.328 36.329 1.00 94.88 763 VAL A O 1
ATOM 5840 N N . SER A 1 764 ? -9.086 8.687 34.424 1.00 91.12 764 SER A N 1
ATOM 5841 C CA . SER A 1 764 ? -8.223 9.741 34.977 1.00 91.12 764 SER A CA 1
ATOM 5842 C C . SER A 1 764 ? -9.006 10.934 35.537 1.00 91.12 764 SER A C 1
ATOM 5844 O O . SER A 1 764 ? -8.501 11.652 36.400 1.00 91.12 764 SER A O 1
ATOM 5846 N N . ASN A 1 765 ? -10.238 11.165 35.070 1.00 90.88 765 ASN A N 1
ATOM 5847 C CA . ASN A 1 765 ? -11.113 12.218 35.591 1.00 90.88 765 ASN A CA 1
ATOM 5848 C C . ASN A 1 765 ? -12.234 11.710 36.507 1.00 90.88 765 ASN A C 1
ATOM 5850 O O . ASN A 1 765 ? -13.027 12.528 36.979 1.00 90.88 765 ASN A O 1
ATOM 5854 N N . GLY A 1 766 ? -12.303 10.404 36.780 1.00 92.06 766 GLY A N 1
ATOM 5855 C CA . GLY A 1 766 ? -13.305 9.812 37.668 1.00 92.06 766 GLY A CA 1
ATOM 5856 C C . GLY A 1 766 ? -14.728 9.792 37.101 1.00 92.06 766 GLY A C 1
ATOM 5857 O O . GLY A 1 766 ? -15.685 9.678 37.862 1.00 92.06 766 GLY A O 1
ATOM 5858 N N . TYR A 1 767 ? -14.899 9.885 35.778 1.00 93.31 767 TYR A N 1
ATOM 5859 C CA . TYR A 1 767 ? -16.212 9.740 35.131 1.00 93.31 767 TYR A CA 1
ATOM 5860 C C . TYR A 1 767 ? -16.749 8.308 35.188 1.00 93.31 767 TYR A C 1
ATOM 5862 O O . TYR A 1 767 ? -17.906 8.084 34.853 1.00 93.31 767 TYR A O 1
ATOM 5870 N N . ASN A 1 768 ? -15.924 7.345 35.600 1.00 93.50 768 ASN A N 1
ATOM 5871 C CA . ASN A 1 768 ? -16.336 5.972 35.835 1.00 93.50 768 ASN A CA 1
ATOM 5872 C C . ASN A 1 768 ? -17.013 5.761 37.198 1.00 93.50 768 ASN A C 1
ATOM 5874 O O . ASN A 1 768 ? -17.508 4.660 37.406 1.00 93.50 768 ASN A O 1
ATOM 5878 N N . ASN A 1 769 ? -17.066 6.737 38.118 1.00 89.31 769 ASN A N 1
ATOM 5879 C CA . ASN A 1 769 ? -17.663 6.563 39.457 1.00 89.31 769 ASN A CA 1
ATOM 5880 C C . ASN A 1 769 ? -17.222 5.247 40.149 1.00 89.31 769 ASN A C 1
ATOM 5882 O O . ASN A 1 769 ? -18.041 4.527 40.718 1.00 89.31 769 ASN A O 1
ATOM 5886 N N . SER A 1 770 ? -15.930 4.909 40.038 1.00 85.25 770 SER A N 1
ATOM 5887 C CA . SER A 1 770 ? -15.314 3.675 40.566 1.00 85.25 770 SER A CA 1
ATOM 5888 C C . SER A 1 770 ? -15.805 2.349 39.955 1.00 85.25 770 SER A C 1
ATOM 5890 O O . SER A 1 770 ? -15.486 1.281 40.474 1.00 85.25 770 SER A O 1
ATOM 5892 N N . CYS A 1 771 ? -16.568 2.369 38.855 1.00 92.62 771 CYS A N 1
ATOM 5893 C CA . CYS A 1 771 ? -16.853 1.153 38.089 1.00 92.62 771 CYS A CA 1
ATOM 5894 C C . CYS A 1 771 ? -15.650 0.783 37.193 1.00 92.62 771 CYS A C 1
ATOM 5896 O O . CYS A 1 771 ? -14.947 1.679 36.708 1.00 92.62 771 CYS A O 1
ATOM 5898 N N . PRO A 1 772 ? -15.392 -0.515 36.950 1.00 96.44 772 PRO A N 1
ATOM 5899 C CA . PRO A 1 772 ? -14.268 -0.944 36.126 1.00 96.44 772 PRO A CA 1
ATOM 5900 C C . PRO A 1 772 ? -14.451 -0.514 34.667 1.00 96.44 772 PRO A C 1
ATOM 5902 O O . PRO A 1 772 ? -15.549 -0.630 34.108 1.00 96.44 772 PRO A O 1
ATOM 5905 N N . VAL A 1 773 ? -13.355 -0.070 34.047 1.00 98.19 773 VAL A N 1
ATOM 5906 C CA . VAL A 1 773 ? -13.314 0.336 32.640 1.00 98.19 773 VAL A CA 1
ATOM 5907 C C . VAL A 1 773 ? -12.410 -0.610 31.857 1.00 98.19 773 VAL A C 1
ATOM 5909 O O . VAL A 1 773 ? -11.223 -0.744 32.150 1.00 98.19 773 VAL A O 1
ATOM 5912 N N . SER A 1 774 ? -12.958 -1.245 30.825 1.00 98.31 774 SER A N 1
ATOM 5913 C CA . SER A 1 774 ? -12.214 -2.140 29.935 1.00 98.31 774 SER A CA 1
ATOM 5914 C C . SER A 1 774 ? -12.242 -1.618 28.506 1.00 98.31 774 SER A C 1
ATOM 5916 O O . SER A 1 774 ? -13.292 -1.224 28.015 1.00 98.31 774 SER A O 1
ATOM 5918 N N . ALA A 1 775 ? -11.121 -1.669 27.798 1.00 98.38 775 ALA A N 1
ATOM 5919 C CA . ALA A 1 775 ? -11.051 -1.356 26.380 1.00 98.38 775 ALA A CA 1
ATOM 5920 C C . ALA A 1 775 ? -10.619 -2.585 25.564 1.00 98.38 775 ALA A C 1
ATOM 5922 O O . ALA A 1 775 ? -9.558 -3.151 25.813 1.00 98.38 775 ALA A O 1
ATOM 5923 N N . PHE A 1 776 ? -11.425 -2.988 24.580 1.00 98.62 776 PHE A N 1
ATOM 5924 C CA . PHE A 1 776 ? -11.096 -4.049 23.619 1.00 98.62 776 PHE A CA 1
ATOM 5925 C C . PHE A 1 776 ? -10.886 -3.421 22.252 1.00 98.62 776 PHE A C 1
ATOM 5927 O O . PHE A 1 776 ? -11.846 -3.000 21.598 1.00 98.62 776 PHE A O 1
ATOM 5934 N N . VAL A 1 777 ? -9.626 -3.324 21.838 1.00 98.38 777 VAL A N 1
ATOM 5935 C CA . VAL A 1 777 ? -9.247 -2.580 20.639 1.00 98.38 777 VAL A CA 1
ATOM 5936 C C . VAL A 1 777 ? -8.521 -3.461 19.633 1.00 98.38 777 VAL A C 1
ATOM 5938 O O . VAL A 1 777 ? -7.730 -4.330 19.996 1.00 98.38 777 VAL A O 1
ATOM 5941 N N . PHE A 1 778 ? -8.781 -3.218 18.352 1.00 98.00 778 PHE A N 1
ATOM 5942 C CA . PHE A 1 778 ? -8.311 -4.046 17.241 1.00 98.00 778 PHE A CA 1
ATOM 5943 C C . PHE A 1 778 ? -7.492 -3.200 16.272 1.00 98.00 778 PHE A C 1
ATOM 5945 O O . PHE A 1 778 ? -7.862 -2.061 15.981 1.00 98.00 778 PHE A O 1
ATOM 5952 N N . GLY A 1 779 ? -6.370 -3.726 15.778 1.00 94.69 779 GLY A N 1
ATOM 5953 C CA . GLY A 1 779 ? -5.537 -2.986 14.820 1.00 94.69 779 GLY A CA 1
ATOM 5954 C C . GLY A 1 779 ? -5.115 -1.610 15.344 1.00 94.69 779 GLY A C 1
ATOM 5955 O O . GLY A 1 779 ? -5.051 -0.648 14.582 1.00 94.69 779 GLY A O 1
ATOM 5956 N N . SER A 1 780 ? -4.913 -1.494 16.664 1.00 94.25 780 SER A N 1
ATOM 5957 C CA . SER A 1 780 ? -4.719 -0.199 17.312 1.00 94.25 780 SER A CA 1
ATOM 5958 C C . SER A 1 780 ? -3.388 0.422 16.898 1.00 94.25 780 SER A C 1
ATOM 5960 O O . SER A 1 780 ? -2.349 -0.166 17.227 1.00 94.25 780 SER A O 1
ATOM 5962 N N . PRO A 1 781 ? -3.391 1.623 16.293 1.00 90.50 781 PRO A N 1
ATOM 5963 C CA . PRO A 1 781 ? -2.186 2.430 16.159 1.00 90.50 781 PRO A CA 1
ATOM 5964 C C . PRO A 1 781 ? -1.677 2.827 17.551 1.00 90.50 781 PRO A C 1
ATOM 5966 O O . PRO A 1 781 ? -2.379 2.691 18.565 1.00 90.50 781 PRO A O 1
ATOM 5969 N N . ARG A 1 782 ? -0.468 3.373 17.596 1.00 88.75 782 ARG A N 1
ATOM 5970 C CA . ARG A 1 782 ? 0.067 4.019 18.791 1.00 88.75 782 ARG A CA 1
ATOM 5971 C C . ARG A 1 782 ? -0.620 5.363 19.016 1.00 88.75 782 ARG A C 1
ATOM 5973 O O . ARG A 1 782 ? -0.906 6.102 18.074 1.00 88.75 782 ARG A O 1
ATOM 5980 N N . VAL A 1 783 ? -0.893 5.677 20.279 1.00 90.12 783 VAL A N 1
ATOM 5981 C CA . VAL A 1 783 ? -1.842 6.745 20.639 1.00 90.12 783 VAL A CA 1
ATOM 5982 C C . VAL A 1 783 ? -1.148 7.990 21.176 1.00 90.12 783 VAL A C 1
ATOM 5984 O O . VAL A 1 783 ? -1.440 9.096 20.713 1.00 90.12 783 VAL A O 1
ATOM 5987 N N . GLY A 1 784 ? -0.210 7.822 22.110 1.00 89.56 784 GLY A N 1
ATOM 5988 C CA . GLY A 1 784 ? 0.470 8.934 22.767 1.00 89.56 784 GLY A CA 1
ATOM 5989 C C . GLY A 1 784 ? 1.910 8.644 23.160 1.00 89.56 784 GLY A C 1
ATOM 5990 O O . GLY A 1 784 ? 2.425 7.561 22.896 1.00 89.56 784 GLY A O 1
ATOM 5991 N N . ASN A 1 785 ? 2.569 9.641 23.746 1.00 91.00 785 ASN A N 1
ATOM 5992 C CA . ASN A 1 785 ? 3.952 9.563 24.217 1.00 91.00 785 ASN A CA 1
ATOM 5993 C C . ASN A 1 785 ? 4.083 8.742 25.518 1.00 91.00 785 ASN A C 1
ATOM 5995 O O . ASN A 1 785 ? 3.108 8.218 26.058 1.00 91.00 785 ASN A O 1
ATOM 5999 N N . SER A 1 786 ? 5.304 8.657 26.051 1.00 90.94 786 SER A N 1
ATOM 6000 C CA . SER A 1 786 ? 5.582 7.988 27.328 1.00 90.94 786 SER A CA 1
ATOM 6001 C C . SER A 1 786 ? 4.786 8.552 28.504 1.00 90.94 786 SER A C 1
ATOM 6003 O O . SER A 1 786 ? 4.419 7.802 29.398 1.00 90.94 786 SER A O 1
ATOM 6005 N N . ASP A 1 787 ? 4.501 9.853 28.518 1.00 90.88 787 ASP A N 1
ATOM 6006 C CA . ASP A 1 787 ? 3.759 10.484 29.614 1.00 90.88 787 ASP A CA 1
ATOM 6007 C C . ASP A 1 787 ? 2.265 10.154 29.550 1.00 90.88 787 ASP A C 1
ATOM 6009 O O . ASP A 1 787 ? 1.636 9.919 30.579 1.00 90.88 787 ASP A O 1
ATOM 6013 N N . PHE A 1 788 ? 1.709 10.029 28.342 1.00 92.69 788 PHE A N 1
ATOM 6014 C CA . PHE A 1 788 ? 0.374 9.468 28.158 1.00 92.69 788 PHE A CA 1
ATOM 6015 C C . PHE A 1 788 ? 0.315 8.005 28.621 1.00 92.69 788 PHE A C 1
ATOM 6017 O O . PHE A 1 788 ? -0.630 7.627 29.308 1.00 92.69 788 PHE A O 1
ATOM 6024 N N . GLN A 1 789 ? 1.341 7.199 28.318 1.00 93.00 789 GLN A N 1
ATOM 6025 C CA . GLN A 1 789 ? 1.432 5.822 28.813 1.00 93.00 789 GLN A CA 1
ATOM 6026 C C . GLN A 1 789 ? 1.486 5.766 30.347 1.00 93.00 789 GLN A C 1
ATOM 6028 O O . GLN A 1 789 ? 0.731 5.008 30.939 1.00 93.00 789 GLN A O 1
ATOM 6033 N N . LYS A 1 790 ? 2.298 6.604 31.007 1.00 90.88 790 LYS A N 1
ATOM 6034 C CA . LYS A 1 790 ? 2.321 6.685 32.481 1.00 90.88 790 LYS A CA 1
ATOM 6035 C C . LYS A 1 790 ? 0.948 7.023 33.057 1.00 90.88 790 LYS A C 1
ATOM 6037 O O . LYS A 1 790 ? 0.543 6.450 34.063 1.00 90.88 790 LYS A O 1
ATOM 6042 N N . ALA A 1 791 ? 0.236 7.960 32.434 1.00 90.62 791 ALA A N 1
ATOM 6043 C CA . ALA A 1 791 ? -1.093 8.343 32.886 1.00 90.62 791 ALA A CA 1
ATOM 6044 C C . ALA A 1 791 ? -2.131 7.228 32.668 1.00 90.62 791 ALA A C 1
ATOM 6046 O O . ALA A 1 791 ? -3.021 7.056 33.499 1.00 90.62 791 ALA A O 1
ATOM 6047 N N . PHE A 1 792 ? -1.989 6.446 31.593 1.00 93.31 792 PHE A N 1
ATOM 6048 C CA . PHE A 1 792 ? -2.739 5.207 31.393 1.00 93.31 792 PHE A CA 1
ATOM 6049 C C . PHE A 1 792 ? -2.407 4.172 32.482 1.00 93.31 792 PHE A C 1
ATOM 6051 O O . PHE A 1 792 ? -3.319 3.630 33.097 1.00 93.31 792 PHE A O 1
ATOM 6058 N N . ASP A 1 793 ? -1.125 3.929 32.762 1.00 91.25 793 ASP A N 1
ATOM 6059 C CA . ASP A 1 793 ? -0.676 2.936 33.748 1.00 91.25 793 ASP A CA 1
ATOM 6060 C C . ASP A 1 793 ? -1.077 3.317 35.186 1.00 91.25 793 ASP A C 1
ATOM 6062 O O . ASP A 1 793 ? -1.306 2.445 36.021 1.00 91.25 793 ASP A O 1
ATOM 6066 N N . GLY A 1 794 ? -1.199 4.617 35.477 1.00 89.50 794 GLY A N 1
ATOM 6067 C CA . GLY A 1 794 ? -1.685 5.140 36.757 1.00 89.50 794 GLY A CA 1
ATOM 6068 C C . GLY A 1 794 ? -3.205 5.062 36.951 1.00 89.50 794 GLY A C 1
ATOM 6069 O O . GLY A 1 794 ? -3.694 5.362 38.039 1.00 89.50 794 GLY A O 1
ATOM 6070 N N . ALA A 1 795 ? -3.972 4.681 35.927 1.00 90.25 795 ALA A N 1
ATOM 6071 C CA . ALA A 1 795 ? -5.423 4.549 36.003 1.00 90.25 795 ALA A CA 1
ATOM 6072 C C . ALA A 1 795 ? -5.818 3.152 36.529 1.00 90.25 795 ALA A C 1
ATOM 6074 O O . ALA A 1 795 ? -6.035 2.221 35.757 1.00 90.25 795 ALA A O 1
ATOM 6075 N N . GLU A 1 796 ? -5.931 2.999 37.854 1.00 88.06 796 GLU A N 1
ATOM 6076 C CA . GLU A 1 796 ? -6.102 1.689 38.517 1.00 88.06 796 GLU A CA 1
ATOM 6077 C C . GLU A 1 796 ? -7.322 0.875 38.038 1.00 88.06 796 GLU A C 1
ATOM 6079 O O . GLU A 1 796 ? -7.226 -0.350 37.912 1.00 88.06 796 GLU A O 1
ATOM 6084 N N . ASP A 1 797 ? -8.436 1.539 37.712 1.00 93.56 797 ASP A N 1
ATOM 6085 C CA . ASP A 1 797 ? -9.679 0.908 37.234 1.00 93.56 797 ASP A CA 1
ATOM 6086 C C . ASP A 1 797 ? -9.683 0.607 35.721 1.00 93.56 797 ASP A C 1
ATOM 6088 O O . ASP A 1 797 ? -10.670 0.077 35.204 1.00 93.56 797 ASP A O 1
ATOM 6092 N N . LEU A 1 798 ? -8.610 0.953 34.995 1.00 96.31 798 LEU A N 1
ATOM 6093 C CA . LEU A 1 798 ? -8.523 0.825 33.541 1.00 96.31 798 LEU A CA 1
ATOM 6094 C C . LEU A 1 798 ? -7.788 -0.448 33.114 1.00 96.31 798 LEU A C 1
ATOM 6096 O O . LEU A 1 798 ? -6.664 -0.727 33.534 1.00 96.31 798 LEU A O 1
ATOM 6100 N N . ARG A 1 799 ? -8.393 -1.215 32.208 1.00 97.75 799 ARG A N 1
ATOM 6101 C CA . ARG A 1 799 ? -7.758 -2.342 31.512 1.00 97.75 799 ARG A CA 1
ATOM 6102 C C . ARG A 1 799 ? -7.939 -2.187 30.015 1.00 97.75 799 ARG A C 1
ATOM 6104 O O . ARG A 1 799 ? -9.003 -1.792 29.559 1.00 97.75 799 ARG A O 1
ATOM 6111 N N . LEU A 1 800 ? -6.920 -2.523 29.233 1.00 98.00 800 LEU A N 1
ATOM 6112 C CA . LEU A 1 800 ? -6.987 -2.433 27.777 1.00 98.00 800 LEU A CA 1
ATOM 6113 C C . LEU A 1 800 ? -6.327 -3.659 27.155 1.00 98.00 800 LEU A C 1
ATOM 6115 O O . LEU A 1 800 ? -5.180 -3.960 27.480 1.00 98.00 800 LEU A O 1
ATOM 6119 N N . LEU A 1 801 ? -7.054 -4.345 26.273 1.00 98.56 801 LEU A N 1
ATOM 6120 C CA . LEU A 1 801 ? -6.572 -5.465 25.473 1.00 98.56 801 LEU A CA 1
ATOM 6121 C C . LEU A 1 801 ? -6.454 -5.032 24.008 1.00 98.56 801 LEU A C 1
ATOM 6123 O O . LEU A 1 801 ? -7.453 -4.700 23.366 1.00 98.56 801 LEU A O 1
ATOM 6127 N N . ARG A 1 802 ? -5.227 -5.050 23.483 1.00 98.00 802 ARG A N 1
ATOM 6128 C CA . ARG A 1 802 ? -4.892 -4.770 22.084 1.00 98.00 802 ARG A CA 1
ATOM 6129 C C . ARG A 1 802 ? -4.797 -6.072 21.317 1.00 98.00 802 ARG A C 1
ATOM 6131 O O . ARG A 1 802 ? -3.835 -6.815 21.483 1.00 98.00 802 ARG A O 1
ATOM 6138 N N . VAL A 1 803 ? -5.762 -6.331 20.446 1.00 98.31 803 VAL A N 1
ATOM 6139 C CA . VAL A 1 803 ? -5.667 -7.426 19.484 1.00 98.31 803 VAL A CA 1
ATOM 6140 C C . VAL A 1 803 ? -4.831 -6.949 18.303 1.00 98.31 803 VAL A C 1
ATOM 6142 O O . VAL A 1 803 ? -5.148 -5.930 17.676 1.00 98.31 803 VAL A O 1
ATOM 6145 N N . ARG A 1 804 ? -3.762 -7.681 17.993 1.00 96.38 804 ARG A N 1
ATOM 6146 C CA . ARG A 1 804 ? -2.805 -7.352 16.936 1.00 96.38 804 ARG A CA 1
ATOM 6147 C C . ARG A 1 804 ? -2.635 -8.527 15.981 1.00 96.38 804 ARG A C 1
ATOM 6149 O O . ARG A 1 804 ? -2.295 -9.618 16.413 1.00 96.38 804 ARG A O 1
ATOM 6156 N N . ASN A 1 805 ? -2.837 -8.285 14.689 1.00 94.75 805 ASN A N 1
ATOM 6157 C CA . ASN A 1 805 ? -2.576 -9.254 13.636 1.00 94.75 805 ASN A CA 1
ATOM 6158 C C . ASN A 1 805 ? -1.115 -9.121 13.183 1.00 94.75 805 ASN A C 1
ATOM 6160 O O . ASN A 1 805 ? -0.689 -8.028 12.816 1.00 94.75 805 ASN A O 1
ATOM 6164 N N . SER A 1 806 ? -0.347 -10.208 13.223 1.00 91.81 806 SER A N 1
ATOM 6165 C CA . SER A 1 806 ? 1.095 -10.230 12.925 1.00 91.81 806 SER A CA 1
ATOM 6166 C C . SER A 1 806 ? 1.460 -9.570 11.576 1.00 91.81 806 SER A C 1
ATOM 6168 O O . SER A 1 806 ? 2.347 -8.709 11.564 1.00 91.81 806 SER A O 1
ATOM 6170 N N . PRO A 1 807 ? 0.751 -9.841 10.456 1.00 85.69 807 PRO A N 1
ATOM 6171 C CA . PRO A 1 807 ? 1.044 -9.212 9.165 1.00 85.69 807 PRO A CA 1
ATOM 6172 C C . PRO A 1 807 ? 0.593 -7.745 9.052 1.00 85.69 807 PRO A C 1
ATOM 6174 O O . PRO A 1 807 ? 0.969 -7.062 8.096 1.00 85.69 807 PRO A O 1
ATOM 6177 N N . ASP A 1 808 ? -0.230 -7.245 9.980 1.00 87.44 808 ASP A N 1
ATOM 6178 C CA . ASP A 1 808 ? -0.741 -5.876 9.932 1.00 87.44 808 ASP A CA 1
ATOM 6179 C C . ASP A 1 808 ? 0.317 -4.862 10.393 1.00 87.44 808 ASP A C 1
ATOM 6181 O O . ASP A 1 808 ? 0.902 -4.941 11.477 1.00 87.44 808 ASP A O 1
ATOM 6185 N N . VAL A 1 809 ? 0.545 -3.860 9.547 1.00 83.06 809 VAL A N 1
ATOM 6186 C CA . VAL A 1 809 ? 1.538 -2.812 9.771 1.00 83.06 809 VAL A CA 1
ATOM 6187 C C . VAL A 1 809 ? 0.970 -1.584 10.476 1.00 83.06 809 VAL A C 1
ATOM 6189 O O . VAL A 1 809 ? 1.765 -0.828 11.036 1.00 83.06 809 VAL A O 1
ATOM 6192 N N . VAL A 1 810 ? -0.353 -1.371 10.477 1.00 83.81 810 VAL A N 1
ATOM 6193 C CA . VAL A 1 810 ? -0.987 -0.182 11.081 1.00 83.81 810 VAL A CA 1
ATOM 6194 C C . VAL A 1 810 ? -0.645 -0.021 12.568 1.00 83.81 810 VAL A C 1
ATOM 6196 O O . VAL A 1 810 ? -0.269 1.088 12.952 1.00 83.81 810 VAL A O 1
ATOM 6199 N N . PRO A 1 811 ? -0.633 -1.085 13.398 1.00 89.56 811 PRO A N 1
ATOM 6200 C CA . PRO A 1 811 ? -0.270 -0.973 14.810 1.00 89.56 811 PRO A CA 1
ATOM 6201 C C . PRO A 1 811 ? 1.145 -0.446 15.081 1.00 89.56 811 PRO A C 1
ATOM 6203 O O . PRO A 1 811 ? 1.440 -0.020 16.193 1.00 89.56 811 PRO A O 1
ATOM 6206 N N . ASN A 1 812 ? 2.034 -0.452 14.081 1.00 83.25 812 ASN A N 1
ATOM 6207 C CA . ASN A 1 812 ? 3.388 0.090 14.215 1.00 83.25 812 ASN A CA 1
ATOM 6208 C C . ASN A 1 812 ? 3.459 1.613 14.017 1.00 83.25 812 ASN A C 1
ATOM 6210 O O . ASN A 1 812 ? 4.542 2.190 14.142 1.00 83.25 812 ASN A O 1
ATOM 6214 N N . TRP A 1 813 ? 2.347 2.261 13.668 1.00 78.00 813 TRP A N 1
ATOM 6215 C CA . TRP A 1 813 ? 2.292 3.691 13.389 1.00 78.00 813 TRP A CA 1
ATOM 6216 C C . TRP A 1 813 ? 1.610 4.472 14.519 1.00 78.00 813 TRP A C 1
ATOM 6218 O O . TRP A 1 813 ? 0.649 3.971 15.099 1.00 78.00 813 TRP A O 1
ATOM 6228 N N . PRO A 1 814 ? 2.054 5.711 14.802 1.00 75.44 814 PRO A N 1
ATOM 6229 C CA . PRO A 1 814 ? 3.283 6.340 14.306 1.00 75.44 814 PRO A CA 1
ATOM 6230 C C . PRO A 1 814 ? 4.549 5.780 14.993 1.00 75.44 814 PRO A C 1
ATOM 6232 O O . PRO A 1 814 ? 4.535 5.439 16.174 1.00 75.44 814 PRO A O 1
ATOM 6235 N N . LYS A 1 815 ? 5.675 5.685 14.269 1.00 69.00 815 LYS A N 1
ATOM 6236 C CA . LYS A 1 815 ? 6.885 4.991 14.768 1.00 69.00 815 LYS A CA 1
ATOM 6237 C C . LYS A 1 815 ? 7.677 5.767 15.833 1.00 69.00 815 LYS A C 1
ATOM 6239 O O . LYS A 1 815 ? 8.197 5.150 16.759 1.00 69.00 815 LYS A O 1
ATOM 6244 N N . LEU A 1 816 ? 7.810 7.089 15.692 1.00 69.56 816 LEU A N 1
ATOM 6245 C CA . LEU A 1 816 ? 8.702 7.936 16.501 1.00 69.56 816 LEU A CA 1
ATOM 6246 C C . LEU A 1 816 ? 7.920 8.753 17.534 1.00 69.56 816 LEU A C 1
ATOM 6248 O O . LEU A 1 816 ? 7.044 9.525 17.162 1.00 69.56 816 LEU A O 1
ATOM 6252 N N . GLY A 1 817 ? 8.282 8.626 18.814 1.00 75.31 817 GLY A N 1
ATOM 6253 C CA . GLY A 1 817 ? 7.717 9.433 19.906 1.00 75.31 817 GLY A CA 1
ATOM 6254 C C . GLY A 1 817 ? 6.399 8.919 20.495 1.00 75.31 817 GLY A C 1
ATOM 6255 O O . GLY A 1 817 ? 5.819 9.609 21.330 1.00 75.31 817 GLY A O 1
ATOM 6256 N N . TYR A 1 818 ? 5.942 7.729 20.095 1.00 86.19 818 TYR A N 1
ATOM 6257 C CA . TYR A 1 818 ? 4.706 7.120 20.588 1.00 86.19 818 TYR A CA 1
ATOM 6258 C C . TYR A 1 818 ? 4.956 5.761 21.248 1.00 86.19 818 TYR A C 1
ATOM 6260 O O . TYR A 1 818 ? 5.771 4.974 20.757 1.00 86.19 818 TYR A O 1
ATOM 6268 N N . ASN A 1 819 ? 4.186 5.475 22.298 1.00 85.81 819 ASN A N 1
ATOM 6269 C CA . ASN A 1 819 ? 4.215 4.241 23.069 1.00 85.81 819 ASN A CA 1
ATOM 6270 C C . ASN A 1 819 ? 2.872 3.503 22.976 1.00 85.81 819 ASN A C 1
ATOM 6272 O O . ASN A 1 819 ? 1.801 4.097 22.824 1.00 85.81 819 ASN A O 1
ATOM 6276 N N . ASP A 1 820 ? 2.952 2.182 23.078 1.00 90.06 820 ASP A N 1
ATOM 6277 C CA . ASP A 1 820 ? 1.803 1.294 23.184 1.00 90.06 820 ASP A CA 1
ATOM 6278 C C . ASP A 1 820 ? 1.276 1.270 24.634 1.00 90.06 820 ASP A C 1
ATOM 6280 O O . ASP A 1 820 ? 2.056 1.372 25.579 1.00 90.06 820 ASP A O 1
ATOM 6284 N N . CYS A 1 821 ? -0.041 1.141 24.820 1.00 91.19 821 CYS A N 1
ATOM 6285 C CA . CYS A 1 821 ? -0.691 1.055 26.139 1.00 91.19 821 CYS A CA 1
ATOM 6286 C C . CYS A 1 821 ? -1.453 -0.272 26.271 1.00 91.19 821 CYS A C 1
ATOM 6288 O O . CYS A 1 821 ? -1.998 -0.762 25.284 1.00 91.19 821 CYS A O 1
ATOM 6290 N N . GLY A 1 822 ? -1.545 -0.831 27.479 1.00 93.69 822 GLY A N 1
ATOM 6291 C CA . GLY A 1 822 ? -2.322 -2.047 27.751 1.00 93.69 822 GLY A CA 1
ATOM 6292 C C . GLY A 1 822 ? -1.635 -3.373 27.393 1.00 93.69 822 GLY A C 1
ATOM 6293 O O . GLY A 1 822 ? -0.448 -3.433 27.081 1.00 93.69 822 GLY A O 1
ATOM 6294 N N . THR A 1 823 ? -2.401 -4.460 27.482 1.00 96.81 823 THR A N 1
ATOM 6295 C CA . THR A 1 823 ? -1.964 -5.843 27.240 1.00 96.81 823 THR A CA 1
ATOM 6296 C C . THR A 1 823 ? -2.184 -6.224 25.776 1.00 96.81 823 THR A C 1
ATOM 6298 O O . THR A 1 823 ? -3.206 -5.866 25.199 1.00 96.81 823 THR A O 1
ATOM 6301 N N . GLU A 1 824 ? -1.256 -6.961 25.162 1.00 96.00 824 GLU A N 1
ATOM 6302 C CA . GLU A 1 824 ? -1.340 -7.359 23.748 1.00 96.00 824 GLU A CA 1
ATOM 6303 C C . GLU A 1 824 ? -1.750 -8.834 23.595 1.00 96.00 824 GLU A C 1
ATOM 6305 O O . GLU A 1 824 ? -1.208 -9.711 24.265 1.00 96.00 824 GLU A O 1
ATOM 6310 N N . LEU A 1 825 ? -2.696 -9.097 22.690 1.00 97.19 825 LEU A N 1
ATOM 6311 C CA . LEU A 1 825 ? -3.032 -10.420 22.166 1.00 97.19 825 LEU A CA 1
ATOM 6312 C C . LEU A 1 825 ? -2.590 -10.479 20.702 1.00 97.19 825 LEU A C 1
ATOM 6314 O O . LEU A 1 825 ? -3.187 -9.821 19.845 1.00 97.19 825 LEU A O 1
ATOM 6318 N N . MET A 1 826 ? -1.564 -11.277 20.417 1.00 95.25 826 MET A N 1
ATOM 6319 C CA . MET A 1 826 ? -1.097 -11.508 19.053 1.00 95.25 826 MET A CA 1
ATOM 6320 C C . MET A 1 826 ? -1.926 -12.608 18.382 1.00 95.25 826 MET A C 1
ATOM 6322 O O . MET A 1 826 ? -2.110 -13.690 18.939 1.00 95.25 826 MET A O 1
ATOM 6326 N N . ILE A 1 827 ? -2.400 -12.341 17.170 1.00 95.75 827 ILE A N 1
ATOM 6327 C CA . ILE A 1 827 ? -3.025 -13.318 16.276 1.00 95.75 827 ILE A CA 1
ATOM 6328 C C . ILE A 1 827 ? -2.266 -13.339 14.950 1.00 95.75 827 ILE A C 1
ATOM 6330 O O . ILE A 1 827 ? -1.643 -12.346 14.574 1.00 95.75 827 ILE A O 1
ATOM 6334 N N . ASP A 1 828 ? -2.353 -14.445 14.218 1.00 93.31 828 ASP A N 1
ATOM 6335 C CA . ASP A 1 828 ? -1.830 -14.520 12.856 1.00 93.31 828 ASP A CA 1
ATOM 6336 C C . ASP A 1 828 ? -2.896 -15.062 11.905 1.00 93.31 828 ASP A C 1
ATOM 6338 O O . ASP A 1 828 ? -3.225 -16.246 11.881 1.00 93.31 828 ASP A O 1
ATOM 6342 N N . THR A 1 829 ? -3.476 -14.157 11.122 1.00 92.75 829 THR A N 1
ATOM 6343 C CA . THR A 1 829 ? -4.450 -14.519 10.081 1.00 92.75 829 THR A CA 1
ATOM 6344 C C . THR A 1 829 ? -3.823 -15.266 8.903 1.00 92.75 829 THR A C 1
ATOM 6346 O O . THR A 1 829 ? -4.555 -15.917 8.160 1.00 92.75 829 THR A O 1
ATOM 6349 N N . GLY A 1 830 ? -2.497 -15.220 8.732 1.00 88.81 830 GLY A N 1
ATOM 6350 C CA . GLY A 1 830 ? -1.769 -15.979 7.714 1.00 88.81 830 GLY A CA 1
ATOM 6351 C C . GLY A 1 830 ? -1.784 -17.492 7.952 1.00 88.81 830 GLY A C 1
ATOM 6352 O O . GLY A 1 830 ? -1.707 -18.252 6.989 1.00 88.81 830 GLY A O 1
ATOM 6353 N N . GLU A 1 831 ? -1.974 -17.922 9.202 1.00 91.25 831 GLU A N 1
ATOM 6354 C CA . GLU A 1 831 ? -2.122 -19.334 9.585 1.00 91.25 831 GLU A CA 1
ATOM 6355 C C . GLU A 1 831 ? -3.495 -19.913 9.195 1.00 91.25 831 GLU A C 1
ATOM 6357 O O . GLU A 1 831 ? -3.688 -21.129 9.160 1.00 91.25 831 GLU A O 1
ATOM 6362 N N . SER A 1 832 ? -4.475 -19.057 8.886 1.00 94.50 832 SER A N 1
ATOM 6363 C CA . SER A 1 832 ? -5.824 -19.484 8.518 1.00 94.50 832 SER A CA 1
ATOM 6364 C C . SER A 1 832 ? -5.842 -20.204 7.164 1.00 94.50 832 SER A C 1
ATOM 6366 O O . SER A 1 832 ? -5.508 -19.600 6.140 1.00 94.50 832 SER A O 1
ATOM 6368 N N . PRO A 1 833 ? -6.367 -21.443 7.078 1.00 94.38 833 PRO A N 1
ATOM 6369 C CA . PRO A 1 833 ? -6.520 -22.135 5.802 1.00 94.38 833 PRO A CA 1
ATOM 6370 C C . PRO A 1 833 ? -7.599 -21.500 4.912 1.00 94.38 833 PRO A C 1
ATOM 6372 O O . PRO A 1 833 ? -7.674 -21.832 3.728 1.00 94.38 833 PRO A O 1
ATOM 6375 N N . TYR A 1 834 ? -8.414 -20.590 5.455 1.00 95.25 834 TYR A N 1
ATOM 6376 C CA . TYR A 1 834 ? -9.515 -19.932 4.752 1.00 95.25 834 TYR A CA 1
ATOM 6377 C C . TYR A 1 834 ? -9.077 -18.661 4.004 1.00 95.25 834 TYR A C 1
ATOM 6379 O O . TYR A 1 834 ? -9.665 -18.311 2.979 1.00 95.25 834 TYR A O 1
ATOM 6387 N N . ILE A 1 835 ? -8.041 -17.971 4.496 1.00 92.56 835 ILE A N 1
ATOM 6388 C CA . ILE A 1 835 ? -7.597 -16.661 3.991 1.00 92.56 835 ILE A CA 1
ATOM 6389 C C . ILE A 1 835 ? -6.616 -16.836 2.819 1.00 92.56 835 ILE A C 1
ATOM 6391 O O . ILE A 1 835 ? -5.872 -17.813 2.745 1.00 92.56 835 ILE A O 1
ATOM 6395 N N . LYS A 1 836 ? -6.636 -15.911 1.850 1.00 86.88 836 LYS A N 1
ATOM 6396 C CA . LYS A 1 836 ? -5.714 -15.898 0.703 1.00 86.88 836 LYS A CA 1
ATOM 6397 C C . LYS A 1 836 ? -4.272 -15.688 1.156 1.00 86.88 836 LYS A C 1
ATOM 6399 O O . LYS A 1 836 ? -3.985 -14.771 1.922 1.00 86.88 836 LYS A O 1
ATOM 6404 N N . THR A 1 837 ? -3.358 -16.453 0.561 1.00 80.88 837 THR A N 1
ATOM 6405 C CA . THR A 1 837 ? -1.916 -16.329 0.800 1.00 80.88 837 THR A CA 1
ATOM 6406 C C . THR A 1 837 ? -1.182 -16.106 -0.532 1.00 80.88 837 THR A C 1
ATOM 6408 O O . THR A 1 837 ? -1.349 -16.919 -1.443 1.00 80.88 837 THR A O 1
ATOM 6411 N N . PRO A 1 838 ? -0.380 -15.032 -0.675 1.00 70.25 838 PRO A N 1
ATOM 6412 C CA . PRO A 1 838 ? -0.209 -13.955 0.297 1.00 70.25 838 PRO A CA 1
ATOM 6413 C C . PRO A 1 838 ? -1.465 -13.072 0.389 1.00 70.25 838 PRO A C 1
ATOM 6415 O O . PRO A 1 838 ? -2.117 -12.786 -0.619 1.00 70.25 838 PRO A O 1
ATOM 6418 N N . GLY A 1 839 ? -1.777 -12.620 1.605 1.00 71.69 839 GLY A N 1
ATOM 6419 C CA . GLY A 1 839 ? -2.747 -11.549 1.821 1.00 71.69 839 GLY A CA 1
ATOM 6420 C C . GLY A 1 839 ? -2.195 -10.200 1.351 1.00 71.69 839 GLY A C 1
ATOM 6421 O O . GLY A 1 839 ? -1.116 -10.109 0.760 1.00 71.69 839 GLY A O 1
ATOM 6422 N N . ASN A 1 840 ? -2.930 -9.125 1.610 1.00 76.25 840 ASN A N 1
ATOM 6423 C CA . ASN A 1 840 ? -2.464 -7.767 1.354 1.00 76.25 840 ASN A CA 1
ATOM 6424 C C . ASN A 1 840 ? -2.761 -6.840 2.548 1.00 76.25 840 ASN A C 1
ATOM 6426 O O . ASN A 1 840 ? -3.577 -7.185 3.401 1.00 76.25 840 ASN A O 1
ATOM 6430 N N . PRO A 1 841 ? -2.144 -5.647 2.607 1.00 75.62 841 PRO A N 1
ATOM 6431 C CA . PRO A 1 841 ? -2.341 -4.718 3.716 1.00 75.62 841 PRO A CA 1
ATOM 6432 C C . PRO A 1 841 ? -3.797 -4.333 4.036 1.00 75.62 841 PRO A C 1
ATOM 6434 O O . PRO A 1 841 ? -4.082 -4.038 5.189 1.00 75.62 841 PRO A O 1
ATOM 6437 N N . LEU A 1 842 ? -4.726 -4.345 3.066 1.00 72.50 842 LEU A N 1
ATOM 6438 C CA . LEU A 1 842 ? -6.150 -4.102 3.351 1.00 72.50 842 LEU A CA 1
ATOM 6439 C C . LEU A 1 842 ? -6.758 -5.283 4.108 1.00 72.50 842 LEU A C 1
ATOM 6441 O O . LEU A 1 842 ? -7.386 -5.086 5.137 1.00 72.50 842 LEU A O 1
ATOM 6445 N N . THR A 1 843 ? -6.502 -6.510 3.647 1.00 82.69 843 THR A N 1
ATOM 6446 C CA . THR A 1 843 ? -7.030 -7.729 4.279 1.00 82.69 843 THR A CA 1
ATOM 6447 C C . THR A 1 843 ? -6.380 -8.019 5.630 1.00 82.69 843 THR A C 1
ATOM 6449 O O . THR A 1 843 ? -7.015 -8.581 6.508 1.00 82.69 843 THR A O 1
ATOM 6452 N N . TRP A 1 844 ? -5.115 -7.634 5.830 1.00 87.38 844 TRP A N 1
ATOM 6453 C CA . TRP A 1 844 ? -4.459 -7.786 7.134 1.00 87.38 844 TRP A CA 1
ATOM 6454 C C . TRP A 1 844 ? -5.028 -6.833 8.186 1.00 87.38 844 TRP A C 1
ATOM 6456 O O . TRP A 1 844 ? -5.059 -7.192 9.360 1.00 87.38 844 TRP A O 1
ATOM 6466 N N . HIS A 1 845 ? -5.489 -5.655 7.761 1.00 89.94 845 HIS A N 1
ATOM 6467 C CA . HIS A 1 845 ? -6.056 -4.620 8.623 1.00 89.94 845 HIS A CA 1
ATOM 6468 C C . HIS A 1 845 ? -7.597 -4.631 8.658 1.00 89.94 845 HIS A C 1
ATOM 6470 O O . HIS A 1 845 ? -8.211 -3.715 9.191 1.00 89.94 845 HIS A O 1
ATOM 6476 N N . ASP A 1 846 ? -8.256 -5.613 8.048 1.00 89.88 846 ASP A N 1
ATOM 6477 C CA . ASP A 1 846 ? -9.717 -5.667 8.024 1.00 89.88 846 ASP A CA 1
ATOM 6478 C C . ASP A 1 846 ? -10.282 -6.221 9.343 1.00 89.88 846 ASP A C 1
ATOM 6480 O O . ASP A 1 846 ? -9.792 -7.210 9.892 1.00 89.88 846 ASP A O 1
ATOM 6484 N N . MET A 1 847 ? -11.340 -5.590 9.853 1.00 93.56 847 MET A N 1
ATOM 6485 C CA . MET A 1 847 ? -11.914 -5.913 11.161 1.00 93.56 847 MET A CA 1
ATOM 6486 C C . MET A 1 847 ? -12.539 -7.320 11.205 1.00 93.56 847 MET A C 1
ATOM 6488 O O . MET A 1 847 ? -12.432 -8.014 12.219 1.00 93.56 847 MET A O 1
ATOM 6492 N N . GLU A 1 848 ? -13.143 -7.785 10.108 1.00 94.75 848 GLU A N 1
ATOM 6493 C CA . GLU A 1 848 ? -13.686 -9.146 10.023 1.00 94.75 848 GLU A CA 1
ATOM 6494 C C . GLU A 1 848 ? -12.563 -10.186 9.955 1.00 94.75 848 GLU A C 1
ATOM 6496 O O . GLU A 1 848 ? -12.655 -11.239 10.589 1.00 94.75 848 GLU A O 1
ATOM 6501 N N . CYS A 1 849 ? -11.449 -9.860 9.293 1.00 94.94 849 CYS A N 1
ATOM 6502 C CA . CYS A 1 849 ? -10.233 -10.675 9.333 1.00 94.94 849 CYS A CA 1
ATOM 6503 C C . CYS A 1 849 ? -9.645 -10.763 10.753 1.00 94.94 849 CYS A C 1
ATOM 6505 O O . CYS A 1 849 ? -9.243 -11.847 11.181 1.00 94.94 849 CYS A O 1
ATOM 6507 N N . TYR A 1 850 ? -9.645 -9.663 11.515 1.00 96.69 850 TYR A N 1
ATOM 6508 C CA . TYR A 1 850 ? -9.249 -9.658 12.927 1.00 96.69 850 TYR A CA 1
ATOM 6509 C C . TYR A 1 850 ? -10.133 -10.578 13.774 1.00 96.69 850 TYR A C 1
ATOM 6511 O O . TYR A 1 850 ? -9.618 -11.406 14.528 1.00 96.69 850 TYR A O 1
ATOM 6519 N N . MET A 1 851 ? -11.458 -10.479 13.633 1.00 96.75 851 MET A N 1
ATOM 6520 C CA . MET A 1 851 ? -12.393 -11.341 14.363 1.00 96.75 851 MET A CA 1
ATOM 6521 C C . MET A 1 851 ? -12.280 -12.810 13.944 1.00 96.75 851 MET A C 1
ATOM 6523 O O . MET A 1 851 ? -12.368 -13.685 14.801 1.00 96.75 851 MET A O 1
ATOM 6527 N N . HIS A 1 852 ? -12.020 -13.098 12.666 1.00 97.19 852 HIS A N 1
ATOM 6528 C CA . HIS A 1 852 ? -11.716 -14.450 12.181 1.00 97.19 852 HIS A CA 1
ATOM 6529 C C . HIS A 1 852 ? -10.427 -14.999 12.797 1.00 97.19 852 HIS A C 1
ATOM 6531 O O . HIS A 1 852 ? -10.392 -16.128 13.283 1.00 97.19 852 HIS A O 1
ATOM 6537 N N . GLY A 1 853 ? -9.378 -14.176 12.853 1.00 96.94 853 GLY A N 1
ATOM 6538 C CA . GLY A 1 853 ? -8.133 -14.512 13.535 1.00 96.94 853 GLY A CA 1
ATOM 6539 C C . GLY A 1 853 ? -8.354 -14.829 15.017 1.00 96.94 853 GLY A C 1
ATOM 6540 O O . GLY A 1 853 ? -7.901 -15.864 15.498 1.00 96.94 853 GLY A O 1
ATOM 6541 N N . VAL A 1 854 ? -9.131 -14.006 15.729 1.00 97.88 854 VAL A N 1
ATOM 6542 C CA . VAL A 1 854 ? -9.539 -14.284 17.117 1.00 97.88 854 VAL A CA 1
ATOM 6543 C C . VAL A 1 854 ? -10.389 -15.548 17.206 1.00 97.88 854 VAL A C 1
ATOM 6545 O O . VAL A 1 854 ? -10.224 -16.303 18.153 1.00 97.88 854 VAL A O 1
ATOM 6548 N N . ALA A 1 855 ? -11.264 -15.832 16.243 1.00 97.31 855 ALA A N 1
ATOM 6549 C CA . ALA A 1 855 ? -12.110 -17.023 16.261 1.00 97.31 855 ALA A CA 1
ATOM 6550 C C . ALA A 1 855 ? -11.310 -18.329 16.139 1.00 97.31 855 ALA A C 1
ATOM 6552 O O . ALA A 1 855 ? -11.741 -19.338 16.698 1.00 97.31 855 ALA A O 1
ATOM 6553 N N . GLY A 1 856 ? -10.150 -18.308 15.467 1.00 96.00 856 GLY A N 1
ATOM 6554 C CA . GLY A 1 856 ? -9.387 -19.527 15.184 1.00 96.00 856 GLY A CA 1
ATOM 6555 C C . GLY A 1 856 ? -7.926 -19.597 15.635 1.00 96.00 856 GLY A C 1
ATOM 6556 O O . GLY A 1 856 ? -7.301 -20.642 15.460 1.00 96.00 856 GLY A O 1
ATOM 6557 N N . THR A 1 857 ? -7.368 -18.533 16.222 1.00 95.69 857 THR A N 1
ATOM 6558 C CA . THR A 1 857 ? -5.980 -18.539 16.720 1.00 95.69 857 THR A CA 1
ATOM 6559 C C . THR A 1 857 ? -5.764 -19.618 17.779 1.00 95.69 857 THR A C 1
ATOM 6561 O O . THR A 1 857 ? -6.597 -19.786 18.675 1.00 95.69 857 THR A O 1
ATOM 6564 N N . GLN A 1 858 ? -4.632 -20.312 17.695 1.00 94.31 858 GLN A N 1
ATOM 6565 C CA . GLN A 1 858 ? -4.202 -21.331 18.655 1.00 94.31 858 GLN A CA 1
ATOM 6566 C C . GLN A 1 858 ? -3.019 -20.859 19.523 1.00 94.31 858 GLN A C 1
ATOM 6568 O O . GLN A 1 858 ? -2.491 -21.626 20.326 1.00 94.31 858 GLN A O 1
ATOM 6573 N N . GLY A 1 859 ? -2.625 -19.583 19.405 1.00 88.19 859 GLY A N 1
ATOM 6574 C CA . GLY A 1 859 ? -1.529 -19.002 20.183 1.00 88.19 859 GLY A CA 1
ATOM 6575 C C . GLY A 1 859 ? -0.187 -19.681 19.899 1.00 88.19 859 GLY A C 1
ATOM 6576 O O . GLY A 1 859 ? 0.124 -20.015 18.754 1.00 88.19 859 GLY A O 1
ATOM 6577 N N . SER A 1 860 ? 0.604 -19.911 20.947 1.00 83.19 860 SER A N 1
ATOM 6578 C CA . SER A 1 860 ? 1.923 -20.555 20.859 1.00 83.19 860 SER A CA 1
ATOM 6579 C C . SER A 1 860 ? 1.884 -22.023 20.429 1.00 83.19 860 SER A C 1
ATOM 6581 O O . SER A 1 860 ? 2.910 -22.552 20.002 1.00 83.19 860 SER A O 1
ATOM 6583 N N . ASN A 1 861 ? 0.716 -22.674 20.479 1.00 78.88 861 ASN A N 1
ATOM 6584 C CA . ASN A 1 861 ? 0.556 -24.048 19.999 1.00 78.88 861 ASN A CA 1
ATOM 6585 C C . ASN A 1 861 ? 0.692 -24.164 18.467 1.00 78.88 861 ASN A C 1
ATOM 6587 O O . ASN A 1 861 ? 0.926 -25.263 17.965 1.00 78.88 861 ASN A O 1
ATOM 6591 N N . GLY A 1 862 ? 0.587 -23.045 17.737 1.00 74.56 862 GLY A N 1
ATOM 6592 C CA . GLY A 1 862 ? 0.693 -22.992 16.279 1.00 74.56 862 GLY A CA 1
ATOM 6593 C C . GLY A 1 862 ? -0.538 -23.536 15.543 1.00 74.56 862 GLY A C 1
ATOM 6594 O O . GLY A 1 862 ? -1.355 -24.273 16.095 1.00 74.56 862 GLY A O 1
ATOM 6595 N N . GLY A 1 863 ? -0.674 -23.161 14.268 1.00 85.12 863 GLY A N 1
ATOM 6596 C CA . GLY A 1 863 ? -1.807 -23.537 13.424 1.00 85.12 863 GLY A CA 1
ATOM 6597 C C . GLY A 1 863 ? -3.077 -22.712 13.664 1.00 85.12 863 GLY A C 1
ATOM 6598 O O . GLY A 1 863 ? -3.092 -21.722 14.398 1.00 85.12 863 GLY A O 1
ATOM 6599 N N . PHE A 1 864 ? -4.163 -23.123 13.005 1.00 94.44 864 PHE A N 1
ATOM 6600 C CA . PHE A 1 864 ? -5.436 -22.406 13.014 1.00 94.44 864 PHE A CA 1
ATOM 6601 C C . PHE A 1 864 ? -6.621 -23.370 13.007 1.00 94.44 864 PHE A C 1
ATOM 6603 O O . PHE A 1 864 ? -6.741 -24.226 12.128 1.00 94.44 864 PHE A O 1
ATOM 6610 N N . GLN A 1 865 ? -7.541 -23.180 13.948 1.00 94.50 865 GLN A N 1
ATOM 6611 C CA . GLN A 1 865 ? -8.787 -23.934 14.033 1.00 94.50 865 GLN A CA 1
ATOM 6612 C C . GLN A 1 865 ? -9.856 -23.070 14.692 1.00 94.50 865 GLN A C 1
ATOM 6614 O O . GLN A 1 865 ? -9.627 -22.563 15.783 1.00 94.50 865 GLN A O 1
ATOM 6619 N N . LEU A 1 866 ? -11.019 -22.925 14.044 1.00 95.00 866 LEU A N 1
ATOM 6620 C CA . LEU A 1 866 ? -12.157 -22.189 14.600 1.00 95.00 866 LEU A CA 1
ATOM 6621 C C . LEU A 1 866 ? -12.661 -22.879 15.879 1.00 95.00 866 LEU A C 1
ATOM 6623 O O . LEU A 1 866 ? -13.204 -23.979 15.817 1.00 95.00 866 LEU A O 1
ATOM 6627 N N . GLU A 1 867 ? -12.486 -22.211 17.021 1.00 94.44 867 GLU A N 1
ATOM 6628 C CA . GLU A 1 867 ? -12.951 -22.657 18.351 1.00 94.44 867 GLU A CA 1
ATOM 6629 C C . GLU A 1 867 ? -14.360 -22.146 18.680 1.00 94.44 867 GLU A C 1
ATOM 6631 O O . GLU A 1 867 ? -14.990 -22.538 19.664 1.00 94.44 867 GLU A O 1
ATOM 6636 N N . VAL A 1 868 ? -14.856 -21.219 17.864 1.00 91.44 868 VAL A N 1
ATOM 6637 C CA . VAL A 1 868 ? -16.198 -20.655 17.957 1.00 91.44 868 VAL A CA 1
ATOM 6638 C C . VAL A 1 868 ? -16.859 -20.718 16.591 1.00 91.44 868 VAL A C 1
ATOM 6640 O O . VAL A 1 868 ? -16.200 -20.564 15.562 1.00 91.44 868 VAL A O 1
ATOM 6643 N N . ASP A 1 869 ? -18.170 -20.935 16.599 1.00 89.25 869 ASP A N 1
ATOM 6644 C CA . ASP A 1 869 ? -18.986 -20.965 15.391 1.00 89.25 869 ASP A CA 1
ATOM 6645 C C . ASP A 1 869 ? -19.156 -19.538 14.849 1.00 89.25 869 ASP A C 1
ATOM 6647 O O . ASP A 1 869 ? -20.046 -18.795 15.265 1.00 89.25 869 ASP A O 1
ATOM 6651 N N . ARG A 1 870 ? -18.222 -19.124 13.988 1.00 92.19 870 ARG A N 1
ATOM 6652 C CA . ARG A 1 870 ? -18.247 -17.848 13.270 1.00 92.19 870 ARG A CA 1
ATOM 6653 C C . ARG A 1 870 ? -18.205 -18.130 11.776 1.00 92.19 870 ARG A C 1
ATOM 6655 O O . ARG A 1 870 ? -17.263 -18.755 11.293 1.00 92.19 870 ARG A O 1
ATOM 6662 N N . ASP A 1 871 ? -19.204 -17.631 11.057 1.00 94.25 871 ASP A N 1
ATOM 6663 C CA . ASP A 1 871 ? -19.291 -17.801 9.610 1.00 94.25 871 ASP A CA 1
ATOM 6664 C C . ASP A 1 871 ? -18.106 -17.117 8.913 1.00 94.25 871 ASP A C 1
ATOM 6666 O O . ASP A 1 871 ? -17.899 -15.905 9.030 1.00 94.25 871 ASP A O 1
ATOM 6670 N N . ILE A 1 872 ? -17.335 -17.902 8.157 1.00 95.31 872 ILE A N 1
ATOM 6671 C CA . ILE A 1 872 ? -16.194 -17.407 7.387 1.00 95.31 872 ILE A CA 1
ATOM 6672 C C . ILE A 1 872 ? -16.621 -16.386 6.328 1.00 95.31 872 ILE A C 1
ATOM 6674 O O . ILE A 1 872 ? -15.815 -15.537 5.963 1.00 95.31 872 ILE A O 1
ATOM 6678 N N . ALA A 1 873 ? -17.872 -16.408 5.853 1.00 94.19 873 ALA A N 1
ATOM 6679 C CA . ALA A 1 873 ? -18.358 -15.477 4.838 1.00 94.19 873 ALA A CA 1
ATOM 6680 C C . ALA A 1 873 ? -18.255 -14.006 5.277 1.00 94.19 873 ALA A C 1
ATOM 6682 O O . ALA A 1 873 ? -18.080 -13.122 4.432 1.00 94.19 873 ALA A O 1
ATOM 6683 N N . LEU A 1 874 ? -18.286 -13.745 6.589 1.00 94.00 874 LEU A N 1
ATOM 6684 C CA . LEU A 1 874 ? -18.098 -12.414 7.169 1.00 94.00 874 LEU A CA 1
ATOM 6685 C C . LEU A 1 874 ? -16.728 -11.811 6.819 1.00 94.00 874 LEU A C 1
ATOM 6687 O O . LEU A 1 874 ? -16.624 -10.604 6.638 1.00 94.00 874 LEU A O 1
ATOM 6691 N N . VAL A 1 875 ? -15.697 -12.630 6.593 1.00 93.50 875 VAL A N 1
ATOM 6692 C CA . VAL A 1 875 ? -14.355 -12.172 6.183 1.00 93.50 875 VAL A CA 1
ATOM 6693 C C . VAL A 1 875 ? -14.381 -11.390 4.861 1.00 93.50 875 VAL A C 1
ATOM 6695 O O . VAL A 1 875 ? -13.589 -10.473 4.662 1.00 93.50 875 VAL A O 1
ATOM 6698 N N . ASN A 1 876 ? -15.320 -11.699 3.962 1.00 93.25 876 ASN A N 1
ATOM 6699 C CA . ASN A 1 876 ? -15.484 -10.984 2.694 1.00 93.25 876 ASN A CA 1
ATOM 6700 C C . ASN A 1 876 ? -16.532 -9.852 2.758 1.00 93.25 876 ASN A C 1
ATOM 6702 O O . ASN A 1 876 ? -16.962 -9.353 1.714 1.00 93.25 876 ASN A O 1
ATOM 6706 N N . LYS A 1 877 ? -16.961 -9.426 3.957 1.00 88.88 877 LYS A N 1
ATOM 6707 C CA . LYS A 1 877 ? -17.999 -8.391 4.124 1.00 88.88 877 LYS A CA 1
ATOM 6708 C C . LYS A 1 877 ? -17.633 -7.102 3.391 1.00 88.88 877 LYS A C 1
ATOM 6710 O O . LYS A 1 877 ? -18.451 -6.554 2.651 1.00 88.88 877 LYS A O 1
ATOM 6715 N N . HIS A 1 878 ? -16.391 -6.648 3.542 1.00 82.88 878 HIS A N 1
ATOM 6716 C CA . HIS A 1 878 ? -15.888 -5.432 2.897 1.00 82.88 878 HIS A CA 1
ATOM 6717 C C . HIS A 1 878 ? -14.692 -5.663 1.972 1.00 82.88 878 HIS A C 1
ATOM 6719 O O . HIS A 1 878 ? -14.427 -4.813 1.124 1.00 82.88 878 HIS A O 1
ATOM 6725 N N . GLU A 1 879 ? -14.034 -6.817 2.054 1.00 84.50 879 GLU A N 1
ATOM 6726 C CA . GLU A 1 879 ? -12.799 -7.117 1.325 1.00 84.50 879 GLU A CA 1
ATOM 6727 C C . GLU A 1 879 ? -12.885 -8.443 0.543 1.00 84.50 879 GLU A C 1
ATOM 6729 O O . GLU A 1 879 ? -13.888 -9.157 0.577 1.00 84.50 879 GLU A O 1
ATOM 6734 N N . ASP A 1 880 ? -11.825 -8.762 -0.202 1.00 87.88 880 ASP A N 1
ATOM 6735 C CA . ASP A 1 880 ? -11.648 -10.025 -0.934 1.00 87.88 880 ASP A CA 1
ATOM 6736 C C . ASP A 1 880 ? -10.532 -10.871 -0.294 1.00 87.88 880 ASP A C 1
ATOM 6738 O O . ASP A 1 880 ? -9.452 -11.063 -0.866 1.00 87.88 880 ASP A O 1
ATOM 6742 N N . ALA A 1 881 ? -10.774 -11.317 0.938 1.00 90.00 881 ALA A N 1
ATOM 6743 C CA . ALA A 1 881 ? -9.778 -11.945 1.803 1.00 90.00 881 ALA A CA 1
ATOM 6744 C C . ALA A 1 881 ? -9.827 -13.483 1.806 1.00 90.00 881 ALA A C 1
ATOM 6746 O O . ALA A 1 881 ? -8.793 -14.114 2.021 1.00 90.00 881 ALA A O 1
ATOM 6747 N N . LEU A 1 882 ? -10.976 -14.107 1.529 1.00 92.88 882 LEU A N 1
ATOM 6748 C CA . LEU A 1 882 ? -11.124 -15.569 1.492 1.00 92.88 882 LEU A CA 1
ATOM 6749 C C . LEU A 1 882 ? -10.644 -16.189 0.181 1.00 92.88 882 LEU A C 1
ATOM 6751 O O . LEU A 1 882 ? -10.848 -15.629 -0.895 1.00 92.88 882 LEU A O 1
ATOM 6755 N N . LYS A 1 883 ? -10.070 -17.395 0.233 1.00 90.12 883 LYS A N 1
ATOM 6756 C CA . LYS A 1 883 ? -9.691 -18.146 -0.975 1.00 90.12 883 LYS A CA 1
ATOM 6757 C C . LYS A 1 883 ? -10.897 -18.382 -1.889 1.00 90.12 883 LYS A C 1
ATOM 6759 O O . LYS A 1 883 ? -12.002 -18.677 -1.441 1.00 90.12 883 LYS A O 1
ATOM 6764 N N . HIS A 1 884 ? -10.660 -18.318 -3.200 1.00 86.12 884 HIS A N 1
ATOM 6765 C CA . HIS A 1 884 ? -11.714 -18.466 -4.210 1.00 86.12 884 HIS A CA 1
ATOM 6766 C C . HIS A 1 884 ? -12.431 -19.828 -4.166 1.00 86.12 884 HIS A C 1
ATOM 6768 O O . HIS A 1 884 ? -13.562 -19.927 -4.630 1.00 86.12 884 HIS A O 1
ATOM 6774 N N . GLU A 1 885 ? -11.807 -20.858 -3.589 1.00 91.12 885 GLU A N 1
ATOM 6775 C CA . GLU A 1 885 ? -12.392 -22.194 -3.417 1.00 91.12 885 GLU A CA 1
ATOM 6776 C C . GLU A 1 885 ? -13.669 -22.201 -2.560 1.00 91.12 885 GLU A C 1
ATOM 6778 O O . GLU A 1 885 ? -14.556 -23.015 -2.806 1.00 91.12 885 GLU A O 1
ATOM 6783 N N . TYR A 1 886 ? -13.821 -21.244 -1.637 1.00 89.75 886 TYR A N 1
ATOM 6784 C CA . TYR A 1 886 ? -15.013 -21.125 -0.789 1.00 89.75 886 TYR A CA 1
ATOM 6785 C C . TYR A 1 886 ? -16.195 -20.434 -1.486 1.00 89.75 886 TYR A C 1
ATOM 6787 O O . TYR A 1 886 ? -17.287 -20.388 -0.931 1.00 89.75 886 TYR A O 1
ATOM 6795 N N . SER A 1 887 ? -16.007 -19.910 -2.705 1.00 91.06 887 SER A N 1
ATOM 6796 C CA . SER A 1 887 ? -17.071 -19.312 -3.532 1.00 91.06 887 SER A CA 1
ATOM 6797 C C . SER A 1 887 ? -17.883 -18.189 -2.856 1.00 91.06 887 SER A C 1
ATOM 6799 O O . SER A 1 887 ? -19.017 -17.923 -3.253 1.00 91.06 887 SER A O 1
ATOM 6801 N N . ILE A 1 888 ? -17.305 -17.498 -1.867 1.00 92.38 888 ILE A N 1
ATOM 6802 C CA . ILE A 1 888 ? -17.925 -16.336 -1.217 1.00 92.38 888 ILE A CA 1
ATOM 6803 C C . ILE A 1 888 ? -17.629 -15.072 -2.041 1.00 92.38 888 ILE A C 1
ATOM 6805 O O . ILE A 1 888 ? -16.453 -14.780 -2.289 1.00 92.38 888 ILE A O 1
ATOM 6809 N N . PRO A 1 889 ? -18.646 -14.294 -2.460 1.00 89.56 889 PRO A N 1
ATOM 6810 C CA . PRO A 1 889 ? -18.428 -13.052 -3.196 1.00 89.56 889 PRO A CA 1
ATOM 6811 C C . PRO A 1 889 ? -17.578 -12.055 -2.398 1.00 89.56 889 PRO A C 1
ATOM 6813 O O . PRO A 1 889 ? -17.741 -11.918 -1.190 1.00 89.56 889 PRO A O 1
ATOM 6816 N N . SER A 1 890 ? -16.669 -11.354 -3.071 1.00 88.62 890 SER A N 1
ATOM 6817 C CA . SER A 1 890 ? -15.853 -10.290 -2.475 1.00 88.62 890 SER A CA 1
ATOM 6818 C C . SER A 1 890 ? -16.683 -9.052 -2.143 1.00 88.62 890 SER A C 1
ATOM 6820 O O . SER A 1 890 ? -17.519 -8.666 -2.966 1.00 88.62 890 SER A O 1
ATOM 6822 N N . SER A 1 891 ? -16.385 -8.382 -1.024 1.00 86.00 891 SER A N 1
ATOM 6823 C CA . SER A 1 891 ? -17.015 -7.115 -0.614 1.00 86.00 891 SER A CA 1
ATOM 6824 C C . SER A 1 891 ? -18.544 -7.147 -0.750 1.00 86.00 891 SER A C 1
ATOM 6826 O O . SER A 1 891 ? -19.149 -6.246 -1.336 1.00 86.00 891 SER A O 1
ATOM 6828 N N . TRP A 1 892 ? -19.164 -8.236 -0.291 1.00 89.19 892 TRP A N 1
ATOM 6829 C CA . TRP A 1 892 ? -20.561 -8.542 -0.608 1.00 89.19 892 TRP A CA 1
ATOM 6830 C C . TRP A 1 892 ? -21.557 -7.627 0.104 1.00 89.19 892 TRP A C 1
ATOM 6832 O O . TRP A 1 892 ? -22.699 -7.503 -0.347 1.00 89.19 892 TRP A O 1
ATOM 6842 N N . TRP A 1 893 ? -21.157 -6.995 1.211 1.00 86.75 893 TRP A N 1
ATOM 6843 C CA . TRP A 1 893 ? -22.083 -6.200 1.999 1.00 86.75 893 TRP A CA 1
ATOM 6844 C C . TRP A 1 893 ? -22.423 -4.897 1.290 1.00 86.75 893 TRP A C 1
ATOM 6846 O O . TRP A 1 893 ? -21.579 -4.031 1.050 1.00 86.75 893 TRP A O 1
ATOM 6856 N N . VAL A 1 894 ? -23.706 -4.756 0.985 1.00 81.69 894 VAL A N 1
ATOM 6857 C CA . VAL A 1 894 ? -24.300 -3.554 0.424 1.00 81.69 894 VAL A CA 1
ATOM 6858 C C . VAL A 1 894 ? -25.771 -3.523 0.820 1.00 81.69 894 VAL A C 1
ATOM 6860 O O . VAL A 1 894 ? -26.437 -4.557 0.839 1.00 81.69 894 VAL A O 1
ATOM 6863 N N . VAL A 1 895 ? -26.297 -2.336 1.127 1.00 79.56 895 VAL A N 1
ATOM 6864 C CA . VAL A 1 895 ? -27.746 -2.165 1.299 1.00 79.56 895 VAL A CA 1
ATOM 6865 C C . VAL A 1 895 ? -28.437 -2.549 -0.009 1.00 79.56 895 VAL A C 1
ATOM 6867 O O . VAL A 1 895 ? -27.924 -2.249 -1.091 1.00 79.56 895 VAL A O 1
ATOM 6870 N N . GLU A 1 896 ? -29.598 -3.198 0.072 1.00 82.31 896 GLU A N 1
ATOM 6871 C CA . GLU A 1 896 ? -30.374 -3.593 -1.103 1.00 82.31 896 GLU A CA 1
ATOM 6872 C C . GLU A 1 896 ? -30.532 -2.413 -2.080 1.00 82.31 896 GLU A C 1
ATOM 6874 O O . GLU A 1 896 ? -30.834 -1.287 -1.679 1.00 82.31 896 GLU A O 1
ATOM 6879 N N . ASN A 1 897 ? -30.244 -2.646 -3.366 1.00 84.12 897 ASN A N 1
ATOM 6880 C CA . ASN A 1 897 ? -30.242 -1.619 -4.417 1.00 84.12 897 ASN A CA 1
ATOM 6881 C C . ASN A 1 897 ? -29.412 -0.359 -4.082 1.00 84.12 897 ASN A C 1
ATOM 6883 O O . ASN A 1 897 ? -29.701 0.727 -4.585 1.00 84.12 897 ASN A O 1
ATOM 6887 N N . LYS A 1 898 ? -28.386 -0.483 -3.227 1.00 80.25 898 LYS A N 1
ATOM 6888 C CA . LYS A 1 898 ? -27.583 0.633 -2.694 1.00 80.25 898 LYS A CA 1
ATOM 6889 C C . LYS A 1 898 ? -28.424 1.700 -1.976 1.00 80.25 898 LYS A C 1
ATOM 6891 O O . LYS A 1 898 ? -28.111 2.883 -2.052 1.00 80.25 898 LYS A O 1
ATOM 6896 N N . GLY A 1 899 ? -29.504 1.285 -1.313 1.00 83.44 899 GLY A N 1
ATOM 6897 C CA . GLY A 1 899 ? -30.423 2.180 -0.603 1.00 83.44 899 GLY A CA 1
ATOM 6898 C C . GLY A 1 899 ? -31.485 2.824 -1.494 1.00 83.44 899 GLY A C 1
ATOM 6899 O O . GLY A 1 899 ? -32.277 3.630 -1.015 1.00 83.44 899 GLY A O 1
ATOM 6900 N N . MET A 1 900 ? -31.544 2.496 -2.786 1.00 85.81 900 MET A N 1
ATOM 6901 C CA . MET A 1 900 ? -32.653 2.933 -3.630 1.00 85.81 900 MET A CA 1
ATOM 6902 C C . MET A 1 900 ? -33.916 2.153 -3.252 1.00 85.81 900 MET A C 1
ATOM 6904 O O . MET A 1 900 ? -33.909 0.924 -3.227 1.00 85.81 900 MET A O 1
ATOM 6908 N N . VAL A 1 901 ? -35.016 2.860 -3.001 1.00 88.69 901 VAL A N 1
ATOM 6909 C CA . VAL A 1 901 ? -36.322 2.277 -2.670 1.00 88.69 901 VAL A CA 1
ATOM 6910 C C . VAL A 1 901 ? -37.379 2.836 -3.613 1.00 88.69 901 VAL A C 1
ATOM 6912 O O . VAL A 1 901 ? -37.378 4.023 -3.949 1.00 88.69 901 VAL A O 1
ATOM 6915 N N . LYS A 1 902 ? -38.293 1.973 -4.061 1.00 91.56 902 LYS A N 1
ATOM 6916 C CA . LYS A 1 902 ? -39.415 2.365 -4.912 1.00 91.56 902 LYS A CA 1
ATOM 6917 C C . LYS A 1 902 ? -40.581 2.849 -4.046 1.00 91.56 902 LYS A C 1
ATOM 6919 O O . LYS A 1 902 ? -41.148 2.082 -3.271 1.00 91.56 902 LYS A O 1
ATOM 6924 N N . GLY A 1 903 ? -40.925 4.125 -4.177 1.00 88.88 903 GLY A N 1
ATOM 6925 C CA . GLY A 1 903 ? -42.056 4.755 -3.511 1.00 88.88 903 GLY A CA 1
ATOM 6926 C C . GLY A 1 903 ? -43.403 4.221 -3.998 1.00 88.88 903 GLY A C 1
ATOM 6927 O O . GLY A 1 903 ? -43.508 3.556 -5.033 1.00 88.88 903 GLY A O 1
ATOM 6928 N N . LYS A 1 904 ? -44.468 4.549 -3.254 1.00 91.06 904 LYS A N 1
ATOM 6929 C CA . LYS A 1 904 ? -45.852 4.162 -3.592 1.00 91.06 904 LYS A CA 1
ATOM 6930 C C . LYS A 1 904 ? -46.328 4.741 -4.932 1.00 91.06 904 LYS A C 1
ATOM 6932 O O . LYS A 1 904 ? -47.210 4.170 -5.559 1.00 91.06 904 LYS A O 1
ATOM 6937 N N . ASP A 1 905 ? -45.732 5.846 -5.373 1.00 92.44 905 ASP A N 1
ATOM 6938 C CA . ASP A 1 905 ? -45.961 6.490 -6.672 1.00 92.44 905 ASP A CA 1
ATOM 6939 C C . ASP A 1 905 ? -45.159 5.843 -7.822 1.00 92.44 905 ASP A C 1
ATOM 6941 O O . ASP A 1 905 ? -45.222 6.288 -8.967 1.00 92.44 905 ASP A O 1
ATOM 6945 N N . GLY A 1 906 ? -44.390 4.791 -7.524 1.00 91.56 906 GLY A N 1
ATOM 6946 C CA . GLY A 1 906 ? -43.561 4.062 -8.473 1.00 91.56 906 GLY A CA 1
ATOM 6947 C C . GLY A 1 906 ? -42.207 4.708 -8.772 1.00 91.56 906 GLY A C 1
ATOM 6948 O O . GLY A 1 906 ? -41.437 4.120 -9.539 1.00 91.56 906 GLY A O 1
ATOM 6949 N N . ARG A 1 907 ? -41.890 5.868 -8.182 1.00 92.19 907 ARG A N 1
ATOM 6950 C CA . ARG A 1 907 ? -40.594 6.536 -8.349 1.00 92.19 907 ARG A CA 1
ATOM 6951 C C . ARG A 1 907 ? -39.552 5.935 -7.417 1.00 92.19 907 ARG A C 1
ATOM 6953 O O . ARG A 1 907 ? -39.861 5.478 -6.324 1.00 92.19 907 ARG A O 1
ATOM 6960 N N . TRP A 1 908 ? -38.303 5.922 -7.862 1.00 90.69 908 TRP A N 1
ATOM 6961 C CA . TRP A 1 908 ? -37.183 5.487 -7.038 1.00 90.69 908 TRP A CA 1
ATOM 6962 C C . TRP A 1 908 ? -36.584 6.681 -6.302 1.00 90.69 908 TRP A C 1
ATOM 6964 O O . TRP A 1 908 ? -36.292 7.708 -6.916 1.00 90.69 908 TRP A O 1
ATOM 6974 N N . HIS A 1 909 ? -36.371 6.527 -5.001 1.00 87.56 909 HIS A N 1
ATOM 6975 C CA . HIS A 1 909 ? -35.731 7.520 -4.147 1.00 87.56 909 HIS A CA 1
ATOM 6976 C C . HIS A 1 909 ? -34.592 6.861 -3.375 1.00 87.56 909 HIS A C 1
ATOM 6978 O O . HIS A 1 909 ? -34.665 5.676 -3.055 1.00 87.56 909 HIS A O 1
ATOM 6984 N N . LEU A 1 910 ? -33.540 7.623 -3.091 1.00 84.94 910 LEU A N 1
ATOM 6985 C CA . LEU A 1 910 ? -32.440 7.156 -2.257 1.00 84.94 910 LEU A CA 1
ATOM 6986 C C . LEU A 1 910 ? -32.859 7.285 -0.785 1.00 84.94 910 LEU A C 1
ATOM 6988 O O . LEU A 1 910 ? -33.017 8.399 -0.291 1.00 84.94 910 LEU A O 1
ATOM 6992 N N . ALA A 1 911 ? -33.091 6.151 -0.128 1.00 85.19 911 ALA A N 1
ATOM 6993 C CA . ALA A 1 911 ? -33.439 6.027 1.285 1.00 85.19 911 ALA A CA 1
ATOM 6994 C C . ALA A 1 911 ? -32.228 5.483 2.056 1.00 85.19 911 ALA A C 1
ATOM 6996 O O . ALA A 1 911 ? -32.211 4.350 2.532 1.00 85.19 911 ALA A O 1
ATOM 6997 N N . ASP A 1 912 ? -31.174 6.292 2.108 1.00 85.69 912 ASP A N 1
ATOM 6998 C CA . ASP A 1 912 ? -29.881 5.958 2.706 1.00 85.69 912 ASP A CA 1
ATOM 6999 C C . ASP A 1 912 ? -29.605 6.745 4.000 1.00 85.69 912 ASP A C 1
ATOM 7001 O O . ASP A 1 912 ? -28.455 6.985 4.376 1.00 85.69 912 ASP A O 1
ATOM 7005 N N . HIS A 1 913 ? -30.680 7.166 4.664 1.00 88.50 913 HIS A N 1
ATOM 7006 C CA . HIS A 1 913 ? -30.692 7.749 5.997 1.00 88.50 913 HIS A CA 1
ATOM 7007 C C . HIS A 1 913 ? -32.096 7.621 6.593 1.00 88.50 913 HIS A C 1
ATOM 7009 O O . HIS A 1 913 ? -33.093 7.796 5.887 1.00 88.50 913 HIS A O 1
ATOM 7015 N N . GLU A 1 914 ? -32.163 7.350 7.891 1.00 87.94 914 GLU A N 1
ATOM 7016 C CA . GLU A 1 914 ? -33.394 7.342 8.674 1.00 87.94 914 GLU A CA 1
ATOM 7017 C C . GLU A 1 914 ? -33.307 8.438 9.730 1.00 87.94 914 GLU A C 1
ATOM 7019 O O . GLU A 1 914 ? -32.325 8.503 10.472 1.00 87.94 914 GLU A O 1
ATOM 7024 N N . ASP A 1 915 ? -34.329 9.292 9.792 1.00 82.31 915 ASP A N 1
ATOM 7025 C CA . ASP A 1 915 ? -34.391 10.351 10.795 1.00 82.31 915 ASP A CA 1
ATOM 7026 C C . ASP A 1 915 ? -34.482 9.737 12.205 1.00 82.31 915 ASP A C 1
ATOM 7028 O O . ASP A 1 915 ? -35.263 8.812 12.459 1.00 82.31 915 ASP A O 1
ATOM 7032 N N . ASP A 1 916 ? -33.678 10.272 13.120 1.00 80.56 916 ASP A N 1
ATOM 7033 C CA . ASP A 1 916 ? -33.586 9.876 14.524 1.00 80.56 916 ASP A CA 1
ATOM 7034 C C . ASP A 1 916 ? -33.340 11.139 15.363 1.00 80.56 916 ASP A C 1
ATOM 7036 O O . ASP A 1 916 ? -32.517 11.978 14.981 1.00 80.56 916 ASP A O 1
ATOM 7040 N N . ASP A 1 917 ? -34.098 11.306 16.446 1.00 64.00 917 ASP A N 1
ATOM 7041 C CA . ASP A 1 917 ? -34.276 12.565 17.184 1.00 64.00 917 ASP A CA 1
ATOM 7042 C C . ASP A 1 917 ? -33.203 12.892 18.240 1.00 64.00 917 ASP A C 1
ATOM 7044 O O . ASP A 1 917 ? -32.695 11.988 18.953 1.00 64.00 917 ASP A O 1
#

InterPro domains:
  IPR002885 Pentatricopeptide repeat [PF01535] (53-80)
  IPR002885 Pentatricopeptide repeat [PF01535] (81-104)
  IPR002885 Pentatricopeptide repeat [PF13812] (204-263)
  IPR002885 Pentatricopeptide repeat [PS51375] (48-82)
  IPR002885 Pentatricopeptide repeat [PS51375] (180-214)
  IPR002885 Pentatricopeptide repeat [TIGR00756] (54-81)
  IPR002885 Pentatricopeptide repeat [TIGR00756] (217-250)
  IPR002921 Fungal lipase-type domain [PF01764] (662-815)
  IPR011990 Tetratricopeptide-like helical domain superfamily [G3DSA:1.25.40.10] (12-133)
  IPR011990 Tetratricopeptide-like helical domain superfamily [G3DSA:1.25.40.10] (152-392)
  IPR029058 Alpha/Beta hydrolase fold [G3DSA:3.40.50.1820] (537-917)
  IPR029058 Alpha/Beta hydrolase fold [SSF53474] (630-840)
  IPR032867 DYW domain [PF14432] (395-486)
  IPR033556 Phospholipase A1-II [PTHR31828] (536-913)
  IPR046848 E motif [PF20431] (298-359)